Protein AF-0000000065933609 (afdb_homodimer)

Radius of gyration: 30.2 Å; Cα contacts (8 Å, |Δi|>4): 1706; chains: 2; bounding box: 73×108×69 Å

Organism: Helix pomatia (NCBI:txid6536)

Solvent-accessible surface area (backbone atoms only — not comparable to full-atom values): 42612 Å² total; per-residue (Å²): 127,83,75,73,75,57,43,45,44,28,34,54,52,89,72,56,48,72,66,44,49,51,30,40,51,52,12,47,44,50,33,53,72,71,41,52,46,52,61,60,25,29,44,45,16,46,87,23,80,29,76,54,97,90,36,72,13,16,32,46,62,64,59,51,86,52,29,66,35,52,51,47,49,50,43,47,54,54,29,52,52,28,43,75,50,60,11,55,46,32,58,34,17,46,74,67,44,51,62,34,84,68,76,56,62,72,54,66,30,61,55,42,78,36,76,90,74,72,41,79,38,78,30,64,39,43,40,15,67,34,84,97,48,100,47,54,31,44,69,42,69,38,79,84,54,42,73,47,57,62,49,38,55,48,49,52,56,24,58,61,43,83,43,51,59,65,17,42,48,38,45,53,40,54,58,34,38,54,32,43,28,41,7,30,48,51,82,44,4,40,34,22,51,46,42,20,52,35,23,52,54,42,50,24,47,47,39,30,53,46,45,52,54,51,36,40,32,51,44,24,53,73,69,74,42,75,54,68,62,48,46,63,37,36,37,60,34,59,41,62,38,62,56,32,59,38,59,88,81,27,78,53,61,63,47,31,75,46,20,24,36,54,49,46,59,46,40,50,81,67,68,55,40,46,61,74,65,68,52,59,94,86,26,46,61,69,55,43,52,51,51,49,54,59,65,42,36,51,62,40,22,25,41,30,33,58,52,58,63,74,50,48,27,27,41,41,35,36,19,42,23,32,80,36,76,90,84,68,43,66,45,59,82,41,73,36,48,71,50,29,47,74,23,24,88,41,52,59,89,34,57,38,79,54,60,37,70,45,67,32,40,69,48,39,50,73,71,71,47,58,63,87,47,36,66,70,50,48,78,45,67,47,30,32,31,46,81,63,48,76,48,71,53,74,81,35,63,81,61,37,44,28,39,47,78,9,71,71,72,106,127,84,76,74,75,56,43,45,45,28,34,53,54,88,71,55,49,72,68,43,49,49,30,40,50,52,10,48,43,50,31,53,71,72,41,52,44,52,61,59,27,28,44,45,15,47,88,23,81,28,72,55,97,91,34,74,12,15,31,47,62,63,58,50,84,53,29,66,34,53,50,47,50,50,42,47,55,54,31,51,52,28,43,76,52,59,11,54,46,32,58,34,17,46,76,67,44,52,62,33,83,67,76,60,62,70,53,66,30,61,53,42,77,36,75,90,74,69,42,78,38,79,30,65,39,44,40,15,67,36,84,99,48,99,47,55,32,41,70,41,70,37,77,85,54,42,74,49,57,62,49,38,55,50,49,52,56,23,57,61,42,82,42,49,61,66,18,43,48,37,45,53,40,53,57,34,36,54,31,42,29,40,6,31,49,50,81,43,4,40,33,20,52,45,42,20,52,34,22,51,56,41,51,23,46,47,40,32,54,45,45,50,52,52,36,41,34,52,44,23,52,73,70,74,41,77,52,69,62,48,45,65,37,36,38,60,32,58,42,63,38,62,57,30,59,38,58,89,82,27,77,52,61,64,49,32,74,46,20,24,35,54,49,45,58,46,42,51,83,68,68,55,40,48,61,76,65,68,52,55,95,84,25,46,60,71,55,43,51,54,52,48,53,60,65,42,34,51,62,39,22,25,43,30,32,56,52,60,64,75,50,47,27,27,40,41,35,36,19,42,24,32,79,36,75,93,83,70,44,65,45,59,82,40,74,36,49,71,50,29,48,75,24,24,88,41,50,59,86,35,56,40,80,53,59,37,69,45,67,31,41,68,47,39,50,74,71,71,46,59,65,87,49,35,65,72,48,48,77,43,67,46,31,32,31,46,81,63,48,75,48,72,54,75,81,37,63,82,61,36,43,28,39,45,79,8,71,70,72,103

InterPro domains:
  IPR002227 Tyrosinase copper-binding domain [PF00264] (36-218)
  IPR002227 Tyrosinase copper-binding domain [PR00092] (62-79)
  IPR002227 Tyrosinase copper-binding domain [PR00092] (174-185)
  IPR002227 Tyrosinase copper-binding domain [PR00092] (198-216)
  IPR002227 Tyrosinase copper-binding domain [PS00497] (62-79)
  IPR002227 Tyrosinase copper-binding domain [PS00498] (199-210)
  IPR008922 Di-copper centre-containing domain superfamily [G3DSA:1.10.1280.10] (7-292)
  IPR008922 Di-copper centre-containing domain superfamily [SSF48056] (8-296)
  IPR028999 Haemocyanin, beta-sandwich domain [PF14830] (295-405)
  IPR036848 Haemocyanin C-terminal domain superfamily [G3DSA:2.60.310.10] (293-410)
  IPR036848 Haemocyanin C-terminal domain superfamily [SSF81277] (299-406)
  IPR050316 Tyrosinase and Hemocyanin [PTHR11474] (9-299)

Secondary structure (DSSP, 8-state):
--------EE-BGGG--HHHHHHHHHHHHHHHHTSHHHHHHTTTBTB--EEETTEEE-S---SSTTHHHHHHHHHHHHHHHHHHTT-SS---B---SS-BSS--HHHH-SEEEETTTTEEEE-TTT--B-TTSS-B-B----GGGBSS-HHHHHHHHHHH-SSHHHHHHHHHHHHHHHHHHHH-S-TTBTT-TTTGGGSTHHHHHHHHHHHHHHHHHHHHHHHTS--S--GGGTTGGGSPPTTTT-TTT---HHHHHT-SHHHHT-HHHHH--EES---BTTB-HHHHHHHHHHHTSS-EEEEEE--B--SS-EEEEEEEEEEETTTTEEEEEEEEEEEEE---TTPPP-B-SS-EEEE-HHHHHHTT--TT--TT-EEEEEEEETTSPEEPGGGSPPPEEEEE--TTT-/--------EE-BGGG--HHHHHHHHHHHHHHHHTSHHHHHHTTTBTB--EEETTEEE-S---SSTTHHHHHHHHHHHHHHHHHHTT-SS---B---SS-BSS--HHHH-SEEEETTTTEEEE-TTT--BPTTSS-B-B----GGGBSS-HHHHHHHHHHH-SSHHHHHHHHHHHHHHHHHHHH-SSTTBTT-TTTGGGSTHHHHHHHHHHHHHHHHHHHHHHHTS--S--GGGTTGGGSPPTTTT-TTT---HHHHHT-SHHHHT-HHHHH--EES---BTTB-HHHHHHHHHHHTSS-EEEEEE--B--SS-EEEEEEEEEEETTTTEEEEEEEEEEEEE---TTPPP-B-SS-EEEE-HHHHHHTT--TT--TT-EEEEEEEETTSPEEPGGGSPPPEEEEE--TTT-

Foldseek 3Di:
DPLLPQALAAEAPVPDDPVLLVLQQQLLVVCQVVCVLVLLLCQFAPPQPDDDPRDGFRLAAPQDLLNLVVLLLSLLSVQVSSVVSGRSYGQYAHQLQPADADDDCLAPPQWDQDPVVRDIDGRPQPWFDFPPDPDIEAWDAAPVSHDDNVSNVLLLVLLLDQASLSSRVSLRQSLLVCQQRGFFQDCQTCNASNRVSRRNCVSNSSVVSNLSLVLSLVLNVVVVHDSQDHPVCNPQQADFRPPQCPCVSHVDDLCNVQRGSSSCSPCCVSSVHYYPDSDDPPADSVRSVVVSLVVQQAKFKWWWWWDWAPQFKKKKWKWKWFQDDDPRDTDGPQTQDITIDGHHDRHDTHINPGIDIGTRRVSCVVVVHDRVDDPGIDMDMWIATSNGDTDDRPVIPGTDMDMRGGPNRD/DPLLPAALAAEAPVPDDPVLLVLQQQLLVVCQVVCVLVLLLCQFAPPQPDDDPRDGFRLAAPQDLLNLVVLLLSLLSVQVSSVVSGRSYGQYAHQLQPAAADDDCLAPPQWDQDPVVRDIDGRPQPWFDFPPDPDIEHWDAAPVSHDDNVSNVLLLVLLLDQASLSSRVSLRQSLLVCQQRGFFQDCQTCNASNRVSRRNCVSNSSVVSNLSLVLSLVLNVVVVHDSQDHPVCNPQQADFRPPQCPCVSHVDDLCNVQRGSSSCSPCCVSSVHYYPDSDDPPADSVRSVVVSLVVQQAKFKWWWWWDWAPQFKKKKWKWKWFQDDDPRDTDGPQTQDITIDGHHDRHDTHINPGIDIGTRRVSCVVVVHDRVDDPGIDMDMWIATSNGDTDDRPVIPGTDMDMRGGPNRD

Sequence (820 aa):
DAVTVASHVRKDLDTLTAGEIESLRSAFLDIQQDHTYENIASFHGKPGLCQHEGHKVACCVHGMPTFPSWHRLYVEQVEEALLDHGSSVAVPYFDWISPIQKLPDLISKATYYNSREQRFDPNPFFSGKVAGEDAVTTRDPQPELFNNNYFYEQALYALEQDNFCDFEIQFEVLHNALHSWLGGHAKYSFSSLDYTAFDPVFFLHHANTDRLWAIWQELQRYRGLPYNEADCAINLMRKPLQPFQDKKLNPRNITNIYSRPADTFDYRNHFHYEYDTLELNHQTVPQLENLLKRRQEYGRVFAGFLIHNNGLSADVTVYVCVPSGPKGKNDCNHKAGVFSVLGGELEMPFTFDRLYKLQITDTIKQLGLKVNNAASYQLKVEIKAVPGTLLDPHILPDPSIIFEPGTKERDAVTVASHVRKDLDTLTAGEIESLRSAFLDIQQDHTYENIASFHGKPGLCQHEGHKVACCVHGMPTFPSWHRLYVEQVEEALLDHGSSVAVPYFDWISPIQKLPDLISKATYYNSREQRFDPNPFFSGKVAGEDAVTTRDPQPELFNNNYFYEQALYALEQDNFCDFEIQFEVLHNALHSWLGGHAKYSFSSLDYTAFDPVFFLHHANTDRLWAIWQELQRYRGLPYNEADCAINLMRKPLQPFQDKKLNPRNITNIYSRPADTFDYRNHFHYEYDTLELNHQTVPQLENLLKRRQEYGRVFAGFLIHNNGLSADVTVYVCVPSGPKGKNDCNHKAGVFSVLGGELEMPFTFDRLYKLQITDTIKQLGLKVNNAASYQLKVEIKAVPGTLLDPHILPDPSIIFEPGTKER

Structure (mmCIF, N/CA/C/O backbone):
data_AF-0000000065933609-model_v1
#
loop_
_entity.id
_entity.type
_entity.pdbx_description
1 polymer 'Hemocyanin, beta-C chain unit D'
#
loop_
_atom_site.group_PDB
_atom_site.id
_atom_site.type_symbol
_atom_site.label_atom_id
_atom_site.label_alt_id
_atom_site.label_comp_id
_atom_site.label_asym_id
_atom_site.label_entity_id
_atom_site.label_seq_id
_atom_site.pdbx_PDB_ins_code
_atom_site.Cartn_x
_atom_site.Cartn_y
_atom_site.Cartn_z
_atom_site.occupancy
_atom_site.B_iso_or_equiv
_atom_site.auth_seq_id
_atom_site.auth_comp_id
_atom_site.auth_asym_id
_atom_site.auth_atom_id
_atom_site.pdbx_PDB_model_num
ATOM 1 N N . ASP A 1 1 ? -12.062 55.125 15.102 1 26.3 1 ASP A N 1
ATOM 2 C CA . ASP A 1 1 ? -10.82 54.375 15.109 1 26.3 1 ASP A CA 1
ATOM 3 C C . ASP A 1 1 ? -10.859 53.25 14.055 1 26.3 1 ASP A C 1
ATOM 5 O O . ASP A 1 1 ? -11.789 52.438 14.031 1 26.3 1 ASP A O 1
ATOM 9 N N . ALA A 1 2 ? -10.312 53.5 12.953 1 33.22 2 ALA A N 1
ATOM 10 C CA . ALA A 1 2 ? -10.414 52.656 11.742 1 33.22 2 ALA A CA 1
ATOM 11 C C . ALA A 1 2 ? -10.195 51.188 12.062 1 33.22 2 ALA A C 1
ATOM 13 O O . ALA A 1 2 ? -9.125 50.812 12.539 1 33.22 2 ALA A O 1
ATOM 14 N N . VAL A 1 3 ? -11.086 50.469 12.422 1 38.19 3 VAL A N 1
ATOM 15 C CA . VAL A 1 3 ? -11.055 49.031 12.617 1 38.19 3 VAL A CA 1
ATOM 16 C C . VAL A 1 3 ? -10.258 48.375 11.492 1 38.19 3 VAL A C 1
ATOM 18 O O . VAL A 1 3 ? -10.68 48.375 10.336 1 38.19 3 VAL A O 1
ATOM 21 N N . THR A 1 4 ? -8.969 48.469 11.344 1 40.31 4 THR A N 1
ATOM 22 C CA . THR A 1 4 ? -8.094 47.875 10.336 1 40.31 4 THR A CA 1
ATOM 23 C C . THR A 1 4 ? -8.539 46.469 10.016 1 40.31 4 THR A C 1
ATOM 25 O O . THR A 1 4 ? -8.672 45.625 10.922 1 40.31 4 THR A O 1
ATOM 28 N N . VAL A 1 5 ? -9.406 46.25 9.125 1 47.75 5 VAL A N 1
ATOM 29 C CA . VAL A 1 5 ? -9.938 45.031 8.578 1 47.75 5 VAL A CA 1
ATOM 30 C C . VAL A 1 5 ? -8.828 43.969 8.5 1 47.75 5 VAL A C 1
ATOM 32 O O . VAL A 1 5 ? -7.801 44.188 7.848 1 47.75 5 VAL A O 1
ATOM 35 N N . ALA A 1 6 ? -8.719 43.125 9.562 1 60.38 6 ALA A N 1
ATOM 36 C CA . ALA A 1 6 ? -7.73 42.062 9.68 1 60.38 6 ALA A CA 1
ATOM 37 C C . ALA A 1 6 ? -7.57 41.312 8.359 1 60.38 6 ALA A C 1
ATOM 39 O O . ALA A 1 6 ? -8.555 41 7.684 1 60.38 6 ALA A O 1
ATOM 40 N N . SER A 1 7 ? -6.277 41.344 7.84 1 70.62 7 SER A N 1
ATOM 41 C CA . SER A 1 7 ? -5.93 40.688 6.602 1 70.62 7 SER A CA 1
ATOM 42 C C . SER A 1 7 ? -6.109 39.156 6.73 1 70.62 7 SER A C 1
ATOM 44 O O . SER A 1 7 ? -5.84 38.594 7.789 1 70.62 7 SER A O 1
ATOM 46 N N . HIS A 1 8 ? -6.922 38.562 5.938 1 88.88 8 HIS A N 1
ATOM 47 C CA . HIS A 1 8 ? -7.059 37.094 5.867 1 88.88 8 HIS A CA 1
ATOM 48 C C . HIS A 1 8 ? -5.992 36.5 4.961 1 88.88 8 HIS A C 1
ATOM 50 O O . HIS A 1 8 ? -6.219 35.438 4.34 1 88.88 8 HIS A O 1
ATOM 56 N N . VAL A 1 9 ? -4.859 37.281 4.902 1 94.38 9 VAL A N 1
ATOM 57 C CA . VAL A 1 9 ? -3.715 36.812 4.141 1 94.38 9 VAL A CA 1
ATOM 58 C C . VAL A 1 9 ? -2.68 36.219 5.09 1 94.38 9 VAL A C 1
ATOM 60 O O . VAL A 1 9 ? -2.193 36.906 5.996 1 94.38 9 VAL A O 1
ATOM 63 N N . ARG A 1 10 ? -2.438 34.969 4.973 1 97.81 10 ARG A N 1
ATOM 64 C CA . ARG A 1 10 ? -1.353 34.344 5.707 1 97.81 10 ARG A CA 1
ATOM 65 C C . ARG A 1 10 ? 0 34.656 5.086 1 97.81 10 ARG A C 1
ATOM 67 O O . ARG A 1 10 ? 0.223 34.406 3.9 1 97.81 10 ARG A O 1
ATOM 74 N N . LYS A 1 11 ? 0.857 35.25 5.938 1 97.62 11 LYS A N 1
ATOM 75 C CA . LYS A 1 11 ? 2.145 35.75 5.449 1 97.62 11 LYS A CA 1
ATOM 76 C C . LYS A 1 11 ? 3.295 34.938 6.035 1 97.62 11 LYS A C 1
ATOM 78 O O . LYS A 1 11 ? 3.129 34.25 7.055 1 97.62 11 LYS A O 1
ATOM 83 N N . ASP A 1 12 ? 4.43 35.031 5.309 1 97.06 12 ASP A N 1
ATOM 84 C CA . ASP A 1 12 ? 5.66 34.469 5.875 1 97.06 12 ASP A CA 1
ATOM 85 C C . ASP A 1 12 ? 6.035 35.188 7.172 1 97.06 12 ASP A C 1
ATOM 87 O O . ASP A 1 12 ? 6.066 36.438 7.215 1 97.06 12 ASP A O 1
ATOM 91 N N . LEU A 1 13 ? 6.324 34.406 8.117 1 96.56 13 LEU A N 1
ATOM 92 C CA . LEU A 1 13 ? 6.672 34.938 9.43 1 96.56 13 LEU A CA 1
ATOM 93 C C . LEU A 1 13 ? 7.836 35.906 9.328 1 96.56 13 LEU A C 1
ATOM 95 O O . LEU A 1 13 ? 7.863 36.906 10.031 1 96.56 13 LEU A O 1
ATOM 99 N N . ASP A 1 14 ? 8.727 35.688 8.477 1 94.31 14 ASP A N 1
ATOM 100 C CA . ASP A 1 14 ? 9.961 36.469 8.359 1 94.31 14 ASP A CA 1
ATOM 101 C C . ASP A 1 14 ? 9.703 37.812 7.664 1 94.31 14 ASP A C 1
ATOM 103 O O . ASP A 1 14 ? 10.555 38.688 7.68 1 94.31 14 ASP A O 1
ATOM 107 N N . THR A 1 15 ? 8.539 37.969 7.137 1 95.31 15 THR A N 1
ATOM 108 C CA . THR A 1 15 ? 8.258 39.188 6.391 1 95.31 15 THR A CA 1
ATOM 109 C C . THR A 1 15 ? 7.34 40.094 7.188 1 95.31 15 THR A C 1
ATOM 111 O O . THR A 1 15 ? 7 41.188 6.734 1 95.31 15 THR A O 1
ATOM 114 N N . LEU A 1 16 ? 6.977 39.688 8.375 1 96.19 16 LEU A N 1
ATOM 115 C CA . LEU A 1 16 ? 6.078 40.5 9.18 1 96.19 16 LEU A CA 1
ATOM 116 C C . LEU A 1 16 ? 6.785 41.781 9.672 1 96.19 16 LEU A C 1
ATOM 118 O O . LEU A 1 16 ? 7.965 41.719 10.023 1 96.19 16 LEU A O 1
ATOM 122 N N . THR A 1 17 ? 6.047 42.844 9.75 1 94.5 17 THR A N 1
ATOM 123 C CA . THR A 1 17 ? 6.562 44.094 10.312 1 94.5 17 THR A CA 1
ATOM 124 C C . THR A 1 17 ? 6.59 44.031 11.836 1 94.5 17 THR A C 1
ATOM 126 O O . THR A 1 17 ? 5.969 43.125 12.438 1 94.5 17 THR A O 1
ATOM 129 N N . ALA A 1 18 ? 7.305 44.969 12.461 1 92.5 18 ALA A N 1
ATOM 130 C CA . ALA A 1 18 ? 7.355 45.031 13.914 1 92.5 18 ALA A CA 1
ATOM 131 C C . ALA A 1 18 ? 5.957 45.219 14.508 1 92.5 18 ALA A C 1
ATOM 133 O O . ALA A 1 18 ? 5.641 44.625 15.547 1 92.5 18 ALA A O 1
ATOM 134 N N . GLY A 1 19 ? 5.188 46.062 13.812 1 91.88 19 GLY A N 1
ATOM 135 C CA . GLY A 1 19 ? 3.824 46.25 14.266 1 91.88 19 GLY A CA 1
ATOM 136 C C . GLY A 1 19 ? 2.965 45 14.188 1 91.88 19 GLY A C 1
ATOM 137 O O . GLY A 1 19 ? 2.176 44.75 15.094 1 91.88 19 GLY A O 1
ATOM 138 N N . GLU A 1 20 ? 3.098 44.281 13.117 1 94.06 20 GLU A N 1
ATOM 139 C CA . GLU A 1 20 ? 2.357 43.031 12.945 1 94.06 20 GLU A CA 1
ATOM 140 C C . GLU A 1 20 ? 2.762 42 13.992 1 94.06 20 GLU A C 1
ATOM 142 O O . GLU A 1 20 ? 1.908 41.312 14.547 1 94.06 20 GLU A O 1
ATOM 147 N N . ILE A 1 21 ? 4.047 41.938 14.281 1 95.44 21 ILE A N 1
ATOM 148 C CA . ILE A 1 21 ? 4.559 41 15.281 1 95.44 21 ILE A CA 1
ATOM 149 C C . ILE A 1 21 ? 4.008 41.375 16.656 1 95.44 21 ILE A C 1
ATOM 151 O O . ILE A 1 21 ? 3.602 40.5 17.422 1 95.44 21 ILE A O 1
ATOM 155 N N . GLU A 1 22 ? 4 42.625 16.922 1 92.62 22 GLU A N 1
ATOM 156 C CA . GLU A 1 22 ? 3.49 43.094 18.219 1 92.62 22 GLU A CA 1
ATOM 157 C C . GLU A 1 22 ? 2.01 42.75 18.375 1 92.62 22 GLU A C 1
ATOM 159 O O . GLU A 1 22 ? 1.579 42.312 19.438 1 92.62 22 GLU A O 1
ATOM 164 N N . SER A 1 23 ? 1.275 43.031 17.328 1 93.31 23 SER A N 1
ATOM 165 C CA . SER A 1 23 ? -0.15 42.719 17.375 1 93.31 23 SER A CA 1
ATOM 166 C C . SER A 1 23 ? -0.383 41.219 17.547 1 93.31 23 SER A C 1
ATOM 168 O O . SER A 1 23 ? -1.278 40.812 18.281 1 93.31 23 SER A O 1
ATOM 170 N N . LEU A 1 24 ? 0.395 40.438 16.828 1 95.81 24 LEU A N 1
ATOM 171 C CA . LEU A 1 24 ? 0.304 39 16.906 1 95.81 24 LEU A CA 1
ATOM 172 C C . LEU A 1 24 ? 0.642 38.5 18.297 1 95.81 24 LEU A C 1
ATOM 174 O O . LEU A 1 24 ? -0.072 37.656 18.859 1 95.81 24 LEU A O 1
ATOM 178 N N . ARG A 1 25 ? 1.674 38.969 18.891 1 96.12 25 ARG A N 1
ATOM 179 C CA . ARG A 1 25 ? 2.109 38.594 20.219 1 96.12 25 ARG A CA 1
ATOM 180 C C . ARG A 1 25 ? 1.047 38.938 21.266 1 96.12 25 ARG A C 1
ATOM 182 O O . ARG A 1 25 ? 0.764 38.125 22.156 1 96.12 25 ARG A O 1
ATOM 189 N N . SER A 1 26 ? 0.551 40.125 21.125 1 94.19 26 SER A N 1
ATOM 190 C CA . SER A 1 26 ? -0.464 40.562 22.078 1 94.19 26 SER A CA 1
ATOM 191 C C . SER A 1 26 ? -1.714 39.688 22 1 94.19 26 SER A C 1
ATOM 193 O O . SER A 1 26 ? -2.258 39.281 23.031 1 94.19 26 SER A O 1
ATOM 195 N N . ALA A 1 27 ? -2.135 39.469 20.781 1 96.5 27 ALA A N 1
ATOM 196 C CA . ALA A 1 27 ? -3.312 38.625 20.578 1 96.5 27 ALA A CA 1
ATOM 197 C C . ALA A 1 27 ? -3.074 37.219 21.125 1 96.5 27 ALA A C 1
ATOM 199 O O . ALA A 1 27 ? -3.959 36.625 21.75 1 96.5 27 ALA A O 1
ATOM 200 N N . PHE A 1 28 ? -1.893 36.656 20.859 1 97.69 28 PHE A N 1
ATOM 201 C CA . PHE A 1 28 ? -1.591 35.312 21.312 1 97.69 28 PHE A CA 1
ATOM 202 C C . PHE A 1 28 ? -1.527 35.25 22.828 1 97.69 28 PHE A C 1
ATOM 204 O O . PHE A 1 28 ? -2.01 34.281 23.438 1 97.69 28 PHE A O 1
ATOM 211 N N . LEU A 1 29 ? -0.895 36.219 23.422 1 96 29 LEU A N 1
ATOM 212 C CA . LEU A 1 29 ? -0.853 36.281 24.875 1 96 29 LEU A CA 1
ATOM 213 C C . LEU A 1 29 ? -2.262 36.312 25.469 1 96 29 LEU A C 1
ATOM 215 O O . LEU A 1 29 ? -2.531 35.656 26.469 1 96 29 LEU A O 1
ATOM 219 N N . ASP A 1 30 ? -3.125 37.062 24.844 1 96.81 30 ASP A N 1
ATOM 220 C CA . ASP A 1 30 ? -4.504 37.188 25.312 1 96.81 30 ASP A CA 1
ATOM 221 C C . ASP A 1 30 ? -5.207 35.812 25.266 1 96.81 30 ASP A C 1
ATOM 223 O O . ASP A 1 30 ? -5.895 35.438 26.219 1 96.81 30 ASP A O 1
ATOM 227 N N . ILE A 1 31 ? -5.004 35.062 24.156 1 97.31 31 ILE A N 1
ATOM 228 C CA . ILE A 1 31 ? -5.73 33.812 24.031 1 97.31 31 ILE A CA 1
ATOM 229 C C . ILE A 1 31 ? -5.062 32.75 24.891 1 97.31 31 ILE A C 1
ATOM 231 O O . ILE A 1 31 ? -5.676 31.719 25.219 1 97.31 31 ILE A O 1
ATOM 235 N N . GLN A 1 32 ? -3.836 32.875 25.25 1 96.81 32 GLN A N 1
ATOM 236 C CA . GLN A 1 32 ? -3.219 32 26.234 1 96.81 32 GLN A CA 1
ATOM 237 C C . GLN A 1 32 ? -3.805 32.25 27.625 1 96.81 32 GLN A C 1
ATOM 239 O O . GLN A 1 32 ? -4.086 31.297 28.359 1 96.81 32 GLN A O 1
ATOM 244 N N . GLN A 1 33 ? -4.004 33.5 27.938 1 95.25 33 GLN A N 1
ATOM 245 C CA . GLN A 1 33 ? -4.434 33.906 29.281 1 95.25 33 GLN A CA 1
ATOM 246 C C . GLN A 1 33 ? -5.898 33.594 29.516 1 95.25 33 GLN A C 1
ATOM 248 O O . GLN A 1 33 ? -6.289 33.25 30.625 1 95.25 33 GLN A O 1
ATOM 253 N N . ASP A 1 34 ? -6.68 33.656 28.484 1 96.25 34 ASP A N 1
ATOM 254 C CA . ASP A 1 34 ? -8.102 33.375 28.703 1 96.25 34 ASP A CA 1
ATOM 255 C C . ASP A 1 34 ? -8.43 31.922 28.406 1 96.25 34 ASP A C 1
ATOM 257 O O . ASP A 1 34 ? -9.602 31.547 28.312 1 96.25 34 ASP A O 1
ATOM 261 N N . HIS A 1 35 ? -7.496 31.109 28.109 1 94.62 35 HIS A N 1
ATOM 262 C CA . HIS A 1 35 ? -7.559 29.656 28 1 94.62 35 HIS A CA 1
ATOM 263 C C . HIS A 1 35 ? -8.125 29.234 26.641 1 94.62 35 HIS A C 1
ATOM 265 O O . HIS A 1 35 ? -8.352 28.047 26.406 1 94.62 35 HIS A O 1
ATOM 271 N N . THR A 1 36 ? -8.32 30.234 25.781 1 95.81 36 THR A N 1
ATOM 272 C CA . THR A 1 36 ? -8.789 29.922 24.438 1 95.81 36 THR A CA 1
ATOM 273 C C . THR A 1 36 ? -7.793 29.016 23.719 1 95.81 36 THR A C 1
ATOM 275 O O . THR A 1 36 ? -8.18 28 23.125 1 95.81 36 THR A O 1
ATOM 278 N N . TYR A 1 37 ? -6.504 29.328 23.828 1 97.12 37 TYR A N 1
ATOM 279 C CA . TYR A 1 37 ? -5.496 28.531 23.141 1 97.12 37 TYR A CA 1
ATOM 280 C C . TYR A 1 37 ? -5.426 27.125 23.703 1 97.12 37 TYR A C 1
ATOM 282 O O . TYR A 1 37 ? -5.352 26.156 22.953 1 97.12 37 TYR A O 1
ATOM 290 N N . GLU A 1 38 ? -5.43 27.047 24.969 1 96 38 GLU A N 1
ATOM 291 C CA . GLU A 1 38 ? -5.383 25.766 25.656 1 96 38 GLU A CA 1
ATOM 292 C C . GLU A 1 38 ? -6.547 24.875 25.219 1 96 38 GLU A C 1
ATOM 294 O O . GLU A 1 38 ? -6.371 23.672 25.016 1 96 38 GLU A O 1
ATOM 299 N N . ASN A 1 39 ? -7.703 25.453 25.141 1 95.25 39 ASN A N 1
ATOM 300 C CA . ASN A 1 39 ? -8.883 24.703 24.734 1 95.25 39 ASN A CA 1
ATOM 301 C C . ASN A 1 39 ? -8.75 24.188 23.297 1 95.25 39 ASN A C 1
ATOM 303 O O . ASN A 1 39 ? -9.117 23.047 23.016 1 95.25 39 ASN A O 1
ATOM 307 N N . ILE A 1 40 ? -8.234 25 22.438 1 96.81 40 ILE A N 1
ATOM 308 C CA . ILE A 1 40 ? -8.023 24.578 21.047 1 96.81 40 ILE A CA 1
ATOM 309 C C . ILE A 1 40 ? -6.938 23.516 20.984 1 96.81 40 ILE A C 1
ATOM 311 O O . ILE A 1 40 ? -7.113 22.484 20.344 1 96.81 40 ILE A O 1
ATOM 315 N N . ALA A 1 41 ? -5.809 23.75 21.703 1 97.62 41 ALA A N 1
ATOM 316 C CA . ALA A 1 41 ? -4.672 22.828 21.688 1 97.62 41 ALA A CA 1
ATOM 317 C C . ALA A 1 41 ? -5.082 21.438 22.156 1 97.62 41 ALA A C 1
ATOM 319 O O . ALA A 1 41 ? -4.543 20.438 21.688 1 97.62 41 ALA A O 1
ATOM 320 N N . SER A 1 42 ? -6.109 21.344 22.969 1 96.38 42 SER A N 1
ATOM 321 C CA . SER A 1 42 ? -6.539 20.094 23.594 1 96.38 42 SER A CA 1
ATOM 322 C C . SER A 1 42 ? -7.219 19.188 22.578 1 96.38 42 SER A C 1
ATOM 324 O O . SER A 1 42 ? -7.426 18 22.844 1 96.38 42 SER A O 1
ATOM 326 N N . PHE A 1 43 ? -7.547 19.719 21.375 1 96.69 43 PHE A N 1
ATOM 327 C CA . PHE A 1 43 ? -8.141 18.906 20.328 1 96.69 43 PHE A CA 1
ATOM 328 C C . PHE A 1 43 ? -7.145 17.859 19.828 1 96.69 43 PHE A C 1
ATOM 330 O O . PHE A 1 43 ? -7.539 16.781 19.375 1 96.69 43 PHE A O 1
ATOM 337 N N . HIS A 1 44 ? -5.906 18.125 19.859 1 96.81 44 HIS A N 1
ATOM 338 C CA . HIS A 1 44 ? -4.926 17.422 19.047 1 96.81 44 HIS A CA 1
ATOM 339 C C . HIS A 1 44 ? -4.449 16.156 19.734 1 96.81 44 HIS A C 1
ATOM 341 O O . HIS A 1 44 ? -4.379 15.094 19.094 1 96.81 44 HIS A O 1
ATOM 347 N N . GLY A 1 45 ? -4.102 16.141 20.938 1 94.06 45 GLY A N 1
ATOM 348 C CA . GLY A 1 45 ? -3.561 15.016 21.688 1 94.06 45 GLY A CA 1
ATOM 349 C C . GLY A 1 45 ? -4.258 14.805 23.031 1 94.06 45 GLY A C 1
ATOM 350 O O . GLY A 1 45 ? -5.418 14.383 23.062 1 94.06 45 GLY A O 1
ATOM 351 N N . LYS A 1 46 ? -3.475 15.078 24.047 1 92.75 46 LYS A N 1
ATOM 352 C CA . LYS A 1 46 ? -4.074 15.008 25.375 1 92.75 46 LYS A CA 1
ATOM 353 C C . LYS A 1 46 ? -5.066 16.141 25.594 1 92.75 46 LYS A C 1
ATOM 355 O O . LYS A 1 46 ? -4.84 17.266 25.141 1 92.75 46 LYS A O 1
ATOM 360 N N . PRO A 1 47 ? -6.137 15.906 26.234 1 93.81 47 PRO A N 1
ATOM 361 C CA . PRO A 1 47 ? -6.469 14.773 27.109 1 93.81 47 PRO A CA 1
ATOM 362 C C . PRO A 1 47 ? -7.246 13.68 26.375 1 93.81 47 PRO A C 1
ATOM 364 O O . PRO A 1 47 ? -7.762 12.758 27 1 93.81 47 PRO A O 1
ATOM 367 N N . GLY A 1 48 ? -7.402 13.766 25.062 1 94.44 48 GLY A N 1
ATOM 368 C CA . GLY A 1 48 ? -8.156 12.773 24.312 1 94.44 48 GLY A CA 1
ATOM 369 C C . GLY A 1 48 ? -9.648 13.031 24.328 1 94.44 48 GLY A C 1
ATOM 370 O O . GLY A 1 48 ? -10.43 12.188 24.781 1 94.44 48 GLY A O 1
ATOM 371 N N . LEU A 1 49 ? -10.07 14.031 23.672 1 94.94 49 LEU A N 1
ATOM 372 C CA . LEU A 1 49 ? -11.422 14.555 23.766 1 94.94 49 LEU A CA 1
ATOM 373 C C . LEU A 1 49 ? -12.359 13.805 22.812 1 94.94 49 LEU A C 1
ATOM 375 O O . LEU A 1 49 ? -13.578 14 22.859 1 94.94 49 LEU A O 1
ATOM 379 N N . CYS A 1 50 ? -11.812 12.945 21.969 1 95.44 50 CYS A N 1
ATOM 380 C CA . CYS A 1 50 ? -12.633 12.289 20.953 1 95.44 50 CYS A CA 1
ATOM 381 C C . CYS A 1 50 ? -12.734 10.789 21.219 1 95.44 50 CYS A C 1
ATOM 383 O O . CYS A 1 50 ? -12.258 10.305 22.25 1 95.44 50 CYS A O 1
ATOM 385 N N . GLN A 1 51 ? -13.594 10.172 20.344 1 92.25 51 GLN A N 1
ATOM 386 C CA . GLN A 1 51 ? -13.844 8.742 20.516 1 92.25 51 GLN A CA 1
ATOM 387 C C . GLN A 1 51 ? -13.602 7.98 19.219 1 92.25 51 GLN A C 1
ATOM 389 O O . GLN A 1 51 ? -13.875 8.492 18.141 1 92.25 51 GLN A O 1
ATOM 394 N N . HIS A 1 52 ? -13.062 6.84 19.359 1 88.5 52 HIS A N 1
ATOM 395 C CA . HIS A 1 52 ? -12.914 5.863 18.281 1 88.5 52 HIS A CA 1
ATOM 396 C C . HIS A 1 52 ? -13.289 4.461 18.766 1 88.5 52 HIS A C 1
ATOM 398 O O . HIS A 1 52 ? -12.633 3.91 19.656 1 88.5 52 HIS A O 1
ATOM 404 N N . GLU A 1 53 ? -14.352 3.908 18.125 1 83.81 53 GLU A N 1
ATOM 405 C CA . GLU A 1 53 ? -14.828 2.572 18.469 1 83.81 53 GLU A CA 1
ATOM 406 C C . GLU A 1 53 ? -15.039 2.434 19.969 1 83.81 53 GLU A C 1
ATOM 408 O O . GLU A 1 53 ? -14.578 1.47 20.578 1 83.81 53 GLU A O 1
ATOM 413 N N . GLY A 1 54 ? -15.539 3.41 20.609 1 87.19 54 GLY A N 1
ATOM 414 C CA . GLY A 1 54 ? -15.93 3.371 22.016 1 87.19 54 GLY A CA 1
ATOM 415 C C . GLY A 1 54 ? -14.797 3.719 22.953 1 87.19 54 GLY A C 1
ATOM 416 O O . GLY A 1 54 ? -14.977 3.719 24.172 1 87.19 54 GLY A O 1
ATOM 417 N N . HIS A 1 55 ? -13.648 4.016 22.406 1 90.44 55 HIS A N 1
ATOM 418 C CA . HIS A 1 55 ? -12.508 4.367 23.234 1 90.44 55 HIS A CA 1
ATOM 419 C C . HIS A 1 55 ? -12.125 5.832 23.062 1 90.44 55 HIS A C 1
ATOM 421 O O . HIS A 1 55 ? -12.273 6.391 21.969 1 90.44 55 HIS A O 1
ATOM 427 N N . LYS A 1 56 ? -11.641 6.387 24.109 1 92.75 56 LYS A N 1
ATOM 428 C CA . LYS A 1 56 ? -11.148 7.762 24.062 1 92.75 56 LYS A CA 1
ATOM 429 C C . LYS A 1 56 ? -9.844 7.848 23.266 1 92.75 56 LYS A C 1
ATOM 431 O O . LYS A 1 56 ? -8.93 7.043 23.469 1 92.75 56 LYS A O 1
ATOM 436 N N . VAL A 1 57 ? -9.773 8.797 22.375 1 94.12 57 VAL A N 1
ATOM 437 C CA . VAL A 1 57 ? -8.586 9.031 21.562 1 94.12 57 VAL A CA 1
ATOM 438 C C . VAL A 1 57 ? -8.398 10.523 21.328 1 94.12 57 VAL A C 1
ATOM 440 O O . VAL A 1 57 ? -9.289 11.32 21.625 1 94.12 57 VAL A O 1
ATOM 443 N N . ALA A 1 58 ? -7.172 10.93 20.953 1 94.81 58 ALA A N 1
ATOM 444 C CA . ALA A 1 58 ? -6.965 12.273 20.422 1 94.81 58 ALA A CA 1
ATOM 445 C C . ALA A 1 58 ? -7.848 12.523 19.203 1 94.81 58 ALA A C 1
ATOM 447 O O . ALA A 1 58 ? -8.203 11.586 18.484 1 94.81 58 ALA A O 1
ATOM 448 N N . CYS A 1 59 ? -8.242 13.727 19 1 95.69 59 CYS A N 1
ATOM 449 C CA . CYS A 1 59 ? -9.109 14.031 17.875 1 95.69 59 CYS A CA 1
ATOM 450 C C . CYS A 1 59 ? -8.312 14.055 16.578 1 95.69 59 CYS A C 1
ATOM 452 O O . CYS A 1 59 ? -8.875 13.844 15.492 1 95.69 59 CYS A O 1
ATOM 454 N N . CYS A 1 60 ? -7.047 14.32 16.703 1 94.5 60 CYS A N 1
ATOM 455 C CA . CYS A 1 60 ? -6.203 14.461 15.523 1 94.5 60 CYS A CA 1
ATOM 456 C C . CYS A 1 60 ? -6.137 13.148 14.742 1 94.5 60 CYS A C 1
ATOM 458 O O . CYS A 1 60 ? -6.109 12.07 15.336 1 94.5 60 CYS A O 1
ATOM 460 N N . VAL A 1 61 ? -6.129 13.273 13.438 1 91.88 61 VAL A N 1
ATOM 461 C CA . VAL A 1 61 ? -6.02 12.102 12.586 1 91.88 61 VAL A CA 1
ATOM 462 C C . VAL A 1 61 ? -4.668 12.094 11.875 1 91.88 61 VAL A C 1
ATOM 464 O O . VAL A 1 61 ? -4.207 13.133 11.398 1 91.88 61 VAL A O 1
ATOM 467 N N . HIS A 1 62 ? -3.975 11.031 11.961 1 91 62 HIS A N 1
ATOM 468 C CA . HIS A 1 62 ? -2.715 10.797 11.273 1 91 62 HIS A CA 1
ATOM 469 C C . HIS A 1 62 ? -2.76 9.5 10.469 1 91 62 HIS A C 1
ATOM 471 O O . HIS A 1 62 ? -3.643 8.664 10.68 1 91 62 HIS A O 1
ATOM 477 N N . GLY A 1 63 ? -1.92 9.43 9.547 1 91.44 63 GLY A N 1
ATOM 478 C CA . GLY A 1 63 ? -1.751 8.18 8.828 1 91.44 63 GLY A CA 1
ATOM 479 C C . GLY A 1 63 ? -2.883 7.887 7.863 1 91.44 63 GLY A C 1
ATOM 480 O O . GLY A 1 63 ? -3.117 6.73 7.504 1 91.44 63 GLY A O 1
ATOM 481 N N . MET A 1 64 ? -3.66 8.883 7.5 1 91.94 64 MET A N 1
ATOM 482 C CA . MET A 1 64 ? -4.801 8.688 6.609 1 91.94 64 MET A CA 1
ATOM 483 C C . MET A 1 64 ? -5.031 9.922 5.746 1 91.94 64 MET A C 1
ATOM 485 O O . MET A 1 64 ? -4.551 11.008 6.066 1 91.94 64 MET A O 1
ATOM 489 N N . PRO A 1 65 ? -5.793 9.797 4.727 1 95.81 65 PRO A N 1
ATOM 490 C CA . PRO A 1 65 ? -5.953 10.867 3.738 1 95.81 65 PRO A CA 1
ATOM 491 C C . PRO A 1 65 ? -6.629 12.109 4.316 1 95.81 65 PRO A C 1
ATOM 493 O O . PRO A 1 65 ? -6.613 13.172 3.695 1 95.81 65 PRO A O 1
ATOM 496 N N . THR A 1 66 ? -7.188 12.008 5.5 1 96.75 66 THR A N 1
ATOM 497 C CA . THR A 1 66 ? -7.91 13.148 6.059 1 96.75 66 THR A CA 1
ATOM 498 C C . THR A 1 66 ? -6.973 14.031 6.883 1 96.75 66 THR A C 1
ATOM 500 O O . THR A 1 66 ? -7.391 15.062 7.406 1 96.75 66 THR A O 1
ATOM 503 N N . PHE A 1 67 ? -5.707 13.703 6.914 1 97.44 67 PHE A N 1
ATOM 504 C CA . PHE A 1 67 ? -4.719 14.422 7.703 1 97.44 67 PHE A CA 1
ATOM 505 C C . PHE A 1 67 ? -4.66 15.891 7.289 1 97.44 67 PHE A C 1
ATOM 507 O O . PHE A 1 67 ? -4.75 16.781 8.133 1 97.44 67 PHE A O 1
ATOM 514 N N . PRO A 1 68 ? -4.512 16.219 5.984 1 98.25 68 PRO A N 1
ATOM 515 C CA . PRO A 1 68 ? -4.418 17.625 5.617 1 98.25 68 PRO A CA 1
ATOM 516 C C . PRO A 1 68 ? -5.656 18.422 6.02 1 98.25 68 PRO A C 1
ATOM 518 O O . PRO A 1 68 ? -5.539 19.547 6.512 1 98.25 68 PRO A O 1
ATOM 521 N N . SER A 1 69 ? -6.801 17.812 5.855 1 98.5 69 SER A N 1
ATOM 522 C CA . SER A 1 69 ? -8.07 18.469 6.145 1 98.5 69 SER A CA 1
ATOM 523 C C . SER A 1 69 ? -8.195 18.797 7.629 1 98.5 69 SER A C 1
ATOM 525 O O . SER A 1 69 ? -8.586 19.906 7.996 1 98.5 69 SER A O 1
ATOM 527 N N . TRP A 1 70 ? -7.855 17.828 8.414 1 98.44 70 TRP A N 1
ATOM 528 C CA . TRP A 1 70 ? -7.984 18.031 9.852 1 98.44 70 TRP A CA 1
ATOM 529 C C . TRP A 1 70 ? -7.109 19.188 10.32 1 98.44 70 TRP A C 1
ATOM 531 O O . TRP A 1 70 ? -7.559 20.047 11.078 1 98.44 70 TRP A O 1
ATOM 541 N N . HIS A 1 71 ? -5.934 19.25 9.867 1 98.56 71 HIS A N 1
ATOM 542 C CA . HIS A 1 71 ? -4.988 20.25 10.352 1 98.56 71 HIS A CA 1
ATOM 543 C C . HIS A 1 71 ? -5.285 21.625 9.758 1 98.56 71 HIS A C 1
ATOM 545 O O . HIS A 1 71 ? -5.039 22.641 10.406 1 98.56 71 HIS A O 1
ATOM 551 N N . ARG A 1 72 ? -5.816 21.656 8.562 1 98.44 72 ARG A N 1
ATOM 552 C CA . ARG A 1 72 ? -6.301 22.922 8.031 1 98.44 72 ARG A CA 1
ATOM 553 C C . ARG A 1 72 ? -7.402 23.5 8.906 1 98.44 72 ARG A C 1
ATOM 555 O O . ARG A 1 72 ? -7.367 24.688 9.25 1 98.44 72 ARG A O 1
ATOM 562 N N . LEU A 1 73 ? -8.375 22.672 9.281 1 98.5 73 LEU A N 1
ATOM 563 C CA . LEU A 1 73 ? -9.445 23.109 10.172 1 98.5 73 LEU A CA 1
ATOM 564 C C . LEU A 1 73 ? -8.883 23.562 11.516 1 98.5 73 LEU A C 1
ATOM 566 O O . LEU A 1 73 ? -9.352 24.562 12.078 1 98.5 73 LEU A O 1
ATOM 570 N N . TYR A 1 74 ? -7.895 22.891 11.922 1 98.31 74 TYR A N 1
ATOM 571 C CA . TYR A 1 74 ? -7.289 23.156 13.227 1 98.31 74 TYR A CA 1
ATOM 572 C C . TYR A 1 74 ? -6.574 24.5 13.234 1 98.31 74 TYR A C 1
ATOM 574 O O . TYR A 1 74 ? -6.738 25.297 14.164 1 98.31 74 TYR A O 1
ATOM 582 N N . VAL A 1 75 ? -5.797 24.781 12.195 1 98.06 75 VAL A N 1
ATOM 583 C CA . VAL A 1 75 ? -5.117 26.062 12.07 1 98.06 75 VAL A CA 1
ATOM 584 C C . VAL A 1 75 ? -6.145 27.188 11.984 1 98.06 75 VAL A C 1
ATOM 586 O O . VAL A 1 75 ? -5.941 28.266 12.539 1 98.06 75 VAL A O 1
ATOM 589 N N . GLU A 1 76 ? -7.227 26.906 11.352 1 97.44 76 GLU A N 1
ATOM 590 C CA . GLU A 1 76 ? -8.297 27.891 11.234 1 97.44 76 GLU A CA 1
ATOM 591 C C . GLU A 1 76 ? -8.859 28.266 12.602 1 97.44 76 GLU A C 1
ATOM 593 O O . GLU A 1 76 ? -9.227 29.422 12.836 1 97.44 76 GLU A O 1
ATOM 598 N N . GLN A 1 77 ? -8.922 27.328 13.523 1 96.88 77 GLN A N 1
ATOM 599 C CA . GLN A 1 77 ? -9.375 27.594 14.883 1 96.88 77 GLN A CA 1
ATOM 600 C C . GLN A 1 77 ? -8.516 28.672 15.547 1 96.88 77 GLN A C 1
ATOM 602 O O . GLN A 1 77 ? -9.039 29.609 16.156 1 96.88 77 GLN A O 1
ATOM 607 N N . VAL A 1 78 ? -7.23 28.5 15.406 1 97.06 78 VAL A N 1
ATOM 608 C CA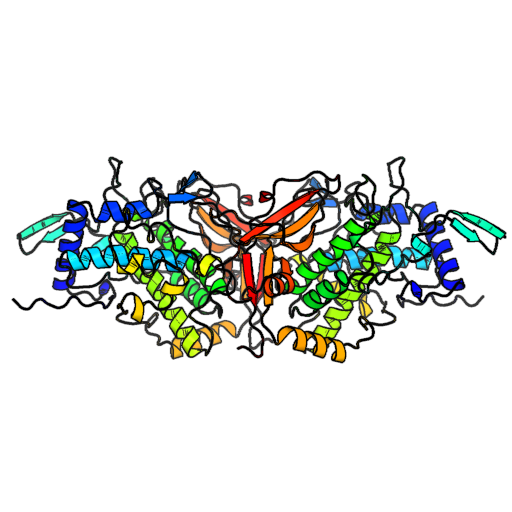 . VAL A 1 78 ? -6.297 29.438 16.031 1 97.06 78 VAL A CA 1
ATOM 609 C C . VAL A 1 78 ? -6.344 30.781 15.328 1 97.06 78 VAL A C 1
ATOM 611 O O . VAL A 1 78 ? -6.289 31.828 15.969 1 97.06 78 VAL A O 1
ATOM 614 N N . GLU A 1 79 ? -6.434 30.719 14.031 1 96.62 79 GLU A N 1
ATOM 615 C CA . GLU A 1 79 ? -6.492 31.953 13.25 1 96.62 79 GLU A CA 1
ATOM 616 C C . GLU A 1 79 ? -7.684 32.812 13.656 1 96.62 79 GLU A C 1
ATOM 618 O O . GLU A 1 79 ? -7.539 34 13.906 1 96.62 79 GLU A O 1
ATOM 623 N N . GLU A 1 80 ? -8.82 32.219 13.773 1 94.5 80 GLU A N 1
ATOM 624 C CA . GLU A 1 80 ? -10.016 32.938 14.172 1 94.5 80 GLU A CA 1
ATOM 625 C C . GLU A 1 80 ? -9.875 33.5 15.586 1 94.5 80 GLU A C 1
ATOM 627 O O . GLU A 1 80 ? -10.289 34.656 15.852 1 94.5 80 GLU A O 1
ATOM 632 N N . ALA A 1 81 ? -9.289 32.75 16.453 1 96.12 81 ALA A N 1
ATOM 633 C CA . ALA A 1 81 ? -9.07 33.219 17.812 1 96.12 81 ALA A CA 1
ATOM 634 C C . ALA A 1 81 ? -8.156 34.438 17.844 1 96.12 81 ALA A C 1
ATOM 636 O O . ALA A 1 81 ? -8.422 35.406 18.547 1 96.12 81 ALA A O 1
ATOM 637 N N . LEU A 1 82 ? -7.07 34.375 17.078 1 96.69 82 LEU A N 1
ATOM 638 C CA . LEU A 1 82 ? -6.125 35.5 17.016 1 96.69 82 LEU A CA 1
ATOM 639 C C . LEU A 1 82 ? -6.789 36.75 16.469 1 96.69 82 LEU A C 1
ATOM 641 O O . LEU A 1 82 ? -6.637 37.844 17.047 1 96.69 82 LEU A O 1
ATOM 645 N N . LEU A 1 83 ? -7.523 36.562 15.406 1 94.5 83 LEU A N 1
ATOM 646 C CA . LEU A 1 83 ? -8.195 37.719 14.789 1 94.5 83 LEU A CA 1
ATOM 647 C C . LEU A 1 83 ? -9.25 38.281 15.719 1 94.5 83 LEU A C 1
ATOM 649 O O . LEU A 1 83 ? -9.367 39.5 15.844 1 94.5 83 LEU A O 1
ATOM 653 N N . ASP A 1 84 ? -9.953 37.469 16.406 1 93.94 84 ASP A N 1
ATOM 654 C CA . ASP A 1 84 ? -10.977 37.875 17.344 1 93.94 84 ASP A CA 1
ATOM 655 C C . ASP A 1 84 ? -10.359 38.656 18.5 1 93.94 84 ASP A C 1
ATOM 657 O O . ASP A 1 84 ? -11.039 39.469 19.156 1 93.94 84 ASP A O 1
ATOM 661 N N . HIS A 1 85 ? -9.094 38.406 18.766 1 95.62 85 HIS A N 1
ATOM 662 C CA . HIS A 1 85 ? -8.438 39.062 19.891 1 95.62 85 HIS A CA 1
ATOM 663 C C . HIS A 1 85 ? -7.504 40.156 19.438 1 95.62 85 HIS A C 1
ATOM 665 O O . HIS A 1 85 ? -6.574 40.562 20.156 1 95.62 85 HIS A O 1
ATOM 671 N N . GLY A 1 86 ? -7.668 40.562 18.172 1 93.75 86 GLY A N 1
ATOM 672 C CA . GLY A 1 86 ? -7.102 41.844 17.766 1 93.75 86 GLY A CA 1
ATOM 673 C C . GLY A 1 86 ? -5.824 41.688 16.953 1 93.75 86 GLY A C 1
ATOM 674 O O . GLY A 1 86 ? -5.16 42.688 16.656 1 93.75 86 GLY A O 1
ATOM 675 N N . SER A 1 87 ? -5.441 40.5 16.578 1 95.25 87 SER A N 1
ATOM 676 C CA . SER A 1 87 ? -4.293 40.375 15.688 1 95.25 87 SER A CA 1
ATOM 677 C C . SER A 1 87 ? -4.531 41.125 14.375 1 95.25 87 SER A C 1
ATOM 679 O O . SER A 1 87 ? -5.617 41.031 13.797 1 95.25 87 SER A O 1
ATOM 681 N N . SER A 1 88 ? -3.564 41.812 13.898 1 94.38 88 SER A N 1
ATOM 682 C CA . SER A 1 88 ? -3.688 42.531 12.633 1 94.38 88 SER A CA 1
ATOM 683 C C . SER A 1 88 ? -3.34 41.625 11.453 1 94.38 88 SER A C 1
ATOM 685 O O . SER A 1 88 ? -3.523 42.031 10.297 1 94.38 88 SER A O 1
ATOM 687 N N . VAL A 1 89 ? -2.842 40.469 11.75 1 94.56 89 VAL A N 1
ATOM 688 C CA . VAL A 1 89 ? -2.457 39.531 10.695 1 94.56 89 VAL A CA 1
ATOM 689 C C . VAL A 1 89 ? -3.08 38.156 10.953 1 94.56 89 VAL A C 1
ATOM 691 O O . VAL A 1 89 ? -3.363 37.812 12.102 1 94.56 89 VAL A O 1
ATOM 694 N N . ALA A 1 90 ? -3.355 37.438 9.867 1 95.88 90 ALA A N 1
ATOM 695 C CA . ALA A 1 90 ? -3.713 36.031 9.977 1 95.88 90 ALA A CA 1
ATOM 696 C C . ALA A 1 90 ? -2.545 35.188 10.516 1 95.88 90 ALA A C 1
ATOM 698 O O . ALA A 1 90 ? -1.46 35.719 10.75 1 95.88 90 ALA A O 1
ATOM 699 N N . VAL A 1 91 ? -2.793 33.906 10.75 1 96.81 91 VAL A N 1
ATOM 700 C CA . VAL A 1 91 ? -1.717 33.031 11.219 1 96.81 91 VAL A CA 1
ATOM 701 C C . VAL A 1 91 ? -0.57 33.062 10.211 1 96.81 91 VAL A C 1
ATOM 703 O O . VAL A 1 91 ? -0.759 32.719 9.039 1 96.81 91 VAL A O 1
ATOM 706 N N . PRO A 1 92 ? 0.57 33.594 10.656 1 97.81 92 PRO A N 1
ATOM 707 C CA . PRO A 1 92 ? 1.705 33.5 9.734 1 97.81 92 PRO A CA 1
ATOM 708 C C . PRO A 1 92 ? 2.25 32.094 9.586 1 97.81 92 PRO A C 1
ATOM 710 O O . PRO A 1 92 ? 1.922 31.203 10.391 1 97.81 92 PRO A O 1
ATOM 713 N N . TYR A 1 93 ? 2.943 31.844 8.492 1 98.06 93 TYR A N 1
ATO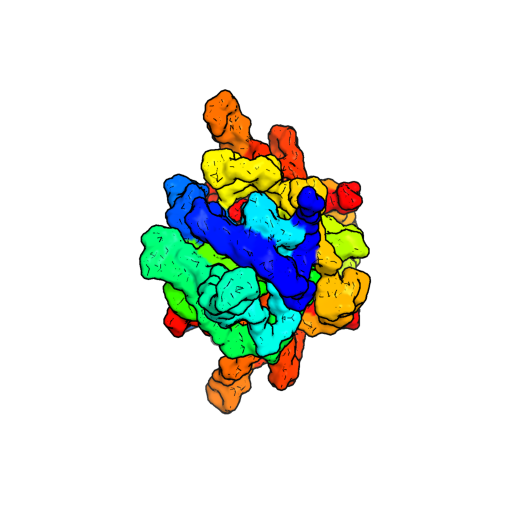M 714 C CA . TYR A 1 93 ? 3.568 30.531 8.336 1 98.06 93 TYR A CA 1
ATOM 715 C C . TYR A 1 93 ? 5.078 30.625 8.5 1 98.06 93 TYR A C 1
ATOM 717 O O . TYR A 1 93 ? 5.691 31.625 8.133 1 98.06 93 TYR A O 1
ATOM 725 N N . PHE A 1 94 ? 5.684 29.641 9.234 1 97.88 94 PHE A N 1
ATOM 726 C CA . PHE A 1 94 ? 7.125 29.422 9.312 1 97.88 94 PHE A CA 1
ATOM 727 C C . PHE A 1 94 ? 7.617 28.609 8.117 1 97.88 94 PHE A C 1
ATOM 729 O O . PHE A 1 94 ? 7.391 27.406 8.031 1 97.88 94 PHE A O 1
ATOM 736 N N . ASP A 1 95 ? 8.289 29.25 7.156 1 97.25 95 ASP A N 1
ATOM 737 C CA . ASP A 1 95 ? 8.75 28.562 5.961 1 97.25 95 ASP A CA 1
ATOM 738 C C . ASP A 1 95 ? 9.93 27.656 6.277 1 97.25 95 ASP A C 1
ATOM 740 O O . ASP A 1 95 ? 11.086 28.016 6.027 1 97.25 95 ASP A O 1
ATOM 744 N N . TRP A 1 96 ? 9.602 26.484 6.68 1 97.5 96 TRP A N 1
ATOM 745 C CA . TRP A 1 96 ? 10.625 25.516 7.086 1 97.5 96 TRP A CA 1
ATOM 746 C C . TRP A 1 96 ? 11.062 24.656 5.906 1 97.5 96 TRP A C 1
ATOM 748 O O . TRP A 1 96 ? 11.891 23.766 6.059 1 97.5 96 TRP A O 1
ATOM 758 N N . ILE A 1 97 ? 10.523 24.859 4.723 1 96.75 97 ILE A N 1
ATOM 759 C CA . ILE A 1 97 ? 10.875 24.078 3.537 1 96.75 97 ILE A CA 1
ATOM 760 C C . ILE A 1 97 ? 12.227 24.562 2.996 1 96.75 97 ILE A C 1
ATOM 762 O O . ILE A 1 97 ? 13.055 23.75 2.574 1 96.75 97 ILE A O 1
ATOM 766 N N . SER A 1 98 ? 12.406 25.891 3.012 1 93.5 98 SER A N 1
ATOM 767 C CA . SER A 1 98 ? 13.727 26.438 2.676 1 93.5 98 SER A CA 1
ATOM 768 C C . SER A 1 98 ? 14.75 26.094 3.752 1 93.5 98 SER A C 1
ATOM 770 O O . SER A 1 98 ? 14.406 25.938 4.922 1 93.5 98 SER A O 1
ATOM 772 N N . PRO A 1 99 ? 15.992 25.969 3.322 1 94.94 99 PRO A N 1
ATOM 773 C CA . PRO A 1 99 ? 17 25.641 4.328 1 94.94 99 PRO A CA 1
ATOM 774 C C . PRO A 1 99 ? 17 26.625 5.5 1 94.94 99 PRO A C 1
ATOM 776 O O . PRO A 1 99 ? 17 27.844 5.301 1 94.94 99 PRO A O 1
ATOM 779 N N . ILE A 1 100 ? 17 26.062 6.668 1 96.69 100 ILE A N 1
ATOM 780 C CA . ILE A 1 100 ? 16.953 26.844 7.895 1 96.69 100 ILE A CA 1
ATOM 781 C C . ILE A 1 100 ? 18.375 27.156 8.375 1 96.69 100 ILE A C 1
ATOM 783 O O . ILE A 1 100 ? 19.141 26.234 8.695 1 96.69 100 ILE A O 1
ATOM 787 N N . GLN A 1 101 ? 18.719 28.391 8.359 1 96 101 GLN A N 1
ATOM 788 C CA . GLN A 1 101 ? 20.016 28.797 8.883 1 96 101 GLN A CA 1
ATOM 789 C C . GLN A 1 101 ? 19.922 29.172 10.367 1 96 101 GLN A C 1
ATOM 791 O O . GLN A 1 101 ? 20.828 28.875 11.141 1 96 101 GLN A O 1
ATOM 796 N N . LYS A 1 102 ? 18.875 29.797 10.695 1 95.75 102 LYS A N 1
ATOM 797 C CA . LYS A 1 102 ? 18.547 30.172 12.062 1 95.75 102 LYS A CA 1
ATOM 798 C C . LYS A 1 102 ? 17.031 30.203 12.266 1 95.75 102 LYS A C 1
ATOM 800 O O . LYS A 1 102 ? 16.266 30.422 11.32 1 95.75 102 LYS A O 1
ATOM 805 N N . LEU A 1 103 ? 16.609 29.922 13.469 1 97 103 LEU A N 1
ATOM 806 C CA . LEU A 1 103 ? 15.188 30.016 13.766 1 97 103 LEU A CA 1
ATOM 807 C C . LEU A 1 103 ? 14.734 31.469 13.867 1 97 103 LEU A C 1
ATOM 809 O O . LEU A 1 103 ? 15.508 32.344 14.289 1 97 103 LEU A O 1
ATOM 813 N N . PRO A 1 104 ? 13.484 31.734 13.492 1 95.75 104 PRO A N 1
ATOM 814 C CA . PRO A 1 104 ? 12.961 33.094 13.68 1 95.75 104 PRO A CA 1
ATOM 815 C C . PRO A 1 104 ? 13.008 33.562 15.133 1 95.75 104 PRO A C 1
ATOM 817 O O . PRO A 1 104 ? 12.734 32.75 16.047 1 95.75 104 PRO A O 1
ATOM 820 N N . ASP A 1 105 ? 13.234 34.812 15.367 1 94.06 105 ASP A N 1
ATOM 821 C CA . ASP A 1 105 ? 13.328 35.375 16.719 1 94.06 105 ASP A CA 1
ATOM 822 C C . ASP A 1 105 ? 12.023 35.188 17.484 1 94.06 105 ASP A C 1
ATOM 824 O O . ASP A 1 105 ? 12.023 35 18.688 1 94.06 105 ASP A O 1
ATOM 828 N N . LEU A 1 106 ? 10.969 35.281 16.75 1 95.56 106 LEU A N 1
ATOM 829 C CA . LEU A 1 106 ? 9.656 35.156 17.375 1 95.56 106 LEU A CA 1
ATOM 830 C C . LEU A 1 106 ? 9.531 33.844 18.141 1 95.56 106 LEU A C 1
ATOM 832 O O . LEU A 1 106 ? 8.867 33.812 19.172 1 95.56 106 LEU A O 1
ATOM 836 N N . ILE A 1 107 ? 10.203 32.781 17.672 1 96.5 107 ILE A N 1
ATOM 837 C CA . ILE A 1 107 ? 9.969 31.484 18.297 1 96.5 107 ILE A CA 1
ATOM 838 C C . ILE A 1 107 ? 11.219 31.062 19.047 1 96.5 107 ILE A C 1
ATOM 840 O O . ILE A 1 107 ? 11.18 30.094 19.828 1 96.5 107 ILE A O 1
ATOM 844 N N . SER A 1 108 ? 12.352 31.75 18.891 1 95.94 108 SER A N 1
ATOM 845 C CA . SER A 1 108 ? 13.602 31.266 19.484 1 95.94 108 SER A CA 1
ATOM 846 C C . SER A 1 108 ? 14.016 32.094 20.688 1 95.94 108 SER A C 1
ATOM 848 O O . SER A 1 108 ? 14.789 31.656 21.531 1 95.94 108 SER A O 1
ATOM 850 N N . LYS A 1 109 ? 13.492 33.312 20.812 1 96.12 109 LYS A N 1
ATOM 851 C CA . LYS A 1 109 ? 13.875 34.188 21.922 1 96.12 109 LYS A CA 1
ATOM 852 C C . LYS A 1 109 ? 12.898 34.062 23.078 1 96.12 109 LYS A C 1
ATOM 854 O O . LYS A 1 109 ? 11.688 34.094 22.891 1 96.12 109 LYS A O 1
ATOM 859 N N . ALA A 1 110 ? 13.438 33.938 24.25 1 95.75 110 ALA A N 1
ATOM 860 C CA . ALA A 1 110 ? 12.625 33.719 25.438 1 95.75 110 ALA A CA 1
ATOM 861 C C . ALA A 1 110 ? 11.914 35 25.859 1 95.75 110 ALA A C 1
ATOM 863 O O . ALA A 1 110 ? 10.875 34.938 26.531 1 95.75 110 ALA A O 1
ATOM 864 N N . THR A 1 111 ? 12.562 36.125 25.516 1 96.06 111 THR A N 1
ATOM 865 C CA . THR A 1 111 ? 11.992 37.406 25.875 1 96.06 111 THR A CA 1
ATOM 866 C C . THR A 1 111 ? 11.953 38.344 24.656 1 96.06 111 THR A C 1
ATOM 868 O O . THR A 1 111 ? 12.531 38.031 23.609 1 96.06 111 THR A O 1
ATOM 871 N N . TYR A 1 112 ? 11.172 39.312 24.766 1 93.19 112 TYR A N 1
ATOM 872 C CA . TYR A 1 112 ? 11.117 40.375 23.781 1 93.19 112 TYR A CA 1
ATOM 873 C C . TYR A 1 112 ? 10.977 41.75 24.453 1 93.19 112 TYR A C 1
ATOM 875 O O . TYR A 1 112 ? 10.516 41.844 25.594 1 93.19 112 TYR A O 1
ATOM 883 N N . TYR A 1 113 ? 11.422 42.688 23.75 1 90.94 113 TYR A N 1
ATOM 884 C CA . TYR A 1 113 ? 11.289 44.062 24.281 1 90.94 113 TYR A CA 1
ATOM 885 C C . TYR A 1 113 ? 9.922 44.625 23.969 1 90.94 113 TYR A C 1
ATOM 887 O O . TYR A 1 113 ? 9.578 44.844 22.812 1 90.94 113 TYR A O 1
ATOM 895 N N . ASN A 1 114 ? 9.172 44.875 25.016 1 89.19 114 ASN A N 1
ATOM 896 C CA . ASN A 1 114 ? 7.867 45.5 24.906 1 89.19 114 ASN A CA 1
ATOM 897 C C . ASN A 1 114 ? 7.996 47.031 24.906 1 89.19 114 ASN A C 1
ATOM 899 O O . ASN A 1 114 ? 8.133 47.656 25.969 1 89.19 114 ASN A O 1
ATOM 903 N N . SER A 1 115 ? 7.852 47.594 23.766 1 85.06 115 SER A N 1
ATOM 904 C CA . SER A 1 115 ? 8.094 49 23.625 1 85.06 115 SER A CA 1
ATOM 905 C C . SER A 1 115 ? 7.02 49.812 24.328 1 85.06 115 SER A C 1
ATOM 907 O O . SER A 1 115 ? 7.285 50.938 24.797 1 85.06 115 SER A O 1
ATOM 909 N N . ARG A 1 116 ? 5.883 49.344 24.422 1 84.06 116 ARG A N 1
ATOM 910 C CA . ARG A 1 116 ? 4.777 50.062 25.062 1 84.06 116 ARG A CA 1
ATOM 911 C C . ARG A 1 116 ? 5.004 50.156 26.578 1 84.06 116 ARG A C 1
ATOM 913 O O . ARG A 1 116 ? 4.688 51.188 27.188 1 84.06 116 ARG A O 1
ATOM 920 N N . GLU A 1 117 ? 5.555 49.156 27.047 1 88.56 117 GLU A N 1
ATOM 921 C CA . GLU A 1 117 ? 5.758 49.125 28.484 1 88.56 117 GLU A CA 1
ATOM 922 C C . GLU A 1 117 ? 7.219 49.406 28.844 1 88.56 117 GLU A C 1
ATOM 924 O O . GLU A 1 117 ? 7.566 49.469 30.031 1 88.56 117 GLU A O 1
ATOM 929 N N . GLN A 1 118 ? 8.031 49.406 27.922 1 90.06 118 GLN A N 1
ATOM 930 C CA . GLN A 1 118 ? 9.445 49.75 28.062 1 90.06 118 GLN A CA 1
ATOM 931 C C . GLN A 1 118 ? 10.156 48.75 28.984 1 90.06 118 GLN A C 1
ATOM 933 O O . GLN A 1 118 ? 10.875 49.156 29.906 1 90.06 118 GLN A O 1
ATOM 938 N N . ARG A 1 119 ? 9.828 47.469 28.828 1 92.94 119 ARG A N 1
ATOM 939 C CA . ARG A 1 119 ? 10.469 46.406 29.578 1 92.94 119 ARG A CA 1
ATOM 940 C C . ARG A 1 119 ? 10.539 45.125 28.75 1 92.94 119 ARG A C 1
ATOM 942 O O . ARG A 1 119 ? 9.867 45 27.719 1 92.94 119 ARG A O 1
ATOM 949 N N . PHE A 1 120 ? 11.422 44.25 29.281 1 92.88 120 PHE A N 1
ATOM 950 C CA . PHE A 1 120 ? 11.469 42.938 28.688 1 92.88 120 PHE A CA 1
ATOM 951 C C . PHE A 1 120 ? 10.406 42.031 29.281 1 92.88 120 PHE A C 1
ATOM 953 O O . PHE A 1 120 ? 10.289 41.906 30.5 1 92.88 120 PHE A O 1
ATOM 960 N N . ASP A 1 121 ? 9.594 41.469 28.406 1 93.81 121 ASP A N 1
ATOM 961 C CA . ASP A 1 121 ? 8.555 40.531 28.797 1 93.81 121 ASP A CA 1
ATOM 962 C C . ASP A 1 121 ? 8.844 39.125 28.281 1 93.81 121 ASP A C 1
ATOM 964 O O . ASP A 1 121 ? 9.594 38.969 27.328 1 93.81 121 ASP A O 1
ATOM 968 N N . PRO A 1 122 ? 8.266 38.188 29.016 1 94.94 122 PRO A N 1
ATOM 969 C CA . PRO A 1 122 ? 8.359 36.844 28.438 1 94.94 122 PRO A CA 1
ATOM 970 C C . PRO A 1 122 ? 7.688 36.719 27.078 1 94.94 122 PRO A C 1
ATOM 972 O O . PRO A 1 122 ? 6.629 37.312 26.859 1 94.94 122 PRO A O 1
ATOM 975 N N . ASN A 1 123 ? 8.336 36.062 26.172 1 96.56 123 ASN A N 1
ATOM 976 C CA . ASN A 1 123 ? 7.82 35.844 24.828 1 96.56 123 ASN A CA 1
ATOM 977 C C . ASN A 1 123 ? 6.773 34.719 24.828 1 96.56 123 ASN A C 1
ATOM 979 O O . ASN A 1 123 ? 7.094 33.562 25.094 1 96.56 123 ASN A O 1
ATOM 983 N N . PRO A 1 124 ? 5.551 35.062 24.469 1 96.75 124 PRO A N 1
ATOM 984 C CA . PRO A 1 124 ? 4.508 34.031 24.516 1 96.75 124 PRO A CA 1
ATOM 985 C C . PRO A 1 124 ? 4.703 32.969 23.469 1 96.75 124 PRO A C 1
ATOM 987 O O . PRO A 1 124 ? 4.082 31.891 23.547 1 96.75 124 PRO A O 1
ATOM 990 N N . PHE A 1 125 ? 5.562 33.125 22.484 1 97.75 125 PHE A N 1
ATOM 991 C CA . PHE A 1 125 ? 5.785 32.156 21.422 1 97.75 125 PHE A CA 1
ATOM 992 C C . PHE A 1 125 ? 6.941 31.219 21.781 1 97.75 125 PHE A C 1
ATOM 994 O O . PHE A 1 125 ? 7.254 30.297 21.016 1 97.75 125 PHE A O 1
ATOM 1001 N N . PHE A 1 126 ? 7.566 31.438 22.891 1 96.69 126 PHE A N 1
ATOM 1002 C CA . PHE A 1 126 ? 8.742 30.656 23.266 1 96.69 126 PHE A CA 1
ATOM 1003 C C . PHE A 1 126 ? 8.344 29.266 23.766 1 96.69 126 PHE A C 1
ATOM 1005 O O . PHE A 1 126 ? 9.023 28.281 23.484 1 96.69 126 PHE A O 1
ATOM 1012 N N . SER A 1 127 ? 7.305 29.141 24.531 1 96.12 127 SER A N 1
ATOM 1013 C CA . SER A 1 127 ? 6.781 27.891 25.062 1 96.12 127 SER A CA 1
ATOM 1014 C C . SER A 1 127 ? 5.297 28.016 25.391 1 96.12 127 SER A C 1
ATOM 1016 O O . SER A 1 127 ? 4.746 29.109 25.406 1 96.12 127 SER A O 1
ATOM 1018 N N . GLY A 1 128 ? 4.656 26.906 25.5 1 96.25 128 GLY A N 1
ATOM 1019 C CA . GLY A 1 128 ? 3.244 26.875 25.844 1 96.25 128 GLY A CA 1
ATOM 1020 C C . GLY A 1 128 ? 2.955 26.078 27.094 1 96.25 128 GLY A C 1
ATOM 1021 O O . GLY A 1 128 ? 3.59 25.047 27.344 1 96.25 128 GLY A O 1
ATOM 1022 N N . LYS A 1 129 ? 2.025 26.562 27.859 1 95.75 129 LYS A N 1
ATOM 1023 C CA . LYS A 1 129 ? 1.566 25.812 29.031 1 95.75 129 LYS A CA 1
ATOM 1024 C C . LYS A 1 129 ? 0.834 24.547 28.594 1 95.75 129 LYS A C 1
ATOM 1026 O O . LYS A 1 129 ? 0.01 24.578 27.688 1 95.75 129 LYS A O 1
ATOM 1031 N N . VAL A 1 130 ? 1.18 23.422 29.234 1 95.25 130 VAL A N 1
ATOM 1032 C CA . VAL A 1 130 ? 0.511 22.141 28.953 1 95.25 130 VAL A CA 1
ATOM 1033 C C . VAL A 1 130 ? -0.678 21.969 29.906 1 95.25 130 VAL A C 1
ATOM 1035 O O . VAL A 1 130 ? -0.506 21.906 31.125 1 95.25 130 VAL A O 1
ATOM 1038 N N . ALA A 1 131 ? -1.823 21.938 29.312 1 91.69 131 ALA A N 1
ATOM 1039 C CA . ALA A 1 131 ? -3.043 21.844 30.109 1 91.69 131 ALA A CA 1
ATOM 1040 C C . ALA A 1 131 ? -3.018 20.609 31.016 1 91.69 131 ALA A C 1
ATOM 1042 O O . ALA A 1 131 ? -2.717 19.5 30.547 1 91.69 131 ALA A O 1
ATOM 1043 N N . GLY A 1 132 ? -3.34 20.828 32.25 1 90.25 132 GLY A N 1
ATOM 1044 C CA . GLY A 1 132 ? -3.451 19.719 33.188 1 90.25 132 GLY A CA 1
ATOM 1045 C C . GLY A 1 132 ? -2.113 19.25 33.75 1 90.25 132 GLY A C 1
ATOM 1046 O O . GLY A 1 132 ? -2.051 18.328 34.531 1 90.25 132 GLY A O 1
ATOM 1047 N N . GLU A 1 133 ? -1.053 19.859 33.25 1 92.31 133 GLU A N 1
ATOM 1048 C CA . GLU A 1 133 ? 0.294 19.516 33.688 1 92.31 133 GLU A CA 1
ATOM 1049 C C . GLU A 1 133 ? 1.011 20.75 34.281 1 92.31 133 GLU A C 1
ATOM 1051 O O . GLU A 1 133 ? 0.73 21.875 33.875 1 92.31 133 GLU A O 1
ATOM 1056 N N . ASP A 1 134 ? 1.773 20.484 35.219 1 92.94 134 ASP A N 1
ATOM 1057 C CA . ASP A 1 134 ? 2.652 21.547 35.688 1 92.94 134 ASP A CA 1
ATOM 1058 C C . ASP A 1 134 ? 3.936 21.609 34.875 1 92.94 134 ASP A C 1
ATOM 1060 O O . ASP A 1 134 ? 5.031 21.391 35.375 1 92.94 134 ASP A O 1
ATOM 1064 N N . ALA A 1 135 ? 3.736 21.875 33.562 1 95.69 135 ALA A N 1
ATOM 1065 C CA . ALA A 1 135 ? 4.855 21.859 32.625 1 95.69 135 ALA A CA 1
ATOM 1066 C C . ALA A 1 135 ? 4.59 22.797 31.438 1 95.69 135 ALA A C 1
ATOM 1068 O O . ALA A 1 135 ? 3.455 23.219 31.219 1 95.69 135 ALA A O 1
ATOM 1069 N N . VAL A 1 136 ? 5.668 23.172 30.797 1 96.25 136 VAL A N 1
ATOM 1070 C CA . VAL A 1 136 ? 5.594 23.922 29.547 1 96.25 136 VAL A CA 1
ATOM 1071 C C . VAL A 1 136 ? 6.25 23.125 28.422 1 96.25 136 VAL A C 1
ATOM 1073 O O . VAL A 1 136 ? 7.059 22.234 28.672 1 96.25 136 VAL A O 1
ATOM 1076 N N . THR A 1 137 ? 5.852 23.406 27.234 1 97.56 137 THR A N 1
ATOM 1077 C CA . THR A 1 137 ? 6.469 22.75 26.078 1 97.56 137 THR A CA 1
ATOM 1078 C C . THR A 1 137 ? 7.922 23.172 25.922 1 97.56 137 THR A C 1
ATOM 1080 O O . THR A 1 137 ? 8.305 24.266 26.375 1 97.56 137 THR A O 1
ATOM 1083 N N . THR A 1 138 ? 8.727 22.281 25.375 1 95.75 138 THR A N 1
ATOM 1084 C CA . THR A 1 138 ? 10.141 22.562 25.156 1 95.75 138 THR A CA 1
ATOM 1085 C C . THR A 1 138 ? 10.539 22.281 23.703 1 95.75 138 THR A C 1
ATOM 1087 O O . THR A 1 138 ? 9.836 21.562 23 1 95.75 138 THR A O 1
ATOM 1090 N N . ARG A 1 139 ? 11.57 22.938 23.297 1 96.88 139 ARG A N 1
ATOM 1091 C CA . ARG A 1 139 ? 12.211 22.719 22 1 96.88 139 ARG A CA 1
ATOM 1092 C C . ARG A 1 139 ? 13.719 22.562 22.141 1 96.88 139 ARG A C 1
ATOM 1094 O O . ARG A 1 139 ? 14.352 23.281 22.906 1 96.88 139 ARG A O 1
ATOM 1101 N N . ASP A 1 140 ? 14.219 21.516 21.547 1 95.19 140 ASP A N 1
ATOM 1102 C CA . ASP A 1 140 ? 15.648 21.234 21.484 1 95.19 140 ASP A CA 1
ATOM 1103 C C . ASP A 1 140 ? 16.094 20.969 20.047 1 95.19 140 ASP A C 1
ATOM 1105 O O . ASP A 1 140 ? 16.297 19.828 19.656 1 95.19 140 ASP A O 1
ATOM 1109 N N . PRO A 1 141 ? 16.25 22.062 19.281 1 96.12 141 PRO A N 1
ATOM 1110 C CA . PRO A 1 141 ? 16.578 21.906 17.859 1 96.12 141 PRO A CA 1
ATOM 1111 C C . PRO A 1 141 ? 17.812 21 17.656 1 96.12 141 PRO A C 1
ATOM 1113 O O . PRO A 1 141 ? 18.859 21.234 18.266 1 96.12 141 PRO A O 1
ATOM 1116 N N . GLN A 1 142 ? 17.656 20.047 16.812 1 93.12 142 GLN A N 1
ATOM 1117 C CA . GLN A 1 142 ? 18.719 19.094 16.484 1 93.12 142 GLN A CA 1
ATOM 1118 C C . GLN A 1 142 ? 19.594 19.609 15.352 1 93.12 142 GLN A C 1
ATOM 1120 O O . GLN A 1 142 ? 19.141 20.422 14.539 1 93.12 142 GLN A O 1
ATOM 1125 N N . PRO A 1 143 ? 20.875 19.125 15.289 1 93.19 143 PRO A N 1
ATOM 1126 C CA . PRO A 1 143 ? 21.766 19.578 14.219 1 93.19 143 PRO A CA 1
ATOM 1127 C C . PRO A 1 143 ? 21.203 19.312 12.828 1 93.19 143 PRO A C 1
ATOM 1129 O O . PRO A 1 143 ? 21.469 20.078 11.898 1 93.19 143 PRO A O 1
ATOM 1132 N N . GLU A 1 144 ? 20.375 18.297 12.656 1 92.5 144 GLU A N 1
ATOM 1133 C CA . GLU A 1 144 ? 19.797 17.891 11.375 1 92.5 144 GLU A CA 1
ATOM 1134 C C . GLU A 1 144 ? 18.844 18.969 10.828 1 92.5 144 GLU A C 1
ATOM 1136 O O . GLU A 1 144 ? 18.531 18.969 9.641 1 92.5 144 GLU A O 1
ATOM 1141 N N . LEU A 1 145 ? 18.406 19.828 11.688 1 96.25 145 LEU A N 1
ATOM 1142 C CA . LEU A 1 145 ? 17.422 20.828 11.312 1 96.25 145 LEU A CA 1
ATOM 1143 C C . LEU A 1 145 ? 18.031 21.906 10.438 1 96.25 145 LEU A C 1
ATOM 1145 O O . LEU A 1 145 ? 17.344 22.547 9.641 1 96.25 145 LEU A O 1
ATOM 1149 N N . PHE A 1 146 ? 19.328 22.078 10.57 1 96.94 146 PHE A N 1
ATOM 1150 C CA . PHE A 1 146 ? 19.922 23.312 10.062 1 96.94 146 PHE A CA 1
ATOM 1151 C C . PHE A 1 146 ? 20.797 23.031 8.844 1 96.94 146 PHE A C 1
ATOM 1153 O O . PHE A 1 146 ? 21.375 21.953 8.727 1 96.94 146 PHE A O 1
ATOM 1160 N N . ASN A 1 147 ? 20.812 23.938 7.926 1 96.06 147 ASN A N 1
ATOM 1161 C CA . ASN A 1 147 ? 21.797 24.094 6.859 1 96.06 147 ASN A CA 1
ATOM 1162 C C . ASN A 1 147 ? 21.812 22.891 5.926 1 96.06 147 ASN A C 1
ATOM 1164 O O . ASN A 1 147 ? 22.875 22.344 5.629 1 96.06 147 ASN A O 1
ATOM 1168 N N . ASN A 1 148 ? 20.672 22.391 5.574 1 93.69 148 ASN A N 1
ATOM 1169 C CA . ASN A 1 148 ? 20.547 21.328 4.586 1 93.69 148 ASN A CA 1
ATOM 1170 C C . ASN A 1 148 ? 19.281 21.484 3.744 1 93.69 148 ASN A C 1
ATOM 1172 O O . ASN A 1 148 ? 18.453 22.344 4.023 1 93.69 148 ASN A O 1
ATOM 1176 N N . ASN A 1 149 ? 19.172 20.672 2.725 1 95.44 149 ASN A N 1
ATOM 1177 C CA . ASN A 1 149 ? 18.062 20.781 1.781 1 95.44 149 ASN A CA 1
ATOM 1178 C C . ASN A 1 149 ? 17.062 19.641 1.968 1 95.44 149 ASN A C 1
ATOM 1180 O O . ASN A 1 149 ? 16.297 19.328 1.051 1 95.44 149 ASN A O 1
ATOM 1184 N N . TYR A 1 150 ? 17.047 19.047 3.119 1 96.38 150 TYR A N 1
ATOM 1185 C CA . TYR A 1 150 ? 16.203 17.875 3.352 1 96.38 150 TYR A CA 1
ATOM 1186 C C . TYR A 1 150 ? 14.734 18.188 3.092 1 96.38 150 TYR A C 1
ATOM 1188 O O . TYR A 1 150 ? 14.086 17.531 2.283 1 96.38 150 TYR A O 1
ATOM 1196 N N . PHE A 1 151 ? 14.242 19.203 3.73 1 98 151 PHE A N 1
ATOM 1197 C CA . PHE A 1 151 ? 12.828 19.547 3.639 1 98 151 PHE A CA 1
ATOM 1198 C C . PHE A 1 151 ? 12.453 19.922 2.209 1 98 151 PHE A C 1
ATOM 1200 O O . PHE A 1 151 ? 11.398 19.531 1.71 1 98 151 PHE A O 1
ATOM 1207 N N . TYR A 1 152 ? 13.352 20.656 1.628 1 97.94 152 TYR A N 1
ATOM 1208 C CA . TYR A 1 152 ? 13.102 21.078 0.255 1 97.94 152 TYR A CA 1
ATOM 1209 C C . TYR A 1 152 ? 13 19.875 -0.679 1 97.94 152 TYR A C 1
ATOM 1211 O O . TYR A 1 152 ? 12.062 19.781 -1.47 1 97.94 152 TYR A O 1
ATOM 1219 N N . GLU A 1 153 ? 13.93 18.953 -0.586 1 97.38 153 GLU A N 1
ATOM 1220 C CA . GLU A 1 153 ? 13.961 17.781 -1.441 1 97.38 153 GLU A CA 1
ATOM 1221 C C . GLU A 1 153 ? 12.727 16.906 -1.226 1 97.38 153 GLU A C 1
ATOM 1223 O O . GLU A 1 153 ? 12.141 16.406 -2.186 1 97.38 153 GLU A O 1
ATOM 1228 N N . GLN A 1 154 ? 12.367 16.734 0.032 1 98.06 154 GLN A N 1
ATOM 1229 C CA . GLN A 1 154 ? 11.188 15.938 0.342 1 98.06 154 GLN A CA 1
ATOM 1230 C C . GLN A 1 154 ? 9.914 16.625 -0.164 1 98.06 154 GLN A C 1
ATOM 1232 O O . GLN A 1 154 ? 9 15.953 -0.648 1 98.06 154 GLN A O 1
ATOM 1237 N N . ALA A 1 155 ? 9.852 17.906 -0.052 1 98.62 155 ALA A N 1
ATOM 1238 C CA . ALA A 1 155 ? 8.703 18.672 -0.545 1 98.62 155 ALA A CA 1
ATOM 1239 C C . ALA A 1 155 ? 8.562 18.516 -2.057 1 98.62 155 ALA A C 1
ATOM 1241 O O . ALA A 1 155 ? 7.453 18.344 -2.57 1 98.62 155 ALA A O 1
ATOM 1242 N N . LEU A 1 156 ? 9.688 18.609 -2.74 1 98.56 156 LEU A N 1
ATOM 1243 C CA . LEU A 1 156 ? 9.648 18.484 -4.191 1 98.56 156 LEU A CA 1
ATOM 1244 C C . LEU A 1 156 ? 9.086 17.125 -4.598 1 98.56 156 LEU A C 1
ATOM 1246 O O . LEU A 1 156 ? 8.281 17.031 -5.523 1 98.56 156 LEU A O 1
ATOM 1250 N N . TYR A 1 157 ? 9.492 16.078 -3.916 1 98.5 157 TYR A N 1
ATOM 1251 C CA . TYR A 1 157 ? 8.977 14.75 -4.262 1 98.5 157 TYR A CA 1
ATOM 1252 C C . TYR A 1 157 ? 7.48 14.664 -3.984 1 98.5 157 TYR A C 1
ATOM 1254 O O . TYR A 1 157 ? 6.734 14.062 -4.762 1 98.5 157 TYR A O 1
ATOM 1262 N N . ALA A 1 158 ? 7.047 15.227 -2.85 1 98.75 158 ALA A N 1
ATOM 1263 C CA . ALA A 1 158 ? 5.613 15.266 -2.574 1 98.75 158 ALA A CA 1
ATOM 1264 C C . ALA A 1 158 ? 4.863 15.984 -3.695 1 98.75 158 ALA A C 1
ATOM 1266 O O . ALA A 1 158 ? 3.818 15.508 -4.148 1 98.75 158 ALA A O 1
ATOM 1267 N N . LEU A 1 159 ? 5.398 17.031 -4.18 1 98.81 159 LEU A N 1
ATOM 1268 C CA . LEU A 1 159 ? 4.738 17.875 -5.176 1 98.81 159 LEU A CA 1
ATOM 1269 C C . LEU A 1 159 ? 4.77 17.219 -6.547 1 98.81 159 LEU A C 1
ATOM 1271 O O . LEU A 1 159 ? 4.02 17.609 -7.445 1 98.81 159 LEU A O 1
ATOM 1275 N N . GLU A 1 160 ? 5.645 16.219 -6.723 1 98.44 160 GLU A N 1
ATOM 1276 C CA . GLU A 1 160 ? 5.699 15.461 -7.965 1 98.44 160 GLU A CA 1
ATOM 1277 C C . GLU A 1 160 ? 4.469 14.57 -8.125 1 98.44 160 GLU A C 1
ATOM 1279 O O . GLU A 1 160 ? 4.133 14.156 -9.234 1 98.44 160 GLU A O 1
ATOM 1284 N N . GLN A 1 161 ? 3.857 14.211 -6.988 1 98.06 161 GLN A N 1
ATOM 1285 C CA . GLN A 1 161 ? 2.762 13.25 -7.035 1 98.06 161 GLN A CA 1
ATOM 1286 C C . GLN A 1 161 ? 1.554 13.828 -7.766 1 98.06 161 GLN A C 1
ATOM 1288 O O . GLN A 1 161 ? 1.188 14.984 -7.555 1 98.06 161 GLN A O 1
ATOM 1293 N N . ASP A 1 162 ? 0.9 13.078 -8.57 1 96.25 162 ASP A N 1
ATOM 1294 C CA . ASP A 1 162 ? -0.139 13.602 -9.445 1 96.25 162 ASP A CA 1
ATOM 1295 C C . ASP A 1 162 ? -1.527 13.188 -8.969 1 96.25 162 ASP A C 1
ATOM 1297 O O . ASP A 1 162 ? -2.508 13.312 -9.703 1 96.25 162 ASP A O 1
ATOM 1301 N N . ASN A 1 163 ? -1.656 12.586 -7.855 1 96.31 163 ASN A N 1
ATOM 1302 C CA . ASN A 1 163 ? -2.932 12.344 -7.188 1 96.31 163 ASN A CA 1
ATOM 1303 C C . ASN A 1 163 ? -2.838 12.602 -5.688 1 96.31 163 ASN A C 1
ATOM 1305 O O . ASN A 1 163 ? -1.761 12.484 -5.098 1 96.31 163 ASN A O 1
ATOM 1309 N N . PHE A 1 164 ? -3.967 12.93 -5.078 1 97.62 164 PHE A N 1
ATOM 1310 C CA . PHE A 1 164 ? -4.012 13.414 -3.705 1 97.62 164 PHE A CA 1
ATOM 1311 C C . PHE A 1 164 ? -3.475 12.359 -2.742 1 97.62 164 PHE A C 1
ATOM 1313 O O . PHE A 1 164 ? -2.746 12.688 -1.803 1 97.62 164 PHE A O 1
ATOM 1320 N N . CYS A 1 165 ? -3.789 11.148 -2.969 1 95.81 165 CYS A N 1
ATOM 1321 C CA . CYS A 1 165 ? -3.484 10.109 -1.991 1 95.81 165 CYS A CA 1
ATOM 1322 C C . CYS A 1 165 ? -1.988 9.828 -1.946 1 95.81 165 CYS A C 1
ATOM 1324 O O . CYS A 1 165 ? -1.417 9.656 -0.868 1 95.81 165 CYS A O 1
ATOM 1326 N N . ASP A 1 166 ? -1.329 9.805 -3.098 1 96.56 166 ASP A N 1
ATOM 1327 C CA . ASP A 1 166 ? 0.123 9.656 -3.119 1 96.56 166 ASP A CA 1
ATOM 1328 C C . ASP A 1 166 ? 0.81 10.906 -2.574 1 96.56 166 ASP A C 1
ATOM 1330 O O . ASP A 1 166 ? 1.843 10.812 -1.908 1 96.56 166 ASP A O 1
ATOM 1334 N N . PHE A 1 167 ? 0.281 12.039 -2.848 1 98.5 167 PHE A N 1
ATOM 1335 C CA . PHE A 1 167 ? 0.793 13.289 -2.307 1 98.5 167 PHE A CA 1
ATOM 1336 C C . PHE A 1 167 ? 0.717 13.297 -0.785 1 98.5 167 PHE A C 1
ATOM 1338 O O . PHE A 1 167 ? 1.697 13.609 -0.109 1 98.5 167 PHE A O 1
ATOM 1345 N N . GLU A 1 168 ? -0.462 12.938 -0.307 1 98 168 GLU A N 1
ATOM 1346 C CA . GLU A 1 168 ? -0.768 13.078 1.113 1 98 168 GLU A CA 1
ATOM 1347 C C . GLU A 1 168 ? 0.229 12.305 1.974 1 98 168 GLU A C 1
ATOM 1349 O O . GLU A 1 168 ? 0.689 12.812 3.002 1 98 168 GLU A O 1
ATOM 1354 N N . ILE A 1 169 ? 0.606 11.102 1.605 1 97.31 169 ILE A N 1
ATOM 1355 C CA . ILE A 1 169 ? 1.486 10.297 2.453 1 97.31 169 ILE A CA 1
ATOM 1356 C C . ILE A 1 169 ? 2.881 10.922 2.479 1 97.31 169 ILE A C 1
ATOM 1358 O O . ILE A 1 169 ? 3.516 10.992 3.531 1 97.31 169 ILE A O 1
ATOM 1362 N N . GLN A 1 170 ? 3.41 11.367 1.335 1 98.5 170 GLN A N 1
ATOM 1363 C CA . GLN A 1 170 ? 4.711 12.023 1.306 1 98.5 170 GLN A CA 1
ATOM 1364 C C . GLN A 1 170 ? 4.684 13.328 2.105 1 98.5 170 GLN A C 1
ATOM 1366 O O . GLN A 1 170 ? 5.621 13.617 2.85 1 98.5 170 GLN A O 1
ATOM 1371 N N . PHE A 1 171 ? 3.578 13.977 1.944 1 98 171 PHE A N 1
ATOM 1372 C CA . PHE A 1 171 ? 3.285 15.25 2.588 1 98 171 PHE A CA 1
ATOM 1373 C C . PHE A 1 171 ? 3.258 15.094 4.105 1 98 171 PHE A C 1
ATOM 1375 O O . PHE A 1 171 ? 3.898 15.867 4.824 1 98 171 PHE A O 1
ATOM 1382 N N . GLU A 1 172 ? 2.557 14.141 4.578 1 97.44 172 GLU A N 1
ATOM 1383 C CA . GLU A 1 172 ? 2.412 13.938 6.016 1 97.44 172 GLU A CA 1
ATOM 1384 C C . GLU A 1 172 ? 3.738 13.531 6.652 1 97.44 172 GLU A C 1
ATOM 1386 O O . GLU A 1 172 ? 4.113 14.055 7.703 1 97.44 172 GLU A O 1
ATOM 1391 N N . VAL A 1 173 ? 4.445 12.648 6.023 1 97.5 173 VAL A N 1
ATOM 1392 C CA . VAL A 1 173 ? 5.688 12.148 6.602 1 97.5 173 VAL A CA 1
ATOM 1393 C C . VAL A 1 173 ? 6.734 13.258 6.609 1 97.5 173 VAL A C 1
ATOM 1395 O O . VAL A 1 173 ? 7.5 13.398 7.566 1 97.5 173 VAL A O 1
ATOM 1398 N N . LEU A 1 174 ? 6.742 14.102 5.586 1 97.62 174 LEU A N 1
ATOM 1399 C CA . LEU A 1 174 ? 7.629 15.258 5.527 1 97.62 174 LEU A CA 1
ATOM 1400 C C . LEU A 1 174 ? 7.402 16.172 6.719 1 97.62 174 LEU A C 1
ATOM 1402 O O . LEU A 1 174 ? 8.359 16.609 7.363 1 97.62 174 LEU A O 1
ATOM 1406 N N . HIS A 1 175 ? 6.184 16.438 6.996 1 97.5 175 HIS A N 1
ATOM 1407 C CA . HIS A 1 175 ? 5.844 17.359 8.062 1 97.5 175 HIS A CA 1
ATOM 1408 C C . HIS A 1 175 ? 6.32 16.859 9.414 1 97.5 175 HIS A C 1
ATOM 1410 O O . HIS A 1 175 ? 6.613 17.641 10.312 1 97.5 175 HIS A O 1
ATOM 1416 N N . ASN A 1 176 ? 6.395 15.523 9.594 1 96.69 176 ASN A N 1
ATOM 1417 C CA . ASN A 1 176 ? 6.785 14.914 10.859 1 96.69 176 ASN A CA 1
ATOM 1418 C C . ASN A 1 176 ? 8.195 15.328 11.266 1 96.69 176 ASN A C 1
ATOM 1420 O O . ASN A 1 176 ? 8.492 15.453 12.453 1 96.69 176 ASN A O 1
ATOM 1424 N N . ALA A 1 177 ? 9.062 15.492 10.266 1 96 177 ALA A N 1
ATOM 1425 C CA . ALA A 1 177 ? 10.484 15.703 10.523 1 96 177 ALA A CA 1
ATOM 1426 C C . ALA A 1 177 ? 10.711 17 11.312 1 96 177 ALA A C 1
ATOM 1428 O O . ALA A 1 177 ? 11.602 17.062 12.164 1 96 177 ALA A O 1
ATOM 1429 N N . LEU A 1 178 ? 9.93 18 10.992 1 97.19 178 LEU A N 1
ATOM 1430 C CA . LEU A 1 178 ? 10.109 19.25 11.727 1 97.19 178 LEU A CA 1
ATOM 1431 C C . LEU A 1 178 ? 9.766 19.062 13.203 1 97.19 178 LEU A C 1
ATOM 1433 O O . LEU A 1 178 ? 10.422 19.641 14.078 1 97.19 178 LEU A O 1
ATOM 1437 N N . HIS A 1 179 ? 8.711 18.328 13.492 1 96.5 179 HIS A N 1
ATOM 1438 C CA . HIS A 1 179 ? 8.391 18.031 14.883 1 96.5 179 HIS A CA 1
ATOM 1439 C C . HIS A 1 179 ? 9.586 17.406 15.602 1 96.5 179 HIS A C 1
ATOM 1441 O O . HIS A 1 179 ? 9.961 17.859 16.688 1 96.5 179 HIS A O 1
ATOM 1447 N N . SER A 1 180 ? 10.133 16.469 14.953 1 93.94 180 SER A N 1
ATOM 1448 C CA . SER A 1 180 ? 11.219 15.703 15.555 1 93.94 180 SER A CA 1
ATOM 1449 C C . SER A 1 180 ? 12.461 16.562 15.742 1 93.94 180 SER A C 1
ATOM 1451 O O . SER A 1 180 ? 13.008 16.656 16.844 1 93.94 180 SER A O 1
ATOM 1453 N N . TRP A 1 181 ? 12.867 17.266 14.719 1 95.12 181 TRP A N 1
ATOM 1454 C CA . TRP A 1 181 ? 14.164 17.922 14.703 1 95.12 181 TRP A CA 1
ATOM 1455 C C . TRP A 1 181 ? 14.117 19.25 15.469 1 95.12 181 TRP A C 1
ATOM 1457 O O . TRP A 1 181 ? 15.125 19.688 16.031 1 95.12 181 TRP A O 1
ATOM 1467 N N . LEU A 1 182 ? 12.938 19.859 15.5 1 96.56 182 LEU A N 1
ATOM 1468 C CA . LEU A 1 182 ? 12.805 21.078 16.297 1 96.56 182 LEU A CA 1
ATOM 1469 C C . LEU A 1 182 ? 12.562 20.75 17.766 1 96.56 182 LEU A C 1
ATOM 1471 O O . LEU A 1 182 ? 13.023 21.484 18.641 1 96.56 182 LEU A O 1
ATOM 1475 N N . GLY A 1 183 ? 11.875 19.688 18.047 1 94.38 183 GLY A N 1
ATOM 1476 C CA . GLY A 1 183 ? 11.391 19.391 19.375 1 94.38 183 GLY A CA 1
ATOM 1477 C C . GLY A 1 183 ? 12.43 18.703 20.25 1 94.38 183 GLY A C 1
ATOM 1478 O O . GLY A 1 183 ? 12.508 18.969 21.453 1 94.38 183 GLY A O 1
ATOM 1479 N N . GLY A 1 184 ? 13.125 17.812 19.641 1 89.88 184 GLY A N 1
ATOM 1480 C CA . GLY A 1 184 ? 14.055 17.031 20.453 1 89.88 184 GLY A CA 1
ATOM 1481 C C . GLY A 1 184 ? 13.383 15.898 21.219 1 89.88 184 GLY A C 1
ATOM 1482 O O . GLY A 1 184 ? 12.414 15.312 20.734 1 89.88 184 GLY A O 1
ATOM 1483 N N . HIS A 1 185 ? 13.875 15.523 22.453 1 85.69 185 HIS A N 1
ATOM 1484 C CA . HIS A 1 185 ? 13.531 14.219 23 1 85.69 185 HIS A CA 1
ATOM 1485 C C . HIS A 1 185 ? 12.812 14.352 24.344 1 85.69 185 HIS A C 1
ATOM 1487 O O . HIS A 1 185 ? 12.453 13.352 24.953 1 85.69 185 HIS A O 1
ATOM 1493 N N . ALA A 1 186 ? 12.484 15.508 24.766 1 89.19 186 ALA A N 1
ATOM 1494 C CA . ALA A 1 186 ? 11.867 15.695 26.078 1 89.19 186 ALA A CA 1
ATOM 1495 C C . ALA A 1 186 ? 10.391 15.289 26.047 1 89.19 186 ALA A C 1
ATOM 1497 O O . ALA A 1 186 ? 9.773 15.234 24.984 1 89.19 186 ALA A O 1
ATOM 1498 N N . LYS A 1 187 ? 9.852 15.016 27.156 1 88.38 187 LYS A N 1
ATOM 1499 C CA . LYS A 1 187 ? 8.492 14.5 27.312 1 88.38 187 LYS A CA 1
ATOM 1500 C C . LYS A 1 187 ? 7.473 15.477 26.734 1 88.38 187 LYS A C 1
ATOM 1502 O O . LYS A 1 187 ? 6.531 15.062 26.047 1 88.38 187 LYS A O 1
ATOM 1507 N N . TYR A 1 188 ? 7.66 16.734 27.078 1 93.81 188 TYR A N 1
ATOM 1508 C CA . TYR A 1 188 ? 6.695 17.734 26.672 1 93.81 188 TYR A CA 1
ATOM 1509 C C . TYR A 1 188 ? 7.23 18.562 25.5 1 93.81 188 TYR A C 1
ATOM 1511 O O . TYR A 1 188 ? 6.887 19.734 25.344 1 93.81 188 TYR A O 1
ATOM 1519 N N . SER A 1 189 ? 8.102 17.922 24.766 1 93.62 189 SER A N 1
ATOM 1520 C CA . SER A 1 189 ? 8.742 18.641 23.672 1 93.62 189 SER A CA 1
ATOM 1521 C C . SER A 1 189 ? 7.816 18.766 22.469 1 93.62 189 SER A C 1
ATOM 1523 O O . SER A 1 189 ? 6.789 18.078 22.391 1 93.62 189 SER A O 1
ATOM 1525 N N . PHE A 1 190 ? 8.227 19.609 21.547 1 96.12 190 PHE A N 1
ATOM 1526 C CA . PHE A 1 190 ? 7.52 19.828 20.297 1 96.12 190 PHE A CA 1
ATOM 1527 C C . PHE A 1 190 ? 7.461 18.547 19.469 1 96.12 190 PHE A C 1
ATOM 1529 O O . PHE A 1 190 ? 6.645 18.422 18.562 1 96.12 190 PHE A O 1
ATOM 1536 N N . SER A 1 191 ? 8.203 17.5 19.812 1 93.38 191 SER A N 1
ATOM 1537 C CA . SER A 1 191 ? 8.211 16.234 19.094 1 93.38 191 SER A CA 1
ATOM 1538 C C . SER A 1 191 ? 7.203 15.258 19.703 1 93.38 191 SER A C 1
ATOM 1540 O O . SER A 1 191 ? 6.91 14.211 19.109 1 93.38 191 SER A O 1
ATOM 1542 N N . SER A 1 192 ? 6.641 15.641 20.844 1 91.56 192 SER A N 1
ATOM 1543 C CA . SER A 1 192 ? 5.703 14.75 21.516 1 91.56 192 SER A CA 1
ATOM 1544 C C . SER A 1 192 ? 4.285 14.938 21 1 91.56 192 SER A C 1
ATOM 1546 O O . SER A 1 192 ? 3.631 15.938 21.312 1 91.56 192 SER A O 1
ATOM 1548 N N . LEU A 1 193 ? 3.811 13.945 20.359 1 92.75 193 LEU A N 1
ATOM 1549 C CA . LEU A 1 193 ? 2.516 14.047 19.703 1 92.75 193 LEU A CA 1
ATOM 1550 C C . LEU A 1 193 ? 1.412 14.367 20.703 1 92.75 193 LEU A C 1
ATOM 1552 O O . LEU A 1 193 ? 0.449 15.062 20.375 1 92.75 193 LEU A O 1
ATOM 1556 N N . ASP A 1 194 ? 1.529 13.945 21.891 1 93.12 194 ASP A N 1
ATOM 1557 C CA . ASP A 1 194 ? 0.509 14.141 22.906 1 93.12 194 ASP A CA 1
ATOM 1558 C C . ASP A 1 194 ? 0.436 15.602 23.344 1 93.12 194 ASP A C 1
ATOM 1560 O O . ASP A 1 194 ? -0.624 16.078 23.75 1 93.12 194 ASP A O 1
ATOM 1564 N N . TYR A 1 195 ? 1.546 16.328 23.172 1 95 195 TYR A N 1
ATOM 1565 C CA . TYR A 1 195 ? 1.592 17.641 23.797 1 95 195 TYR A CA 1
ATOM 1566 C C . TYR A 1 195 ? 2.004 18.719 22.797 1 95 195 TYR A C 1
ATOM 1568 O O . TYR A 1 195 ? 1.938 19.906 23.094 1 95 195 TYR A O 1
ATOM 1576 N N . THR A 1 196 ? 2.354 18.297 21.625 1 96.19 196 THR A N 1
ATOM 1577 C CA . THR A 1 196 ? 2.992 19.172 20.641 1 96.19 196 THR A CA 1
ATOM 1578 C C . THR A 1 196 ? 2.105 20.359 20.328 1 96.19 196 THR A C 1
ATOM 1580 O O . THR A 1 196 ? 2.605 21.469 20.078 1 96.19 196 THR A O 1
ATOM 1583 N N . ALA A 1 197 ? 0.796 20.25 20.422 1 97.81 197 ALA A N 1
ATOM 1584 C CA . ALA A 1 197 ? -0.114 21.312 19.984 1 97.81 197 ALA A CA 1
ATOM 1585 C C . ALA A 1 197 ? -0.17 22.438 21.016 1 97.81 197 ALA A C 1
ATOM 1587 O O . ALA A 1 197 ? -0.646 23.531 20.719 1 97.81 197 ALA A O 1
ATOM 1588 N N . PHE A 1 198 ? 0.316 22.172 22.188 1 98.12 198 PHE A N 1
ATOM 1589 C CA . PHE A 1 198 ? 0.365 23.234 23.203 1 98.12 198 PHE A CA 1
ATOM 1590 C C . PHE A 1 198 ? 1.495 24.203 22.906 1 98.12 198 PHE A C 1
ATOM 1592 O O . PHE A 1 198 ? 1.531 25.312 23.469 1 98.12 198 PHE A O 1
ATOM 1599 N N . ASP A 1 199 ? 2.416 23.766 22.094 1 98.31 199 ASP A N 1
ATOM 1600 C CA . ASP A 1 199 ? 3.512 24.656 21.703 1 98.31 199 ASP A CA 1
ATOM 1601 C C . ASP A 1 199 ? 3.047 25.688 20.688 1 98.31 199 ASP A C 1
ATOM 1603 O O . ASP A 1 199 ? 2.436 25.344 19.672 1 98.31 199 ASP A O 1
ATOM 1607 N N . PRO A 1 200 ? 3.41 26.938 20.891 1 97.38 200 PRO A N 1
ATOM 1608 C CA . PRO A 1 200 ? 2.953 28 20.016 1 97.38 200 PRO A CA 1
ATOM 1609 C C . PRO A 1 200 ? 3.449 27.828 18.578 1 97.38 200 PRO A C 1
ATOM 1611 O O . PRO A 1 200 ? 2.828 28.344 17.641 1 97.38 200 PRO A O 1
ATOM 1614 N N . VAL A 1 201 ? 4.512 27.125 18.359 1 98.12 201 VAL A N 1
ATOM 1615 C CA . VAL A 1 201 ? 5.086 26.969 17.016 1 98.12 201 VAL A CA 1
ATOM 1616 C C . VAL A 1 201 ? 4.227 26.016 16.188 1 98.12 201 VAL A C 1
ATOM 1618 O O . VAL A 1 201 ? 4.324 26 14.961 1 98.12 201 VAL A O 1
ATOM 1621 N N . PHE A 1 202 ? 3.398 25.281 16.859 1 98.5 202 PHE A N 1
ATOM 1622 C CA . PHE A 1 202 ? 2.598 24.266 16.203 1 98.5 202 PHE A CA 1
ATOM 1623 C C . PHE A 1 202 ? 1.801 24.859 15.047 1 98.5 202 PHE A C 1
ATOM 1625 O O . PHE A 1 202 ? 1.825 24.328 13.938 1 98.5 202 PHE A O 1
ATOM 1632 N N . PHE A 1 203 ? 1.098 25.938 15.227 1 97.94 203 PHE A N 1
ATOM 1633 C CA . PHE A 1 203 ? 0.203 26.453 14.203 1 97.94 203 PHE A CA 1
ATOM 1634 C C . PHE A 1 203 ? 0.99 27.188 13.117 1 97.94 203 PHE A C 1
ATOM 1636 O O . PHE A 1 203 ? 0.547 27.266 11.969 1 97.94 203 PHE A O 1
ATOM 1643 N N . LEU A 1 204 ? 2.232 27.781 13.461 1 98.25 204 LEU A N 1
ATOM 1644 C CA . LEU A 1 204 ? 3.111 28.344 12.438 1 98.25 204 LEU A CA 1
ATOM 1645 C C . LEU A 1 204 ? 3.623 27.25 11.5 1 98.25 204 LEU A C 1
ATOM 1647 O O . LEU A 1 204 ? 3.668 27.438 10.281 1 98.25 204 LEU A O 1
ATOM 1651 N N . HIS A 1 205 ? 3.98 26.125 12.102 1 98.5 205 HIS A N 1
ATOM 1652 C CA . HIS A 1 205 ? 4.406 24.938 11.375 1 98.5 205 HIS A CA 1
ATOM 1653 C C . HIS A 1 205 ? 3.301 24.422 10.461 1 98.5 205 HIS A C 1
ATOM 1655 O O . HIS A 1 205 ? 3.529 24.188 9.273 1 98.5 205 HIS A O 1
ATOM 1661 N N . HIS A 1 206 ? 2.123 24.297 10.945 1 98.69 206 HIS A N 1
ATOM 1662 C CA . HIS A 1 206 ? 1.032 23.688 10.195 1 98.69 206 HIS A CA 1
ATOM 1663 C C . HIS A 1 206 ? 0.434 24.672 9.195 1 98.69 206 HIS A C 1
ATOM 1665 O O . HIS A 1 206 ? -0.201 24.266 8.227 1 98.69 206 HIS A O 1
ATOM 1671 N N . ALA A 1 207 ? 0.601 26 9.469 1 98.62 207 ALA A N 1
ATOM 1672 C CA . ALA A 1 207 ? 0.252 26.953 8.414 1 98.62 207 ALA A CA 1
ATOM 1673 C C . ALA A 1 207 ? 1.094 26.719 7.164 1 98.62 207 ALA A C 1
ATOM 1675 O O . ALA A 1 207 ? 0.577 26.75 6.043 1 98.62 207 ALA A O 1
ATOM 1676 N N . ASN A 1 208 ? 2.393 26.484 7.375 1 98.62 208 ASN A N 1
ATOM 1677 C CA . ASN A 1 208 ? 3.23 26.219 6.215 1 98.62 208 ASN A CA 1
ATOM 1678 C C . ASN A 1 208 ? 2.926 24.844 5.609 1 98.62 208 ASN A C 1
ATOM 1680 O O . ASN A 1 208 ? 3.023 24.672 4.395 1 98.62 208 ASN A O 1
ATOM 1684 N N . THR A 1 209 ? 2.639 23.859 6.457 1 98.62 209 THR A N 1
ATOM 1685 C CA . THR A 1 209 ? 2.188 22.562 5.969 1 98.62 209 THR A CA 1
ATOM 1686 C C . THR A 1 209 ? 0.958 22.719 5.074 1 98.62 209 THR A C 1
ATOM 1688 O O . THR A 1 209 ? 0.903 22.156 3.98 1 98.62 209 THR A O 1
ATOM 1691 N N . ASP A 1 210 ? 0.021 23.5 5.566 1 98.69 210 ASP A N 1
ATOM 1692 C CA . ASP A 1 210 ? -1.175 23.812 4.789 1 98.69 210 ASP A CA 1
ATOM 1693 C C . ASP A 1 210 ? -0.812 24.531 3.486 1 98.69 210 ASP A C 1
ATOM 1695 O O . ASP A 1 210 ? -1.402 24.25 2.439 1 98.69 210 ASP A O 1
ATOM 1699 N N . ARG A 1 211 ? 0.121 25.406 3.531 1 98.69 211 ARG A N 1
ATOM 1700 C CA . ARG A 1 211 ? 0.567 26.141 2.346 1 98.69 211 ARG A CA 1
ATOM 1701 C C . ARG A 1 211 ? 1.133 25.188 1.302 1 98.69 211 ARG A C 1
ATOM 1703 O O . ARG A 1 211 ? 0.907 25.359 0.103 1 98.69 211 ARG A O 1
ATOM 1710 N N . LEU A 1 212 ? 1.87 24.219 1.771 1 98.69 212 LEU A N 1
ATOM 1711 C CA . LEU A 1 212 ? 2.408 23.219 0.861 1 98.69 212 LEU A CA 1
ATOM 1712 C C . LEU A 1 212 ? 1.286 22.5 0.126 1 98.69 212 LEU A C 1
ATOM 1714 O O . LEU A 1 212 ? 1.396 22.234 -1.072 1 98.69 212 LEU A O 1
ATOM 1718 N N . TRP A 1 213 ? 0.226 22.125 0.834 1 98.81 213 TRP A N 1
ATOM 1719 C CA . TRP A 1 213 ? -0.93 21.5 0.194 1 98.81 213 TRP A CA 1
ATOM 1720 C C . TRP A 1 213 ? -1.568 22.453 -0.812 1 98.81 213 TRP A C 1
ATOM 1722 O O . TRP A 1 213 ? -1.957 22.047 -1.906 1 98.81 213 TRP A O 1
ATOM 1732 N N . ALA A 1 214 ? -1.667 23.75 -0.475 1 98.69 214 ALA A N 1
ATOM 1733 C CA . ALA A 1 214 ? -2.195 24.75 -1.404 1 98.69 214 ALA A CA 1
ATOM 1734 C C . ALA A 1 214 ? -1.352 24.812 -2.674 1 98.69 214 ALA A C 1
ATOM 1736 O O . ALA A 1 214 ? -1.888 24.922 -3.777 1 98.69 214 ALA A O 1
ATOM 1737 N N . ILE A 1 215 ? -0.051 24.766 -2.504 1 98.75 215 ILE A N 1
ATOM 1738 C CA . ILE A 1 215 ? 0.854 24.781 -3.648 1 98.75 215 ILE A CA 1
ATOM 1739 C C . ILE A 1 215 ? 0.595 23.547 -4.52 1 98.75 215 ILE A C 1
ATOM 1741 O O . ILE A 1 215 ? 0.524 23.656 -5.746 1 98.75 215 ILE A O 1
ATOM 1745 N N . TRP A 1 216 ? 0.453 22.375 -3.938 1 98.88 216 TRP A N 1
ATOM 1746 C CA . TRP A 1 216 ? 0.156 21.156 -4.684 1 98.88 216 TRP A CA 1
ATOM 1747 C C . TRP A 1 216 ? -1.146 21.297 -5.465 1 98.88 216 TRP A C 1
ATOM 1749 O O . TRP A 1 216 ? -1.231 20.875 -6.621 1 98.88 216 TRP A O 1
ATOM 1759 N N . GLN A 1 217 ? -2.205 21.875 -4.805 1 98.69 217 GLN A N 1
ATOM 1760 C CA . GLN A 1 217 ? -3.482 22.078 -5.484 1 98.69 217 GLN A CA 1
ATOM 1761 C C . GLN A 1 217 ? -3.314 22.938 -6.727 1 98.69 217 GLN A C 1
ATOM 1763 O O . GLN A 1 217 ? -3.887 22.641 -7.777 1 98.69 217 GLN A O 1
ATOM 1768 N N . GLU A 1 218 ? -2.527 23.984 -6.613 1 98.5 218 GLU A N 1
ATOM 1769 C CA . GLU A 1 218 ? -2.303 24.859 -7.758 1 98.5 218 GLU A CA 1
ATOM 1770 C C . GLU A 1 218 ? -1.512 24.141 -8.852 1 98.5 218 GLU A C 1
ATOM 1772 O O . GLU A 1 218 ? -1.752 24.359 -10.039 1 98.5 218 GLU A O 1
ATOM 1777 N N . LEU A 1 219 ? -0.541 23.344 -8.453 1 98.75 219 LEU A N 1
ATOM 1778 C CA . LEU A 1 219 ? 0.19 22.531 -9.414 1 98.75 219 LEU A CA 1
ATOM 1779 C C . LEU A 1 219 ? -0.755 21.594 -10.164 1 98.75 219 LEU A C 1
ATOM 1781 O O . LEU A 1 219 ? -0.655 21.453 -11.391 1 98.75 219 LEU A O 1
ATOM 1785 N N . GLN A 1 220 ? -1.658 20.953 -9.43 1 98.56 220 GLN A N 1
ATOM 1786 C CA . GLN A 1 220 ? -2.627 20.062 -10.055 1 98.56 220 GLN A CA 1
ATOM 1787 C C . GLN A 1 220 ? -3.516 20.812 -11.047 1 98.56 220 GLN A C 1
ATOM 1789 O O . GLN A 1 220 ? -3.807 20.312 -12.133 1 98.56 220 GLN A O 1
ATOM 1794 N N . ARG A 1 221 ? -3.938 21.984 -10.641 1 98 221 ARG A N 1
ATOM 1795 C CA . ARG A 1 221 ? -4.727 22.812 -11.539 1 98 221 ARG A CA 1
ATOM 1796 C C . ARG A 1 221 ? -3.947 23.141 -12.812 1 98 221 ARG A C 1
ATOM 1798 O O . ARG A 1 221 ? -4.492 23.078 -13.914 1 98 221 ARG A O 1
ATOM 1805 N N . TYR A 1 222 ? -2.736 23.484 -12.594 1 98.38 222 TYR A N 1
ATOM 1806 C CA . TYR A 1 222 ? -1.867 23.797 -13.719 1 98.38 222 TYR A CA 1
ATOM 1807 C C . TYR A 1 222 ? -1.697 22.594 -14.633 1 98.38 222 TYR A C 1
ATOM 1809 O O . TYR A 1 222 ? -1.642 22.734 -15.859 1 98.38 222 TYR A O 1
ATOM 1817 N N . ARG A 1 223 ? -1.677 21.391 -14.07 1 97.88 223 ARG A N 1
ATOM 1818 C CA . ARG A 1 223 ? -1.499 20.141 -14.797 1 97.88 223 ARG A CA 1
ATOM 1819 C C . ARG A 1 223 ? -2.799 19.703 -15.469 1 97.88 223 ARG A C 1
ATOM 1821 O O . ARG A 1 223 ? -2.801 18.797 -16.297 1 97.88 223 ARG A O 1
ATOM 1828 N N . GLY A 1 224 ? -3.896 20.297 -15.148 1 97.06 224 GLY A N 1
ATOM 1829 C CA . GLY A 1 224 ? -5.195 19.844 -15.617 1 97.06 224 GLY A CA 1
ATOM 1830 C C . GLY A 1 224 ? -5.668 18.562 -14.938 1 97.06 224 GLY A C 1
ATOM 1831 O O . GLY A 1 224 ? -6.406 17.781 -15.523 1 97.06 224 GLY A O 1
ATOM 1832 N N . LEU A 1 225 ? -5.191 18.297 -13.711 1 96.75 225 LEU A N 1
ATOM 1833 C CA . LEU A 1 225 ? -5.531 17.109 -12.938 1 96.75 225 LEU A CA 1
ATOM 1834 C C . LEU A 1 225 ? -6.441 17.469 -11.766 1 96.75 225 LEU A C 1
ATOM 1836 O O . LEU A 1 225 ? -6.539 18.641 -11.383 1 96.75 225 LEU A O 1
ATOM 1840 N N . PRO A 1 226 ? -7.121 16.438 -11.195 1 94.62 226 PRO A N 1
ATOM 1841 C CA . PRO A 1 226 ? -7.969 16.719 -10.039 1 94.62 226 PRO A CA 1
ATOM 1842 C C . PRO A 1 226 ? -7.184 17.297 -8.859 1 94.62 226 PRO A C 1
ATOM 1844 O O . PRO A 1 226 ? -6.094 16.812 -8.539 1 94.62 226 PRO A O 1
ATOM 1847 N N . TYR A 1 227 ? -7.668 18.312 -8.281 1 96.62 227 TYR A N 1
ATOM 1848 C CA . TYR A 1 227 ? -6.988 18.984 -7.18 1 96.62 227 TYR A CA 1
ATOM 1849 C C . TYR A 1 227 ? -7.891 19.078 -5.953 1 96.62 227 TYR A C 1
ATOM 1851 O O . TYR A 1 227 ? -7.484 19.594 -4.914 1 96.62 227 TYR A O 1
ATOM 1859 N N . ASN A 1 228 ? -9.141 18.516 -5.988 1 95.12 228 ASN A N 1
ATOM 1860 C CA . ASN A 1 228 ? -10.148 18.703 -4.949 1 95.12 228 ASN A CA 1
ATOM 1861 C C . ASN A 1 228 ? -10.867 17.406 -4.617 1 95.12 228 ASN A C 1
ATOM 1863 O O . ASN A 1 228 ? -12.047 17.422 -4.25 1 95.12 228 ASN A O 1
ATOM 1867 N N . GLU A 1 229 ? -10.156 16.312 -4.828 1 92.62 229 GLU A N 1
ATOM 1868 C CA . GLU A 1 229 ? -10.758 15.016 -4.543 1 92.62 229 GLU A CA 1
ATOM 1869 C C . GLU A 1 229 ? -9.703 14.016 -4.07 1 92.62 229 GLU A C 1
ATOM 1871 O O . GLU A 1 229 ? -8.516 14.188 -4.332 1 92.62 229 GLU A O 1
ATOM 1876 N N . ALA A 1 230 ? -10.164 13.109 -3.264 1 94.31 230 ALA A N 1
ATOM 1877 C CA . ALA A 1 230 ? -9.367 11.977 -2.797 1 94.31 230 ALA A CA 1
ATOM 1878 C C . ALA A 1 230 ? -10.047 10.656 -3.141 1 94.31 230 ALA A C 1
ATOM 1880 O O . ALA A 1 230 ? -10.766 10.086 -2.312 1 94.31 230 ALA A O 1
ATOM 1881 N N . ASP A 1 231 ? -9.703 10.055 -4.23 1 92.62 231 ASP A N 1
ATOM 1882 C CA . ASP A 1 231 ? -10.391 8.883 -4.773 1 92.62 231 ASP A CA 1
ATOM 1883 C C . ASP A 1 231 ? -10.07 7.633 -3.957 1 92.62 231 ASP A C 1
ATOM 1885 O O . ASP A 1 231 ? -10.828 6.664 -3.98 1 92.62 231 ASP A O 1
ATOM 1889 N N . CYS A 1 232 ? -9.055 7.637 -3.184 1 93.06 232 CYS A N 1
ATOM 1890 C CA . CYS A 1 232 ? -8.633 6.453 -2.439 1 93.06 232 CYS A CA 1
ATOM 1891 C C . CYS A 1 232 ? -9.344 6.383 -1.091 1 93.06 232 CYS A C 1
ATOM 1893 O O . CYS A 1 232 ? -9.133 5.441 -0.324 1 93.06 232 CYS A O 1
ATOM 1895 N N . ALA A 1 233 ? -10.141 7.387 -0.759 1 92.69 233 ALA A N 1
ATOM 1896 C CA . ALA A 1 233 ? -10.812 7.457 0.539 1 92.69 233 ALA A CA 1
ATOM 1897 C C . ALA A 1 233 ? -12.148 8.18 0.427 1 92.69 233 ALA A C 1
ATOM 1899 O O . ALA A 1 233 ? -12.422 9.117 1.186 1 92.69 233 ALA A O 1
ATOM 1900 N N . ILE A 1 234 ? -12.961 7.746 -0.386 1 92.5 234 ILE A N 1
ATOM 1901 C CA . ILE A 1 234 ? -14.148 8.508 -0.737 1 92.5 234 ILE A CA 1
ATOM 1902 C C . ILE A 1 234 ? -15.133 8.492 0.43 1 92.5 234 ILE A C 1
ATOM 1904 O O . ILE A 1 234 ? -15.922 9.43 0.598 1 92.5 234 ILE A O 1
ATOM 1908 N N . ASN A 1 235 ? -15.133 7.469 1.239 1 91.75 235 ASN A N 1
ATOM 1909 C CA . ASN A 1 235 ? -16 7.414 2.406 1 91.75 235 ASN A CA 1
ATOM 1910 C C . ASN A 1 235 ? -15.555 8.391 3.49 1 91.75 235 ASN A C 1
ATOM 1912 O O . ASN A 1 235 ? -16.375 9.094 4.074 1 91.75 235 ASN A O 1
ATOM 1916 N N . LEU A 1 236 ? -14.266 8.484 3.691 1 93.38 236 LEU A N 1
ATOM 1917 C CA . LEU A 1 236 ? -13.711 9.344 4.734 1 93.38 236 LEU A CA 1
ATOM 1918 C C . LEU A 1 236 ? -13.93 10.812 4.395 1 93.38 236 LEU A C 1
ATOM 1920 O O . LEU A 1 236 ? -14.109 11.641 5.289 1 93.38 236 LEU A O 1
ATOM 1924 N N . MET A 1 237 ? -13.93 11.141 3.104 1 95.75 237 MET A N 1
ATOM 1925 C CA . MET A 1 237 ? -14.039 12.523 2.656 1 95.75 237 MET A CA 1
ATOM 1926 C C . MET A 1 237 ? -15.414 13.094 2.979 1 95.75 237 MET A C 1
ATOM 1928 O O . MET A 1 237 ? -15.594 14.312 2.992 1 95.75 237 MET A O 1
ATOM 1932 N N . ARG A 1 238 ? -16.344 12.219 3.326 1 93.75 238 ARG A N 1
ATOM 1933 C CA . ARG A 1 238 ? -17.734 12.664 3.473 1 93.75 238 ARG A CA 1
ATOM 1934 C C . ARG A 1 238 ? -18.172 12.602 4.934 1 93.75 238 ARG A C 1
ATOM 1936 O O . ARG A 1 238 ? -19.297 12.984 5.262 1 93.75 238 ARG A O 1
ATOM 1943 N N . LYS A 1 239 ? -17.328 12.227 5.793 1 93.19 239 LYS A N 1
ATOM 1944 C CA . LYS A 1 239 ? -17.609 12.164 7.223 1 93.19 239 LYS A CA 1
ATOM 1945 C C . LYS A 1 239 ? -17.031 13.359 7.957 1 93.19 239 LYS A C 1
ATOM 1947 O O . LYS A 1 239 ? -15.82 13.609 7.887 1 93.19 239 LYS A O 1
ATOM 1952 N N . PRO A 1 240 ? -17.844 14.086 8.688 1 96.12 240 PRO A N 1
ATOM 1953 C CA . PRO A 1 240 ? -17.297 15.227 9.43 1 96.12 240 PRO A CA 1
ATOM 1954 C C . PRO A 1 240 ? -16.172 14.812 10.391 1 96.12 240 PRO A C 1
ATOM 1956 O O . PRO A 1 240 ? -16.266 13.758 11.016 1 96.12 240 PRO A O 1
ATOM 1959 N N . LEU A 1 241 ? -15.172 15.664 10.516 1 97.06 241 LEU A N 1
ATOM 1960 C CA . LEU A 1 241 ? -14.016 15.398 11.367 1 97.06 241 LEU A CA 1
ATOM 1961 C C . LEU A 1 241 ? -14.281 15.852 12.797 1 97.06 241 LEU A C 1
ATOM 1963 O O . LEU A 1 241 ? -14.797 16.953 13.023 1 97.06 241 LEU A O 1
ATOM 1967 N N . GLN A 1 242 ? -13.992 14.977 13.711 1 96.06 242 GLN A N 1
ATOM 1968 C CA . GLN A 1 242 ? -14.031 15.344 15.125 1 96.06 242 GLN A CA 1
ATOM 1969 C C . GLN A 1 242 ? -12.852 16.25 15.492 1 96.06 242 GLN A C 1
ATOM 1971 O O . GLN A 1 242 ? -11.758 16.094 14.953 1 96.06 242 GLN A O 1
ATOM 1976 N N . PRO A 1 243 ? -13.031 17.188 16.422 1 97.06 243 PRO A N 1
ATOM 1977 C CA . PRO A 1 243 ? -14.281 17.516 17.094 1 97.06 243 PRO A CA 1
ATOM 1978 C C . PRO A 1 243 ? -15.039 18.656 16.406 1 97.06 243 PRO A C 1
ATOM 1980 O O . PRO A 1 243 ? -15.922 19.281 17.016 1 97.06 243 PRO A O 1
ATOM 1983 N N . PHE A 1 244 ? -14.711 18.938 15.219 1 97.81 244 PHE A N 1
ATOM 1984 C CA . PHE A 1 244 ? -15.141 20.172 14.57 1 97.81 244 PHE A CA 1
ATOM 1985 C C . PHE A 1 244 ? -16.656 20.172 14.383 1 97.81 244 PHE A C 1
ATOM 1987 O O . PHE A 1 244 ? -17.281 21.25 14.359 1 97.81 244 PHE A O 1
ATOM 1994 N N . GLN A 1 245 ? -17.234 18.984 14.273 1 95.5 245 GLN A N 1
ATOM 1995 C CA . GLN A 1 245 ? -18.672 18.891 14.023 1 95.5 245 GLN A CA 1
ATOM 1996 C C . GLN A 1 245 ? -19.469 19.078 15.312 1 95.5 245 GLN A C 1
ATOM 1998 O O . GLN A 1 245 ? -20.688 19.266 15.281 1 95.5 245 GLN A O 1
ATOM 2003 N N . ASP A 1 246 ? -18.828 18.953 16.406 1 94.69 246 ASP A N 1
ATOM 2004 C CA . ASP A 1 246 ? -19.484 19.062 17.719 1 94.69 246 ASP A CA 1
ATOM 2005 C C . ASP A 1 246 ? -19.594 20.516 18.156 1 94.69 246 ASP A C 1
ATOM 2007 O O . ASP A 1 246 ? -18.609 21.094 18.641 1 94.69 246 ASP A O 1
ATOM 2011 N N . LYS A 1 247 ? -20.719 21.078 18.297 1 92.69 247 LYS A N 1
ATOM 2012 C CA . LYS A 1 247 ? -20.922 22.5 18.609 1 92.69 247 LYS A CA 1
ATOM 2013 C C . LYS A 1 247 ? -20.562 22.797 20.062 1 92.69 247 LYS A C 1
ATOM 2015 O O . LYS A 1 247 ? -20.203 23.922 20.406 1 92.69 247 LYS A O 1
ATOM 2020 N N . LYS A 1 248 ? -20.641 21.812 20.859 1 91.88 248 LYS A N 1
ATOM 2021 C CA . LYS A 1 248 ? -20.281 22.016 22.266 1 91.88 248 LYS A CA 1
ATOM 2022 C C . LYS A 1 248 ? -18.781 22.234 22.422 1 91.88 248 LYS A C 1
ATOM 2024 O O . LYS A 1 248 ? -18.344 23.062 23.219 1 91.88 248 LYS A O 1
ATOM 2029 N N . LEU A 1 249 ? -18 21.516 21.641 1 91.44 249 LEU A N 1
ATOM 2030 C CA . LEU A 1 249 ? -16.547 21.594 21.719 1 91.44 249 LEU A CA 1
ATOM 2031 C C . LEU A 1 249 ? -16 22.688 20.797 1 91.44 249 LEU A C 1
ATOM 2033 O O . LEU A 1 249 ? -14.984 23.312 21.094 1 91.44 249 LEU A O 1
ATOM 2037 N N . ASN A 1 250 ? -16.672 22.844 19.688 1 93.44 250 ASN A N 1
ATOM 2038 C CA . ASN A 1 250 ? -16.281 23.812 18.688 1 93.44 250 ASN A CA 1
ATOM 2039 C C . ASN A 1 250 ? -17.359 24.875 18.484 1 93.44 250 ASN A C 1
ATOM 2041 O O . ASN A 1 250 ? -18.234 24.719 17.625 1 93.44 250 ASN A O 1
ATOM 2045 N N . PRO A 1 251 ? -17.234 25.969 19.125 1 91 251 PRO A N 1
ATOM 2046 C CA . PRO A 1 251 ? -18.234 27.016 18.969 1 91 251 PRO A CA 1
ATOM 2047 C C . PRO A 1 251 ? -18.062 27.828 17.703 1 91 251 PRO A C 1
ATOM 2049 O O . PRO A 1 251 ? -18.875 28.719 17.406 1 91 251 PRO A O 1
ATOM 2052 N N . ARG A 1 252 ? -17.062 27.625 16.938 1 91.38 252 ARG A N 1
ATOM 2053 C CA . ARG A 1 252 ? -16.797 28.391 15.719 1 91.38 252 ARG A CA 1
ATOM 2054 C C . ARG A 1 252 ? -17.641 27.859 14.555 1 91.38 252 ARG A C 1
ATOM 2056 O O . ARG A 1 252 ? -17.484 26.703 14.148 1 91.38 252 ARG A O 1
ATOM 2063 N N . ASN A 1 253 ? -18.391 28.672 13.922 1 92 253 ASN A N 1
ATOM 2064 C CA . ASN A 1 253 ? -19.391 28.297 12.945 1 92 253 ASN A CA 1
ATOM 2065 C C . ASN A 1 253 ? -18.766 27.797 11.648 1 92 253 ASN A C 1
ATOM 2067 O O . ASN A 1 253 ? -19.172 26.766 11.102 1 92 253 ASN A O 1
ATOM 2071 N N . ILE A 1 254 ? -17.734 28.453 11.156 1 94.75 254 ILE A N 1
ATOM 2072 C CA . ILE A 1 254 ? -17.203 28.156 9.836 1 94.75 254 ILE A CA 1
ATOM 2073 C C . ILE A 1 254 ? -16.594 26.766 9.82 1 94.75 254 ILE A C 1
ATOM 2075 O O . ILE A 1 254 ? -16.844 25.984 8.898 1 94.75 254 ILE A O 1
ATOM 2079 N N . THR A 1 255 ? -15.75 26.375 10.883 1 96.69 255 THR A N 1
ATOM 2080 C CA . THR A 1 255 ? -15.125 25.062 10.914 1 96.69 255 THR A CA 1
ATOM 2081 C C . THR A 1 255 ? -16.156 23.984 11.258 1 96.69 255 THR A C 1
ATOM 2083 O O . THR A 1 255 ? -15.93 22.797 10.984 1 96.69 255 THR A O 1
ATOM 2086 N N . ASN A 1 256 ? -17.266 24.406 11.883 1 97 256 ASN A N 1
ATOM 2087 C CA . ASN A 1 256 ? -18.359 23.469 12.133 1 97 256 ASN A CA 1
ATOM 2088 C C . ASN A 1 256 ? -19.109 23.125 10.844 1 97 256 ASN A C 1
ATOM 2090 O O . ASN A 1 256 ? -19.375 21.953 10.562 1 97 256 ASN A O 1
ATOM 2094 N N . ILE A 1 257 ? -19.422 24.188 10.047 1 96.5 257 ILE A N 1
ATOM 2095 C CA . ILE A 1 257 ? -20.172 24.031 8.812 1 96.5 257 ILE A CA 1
ATOM 2096 C C . ILE A 1 257 ? -19.344 23.25 7.797 1 96.5 257 ILE A C 1
ATOM 2098 O O . ILE A 1 257 ? -19.875 22.375 7.094 1 96.5 257 ILE A O 1
ATOM 2102 N N . TYR A 1 258 ? -18.062 23.516 7.719 1 97.69 258 TYR A N 1
ATOM 2103 C CA . TYR A 1 258 ? -17.188 22.875 6.746 1 97.69 258 TYR A CA 1
ATOM 2104 C C . TYR A 1 258 ? -16.25 21.891 7.426 1 97.69 258 TYR A C 1
ATOM 2106 O O . TYR A 1 258 ? -15.031 21.938 7.23 1 97.69 258 TYR A O 1
ATOM 2114 N N . SER A 1 259 ? -16.859 20.984 8.234 1 97.69 259 SER A N 1
ATOM 2115 C CA . SER A 1 259 ? -16.062 20.062 9.047 1 97.69 259 SER A CA 1
ATOM 2116 C C . SER A 1 259 ? -15.758 18.781 8.281 1 97.69 259 SER A C 1
ATOM 2118 O O . SER A 1 259 ? -15.016 17.922 8.766 1 97.69 259 SER A O 1
ATOM 2120 N N . ARG A 1 260 ? -16.344 18.578 7.004 1 96.88 260 ARG A N 1
ATOM 2121 C CA . ARG A 1 260 ? -15.984 17.406 6.203 1 96.88 260 ARG A CA 1
ATOM 2122 C C . ARG A 1 260 ? -14.68 17.641 5.457 1 96.88 260 ARG A C 1
ATOM 2124 O O . ARG A 1 260 ? -14.438 18.734 4.93 1 96.88 260 ARG A O 1
ATOM 2131 N N . PRO A 1 261 ? -13.844 16.516 5.379 1 97.94 261 PRO A N 1
ATOM 2132 C CA . PRO A 1 261 ? -12.609 16.672 4.613 1 97.94 261 PRO A CA 1
ATOM 2133 C C . PRO A 1 261 ? -12.852 17.203 3.201 1 97.94 261 PRO A C 1
ATOM 2135 O O . PRO A 1 261 ? -12.102 18.062 2.723 1 97.94 261 PRO A O 1
ATOM 2138 N N . ALA A 1 262 ? -13.883 16.781 2.562 1 97 262 ALA A N 1
ATOM 2139 C CA . ALA A 1 262 ? -14.188 17.219 1.202 1 97 262 ALA A CA 1
ATOM 2140 C C . ALA A 1 262 ? -14.383 18.734 1.144 1 97 262 ALA A C 1
ATOM 2142 O O . ALA A 1 262 ? -14.039 19.375 0.146 1 97 262 ALA A O 1
ATOM 2143 N N . ASP A 1 263 ? -14.906 19.328 2.207 1 97.62 263 ASP A N 1
ATOM 2144 C CA . ASP A 1 263 ? -15.18 20.75 2.248 1 97.62 263 ASP A CA 1
ATOM 2145 C C . ASP A 1 263 ? -13.891 21.562 2.33 1 97.62 263 ASP A C 1
ATOM 2147 O O . ASP A 1 263 ? -13.867 22.75 1.987 1 97.62 263 ASP A O 1
ATOM 2151 N N . THR A 1 264 ? -12.844 20.969 2.742 1 98.19 264 THR A N 1
ATOM 2152 C CA . THR A 1 264 ? -11.641 21.719 3.078 1 98.19 264 THR A CA 1
ATOM 2153 C C . THR A 1 264 ? -10.773 21.938 1.84 1 98.19 264 THR A C 1
ATOM 2155 O O . THR A 1 264 ? -9.844 22.75 1.856 1 98.19 264 THR A O 1
ATOM 2158 N N . PHE A 1 265 ? -11.086 21.219 0.755 1 98.12 265 PHE A N 1
ATOM 2159 C CA . PHE A 1 265 ? -10.312 21.406 -0.463 1 98.12 265 PHE A CA 1
ATOM 2160 C C . PHE A 1 265 ? -10.422 22.844 -0.964 1 98.12 265 PHE A C 1
ATOM 2162 O O . PHE A 1 265 ? -9.469 23.391 -1.519 1 98.12 265 PHE A O 1
ATOM 2169 N N . ASP A 1 266 ? -11.555 23.453 -0.748 1 97.5 266 ASP A N 1
ATOM 2170 C CA . ASP A 1 266 ? -11.797 24.828 -1.185 1 97.5 266 ASP A CA 1
ATOM 2171 C C . ASP A 1 266 ? -11.602 25.812 -0.034 1 97.5 266 ASP A C 1
ATOM 2173 O O . ASP A 1 266 ? -12.547 26.5 0.364 1 97.5 266 ASP A O 1
ATOM 2177 N N . TYR A 1 267 ? -10.359 25.984 0.343 1 96.94 267 TYR A N 1
ATOM 2178 C CA . TYR A 1 267 ? -10.07 26.781 1.533 1 96.94 267 TYR A CA 1
ATOM 2179 C C . TYR A 1 267 ? -10.32 28.266 1.275 1 96.94 267 TYR A C 1
ATOM 2181 O O . TYR A 1 267 ? -10.703 29 2.186 1 96.94 267 TYR A O 1
ATOM 2189 N N . ARG A 1 268 ? -10.18 28.75 0.076 1 95.62 268 ARG A N 1
ATOM 2190 C CA . ARG A 1 268 ? -10.352 30.156 -0.248 1 95.62 268 ARG A CA 1
ATOM 2191 C C . ARG A 1 268 ? -11.805 30.578 -0.086 1 95.62 268 ARG A C 1
ATOM 2193 O O . ARG A 1 268 ? -12.094 31.625 0.512 1 95.62 268 ARG A O 1
ATOM 2200 N N . ASN A 1 269 ? -12.711 29.781 -0.595 1 95.56 269 ASN A N 1
ATOM 2201 C CA . ASN A 1 269 ? -14.109 30.172 -0.575 1 95.56 269 ASN A CA 1
ATOM 2202 C C . ASN A 1 269 ? -14.781 29.781 0.74 1 95.56 269 ASN A C 1
ATOM 2204 O O . ASN A 1 269 ? -15.719 30.453 1.186 1 95.56 269 ASN A O 1
ATOM 2208 N N . HIS A 1 270 ? -14.32 28.734 1.317 1 96.62 270 HIS A N 1
ATOM 2209 C CA . HIS A 1 270 ? -14.984 28.266 2.527 1 96.62 270 HIS A CA 1
ATOM 2210 C C . HIS A 1 270 ? -14.422 28.953 3.768 1 96.62 270 HIS A C 1
ATOM 2212 O O . HIS A 1 270 ? -15.172 29.281 4.688 1 96.62 270 HIS A O 1
ATOM 2218 N N . PHE A 1 271 ? -13.094 29.156 3.822 1 96.38 271 PHE A N 1
ATOM 2219 C CA . PHE A 1 271 ? -12.477 29.688 5.027 1 96.38 271 PHE A CA 1
ATOM 2220 C C . PHE A 1 271 ? -11.953 31.109 4.789 1 96.38 271 PHE A C 1
ATOM 2222 O O . PHE A 1 271 ? -11.516 31.781 5.723 1 96.38 271 PHE A O 1
ATOM 2229 N N . HIS A 1 272 ? 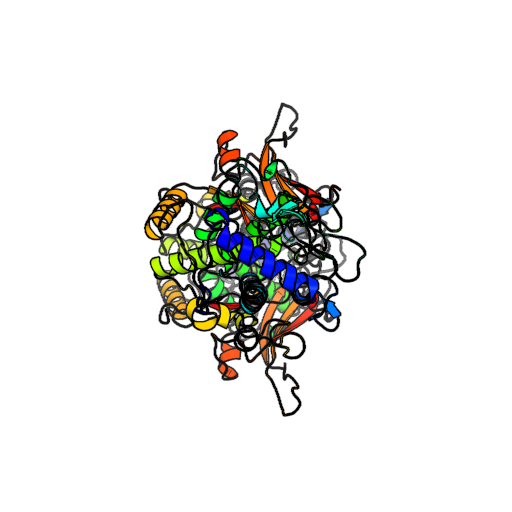-11.961 31.594 3.611 1 94.06 272 HIS A N 1
ATOM 2230 C CA . HIS A 1 272 ? -11.75 33 3.219 1 94.06 272 HIS A CA 1
ATOM 2231 C C . HIS A 1 272 ? -10.359 33.469 3.611 1 94.06 272 HIS A C 1
ATOM 2233 O O . HIS A 1 272 ? -10.203 34.562 4.156 1 94.06 272 HIS A O 1
ATOM 2239 N N . TYR A 1 273 ? -9.398 32.656 3.439 1 95.31 273 TYR A N 1
ATOM 2240 C CA . TYR A 1 273 ? -8.008 33.094 3.568 1 95.31 273 TYR A CA 1
ATOM 2241 C C . TYR A 1 273 ? -7.215 32.75 2.307 1 95.31 273 TYR A C 1
ATOM 2243 O O . TYR A 1 273 ? -7.688 32.031 1.444 1 95.31 273 TYR A O 1
ATOM 2251 N N . GLU A 1 274 ? -6.102 33.406 2.152 1 95.81 274 GLU A N 1
ATOM 2252 C CA . GLU A 1 274 ? -5.133 33.125 1.092 1 95.81 274 GLU A CA 1
ATOM 2253 C C . GLU A 1 274 ? -3.703 33.281 1.599 1 95.81 274 GLU A C 1
ATOM 2255 O O . GLU A 1 274 ? -3.48 33.781 2.705 1 95.81 274 GLU A O 1
ATOM 2260 N N . TYR A 1 275 ? -2.822 32.812 0.879 1 97.5 275 TYR A N 1
ATOM 2261 C CA . TYR A 1 275 ? -1.411 33 1.198 1 97.5 275 TYR A CA 1
ATOM 2262 C C . TYR A 1 275 ? -0.82 34.156 0.403 1 97.5 275 TYR A C 1
ATOM 2264 O O . TYR A 1 275 ? -1.229 34.406 -0.732 1 97.5 275 TYR A O 1
ATOM 2272 N N . ASP A 1 276 ? 0.089 34.875 1.057 1 96.94 276 ASP A N 1
ATOM 2273 C CA . ASP A 1 276 ? 0.762 35.969 0.389 1 96.94 276 ASP A CA 1
ATOM 2274 C C . ASP A 1 276 ? 1.449 35.531 -0.893 1 96.94 276 ASP A C 1
ATOM 2276 O O . ASP A 1 276 ? 1.533 36.281 -1.866 1 96.94 276 ASP A O 1
ATOM 2280 N N . THR A 1 277 ? 1.934 34.281 -0.853 1 97.12 277 THR A N 1
ATOM 2281 C CA . THR A 1 277 ? 2.531 33.688 -2.051 1 97.12 277 THR A CA 1
ATOM 2282 C C . THR A 1 277 ? 2.406 32.156 -2.035 1 97.12 277 THR A C 1
ATOM 2284 O O . THR A 1 277 ? 2.359 31.562 -0.968 1 97.12 277 THR A O 1
ATOM 2287 N N . LEU A 1 278 ? 2.32 31.625 -3.225 1 97.88 278 LEU A N 1
ATOM 2288 C CA . LEU A 1 278 ? 2.361 30.172 -3.383 1 97.88 278 LEU A CA 1
ATOM 2289 C C . LEU A 1 278 ? 3.602 29.734 -4.164 1 97.88 278 LEU A C 1
ATOM 2291 O O . LEU A 1 278 ? 3.627 28.656 -4.754 1 97.88 278 LEU A O 1
ATOM 2295 N N . GLU A 1 279 ? 4.559 30.703 -4.203 1 97.5 279 GLU A N 1
ATOM 2296 C CA . GLU A 1 279 ? 5.863 30.312 -4.734 1 97.5 279 GLU A CA 1
ATOM 2297 C C . GLU A 1 279 ? 6.621 29.422 -3.75 1 97.5 279 GLU A C 1
ATOM 2299 O O . GLU A 1 279 ? 6.453 29.562 -2.535 1 97.5 279 GLU A O 1
ATOM 2304 N N . LEU A 1 280 ? 7.348 28.531 -4.223 1 97.31 280 LEU A N 1
ATOM 2305 C CA . LEU A 1 280 ? 8.266 27.734 -3.412 1 97.31 280 LEU A CA 1
ATOM 2306 C C . LEU A 1 280 ? 9.711 28.016 -3.797 1 97.31 280 LEU A C 1
ATOM 2308 O O . LEU A 1 280 ? 10.109 27.781 -4.941 1 97.31 280 LEU A O 1
ATOM 2312 N N . ASN A 1 281 ? 10.453 28.5 -2.83 1 94.62 281 ASN A N 1
ATOM 2313 C CA . ASN A 1 281 ? 11.828 28.906 -3.086 1 94.62 281 ASN A CA 1
ATOM 2314 C C . ASN A 1 281 ? 11.938 29.812 -4.305 1 94.62 281 ASN A C 1
ATOM 2316 O O . ASN A 1 281 ? 12.742 29.562 -5.199 1 94.62 281 ASN A O 1
ATOM 2320 N N . HIS A 1 282 ? 11.055 30.734 -4.441 1 93.81 282 HIS A N 1
ATOM 2321 C CA . HIS A 1 282 ? 11.016 31.812 -5.426 1 93.81 282 HIS A CA 1
ATOM 2322 C C . HIS A 1 282 ? 10.648 31.281 -6.809 1 93.81 282 HIS A C 1
ATOM 2324 O O . HIS A 1 282 ? 10.891 31.953 -7.816 1 93.81 282 HIS A O 1
ATOM 2330 N N . GLN A 1 283 ? 10.109 30.125 -6.867 1 97.25 283 GLN A N 1
ATOM 2331 C CA . GLN A 1 283 ? 9.633 29.578 -8.133 1 97.25 283 GLN A CA 1
ATOM 2332 C C . GLN A 1 283 ? 8.109 29.641 -8.219 1 97.25 283 GLN A C 1
ATOM 2334 O O . GLN A 1 283 ? 7.41 29.188 -7.316 1 97.25 283 GLN A O 1
ATOM 2339 N N . THR A 1 284 ? 7.625 30.156 -9.32 1 98.25 284 THR A N 1
ATOM 2340 C CA . THR A 1 284 ? 6.195 30.156 -9.609 1 98.25 284 THR A CA 1
ATOM 2341 C C . THR A 1 284 ? 5.703 28.75 -9.93 1 98.25 284 THR A C 1
ATOM 2343 O O . THR A 1 284 ? 6.508 27.828 -10.094 1 98.25 284 THR A O 1
ATOM 2346 N N . VAL A 1 285 ? 4.41 28.594 -9.984 1 98.31 285 VAL A N 1
ATOM 2347 C CA . VAL A 1 285 ? 3.814 27.281 -10.242 1 98.31 285 VAL A CA 1
ATOM 2348 C C . VAL A 1 285 ? 4.344 26.719 -11.555 1 98.31 285 VAL A C 1
ATOM 2350 O O . VAL A 1 285 ? 4.809 25.578 -11.609 1 98.31 285 VAL A O 1
ATOM 2353 N N . PRO A 1 286 ? 4.383 27.5 -12.672 1 98.44 286 PRO A N 1
ATOM 2354 C CA . PRO A 1 286 ? 4.93 26.953 -13.906 1 98.44 286 PRO A CA 1
ATOM 2355 C C . PRO A 1 286 ? 6.414 26.609 -13.797 1 98.44 286 PRO A C 1
ATOM 2357 O O . PRO A 1 286 ? 6.855 25.578 -14.336 1 98.44 286 PRO A O 1
ATOM 2360 N N . GLN A 1 287 ? 7.184 27.484 -13.133 1 98.69 287 GLN A N 1
ATOM 2361 C CA . GLN A 1 287 ? 8.609 27.219 -12.938 1 98.69 287 GLN A CA 1
ATOM 2362 C C . GLN A 1 287 ? 8.82 25.953 -12.102 1 98.69 287 GLN A C 1
ATOM 2364 O O . GLN A 1 287 ? 9.719 25.156 -12.391 1 98.69 287 GLN A O 1
ATOM 2369 N N . LEU A 1 288 ? 8.023 25.844 -11.102 1 98.56 288 LEU A N 1
ATOM 2370 C CA . LEU A 1 288 ? 8.086 24.656 -10.242 1 98.56 288 LEU A CA 1
ATOM 2371 C C . LEU A 1 288 ? 7.758 23.391 -11.031 1 98.56 288 LEU A C 1
ATOM 2373 O O . LEU A 1 288 ? 8.422 22.375 -10.875 1 98.56 288 LEU A O 1
ATOM 2377 N N . GLU A 1 289 ? 6.719 23.422 -11.859 1 98.62 289 GLU A N 1
ATOM 2378 C CA . GLU A 1 289 ? 6.363 22.281 -12.695 1 98.62 289 GLU A CA 1
ATOM 2379 C C . GLU A 1 289 ? 7.523 21.875 -13.602 1 98.62 289 GLU A C 1
ATOM 2381 O O . GLU A 1 289 ? 7.809 20.688 -13.766 1 98.62 289 GLU A O 1
ATOM 2386 N N . ASN A 1 290 ? 8.172 22.844 -14.188 1 98.5 290 ASN A N 1
ATOM 2387 C CA . ASN A 1 290 ? 9.328 22.578 -15.039 1 98.5 290 ASN A CA 1
ATOM 2388 C C . ASN A 1 290 ? 10.445 21.891 -14.258 1 98.5 290 ASN A C 1
ATOM 2390 O O . ASN A 1 290 ? 11.094 20.969 -14.758 1 98.5 290 ASN A O 1
ATOM 2394 N N . LEU A 1 291 ? 10.695 22.422 -13.078 1 98.38 291 LEU A N 1
ATOM 2395 C CA . LEU A 1 291 ? 11.711 21.812 -12.227 1 98.38 291 LEU A CA 1
ATOM 2396 C C . LEU A 1 291 ? 11.359 20.359 -11.914 1 98.38 291 LEU A C 1
ATOM 2398 O O . LEU A 1 291 ? 12.219 19.484 -12 1 98.38 291 LEU A O 1
ATOM 2402 N N . LEU A 1 292 ? 10.133 20.078 -11.562 1 98.5 292 LEU A N 1
ATOM 2403 C CA . LEU A 1 292 ? 9.68 18.734 -11.203 1 98.5 292 LEU A CA 1
ATOM 2404 C C . LEU A 1 292 ? 9.805 17.797 -12.398 1 98.5 292 LEU A C 1
ATOM 2406 O O . LEU A 1 292 ? 10.219 16.641 -12.234 1 98.5 292 LEU A O 1
ATOM 2410 N N . LYS A 1 293 ? 9.477 18.25 -13.57 1 98.06 293 LYS A N 1
ATOM 2411 C CA . LYS A 1 293 ? 9.609 17.438 -14.773 1 98.06 293 LYS A CA 1
ATOM 2412 C C . LYS A 1 293 ? 11.078 17.094 -15.039 1 98.06 293 LYS A C 1
ATOM 2414 O O . LYS A 1 293 ? 11.398 15.961 -15.422 1 98.06 293 LYS A O 1
ATOM 2419 N N . ARG A 1 294 ? 11.961 18.031 -14.852 1 97.69 294 ARG A N 1
ATOM 2420 C CA . ARG A 1 294 ? 13.391 17.797 -15.047 1 97.69 294 ARG A CA 1
ATOM 2421 C C . ARG A 1 294 ? 13.906 16.75 -14.062 1 97.69 294 ARG A C 1
ATOM 2423 O O . ARG A 1 294 ? 14.734 15.914 -14.422 1 97.69 294 ARG A O 1
ATOM 2430 N N . ARG A 1 295 ? 13.414 16.828 -12.859 1 97.12 295 ARG A N 1
ATOM 2431 C CA . ARG A 1 295 ? 13.828 15.898 -11.82 1 97.12 295 ARG A CA 1
ATOM 2432 C C . ARG A 1 295 ? 13.406 14.469 -12.172 1 97.12 295 ARG A C 1
ATOM 2434 O O . ARG A 1 295 ? 14.031 13.508 -11.719 1 97.12 295 ARG A O 1
ATOM 2441 N N . GLN A 1 296 ? 12.375 14.312 -12.984 1 97.12 296 GLN A N 1
ATOM 2442 C CA . GLN A 1 296 ? 11.828 13 -13.328 1 97.12 296 GLN A CA 1
ATOM 2443 C C . GLN A 1 296 ? 12.484 12.445 -14.586 1 97.12 296 GLN A C 1
ATOM 2445 O O . GLN A 1 296 ? 12.133 11.359 -15.047 1 97.12 296 GLN A O 1
ATOM 2450 N N . GLU A 1 297 ? 13.398 13.156 -15.172 1 96.56 297 GLU A N 1
ATOM 2451 C CA . GLU A 1 297 ? 13.984 12.789 -16.469 1 96.56 297 GLU A CA 1
ATOM 2452 C C . GLU A 1 297 ? 14.883 11.562 -16.328 1 96.56 297 GLU A C 1
ATOM 2454 O O . GLU A 1 297 ? 15.023 10.781 -17.266 1 96.56 297 GLU A O 1
ATOM 2459 N N . TYR A 1 298 ? 15.5 11.406 -15.133 1 94.5 298 TYR A N 1
ATOM 2460 C CA . TYR A 1 298 ? 16.422 10.289 -14.922 1 94.5 298 TYR A CA 1
ATOM 2461 C C . TYR A 1 298 ? 15.875 9.336 -13.859 1 94.5 298 TYR A C 1
ATOM 2463 O O . TYR A 1 298 ? 15.18 9.766 -12.93 1 94.5 298 TYR A O 1
ATOM 2471 N N . GLY A 1 299 ? 16.234 8.102 -14.07 1 96 299 GLY A N 1
ATOM 2472 C CA . GLY A 1 299 ? 15.75 7.082 -13.156 1 96 299 GLY A CA 1
ATOM 2473 C C . GLY A 1 299 ? 16.172 7.32 -11.719 1 96 299 GLY A C 1
ATOM 2474 O O . GLY A 1 299 ? 17.266 7.82 -11.461 1 96 299 GLY A O 1
ATOM 2475 N N . ARG A 1 300 ? 15.328 6.98 -10.805 1 97.62 300 ARG A N 1
ATOM 2476 C CA . ARG A 1 300 ? 15.555 7.137 -9.375 1 97.62 300 ARG A CA 1
ATOM 2477 C C . ARG A 1 300 ? 15.203 5.855 -8.617 1 97.62 300 ARG A C 1
ATOM 2479 O O . ARG A 1 300 ? 14.414 5.039 -9.102 1 97.62 300 ARG A O 1
ATOM 2486 N N . VAL A 1 301 ? 15.82 5.664 -7.543 1 97.94 301 VAL A N 1
ATOM 2487 C CA . VAL A 1 301 ? 15.562 4.492 -6.711 1 97.94 301 VAL A CA 1
ATOM 2488 C C . VAL A 1 301 ? 15.117 4.934 -5.32 1 97.94 301 VAL A C 1
ATOM 2490 O O . VAL A 1 301 ? 15.609 5.938 -4.793 1 97.94 301 VAL A O 1
ATOM 2493 N N . PHE A 1 302 ? 14.164 4.27 -4.742 1 98.38 302 PHE A N 1
ATOM 2494 C CA . PHE A 1 302 ? 13.523 4.633 -3.48 1 98.38 302 PHE A CA 1
ATOM 2495 C C . PHE A 1 302 ? 13.461 3.432 -2.541 1 98.38 302 PHE A C 1
ATOM 2497 O O . PHE A 1 302 ? 13.398 2.287 -2.992 1 98.38 302 PHE A O 1
ATOM 2504 N N . ALA A 1 303 ? 13.562 3.666 -1.249 1 98.12 303 ALA A N 1
ATOM 2505 C CA . ALA A 1 303 ? 13.117 2.725 -0.223 1 98.12 303 ALA A CA 1
ATOM 2506 C C . ALA A 1 303 ? 11.656 2.953 0.137 1 98.12 303 ALA A C 1
ATOM 2508 O O . ALA A 1 303 ? 11.281 4.039 0.586 1 98.12 303 ALA A O 1
ATOM 2509 N N . GLY A 1 304 ? 10.781 2.01 -0.147 1 97.5 304 GLY A N 1
ATOM 2510 C CA . GLY A 1 304 ? 9.359 2.113 0.134 1 97.5 304 GLY A CA 1
ATOM 2511 C C . GLY A 1 304 ? 8.969 1.508 1.469 1 97.5 304 GLY A C 1
ATOM 2512 O O . GLY A 1 304 ? 9.359 0.382 1.783 1 97.5 304 GLY A O 1
ATOM 2513 N N . PHE A 1 305 ? 8.195 2.258 2.299 1 96.81 305 PHE A N 1
ATOM 2514 C CA . PHE A 1 305 ? 7.836 1.815 3.643 1 96.81 305 PHE A CA 1
ATOM 2515 C C . PHE A 1 305 ? 6.32 1.78 3.814 1 96.81 305 PHE A C 1
ATOM 2517 O O . PHE A 1 305 ? 5.621 2.693 3.371 1 96.81 305 PHE A O 1
ATOM 2524 N N . LEU A 1 306 ? 5.789 0.673 4.387 1 94.56 306 LEU A N 1
ATOM 2525 C CA . LEU A 1 306 ? 4.457 0.661 4.977 1 94.56 306 LEU A CA 1
ATOM 2526 C C . LEU A 1 306 ? 4.5 1.119 6.43 1 94.56 306 LEU A C 1
ATOM 2528 O O . LEU A 1 306 ? 5.094 0.449 7.277 1 94.56 306 LEU A O 1
ATOM 2532 N N . ILE A 1 307 ? 3.883 2.205 6.645 1 94.56 307 ILE A N 1
ATOM 2533 C CA . ILE A 1 307 ? 3.979 2.809 7.969 1 94.56 307 ILE A CA 1
ATOM 2534 C C . ILE A 1 307 ? 2.66 2.625 8.719 1 94.56 307 ILE A C 1
ATOM 2536 O O . ILE A 1 307 ? 1.583 2.791 8.141 1 94.56 307 ILE A O 1
ATOM 2540 N N . HIS A 1 308 ? 2.713 2.201 9.961 1 91.12 308 HIS A N 1
ATOM 2541 C CA . HIS A 1 308 ? 1.555 2.117 10.844 1 91.12 308 HIS A CA 1
ATOM 2542 C C . HIS A 1 308 ? 1.872 2.678 12.227 1 91.12 308 HIS A C 1
ATOM 2544 O O . HIS A 1 308 ? 3.035 2.93 12.547 1 91.12 308 HIS A O 1
ATOM 2550 N N . ASN A 1 309 ? 0.796 2.871 12.914 1 87.44 309 ASN A N 1
ATOM 2551 C CA . ASN A 1 309 ? 0.952 3.422 14.258 1 87.44 309 ASN A CA 1
ATOM 2552 C C . ASN A 1 309 ? 1.672 2.447 15.188 1 87.44 309 ASN A C 1
ATOM 2554 O O . ASN A 1 309 ? 1.278 1.284 15.297 1 87.44 309 ASN A O 1
ATOM 2558 N N . ASN A 1 310 ? 2.729 2.945 15.82 1 83.12 310 ASN A N 1
ATOM 2559 C CA . ASN A 1 310 ? 3.438 2.117 16.781 1 83.12 310 ASN A CA 1
ATOM 2560 C C . ASN A 1 310 ? 3.406 2.732 18.188 1 83.12 310 ASN A C 1
ATOM 2562 O O . ASN A 1 310 ? 4.117 2.279 19.078 1 83.12 310 ASN A O 1
ATOM 2566 N N . GLY A 1 311 ? 2.695 3.822 18.297 1 85.25 311 GLY A N 1
ATOM 2567 C CA . GLY A 1 311 ? 2.473 4.434 19.594 1 85.25 311 GLY A CA 1
ATOM 2568 C C . GLY A 1 311 ? 3.621 5.316 20.047 1 85.25 311 GLY A C 1
ATOM 2569 O O . GLY A 1 311 ? 3.572 5.906 21.125 1 85.25 311 GLY A O 1
ATOM 2570 N N . LEU A 1 312 ? 4.664 5.379 19.219 1 84.81 312 LEU A N 1
ATOM 2571 C CA . LEU A 1 312 ? 5.824 6.184 19.594 1 84.81 312 LEU A CA 1
ATOM 2572 C C . LEU A 1 312 ? 6.332 6.988 18.391 1 84.81 312 LEU A C 1
ATOM 2574 O O . LEU A 1 312 ? 6.227 6.547 17.25 1 84.81 312 LEU A O 1
ATOM 2578 N N . SER A 1 313 ? 6.852 8.164 18.75 1 89.56 313 SER A N 1
ATOM 2579 C CA . SER A 1 313 ? 7.566 8.93 17.734 1 89.56 313 SER A CA 1
ATOM 2580 C C . SER A 1 313 ? 9 8.43 17.562 1 89.56 313 SER A C 1
ATOM 2582 O O . SER A 1 313 ? 9.656 8.07 18.547 1 89.56 313 SER A O 1
ATOM 2584 N N . ALA A 1 314 ? 9.445 8.352 16.359 1 91.56 314 ALA A N 1
ATOM 2585 C CA . ALA A 1 314 ? 10.789 7.816 16.125 1 91.56 314 ALA A CA 1
ATOM 2586 C C . ALA A 1 314 ? 11.359 8.344 14.812 1 91.56 314 ALA A C 1
ATOM 2588 O O . ALA A 1 314 ? 10.609 8.773 13.93 1 91.56 314 ALA A O 1
ATOM 2589 N N . ASP A 1 315 ? 12.664 8.383 14.766 1 93.38 315 ASP A N 1
ATOM 2590 C CA . ASP A 1 315 ? 13.375 8.602 13.508 1 93.38 315 ASP A CA 1
ATOM 2591 C C . ASP A 1 315 ? 13.805 7.273 12.883 1 93.38 315 ASP A C 1
ATOM 2593 O O . ASP A 1 315 ? 14.305 6.387 13.578 1 93.38 315 ASP A O 1
ATOM 2597 N N . VAL A 1 316 ? 13.531 7.105 11.672 1 96 316 VAL A N 1
ATOM 2598 C CA . VAL A 1 316 ? 13.898 5.918 10.914 1 96 316 VAL A CA 1
ATOM 2599 C C . VAL A 1 316 ? 15.031 6.25 9.945 1 96 316 VAL A C 1
ATOM 2601 O O . VAL A 1 316 ? 14.844 7.031 9.008 1 96 316 VAL A O 1
ATOM 2604 N N . THR A 1 317 ? 16.156 5.648 10.172 1 96.44 317 THR A N 1
ATOM 2605 C CA . THR A 1 317 ? 17.328 5.879 9.32 1 96.44 317 THR A CA 1
ATOM 2606 C C . THR A 1 317 ? 17.578 4.672 8.422 1 96.44 317 THR A C 1
ATOM 2608 O O . THR A 1 317 ? 17.516 3.527 8.875 1 96.44 317 THR A O 1
ATOM 2611 N N . VAL A 1 318 ? 17.875 4.988 7.156 1 97.81 318 VAL A N 1
ATOM 2612 C CA . VAL A 1 318 ? 18.141 3.939 6.176 1 97.81 318 VAL A CA 1
ATOM 2613 C C . VAL A 1 318 ? 19.609 3.975 5.762 1 97.81 318 VAL A C 1
ATOM 2615 O O . VAL A 1 318 ? 20.156 5.043 5.477 1 97.81 318 VAL A O 1
ATOM 2618 N N . TYR A 1 319 ? 20.203 2.818 5.742 1 97.88 319 TYR A N 1
ATOM 2619 C CA . TYR A 1 319 ? 21.594 2.645 5.297 1 97.88 319 TYR A CA 1
ATOM 2620 C C . TYR A 1 319 ? 21.656 1.686 4.113 1 97.88 319 TYR A C 1
ATOM 2622 O O . TYR A 1 319 ? 20.875 0.744 4.02 1 97.88 319 TYR A O 1
ATOM 2630 N N . VAL A 1 320 ? 22.594 1.961 3.258 1 97.5 320 VAL A N 1
ATOM 2631 C CA . VAL A 1 320 ? 22.906 1.033 2.178 1 97.5 320 VAL A CA 1
ATOM 2632 C C . VAL A 1 320 ? 24.078 0.137 2.592 1 97.5 320 VAL A C 1
ATOM 2634 O O . VAL A 1 320 ? 25.109 0.627 3.033 1 97.5 320 VAL A O 1
ATOM 2637 N N . CYS A 1 321 ? 23.828 -1.152 2.488 1 95.94 321 CYS A N 1
ATOM 2638 C CA . CYS A 1 321 ? 24.844 -2.143 2.809 1 95.94 321 CYS A CA 1
ATOM 2639 C C . CYS A 1 321 ? 25.469 -2.719 1.541 1 95.94 321 CYS A C 1
ATOM 2641 O O . CYS A 1 321 ? 24.75 -3.236 0.678 1 95.94 321 CYS A O 1
ATOM 2643 N N . VAL A 1 322 ? 26.719 -2.629 1.427 1 94.69 322 VAL A N 1
ATOM 2644 C CA . VAL A 1 322 ? 27.438 -3.172 0.273 1 94.69 322 VAL A CA 1
ATOM 2645 C C . VAL A 1 322 ? 28.469 -4.199 0.737 1 94.69 322 VAL A C 1
ATOM 2647 O O . VAL A 1 322 ? 28.969 -4.117 1.859 1 94.69 322 VAL A O 1
ATOM 2650 N N . PRO A 1 323 ? 28.688 -5.258 -0.114 1 88.62 323 PRO A N 1
ATOM 2651 C CA . PRO A 1 323 ? 29.719 -6.227 0.241 1 88.62 323 PRO A CA 1
ATOM 2652 C C . PRO A 1 323 ? 31.094 -5.578 0.407 1 88.62 323 PRO A C 1
ATOM 2654 O O . PRO A 1 323 ? 31.453 -4.668 -0.349 1 88.62 323 PRO A O 1
ATOM 2657 N N . SER A 1 324 ? 31.578 -5.887 1.633 1 81.25 324 SER A N 1
ATOM 2658 C CA . SER A 1 324 ? 32.906 -5.352 1.917 1 81.25 324 SER A CA 1
ATOM 2659 C C . SER A 1 324 ? 33.875 -6.461 2.275 1 81.25 324 SER A C 1
ATOM 2661 O O . SER A 1 324 ? 33.594 -7.305 3.127 1 81.25 324 SER A O 1
ATOM 2663 N N . GLY A 1 325 ? 35.031 -6.609 1.642 1 68.5 325 GLY A N 1
ATOM 2664 C CA . GLY A 1 325 ? 36.156 -7.465 1.954 1 68.5 325 GLY A CA 1
ATOM 2665 C C . GLY A 1 325 ? 35.938 -8.906 1.551 1 68.5 325 GLY A C 1
ATOM 2666 O O . GLY A 1 325 ? 34.938 -9.25 0.95 1 68.5 325 GLY A O 1
ATOM 2667 N N . PRO A 1 326 ? 36.938 -9.727 1.823 1 63.19 326 PRO A N 1
ATOM 2668 C CA . PRO A 1 326 ? 37.031 -11.102 1.314 1 63.19 326 PRO A CA 1
ATOM 2669 C C . PRO A 1 326 ? 36 -12.031 1.907 1 63.19 326 PRO A C 1
ATOM 2671 O O . PRO A 1 326 ? 35.594 -13.016 1.273 1 63.19 326 PRO A O 1
ATOM 2674 N N . LYS A 1 327 ? 35.75 -11.891 3.152 1 61.94 327 LYS A N 1
ATOM 2675 C CA . LYS A 1 327 ? 34.938 -12.93 3.785 1 61.94 327 LYS A CA 1
ATOM 2676 C C . LYS A 1 327 ? 33.438 -12.586 3.721 1 61.94 327 LYS A C 1
ATOM 2678 O O . LYS A 1 327 ? 32.656 -13.07 4.531 1 61.94 327 LYS A O 1
ATOM 2683 N N . GLY A 1 328 ? 32.938 -11.836 2.916 1 65.56 328 GLY A N 1
ATOM 2684 C CA . GLY A 1 328 ? 31.516 -11.703 2.691 1 65.56 328 GLY A CA 1
ATOM 2685 C C . GLY A 1 328 ? 30.859 -10.719 3.643 1 65.56 328 GLY A C 1
ATOM 2686 O O . GLY A 1 328 ? 29.641 -10.758 3.834 1 65.56 328 GLY A O 1
ATOM 2687 N N . LYS A 1 329 ? 31.734 -10.016 4.512 1 75.88 329 LYS A N 1
ATOM 2688 C CA . LYS A 1 329 ? 31.109 -9.078 5.441 1 75.88 329 LYS A CA 1
ATOM 2689 C C . LYS A 1 329 ? 30.516 -7.883 4.707 1 75.88 329 LYS A C 1
ATOM 2691 O O . LYS A 1 329 ? 31.047 -7.457 3.676 1 75.88 329 LYS A O 1
ATOM 2696 N N . ASN A 1 330 ? 29.219 -7.434 5.082 1 88.12 330 ASN A N 1
ATOM 2697 C CA . ASN A 1 330 ? 28.562 -6.258 4.516 1 88.12 330 ASN A CA 1
ATOM 2698 C C . ASN A 1 330 ? 28.938 -4.984 5.273 1 88.12 330 ASN A C 1
ATOM 2700 O O . ASN A 1 330 ? 29.047 -5 6.5 1 88.12 330 ASN A O 1
ATOM 2704 N N . ASP A 1 331 ? 29.5 -3.953 4.609 1 93.56 331 ASP A N 1
ATOM 2705 C CA . ASP A 1 331 ? 29.625 -2.604 5.148 1 93.56 331 ASP A CA 1
ATOM 2706 C C . ASP A 1 331 ? 28.312 -1.845 5.055 1 93.56 331 ASP A C 1
ATOM 2708 O O . ASP A 1 331 ? 27.891 -1.465 3.961 1 93.56 331 ASP A O 1
ATOM 2712 N N . CYS A 1 332 ? 27.734 -1.592 6.223 1 94.94 332 CYS A N 1
ATOM 2713 C CA . CYS A 1 332 ? 26.422 -0.967 6.266 1 94.94 332 CYS A CA 1
ATOM 2714 C C . CYS A 1 332 ? 26.5 0.44 6.848 1 94.94 332 CYS A C 1
ATOM 2716 O O . CYS A 1 332 ? 25.578 0.889 7.531 1 94.94 332 CYS A O 1
ATOM 2718 N N . ASN A 1 333 ? 27.516 1.163 6.598 1 94.94 333 ASN A N 1
ATOM 2719 C CA . ASN A 1 333 ? 27.703 2.475 7.203 1 94.94 333 ASN A CA 1
ATOM 2720 C C . ASN A 1 333 ? 27.422 3.6 6.215 1 94.94 333 ASN A C 1
ATOM 2722 O O . ASN A 1 333 ? 27.891 4.727 6.395 1 94.94 333 ASN A O 1
ATOM 2726 N N . HIS A 1 334 ? 26.688 3.305 5.168 1 97.44 334 HIS A N 1
ATOM 2727 C CA . HIS A 1 334 ? 26.359 4.32 4.168 1 97.44 334 HIS A CA 1
ATOM 2728 C C . HIS A 1 334 ? 24.938 4.844 4.359 1 97.44 334 HIS A C 1
ATOM 2730 O O . HIS A 1 334 ? 24 4.316 3.77 1 97.44 334 HIS A O 1
ATOM 2736 N N . LYS A 1 335 ? 24.844 5.945 5.129 1 97.5 335 LYS A N 1
ATOM 2737 C CA . LYS A 1 335 ? 23.531 6.531 5.402 1 97.5 335 LYS A CA 1
ATOM 2738 C C . LYS A 1 335 ? 22.891 7.059 4.125 1 97.5 335 LYS A C 1
ATOM 2740 O O . LYS A 1 335 ? 23.5 7.836 3.387 1 97.5 335 LYS A O 1
ATOM 2745 N N . ALA A 1 336 ? 21.703 6.637 3.877 1 97.75 336 ALA A N 1
ATOM 2746 C CA . ALA A 1 336 ? 21.031 6.988 2.629 1 97.75 336 ALA A CA 1
ATOM 2747 C C . ALA A 1 336 ? 19.906 7.992 2.875 1 97.75 336 ALA A C 1
ATOM 2749 O O . ALA A 1 336 ? 19.484 8.695 1.954 1 97.75 336 ALA A O 1
ATOM 2750 N N . GLY A 1 337 ? 19.391 8.062 4.102 1 96.5 337 GLY A N 1
ATOM 2751 C CA . GLY A 1 337 ? 18.344 9.016 4.422 1 96.5 337 GLY A CA 1
ATOM 2752 C C . GLY A 1 337 ? 17.688 8.75 5.762 1 96.5 337 GLY A C 1
ATOM 2753 O O . GLY A 1 337 ? 18 7.758 6.426 1 96.5 337 GLY A O 1
ATOM 2754 N N . VAL A 1 338 ? 16.828 9.664 6.164 1 96.19 338 VAL A N 1
ATOM 2755 C CA . VAL A 1 338 ? 16.125 9.562 7.434 1 96.19 338 VAL A CA 1
ATOM 2756 C C . VAL A 1 338 ? 14.711 10.133 7.285 1 96.19 338 VAL A C 1
ATOM 2758 O O . VAL A 1 338 ? 14.477 11.016 6.457 1 96.19 338 VAL A O 1
ATOM 2761 N N . PHE A 1 339 ? 13.758 9.586 7.906 1 96.5 339 PHE A N 1
ATOM 2762 C CA . PHE A 1 339 ? 12.43 10.172 8.055 1 96.5 339 PHE A CA 1
ATOM 2763 C C . PHE A 1 339 ? 11.883 9.93 9.453 1 96.5 339 PHE A C 1
ATOM 2765 O O . PHE A 1 339 ? 12.461 9.164 10.227 1 96.5 339 PHE A O 1
ATOM 2772 N N . SER A 1 340 ? 10.844 10.688 9.75 1 94.44 340 SER A N 1
ATOM 2773 C CA . SER A 1 340 ? 10.297 10.617 11.102 1 94.44 340 SER A CA 1
ATOM 2774 C C . SER A 1 340 ? 8.867 10.078 11.094 1 94.44 340 SER A C 1
ATOM 2776 O O . SER A 1 340 ? 8.086 10.398 10.195 1 94.44 340 SER A O 1
ATOM 2778 N N . VAL A 1 341 ? 8.578 9.25 12.023 1 92.88 341 VAL A N 1
ATOM 2779 C CA . VAL A 1 341 ? 7.211 8.805 12.297 1 92.88 341 VAL A CA 1
ATOM 2780 C C . VAL A 1 341 ? 6.738 9.375 13.633 1 92.88 341 VAL A C 1
ATOM 2782 O O . VAL A 1 341 ? 7.527 9.508 14.57 1 92.88 341 VAL A O 1
ATOM 2785 N N . LEU A 1 342 ? 5.531 9.773 13.641 1 89.69 342 LEU A N 1
ATOM 2786 C CA . LEU A 1 342 ? 4.969 10.305 14.875 1 89.69 342 LEU A CA 1
ATOM 2787 C C . LEU A 1 342 ? 3.971 9.328 15.484 1 89.69 342 LEU A C 1
ATOM 2789 O O . LEU A 1 342 ? 3.238 8.648 14.758 1 89.69 342 LEU A O 1
ATOM 2793 N N . GLY A 1 343 ? 3.963 9.242 16.812 1 88.56 343 GLY A N 1
ATOM 2794 C CA . GLY A 1 343 ? 3.031 8.422 17.562 1 88.56 343 GLY A CA 1
ATOM 2795 C C . GLY A 1 343 ? 2.828 8.906 18.984 1 88.56 343 GLY A C 1
ATOM 2796 O O . GLY A 1 343 ? 3.658 9.648 19.516 1 88.56 343 GLY A O 1
ATOM 2797 N N . GLY A 1 344 ? 1.727 8.578 19.484 1 88 344 GLY A N 1
ATOM 2798 C CA . GLY A 1 344 ? 1.373 8.953 20.844 1 88 344 GLY A CA 1
ATOM 2799 C C . GLY A 1 344 ? 0.456 7.949 21.516 1 88 344 GLY A C 1
ATOM 2800 O O . GLY A 1 344 ? -0.098 7.066 20.859 1 88 344 GLY A O 1
ATOM 2801 N N . GLU A 1 345 ? 0.298 8.141 22.781 1 87 345 GLU A N 1
ATOM 2802 C CA . GLU A 1 345 ? -0.475 7.211 23.609 1 87 345 GLU A CA 1
ATOM 2803 C C . GLU A 1 345 ? -1.953 7.238 23.219 1 87 345 GLU A C 1
ATOM 2805 O O . GLU A 1 345 ? -2.625 6.207 23.25 1 87 345 GLU A O 1
ATOM 2810 N N . LEU A 1 346 ? -2.438 8.352 22.844 1 90.12 346 LEU A N 1
ATOM 2811 C CA . LEU A 1 346 ? -3.871 8.516 22.641 1 90.12 346 LEU A CA 1
ATOM 2812 C C . LEU A 1 346 ? -4.199 8.531 21.141 1 90.12 346 LEU A C 1
ATOM 2814 O O . LEU A 1 346 ? -5.352 8.766 20.766 1 90.12 346 LEU A O 1
ATOM 2818 N N . GLU A 1 347 ? -3.205 8.312 20.375 1 89.06 347 GLU A N 1
ATOM 2819 C CA . GLU A 1 347 ? -3.438 8.352 18.938 1 89.06 347 GLU A CA 1
ATOM 2820 C C . GLU A 1 347 ? -4.348 7.215 18.5 1 89.06 347 GLU A C 1
ATOM 2822 O O . GLU A 1 347 ? -4.23 6.09 18.984 1 89.06 347 GLU A O 1
ATOM 2827 N N . MET A 1 348 ? -5.25 7.555 17.625 1 85.88 348 MET A N 1
ATOM 2828 C CA . MET A 1 348 ? -6.055 6.496 17.031 1 85.88 348 MET A CA 1
ATOM 2829 C C . MET A 1 348 ? -5.184 5.551 16.203 1 85.88 348 MET A C 1
ATOM 2831 O O . MET A 1 348 ? -4.168 5.965 15.641 1 85.88 348 MET A O 1
ATOM 2835 N N . PRO A 1 349 ? -5.625 4.309 16.156 1 84.5 349 PRO A N 1
ATOM 2836 C CA . PRO A 1 349 ? -4.887 3.385 15.289 1 84.5 349 PRO A CA 1
ATOM 2837 C C . PRO A 1 349 ? -4.973 3.766 13.812 1 84.5 349 PRO A C 1
ATOM 2839 O O . PRO A 1 349 ? -6.016 4.23 13.352 1 84.5 349 PRO A O 1
ATOM 2842 N N . PHE A 1 350 ? -3.826 3.631 13.164 1 86.38 350 PHE A N 1
ATOM 2843 C CA . PHE A 1 350 ? -3.854 3.863 11.727 1 86.38 350 PHE A CA 1
ATOM 2844 C C . PHE A 1 350 ? -2.818 3 11.016 1 86.38 350 PHE A C 1
ATOM 2846 O O . PHE A 1 350 ? -1.861 2.533 11.641 1 86.38 350 PHE A O 1
ATOM 2853 N N . THR A 1 351 ? -3.059 2.701 9.781 1 85.81 351 THR A N 1
ATOM 2854 C CA . THR A 1 351 ? -2.148 2.086 8.82 1 85.81 351 THR A CA 1
ATOM 2855 C C . THR A 1 351 ? -2.275 2.752 7.457 1 85.81 351 THR A C 1
ATOM 2857 O O . THR A 1 351 ? -3.365 2.803 6.883 1 85.81 351 THR A O 1
ATOM 2860 N N . PHE A 1 352 ? -1.128 3.285 7.008 1 90.94 352 PHE A N 1
ATOM 2861 C CA . PHE A 1 352 ? -1.168 3.725 5.617 1 90.94 352 PHE A CA 1
ATOM 2862 C C . PHE A 1 352 ? -1.4 2.543 4.684 1 90.94 352 PHE A C 1
ATOM 2864 O O . PHE A 1 352 ? -0.827 1.469 4.875 1 90.94 352 PHE A O 1
ATOM 2871 N N . ASP A 1 353 ? -2.264 2.775 3.758 1 89.94 353 ASP A N 1
ATOM 2872 C CA . ASP A 1 353 ? -2.475 1.714 2.779 1 89.94 353 ASP A CA 1
ATOM 2873 C C . ASP A 1 353 ? -1.683 1.98 1.501 1 89.94 353 ASP A C 1
ATOM 2875 O O . ASP A 1 353 ? -1.989 1.421 0.446 1 89.94 353 ASP A O 1
ATOM 2879 N N . ARG A 1 354 ? -0.788 2.898 1.546 1 92.38 354 ARG A N 1
ATOM 2880 C CA . ARG A 1 354 ? 0.133 3.283 0.482 1 92.38 354 ARG A CA 1
ATOM 2881 C C . ARG A 1 354 ? 1.556 3.426 1.014 1 92.38 354 ARG A C 1
ATOM 2883 O O . ARG A 1 354 ? 1.764 3.525 2.225 1 92.38 354 ARG A O 1
ATOM 2890 N N . LEU A 1 355 ? 2.516 3.479 0.111 1 96 355 LEU A N 1
ATOM 2891 C CA . LEU A 1 355 ? 3.914 3.486 0.526 1 96 355 LEU A CA 1
ATOM 2892 C C . LEU A 1 355 ? 4.422 4.914 0.699 1 96 355 LEU A C 1
ATOM 2894 O O . LEU A 1 355 ? 4.105 5.793 -0.107 1 96 355 LEU A O 1
ATOM 2898 N N . TYR A 1 356 ? 5.07 5.082 1.8 1 97.81 356 TYR A N 1
ATOM 2899 C CA . TYR A 1 356 ? 6.008 6.199 1.839 1 97.81 356 TYR A CA 1
ATOM 2900 C C . TYR A 1 356 ? 7.305 5.844 1.12 1 97.81 356 TYR A C 1
ATOM 2902 O O . TYR A 1 356 ? 7.852 4.758 1.311 1 97.81 356 TYR A O 1
ATOM 2910 N N . LYS A 1 357 ? 7.824 6.742 0.274 1 98.12 357 LYS A N 1
ATOM 2911 C CA . LYS A 1 357 ? 9.016 6.477 -0.525 1 98.12 357 LYS A CA 1
ATOM 2912 C C . LYS A 1 357 ? 10.141 7.445 -0.17 1 98.12 357 LYS A C 1
ATOM 2914 O O . LYS A 1 357 ? 10.008 8.656 -0.362 1 98.12 357 LYS A O 1
ATOM 2919 N N . LEU A 1 358 ? 11.211 6.926 0.364 1 98.31 358 LEU A N 1
ATOM 2920 C CA . LEU A 1 358 ? 12.422 7.688 0.648 1 98.31 358 LEU A CA 1
ATOM 2921 C C . LEU A 1 358 ? 13.43 7.543 -0.484 1 98.31 358 LEU A C 1
ATOM 2923 O O . LEU A 1 358 ? 13.891 6.438 -0.772 1 98.31 358 LEU A O 1
ATOM 2927 N N . GLN A 1 359 ? 13.734 8.609 -1.134 1 98.25 359 GLN A N 1
ATOM 2928 C CA . GLN A 1 359 ? 14.695 8.547 -2.232 1 98.25 359 GLN A CA 1
ATOM 2929 C C . GLN A 1 359 ? 16.094 8.242 -1.72 1 98.25 359 GLN A C 1
ATOM 2931 O O . GLN A 1 359 ? 16.578 8.898 -0.797 1 98.25 359 GLN A O 1
ATOM 2936 N N . ILE A 1 360 ? 16.75 7.273 -2.283 1 98.12 360 ILE A N 1
ATOM 2937 C CA . ILE A 1 360 ? 18.094 6.898 -1.856 1 98.12 360 ILE A CA 1
ATOM 2938 C C . ILE A 1 360 ? 19.047 6.965 -3.045 1 98.12 360 ILE A C 1
ATOM 2940 O O . ILE A 1 360 ? 20.172 6.453 -2.979 1 98.12 360 ILE A O 1
ATOM 2944 N N . THR A 1 361 ? 18.719 7.582 -4.098 1 98 361 THR A N 1
ATOM 2945 C CA . THR A 1 361 ? 19.406 7.633 -5.379 1 98 361 THR A CA 1
ATOM 2946 C C . THR A 1 361 ? 20.828 8.172 -5.211 1 98 361 THR A C 1
ATOM 2948 O O . THR A 1 361 ? 21.781 7.598 -5.742 1 98 361 THR A O 1
ATOM 2951 N N . ASP A 1 362 ? 20.969 9.281 -4.5 1 97.12 362 ASP A N 1
ATOM 2952 C CA . ASP A 1 362 ? 22.266 9.938 -4.387 1 97.12 362 ASP A CA 1
ATOM 2953 C C . ASP A 1 362 ? 23.297 9.016 -3.732 1 97.12 362 ASP A C 1
ATOM 2955 O O . ASP A 1 362 ? 24.438 8.938 -4.18 1 97.12 362 ASP A O 1
ATOM 2959 N N . THR A 1 363 ? 22.875 8.32 -2.676 1 97.75 363 THR A N 1
ATOM 2960 C CA . THR A 1 363 ? 23.766 7.398 -1.994 1 97.75 363 THR A CA 1
ATOM 2961 C C . THR A 1 363 ? 24.156 6.242 -2.912 1 97.75 363 THR A C 1
ATOM 2963 O O . THR A 1 363 ? 25.312 5.84 -2.957 1 97.75 363 THR A O 1
ATOM 2966 N N . ILE A 1 364 ? 23.219 5.734 -3.662 1 97.75 364 ILE A N 1
ATOM 2967 C CA . ILE A 1 364 ? 23.469 4.633 -4.586 1 97.75 364 ILE A CA 1
ATOM 2968 C C . ILE A 1 364 ? 24.484 5.07 -5.641 1 97.75 364 ILE A C 1
ATOM 2970 O O . ILE A 1 364 ? 25.438 4.348 -5.922 1 97.75 364 ILE A O 1
ATOM 2974 N N . LYS A 1 365 ? 24.312 6.223 -6.18 1 97.25 365 LYS A N 1
ATOM 2975 C CA . LYS A 1 365 ? 25.219 6.75 -7.188 1 97.25 365 LYS A CA 1
ATOM 2976 C C . LYS A 1 365 ? 26.609 7.004 -6.594 1 97.25 365 LYS A C 1
ATOM 2978 O O . LYS A 1 365 ? 27.625 6.715 -7.23 1 97.25 365 LYS A O 1
ATOM 2983 N N . GLN A 1 366 ? 26.656 7.535 -5.43 1 97.25 366 GLN A N 1
ATOM 2984 C CA . GLN A 1 366 ? 27.922 7.832 -4.766 1 97.25 366 GLN A CA 1
ATOM 2985 C C . GLN A 1 366 ? 28.734 6.559 -4.535 1 97.25 366 GLN A C 1
ATOM 2987 O O . GLN A 1 366 ? 29.969 6.59 -4.559 1 97.25 366 GLN A O 1
ATOM 2992 N N . LEU A 1 367 ? 28.078 5.457 -4.332 1 96.31 367 LEU A N 1
ATOM 2993 C CA . LEU A 1 367 ? 28.719 4.176 -4.082 1 96.31 367 LEU A CA 1
ATOM 2994 C C . LEU A 1 367 ? 29.094 3.49 -5.391 1 96.31 367 LEU A C 1
ATOM 2996 O O . LEU A 1 367 ? 29.625 2.377 -5.383 1 96.31 367 LEU A O 1
ATOM 3000 N N . GLY A 1 368 ? 28.766 4.117 -6.527 1 95.06 368 GLY A N 1
ATOM 3001 C CA . GLY A 1 368 ? 29.094 3.557 -7.832 1 95.06 368 GLY A CA 1
ATOM 3002 C C . GLY A 1 368 ? 28.172 2.428 -8.242 1 95.06 368 GLY A C 1
ATOM 3003 O O . GLY A 1 368 ? 28.531 1.604 -9.086 1 95.06 368 GLY A O 1
ATOM 3004 N N . LEU A 1 369 ? 27.047 2.352 -7.641 1 94.44 369 LEU A N 1
ATOM 3005 C CA . LEU A 1 369 ? 26.078 1.306 -7.938 1 94.44 369 LEU A CA 1
ATOM 3006 C C . LEU A 1 369 ? 25.078 1.773 -8.992 1 94.44 369 LEU A C 1
ATOM 3008 O O . LEU A 1 369 ? 24.906 2.977 -9.203 1 94.44 369 LEU A O 1
ATOM 3012 N N . LYS A 1 370 ? 24.453 0.834 -9.625 1 92.44 370 LYS A N 1
ATOM 3013 C CA . LYS A 1 370 ? 23.438 1.143 -10.625 1 92.44 370 LYS A CA 1
ATOM 3014 C C . LYS A 1 370 ? 22.078 1.38 -9.977 1 92.44 370 LYS A C 1
ATOM 3016 O O . LYS A 1 370 ? 21.656 0.611 -9.109 1 92.44 370 LYS A O 1
ATOM 3021 N N . VAL A 1 371 ? 21.359 2.359 -10.461 1 93.75 371 VAL A N 1
ATOM 3022 C CA . VAL A 1 371 ? 20.094 2.764 -9.844 1 93.75 371 VAL A CA 1
ATOM 3023 C C . VAL A 1 371 ? 19 1.77 -10.211 1 93.75 371 VAL A C 1
ATOM 3025 O O . VAL A 1 371 ? 18.031 1.591 -9.453 1 93.75 371 VAL A O 1
ATOM 3028 N N . ASN A 1 372 ? 19.109 1.122 -11.375 1 90.5 372 ASN A N 1
ATOM 3029 C CA . ASN A 1 372 ? 18.062 0.215 -11.836 1 90.5 372 ASN A CA 1
ATOM 3030 C C . ASN A 1 372 ? 18.391 -1.238 -11.516 1 90.5 372 ASN A C 1
ATOM 3032 O O . ASN A 1 372 ? 17.812 -2.156 -12.094 1 90.5 372 ASN A O 1
ATOM 3036 N N . ASN A 1 373 ? 19.375 -1.449 -10.711 1 88.81 373 ASN A N 1
ATOM 3037 C CA . ASN A 1 373 ? 19.828 -2.785 -10.328 1 88.81 373 ASN A CA 1
ATOM 3038 C C . ASN A 1 373 ? 20.203 -2.852 -8.852 1 88.81 373 ASN A C 1
ATOM 3040 O O . ASN A 1 373 ? 21.219 -2.285 -8.445 1 88.81 373 ASN A O 1
ATOM 3044 N N . ALA A 1 374 ? 19.422 -3.598 -8.094 1 86.69 374 ALA A N 1
ATOM 3045 C CA . ALA A 1 374 ? 19.688 -3.664 -6.656 1 86.69 374 ALA A CA 1
ATOM 3046 C C . ALA A 1 374 ? 20.25 -5.027 -6.266 1 86.69 374 ALA A C 1
ATOM 3048 O O . ALA A 1 374 ? 19.984 -5.527 -5.172 1 86.69 374 ALA A O 1
ATOM 3049 N N . ALA A 1 375 ? 20.938 -5.605 -7.094 1 86.31 375 ALA A N 1
ATOM 3050 C CA . ALA A 1 375 ? 21.5 -6.93 -6.832 1 86.31 375 ALA A CA 1
ATOM 3051 C C . ALA A 1 375 ? 22.688 -6.836 -5.891 1 86.31 375 ALA A C 1
ATOM 3053 O O . ALA A 1 375 ? 23 -7.785 -5.168 1 86.31 375 ALA A O 1
ATOM 3054 N N . SER A 1 376 ? 23.312 -5.746 -5.84 1 87.44 376 SER A N 1
ATOM 3055 C CA . SER A 1 376 ? 24.641 -5.66 -5.227 1 87.44 376 SER A CA 1
ATOM 3056 C C . SER A 1 376 ? 24.578 -4.988 -3.859 1 87.44 376 SER A C 1
ATOM 3058 O O . SER A 1 376 ? 25.609 -4.617 -3.295 1 87.44 376 SER A O 1
ATOM 3060 N N . TYR A 1 377 ? 23.375 -4.699 -3.381 1 93.31 377 TYR A N 1
ATOM 3061 C CA . TYR A 1 377 ? 23.297 -4.055 -2.076 1 93.31 377 TYR A CA 1
ATOM 3062 C C . TYR A 1 377 ? 22.016 -4.422 -1.359 1 93.31 377 TYR A C 1
ATOM 3064 O O . TYR A 1 377 ? 21.109 -5.012 -1.958 1 93.31 377 TYR A O 1
ATOM 3072 N N . GLN A 1 378 ? 21.984 -4.176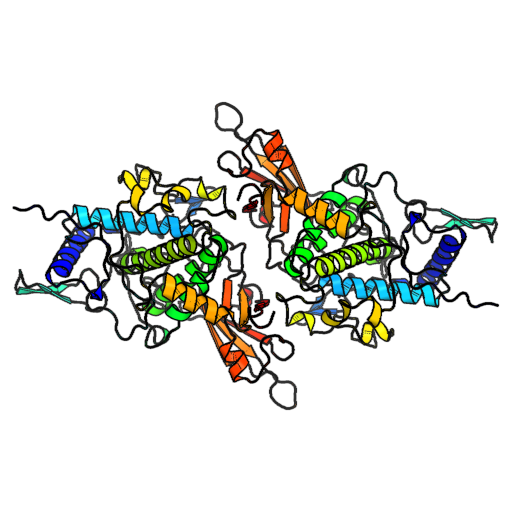 -0.056 1 92.19 378 GLN A N 1
ATOM 3073 C CA . GLN A 1 378 ? 20.828 -4.332 0.817 1 92.19 378 GLN A CA 1
ATOM 3074 C C . GLN A 1 378 ? 20.594 -3.072 1.647 1 92.19 378 GLN A C 1
ATOM 3076 O O . GLN A 1 378 ? 21.453 -2.188 1.699 1 92.19 378 GLN A O 1
ATOM 3081 N N . LEU A 1 379 ? 19.422 -2.998 2.17 1 96 379 LEU A N 1
ATOM 3082 C CA . LEU A 1 379 ? 19.141 -1.871 3.049 1 96 379 LEU A CA 1
ATOM 3083 C C . LEU A 1 379 ? 19.109 -2.312 4.508 1 96 379 LEU A C 1
ATOM 3085 O O . LEU A 1 379 ? 18.656 -3.412 4.824 1 96 379 LEU A O 1
ATOM 3089 N N . LYS A 1 380 ? 19.625 -1.539 5.293 1 96.06 380 LYS A N 1
ATOM 3090 C CA . LYS A 1 380 ? 19.531 -1.665 6.746 1 96.06 380 LYS A CA 1
ATOM 3091 C C . LYS A 1 380 ? 18.75 -0.5 7.344 1 96.06 380 LYS A C 1
ATOM 3093 O O . LYS A 1 380 ? 18.953 0.653 6.957 1 96.06 380 LYS A O 1
ATOM 3098 N N . VAL A 1 381 ? 17.828 -0.806 8.281 1 96.56 381 VAL A N 1
ATOM 3099 C CA . VAL A 1 381 ? 16.984 0.212 8.891 1 96.56 381 VAL A CA 1
ATOM 3100 C C . VAL A 1 381 ? 17.297 0.314 10.383 1 96.56 381 VAL A C 1
ATOM 3102 O O . VAL A 1 381 ? 17.422 -0.703 11.07 1 96.56 381 VAL A O 1
ATOM 3105 N N . GLU A 1 382 ? 17.5 1.464 10.836 1 95.69 382 GLU A N 1
ATOM 3106 C CA . GLU A 1 382 ? 17.641 1.769 12.25 1 95.69 382 GLU A CA 1
ATOM 3107 C C . GLU A 1 382 ? 16.531 2.693 12.734 1 95.69 382 GLU A C 1
ATOM 3109 O O . GLU A 1 382 ? 16.266 3.729 12.117 1 95.69 382 GLU A O 1
ATOM 3114 N N . ILE A 1 383 ? 15.852 2.336 13.797 1 93.88 383 ILE A N 1
ATOM 3115 C CA . ILE A 1 383 ? 14.758 3.127 14.344 1 93.88 383 ILE A CA 1
ATOM 3116 C C . ILE A 1 383 ? 15.117 3.623 15.734 1 93.88 383 ILE A C 1
ATOM 3118 O O . ILE A 1 383 ? 15.391 2.824 16.641 1 93.88 383 ILE A O 1
ATOM 3122 N N . LYS A 1 384 ? 15.148 4.891 15.875 1 90.44 384 LYS A N 1
ATOM 3123 C CA . LYS A 1 384 ? 15.461 5.508 17.156 1 90.44 384 LYS A CA 1
ATOM 3124 C C . LYS A 1 384 ? 14.266 6.27 17.719 1 90.44 384 LYS A C 1
ATOM 3126 O O . LYS A 1 384 ? 13.797 7.234 17.094 1 90.44 384 LYS A O 1
ATOM 3131 N N . ALA A 1 385 ? 13.812 5.859 18.859 1 86 385 ALA A N 1
ATOM 3132 C CA . ALA A 1 385 ? 12.703 6.551 19.516 1 86 385 ALA A CA 1
ATOM 3133 C C . ALA A 1 385 ? 13.133 7.926 20.016 1 86 385 ALA A C 1
ATOM 3135 O O . ALA A 1 385 ? 14.328 8.188 20.188 1 86 385 ALA A O 1
ATOM 3136 N N . VAL A 1 386 ? 12.203 8.859 20.203 1 73.75 386 VAL A N 1
ATOM 3137 C CA . VAL A 1 386 ? 12.422 10.234 20.641 1 73.75 386 VAL A CA 1
ATOM 3138 C C . VAL A 1 386 ? 13.188 10.242 21.969 1 73.75 386 VAL A C 1
ATOM 3140 O O . VAL A 1 386 ? 14.125 11.016 22.141 1 73.75 386 VAL A O 1
ATOM 3143 N N . PRO A 1 387 ? 12.852 9.336 22.891 1 69.69 387 PRO A N 1
ATOM 3144 C CA . PRO A 1 387 ? 13.672 9.375 24.094 1 69.69 387 PRO A CA 1
ATOM 3145 C C . PRO A 1 387 ? 15.07 8.812 23.875 1 69.69 387 PRO A C 1
ATOM 3147 O O . PRO A 1 387 ? 15.875 8.758 24.812 1 69.69 387 PRO A O 1
ATOM 3150 N N . GLY A 1 388 ? 15.391 8.5 22.656 1 69.62 388 GLY A N 1
ATOM 3151 C CA . GLY A 1 388 ? 16.75 8.148 22.281 1 69.62 388 GLY A CA 1
ATOM 3152 C C . GLY A 1 388 ? 17 6.656 22.25 1 69.62 388 GLY A C 1
ATOM 3153 O O . GLY A 1 388 ? 18.078 6.203 21.859 1 69.62 388 GLY A O 1
ATOM 3154 N N . THR A 1 389 ? 16.094 5.898 22.578 1 80.81 389 THR A N 1
ATOM 3155 C CA . THR A 1 389 ? 16.25 4.449 22.641 1 80.81 389 THR A CA 1
ATOM 3156 C C . THR A 1 389 ? 16.094 3.826 21.266 1 80.81 389 THR A C 1
ATOM 3158 O O . THR A 1 389 ? 15.195 4.199 20.5 1 80.81 389 THR A O 1
ATOM 3161 N N . LEU A 1 390 ? 17.062 2.959 21 1 84.5 390 LEU A N 1
ATOM 3162 C CA . LEU A 1 390 ? 16.953 2.207 19.75 1 84.5 390 LEU A CA 1
ATOM 3163 C C . LEU A 1 390 ? 15.836 1.167 19.844 1 84.5 390 LEU A C 1
ATOM 3165 O O . LEU A 1 390 ? 15.75 0.434 20.844 1 84.5 390 LEU A O 1
ATOM 3169 N N . LEU A 1 391 ? 15.016 1.163 18.828 1 87.06 391 LEU A N 1
ATOM 3170 C CA . LEU A 1 391 ? 13.906 0.209 18.766 1 87.06 391 LEU A CA 1
ATOM 3171 C C . LEU A 1 391 ? 14.234 -0.943 17.828 1 87.06 391 LEU A C 1
ATOM 3173 O O . LEU A 1 391 ? 15.18 -0.859 17.031 1 87.06 391 LEU A O 1
ATOM 3177 N N . ASP A 1 392 ? 13.414 -2.055 17.984 1 85.81 392 ASP A N 1
ATOM 3178 C CA . ASP A 1 392 ? 13.469 -3.152 17.031 1 85.81 392 ASP A CA 1
ATOM 3179 C C . ASP A 1 392 ? 13.117 -2.67 15.625 1 85.81 392 ASP A C 1
ATOM 3181 O O . ASP A 1 392 ? 12.047 -2.096 15.406 1 85.81 392 ASP A O 1
ATOM 3185 N N . PRO A 1 393 ? 14 -2.945 14.695 1 81.81 393 PRO A N 1
ATOM 3186 C CA . PRO A 1 393 ? 13.734 -2.459 13.336 1 81.81 393 PRO A CA 1
ATOM 3187 C C . PRO A 1 393 ? 12.508 -3.119 12.703 1 81.81 393 PRO A C 1
ATOM 3189 O O . PRO A 1 393 ? 11.961 -2.6 11.727 1 81.81 393 PRO A O 1
ATOM 3192 N N . HIS A 1 394 ? 12.031 -4.176 13.195 1 82.38 394 HIS A N 1
ATOM 3193 C CA . HIS A 1 394 ? 10.961 -4.93 12.562 1 82.38 394 HIS A CA 1
ATOM 3194 C C . HIS A 1 394 ? 9.594 -4.422 13.008 1 82.38 394 HIS A C 1
ATOM 3196 O O . HIS A 1 394 ? 8.562 -5 12.648 1 82.38 394 HIS A O 1
ATOM 3202 N N . ILE A 1 395 ? 9.664 -3.301 13.773 1 86.94 395 ILE A N 1
ATOM 3203 C CA . ILE A 1 395 ? 8.391 -2.67 14.07 1 86.94 395 ILE A CA 1
ATOM 3204 C C . ILE A 1 395 ? 7.746 -2.16 12.789 1 86.94 395 ILE A C 1
ATOM 3206 O O . ILE A 1 395 ? 6.527 -1.972 12.727 1 86.94 395 ILE A O 1
ATOM 3210 N N . LEU A 1 396 ? 8.586 -1.932 11.797 1 89.94 396 LEU A N 1
ATOM 3211 C CA . LEU A 1 396 ? 8.125 -1.684 10.438 1 89.94 396 LEU A CA 1
ATOM 3212 C C . LEU A 1 396 ? 8.484 -2.848 9.516 1 89.94 396 LEU A C 1
ATOM 3214 O O . LEU A 1 396 ? 9.539 -3.469 9.68 1 89.94 396 LEU A O 1
ATOM 3218 N N . PRO A 1 397 ? 7.566 -3.1 8.602 1 89.25 397 PRO A N 1
ATOM 3219 C CA . PRO A 1 397 ? 7.973 -4.078 7.59 1 89.25 397 PRO A CA 1
ATOM 3220 C C . PRO A 1 397 ? 9.234 -3.656 6.836 1 89.25 397 PRO A C 1
ATOM 3222 O O . PRO A 1 397 ? 9.508 -2.461 6.707 1 89.25 397 PRO A O 1
ATOM 3225 N N . ASP A 1 398 ? 9.977 -4.648 6.375 1 90.88 398 ASP A N 1
ATOM 3226 C CA . ASP A 1 398 ? 11.156 -4.355 5.566 1 90.88 398 ASP A CA 1
ATOM 3227 C C . ASP A 1 398 ? 10.781 -3.521 4.34 1 90.88 398 ASP A C 1
ATOM 3229 O O . ASP A 1 398 ? 9.75 -3.756 3.711 1 90.88 398 ASP A O 1
ATOM 3233 N N . PRO A 1 399 ? 11.617 -2.557 4.102 1 94.44 399 PRO A N 1
ATOM 3234 C CA . PRO A 1 399 ? 11.312 -1.699 2.957 1 94.44 399 PRO A CA 1
ATOM 3235 C C . PRO A 1 399 ? 11.508 -2.41 1.619 1 94.44 399 PRO A C 1
ATOM 3237 O O . PRO A 1 399 ? 12.383 -3.268 1.493 1 94.44 399 PRO A O 1
ATOM 3240 N N . SER A 1 400 ? 10.695 -2.02 0.635 1 93.81 400 SER A N 1
ATOM 3241 C CA . SER A 1 400 ? 10.914 -2.408 -0.755 1 93.81 400 SER A CA 1
ATOM 3242 C C . SER A 1 400 ? 11.906 -1.482 -1.441 1 93.81 400 SER A C 1
ATOM 3244 O O . SER A 1 400 ? 12.031 -0.313 -1.07 1 93.81 400 SER A O 1
ATOM 3246 N N . ILE A 1 401 ? 12.648 -2.027 -2.324 1 96.56 401 ILE A N 1
ATOM 3247 C CA . ILE A 1 401 ? 13.5 -1.191 -3.164 1 96.56 401 ILE A CA 1
ATOM 3248 C C . ILE A 1 401 ? 12.836 -0.983 -4.523 1 96.56 401 ILE A C 1
ATOM 3250 O O . ILE A 1 401 ? 12.672 -1.933 -5.293 1 96.56 401 ILE A O 1
ATOM 3254 N N . ILE A 1 402 ? 12.5 0.266 -4.816 1 97 402 ILE A N 1
ATOM 3255 C CA . ILE A 1 402 ? 11.656 0.633 -5.949 1 97 402 ILE A CA 1
ATOM 3256 C C . ILE A 1 402 ? 12.461 1.46 -6.949 1 97 402 ILE A C 1
ATOM 3258 O O . ILE A 1 402 ? 13.133 2.422 -6.566 1 97 402 ILE A O 1
ATOM 3262 N N . PHE A 1 403 ? 12.477 1.065 -8.148 1 96.94 403 PHE A N 1
ATOM 3263 C CA . PHE A 1 403 ? 13.078 1.847 -9.219 1 96.94 403 PHE A CA 1
ATOM 3264 C C . PHE A 1 403 ? 12.008 2.584 -10.016 1 96.94 403 PHE A C 1
ATOM 3266 O O . PHE A 1 403 ? 11.008 1.985 -10.43 1 96.94 403 PHE A O 1
ATOM 3273 N N . GLU A 1 404 ? 12.062 3.855 -10.117 1 95.94 404 GLU A N 1
ATOM 3274 C CA . GLU A 1 404 ? 11.227 4.672 -10.992 1 95.94 404 GLU A CA 1
ATOM 3275 C C . GLU A 1 404 ? 11.984 5.113 -12.234 1 95.94 404 GLU A C 1
ATOM 3277 O O . GLU A 1 404 ? 12.875 5.961 -12.164 1 95.94 404 GLU A O 1
ATOM 3282 N N . PRO A 1 405 ? 11.625 4.531 -13.383 1 94.25 405 PRO A N 1
ATOM 3283 C CA . PRO A 1 405 ? 12.328 4.914 -14.609 1 94.25 405 PRO A CA 1
ATOM 3284 C C . PRO A 1 405 ? 12.133 6.383 -14.969 1 94.25 405 PRO A C 1
ATOM 3286 O O . PRO A 1 405 ? 11.039 6.926 -14.781 1 94.25 405 PRO A O 1
ATOM 3289 N N . GLY A 1 406 ? 13.203 6.938 -15.5 1 95 406 GLY A N 1
ATOM 3290 C CA . GLY A 1 406 ? 13.117 8.312 -15.953 1 95 406 GLY A CA 1
ATOM 3291 C C . GLY A 1 406 ? 12.32 8.469 -17.234 1 95 406 GLY A C 1
ATOM 3292 O O . GLY A 1 406 ? 12.25 7.535 -18.047 1 95 406 GLY A O 1
ATOM 3293 N N . THR A 1 407 ? 11.742 9.617 -17.484 1 92.88 407 THR A N 1
ATOM 3294 C CA . THR A 1 407 ? 10.945 9.875 -18.672 1 92.88 407 THR A CA 1
ATOM 3295 C C . THR A 1 407 ? 11.82 9.859 -19.922 1 92.88 407 THR A C 1
ATOM 3297 O O . THR A 1 407 ? 11.328 9.602 -21.031 1 92.88 407 THR A O 1
ATOM 3300 N N . LYS A 1 408 ? 13.102 10.031 -19.781 1 88.44 408 LYS A N 1
ATOM 3301 C CA . LYS A 1 408 ? 14.008 10.031 -20.938 1 88.44 408 LYS A CA 1
ATOM 3302 C C . LYS A 1 408 ? 14.648 8.656 -21.125 1 88.44 408 LYS A C 1
ATOM 3304 O O . LYS A 1 408 ? 15.375 8.43 -22.094 1 88.44 408 LYS A O 1
ATOM 3309 N N . GLU A 1 409 ? 14.461 7.844 -20.219 1 79.06 409 GLU A N 1
ATOM 3310 C CA . GLU A 1 409 ? 15.047 6.508 -20.281 1 79.06 409 GLU A CA 1
ATOM 3311 C C . GLU A 1 409 ? 14.023 5.473 -20.734 1 79.06 409 GLU A C 1
ATOM 3313 O O . GLU A 1 409 ? 14.352 4.297 -20.906 1 79.06 409 GLU A O 1
ATOM 3318 N N . ARG A 1 410 ? 12.836 5.938 -20.812 1 64.25 410 ARG A N 1
ATOM 3319 C CA . ARG A 1 410 ? 11.766 5.027 -21.219 1 64.25 410 ARG A CA 1
ATOM 3320 C C . ARG A 1 410 ? 11.781 4.797 -22.719 1 64.25 410 ARG A C 1
ATOM 3322 O O . ARG A 1 410 ? 12.188 5.676 -23.484 1 64.25 410 ARG A O 1
ATOM 3329 N N . ASP B 1 1 ? 11.391 -47.094 -33.531 1 26.39 1 ASP B N 1
ATOM 3330 C CA . ASP B 1 1 ? 10.25 -46.625 -32.75 1 26.39 1 ASP B CA 1
ATOM 3331 C C . ASP B 1 1 ? 10.242 -45.125 -32.625 1 26.39 1 ASP B C 1
ATOM 3333 O O . ASP B 1 1 ? 11.242 -44.531 -32.188 1 26.39 1 ASP B O 1
ATOM 3337 N N . ALA B 1 2 ? 9.523 -44.469 -33.438 1 33.59 2 ALA B N 1
ATOM 3338 C CA . ALA B 1 2 ? 9.539 -43 -33.594 1 33.59 2 ALA B CA 1
ATOM 3339 C C . ALA B 1 2 ? 9.508 -42.312 -32.25 1 33.59 2 ALA B C 1
ATOM 3341 O O . ALA B 1 2 ? 8.562 -42.469 -31.484 1 33.59 2 ALA B O 1
ATOM 3342 N N . VAL B 1 3 ? 10.508 -42.062 -31.641 1 39 3 VAL B N 1
ATOM 3343 C CA . VAL B 1 3 ? 10.656 -41.281 -30.422 1 39 3 VAL B CA 1
ATOM 3344 C C . VAL B 1 3 ? 9.781 -40.031 -30.5 1 39 3 VAL B C 1
ATOM 3346 O O . VAL B 1 3 ? 10.039 -39.125 -31.297 1 39 3 VAL B O 1
ATOM 3349 N N . THR B 1 4 ? 8.461 -40.031 -30.469 1 40.59 4 THR B N 1
ATOM 3350 C CA . THR B 1 4 ? 7.516 -38.938 -30.5 1 40.59 4 THR B CA 1
ATOM 3351 C C . THR B 1 4 ? 8.023 -37.75 -29.672 1 40.59 4 THR B C 1
ATOM 3353 O O . THR B 1 4 ? 8.312 -37.906 -28.484 1 40.59 4 THR B O 1
ATOM 3356 N N . VAL B 1 5 ? 8.828 -36.938 -30.203 1 48.75 5 VAL B N 1
ATOM 3357 C CA . VAL B 1 5 ? 9.383 -35.688 -29.672 1 48.75 5 VAL B CA 1
ATOM 3358 C C . VAL B 1 5 ? 8.336 -34.969 -28.828 1 48.75 5 VAL B C 1
ATOM 3360 O O . VAL B 1 5 ? 7.25 -34.656 -29.328 1 48.75 5 VAL B O 1
ATOM 3363 N N . ALA B 1 6 ? 8.359 -35.219 -27.484 1 60.56 6 ALA B N 1
ATOM 3364 C CA . ALA B 1 6 ? 7.445 -34.625 -26.516 1 60.56 6 ALA B CA 1
ATOM 3365 C C . ALA B 1 6 ? 7.223 -33.156 -26.781 1 60.56 6 ALA B C 1
ATOM 3367 O O . ALA B 1 6 ? 8.172 -32.406 -27.078 1 60.56 6 ALA B O 1
ATOM 3368 N N . SER B 1 7 ? 5.895 -32.812 -27.078 1 71.19 7 SER B N 1
ATOM 3369 C CA . SER B 1 7 ? 5.488 -31.438 -27.328 1 71.19 7 SER B CA 1
ATOM 3370 C C . SER B 1 7 ? 5.723 -30.547 -26.109 1 71.19 7 SER B C 1
ATOM 3372 O O . SER B 1 7 ? 5.547 -31 -24.969 1 71.19 7 SER B O 1
ATOM 3374 N N . HIS B 1 8 ? 6.48 -29.516 -26.203 1 89 8 HIS B N 1
ATOM 3375 C CA . HIS B 1 8 ? 6.652 -28.516 -25.156 1 89 8 HIS B CA 1
ATOM 3376 C C . HIS B 1 8 ? 5.547 -27.469 -25.203 1 89 8 HIS B C 1
ATOM 3378 O O . HIS B 1 8 ? 5.762 -26.312 -24.828 1 89 8 HIS B O 1
ATOM 3384 N N . VAL B 1 9 ? 4.406 -27.969 -25.781 1 94.38 9 VAL B N 1
ATOM 3385 C CA . VAL B 1 9 ? 3.227 -27.125 -25.828 1 94.38 9 VAL B CA 1
ATOM 3386 C C . VAL B 1 9 ? 2.279 -27.5 -24.688 1 94.38 9 VAL B C 1
ATOM 3388 O O . VAL B 1 9 ? 1.832 -28.641 -24.594 1 94.38 9 VAL B O 1
ATOM 3391 N N . ARG B 1 10 ? 2.068 -26.609 -23.797 1 97.75 10 ARG B N 1
ATOM 3392 C CA . ARG B 1 10 ? 1.06 -26.797 -22.766 1 97.75 10 ARG B CA 1
ATOM 3393 C C . ARG B 1 10 ? -0.344 -26.578 -23.312 1 97.75 10 ARG B C 1
ATOM 3395 O O . ARG B 1 10 ? -0.643 -25.516 -23.875 1 97.75 10 ARG B O 1
ATOM 3402 N N . LYS B 1 11 ? -1.159 -27.641 -23.156 1 97.62 11 LYS B N 1
ATOM 3403 C CA . LYS B 1 11 ? -2.494 -27.625 -23.75 1 97.62 11 LYS B CA 1
ATOM 3404 C C . LYS B 1 11 ? -3.572 -27.578 -22.672 1 97.62 11 LYS B C 1
ATOM 3406 O O . LYS B 1 11 ? -3.311 -27.922 -21.516 1 97.62 11 LYS B O 1
ATOM 3411 N N . ASP B 1 12 ? -4.758 -27.109 -23.125 1 97.06 12 ASP B N 1
ATOM 3412 C CA . ASP B 1 12 ? -5.922 -27.234 -22.25 1 97.06 12 ASP B CA 1
ATOM 3413 C C . ASP B 1 12 ? -6.23 -28.703 -21.953 1 97.06 12 ASP B C 1
ATOM 3415 O O . ASP B 1 12 ? -6.297 -29.531 -22.859 1 97.06 12 ASP B O 1
ATOM 3419 N N . LEU B 1 13 ? -6.422 -28.906 -20.703 1 96.56 13 LEU B N 1
ATOM 3420 C CA . LEU B 1 13 ? -6.695 -30.266 -20.234 1 96.56 13 LEU B CA 1
ATOM 3421 C C . LEU B 1 13 ? -7.898 -30.859 -20.969 1 96.56 13 LEU B C 1
ATOM 3423 O O . LEU B 1 13 ? -7.91 -32.062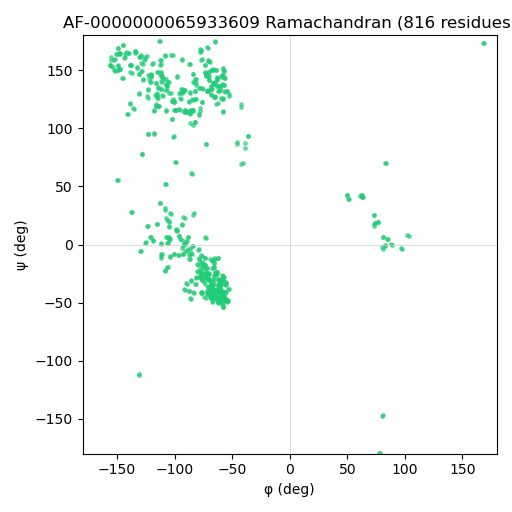 -21.281 1 96.56 13 LEU B O 1
ATOM 3427 N N . ASP B 1 14 ? -8.844 -30.094 -21.281 1 94.31 14 ASP B N 1
ATOM 3428 C CA . ASP B 1 14 ? -10.102 -30.547 -21.875 1 94.31 14 ASP B CA 1
ATOM 3429 C C . ASP B 1 14 ? -9.938 -30.875 -23.344 1 94.31 14 ASP B C 1
ATOM 3431 O O . ASP B 1 14 ? -10.82 -31.484 -23.953 1 94.31 14 ASP B O 1
ATOM 3435 N N . THR B 1 15 ? -8.828 -30.531 -23.906 1 95.31 15 THR B N 1
ATOM 3436 C CA . THR B 1 15 ? -8.641 -30.734 -25.328 1 95.31 15 THR B CA 1
ATOM 3437 C C . THR B 1 15 ? -7.699 -31.922 -25.594 1 95.31 15 THR B C 1
ATOM 3439 O O . THR B 1 15 ? -7.426 -32.25 -26.734 1 95.31 15 THR B O 1
ATOM 3442 N N . LEU B 1 16 ? -7.238 -32.562 -24.547 1 96.25 16 LEU B N 1
ATOM 3443 C CA . LEU B 1 16 ? -6.312 -33.656 -24.703 1 96.25 16 LEU B CA 1
ATOM 3444 C C . LEU B 1 16 ? -7.023 -34.875 -25.297 1 96.25 16 LEU B C 1
ATOM 3446 O O . LEU B 1 16 ? -8.172 -35.156 -24.969 1 96.25 16 LEU B O 1
ATOM 3450 N N . THR B 1 17 ? -6.324 -35.594 -26.125 1 94.44 17 THR B N 1
ATOM 3451 C CA . THR B 1 17 ? -6.836 -36.844 -26.672 1 94.44 17 THR B CA 1
ATOM 3452 C C . THR B 1 17 ? -6.754 -37.969 -25.641 1 94.44 17 THR B C 1
ATOM 3454 O O . THR B 1 17 ? -6.066 -37.844 -24.625 1 94.44 17 THR B O 1
ATOM 3457 N N . ALA B 1 18 ? -7.457 -39.094 -25.922 1 92.44 18 ALA B N 1
ATOM 3458 C CA . ALA B 1 18 ? -7.406 -40.25 -25.031 1 92.44 18 ALA B CA 1
ATOM 3459 C C . ALA B 1 18 ? -5.977 -40.75 -24.875 1 92.44 18 ALA B C 1
ATOM 3461 O O . ALA B 1 18 ? -5.566 -41.156 -23.781 1 92.44 18 ALA B O 1
ATOM 3462 N N . GLY B 1 19 ? -5.285 -40.75 -26.016 1 91.81 19 GLY B N 1
ATOM 3463 C CA . GLY B 1 19 ? -3.898 -41.188 -25.984 1 91.81 19 GLY B CA 1
ATOM 3464 C C . GLY B 1 19 ? -3.01 -40.281 -25.141 1 91.81 19 GLY B C 1
ATOM 3465 O O . GLY B 1 19 ? -2.154 -40.781 -24.406 1 91.81 19 GLY B O 1
ATOM 3466 N N . GLU B 1 20 ? -3.189 -39 -25.266 1 94.12 20 GLU B N 1
ATOM 3467 C CA . GLU B 1 20 ? -2.424 -38.031 -24.469 1 94.12 20 GLU B CA 1
ATOM 3468 C C . GLU B 1 20 ? -2.719 -38.188 -22.984 1 94.12 20 GLU B C 1
ATOM 3470 O O . GLU B 1 20 ? -1.806 -38.125 -22.156 1 94.12 20 GLU B O 1
ATOM 3475 N N . ILE B 1 21 ? -3.977 -38.406 -22.656 1 95.44 21 ILE B N 1
ATOM 3476 C CA . ILE B 1 21 ? -4.383 -38.594 -21.266 1 95.44 21 ILE B CA 1
ATOM 3477 C C . ILE B 1 21 ? -3.748 -39.844 -20.703 1 95.44 21 ILE B C 1
ATOM 3479 O O . ILE B 1 21 ? -3.258 -39.844 -19.562 1 95.44 21 ILE B O 1
ATOM 3483 N N . GLU B 1 22 ? -3.766 -40.875 -21.484 1 92.56 22 GLU B N 1
ATOM 3484 C CA . GLU B 1 22 ? -3.182 -42.125 -21.031 1 92.56 22 GLU B CA 1
ATOM 3485 C C . GLU B 1 22 ? -1.684 -41.969 -20.781 1 92.56 22 GLU B C 1
ATOM 3487 O O . GLU B 1 22 ? -1.165 -42.5 -19.781 1 92.56 22 GLU B O 1
ATOM 3492 N N . SER B 1 23 ? -1.028 -41.375 -21.734 1 93.31 23 SER B N 1
ATOM 3493 C CA . SER B 1 23 ? 0.406 -41.156 -21.562 1 93.31 23 SER B CA 1
ATOM 3494 C C . SER B 1 23 ? 0.697 -40.281 -20.344 1 93.31 23 SER B C 1
ATOM 3496 O O . SER B 1 23 ? 1.653 -40.562 -19.609 1 93.31 23 SER B O 1
ATOM 3498 N N . LEU B 1 24 ? -0.1 -39.25 -20.141 1 95.81 24 LEU B N 1
ATOM 3499 C CA . LEU B 1 24 ? 0.042 -38.375 -18.984 1 95.81 24 LEU B CA 1
ATOM 3500 C C . LEU B 1 24 ? -0.181 -39.125 -17.688 1 95.81 24 LEU B C 1
ATOM 3502 O O . LEU B 1 24 ? 0.598 -39 -16.734 1 95.81 24 LEU B O 1
ATOM 3506 N N . ARG B 1 25 ? -1.184 -39.906 -17.594 1 96.12 25 ARG B N 1
ATOM 3507 C CA . ARG B 1 25 ? -1.512 -40.719 -16.422 1 96.12 25 ARG B CA 1
ATOM 3508 C C . ARG B 1 25 ? -0.389 -41.688 -16.078 1 96.12 25 ARG B C 1
ATOM 3510 O O . ARG B 1 25 ? -0.016 -41.844 -14.914 1 96.12 25 ARG B O 1
ATOM 3517 N N . SER B 1 26 ? 0.053 -42.344 -17.109 1 94.19 26 SER B N 1
ATOM 3518 C CA . SER B 1 26 ? 1.116 -43.312 -16.922 1 94.19 26 SER B CA 1
ATOM 3519 C C . SER B 1 26 ? 2.387 -42.656 -16.391 1 94.19 26 SER B C 1
ATOM 3521 O O . SER B 1 26 ? 3.016 -43.156 -15.461 1 94.19 26 SER B O 1
ATOM 3523 N N . ALA B 1 27 ? 2.73 -41.562 -17.016 1 96.44 27 ALA B N 1
ATOM 3524 C CA . ALA B 1 27 ? 3.918 -40.812 -16.594 1 96.44 27 ALA B CA 1
ATOM 3525 C C . ALA B 1 27 ? 3.768 -40.312 -15.156 1 96.44 27 ALA B C 1
ATOM 3527 O O . ALA B 1 27 ? 4.711 -40.406 -14.359 1 96.44 27 ALA B O 1
ATOM 3528 N N . PHE B 1 28 ? 2.588 -39.812 -14.828 1 97.69 28 PHE B N 1
ATOM 3529 C CA . PHE B 1 28 ? 2.363 -39.281 -13.484 1 97.69 28 PHE B CA 1
ATOM 3530 C C . PHE B 1 28 ? 2.414 -40.406 -12.453 1 97.69 28 PHE B C 1
ATOM 3532 O O . PHE B 1 28 ? 2.969 -40.25 -11.359 1 97.69 28 PHE B O 1
ATOM 3539 N N . LEU B 1 29 ? 1.798 -41.5 -12.766 1 95.94 29 LEU B N 1
ATOM 3540 C CA . LEU B 1 29 ? 1.86 -42.656 -11.875 1 95.94 29 LEU B CA 1
ATOM 3541 C C . LEU B 1 29 ? 3.307 -43.094 -11.617 1 95.94 29 LEU B C 1
ATOM 3543 O O . LEU B 1 29 ? 3.67 -43.406 -10.484 1 95.94 29 LEU B O 1
ATOM 3547 N N . ASP B 1 30 ? 4.09 -43.062 -12.656 1 96.69 30 ASP B N 1
ATOM 3548 C CA . ASP B 1 30 ? 5.492 -43.469 -12.539 1 96.69 30 ASP B CA 1
ATOM 3549 C C . ASP B 1 30 ? 6.234 -42.531 -11.578 1 96.69 30 ASP B C 1
ATOM 3551 O O . ASP B 1 30 ? 6.996 -43 -10.727 1 96.69 30 ASP B O 1
ATOM 3555 N N . ILE B 1 31 ? 5.992 -41.188 -11.703 1 97.25 31 ILE B N 1
ATOM 3556 C CA . ILE B 1 31 ? 6.746 -40.25 -10.875 1 97.25 31 ILE B CA 1
ATOM 3557 C C . ILE B 1 31 ? 6.18 -40.25 -9.461 1 97.25 31 ILE B C 1
ATOM 3559 O O . ILE B 1 31 ? 6.848 -39.812 -8.516 1 97.25 31 ILE B O 1
ATOM 3563 N N . GLN B 1 32 ? 4.98 -40.656 -9.25 1 96.69 32 GLN B N 1
ATOM 3564 C CA . GLN B 1 32 ? 4.461 -40.875 -7.902 1 96.69 32 GLN B CA 1
ATOM 3565 C C . GLN B 1 32 ? 5.137 -42.062 -7.238 1 96.69 32 GLN B C 1
ATOM 3567 O O . GLN B 1 32 ? 5.492 -42 -6.059 1 96.69 32 GLN B O 1
ATOM 3572 N N . GLN B 1 33 ? 5.32 -43.125 -8.008 1 95.19 33 GLN B N 1
ATOM 3573 C CA . GLN B 1 33 ? 5.824 -44.375 -7.492 1 95.19 33 GLN B CA 1
ATOM 3574 C C . GLN B 1 33 ? 7.316 -44.281 -7.18 1 95.19 33 GLN B C 1
ATOM 3576 O O . GLN B 1 33 ? 7.793 -44.906 -6.227 1 95.19 33 GLN B O 1
ATOM 3581 N N . ASP B 1 34 ? 8.016 -43.531 -7.953 1 96.19 34 ASP B N 1
ATOM 3582 C CA . ASP B 1 34 ? 9.453 -43.469 -7.715 1 96.19 34 ASP B CA 1
ATOM 3583 C C . ASP B 1 34 ? 9.812 -42.281 -6.809 1 96.19 34 ASP B C 1
ATOM 3585 O O . ASP B 1 34 ? 10.992 -41.938 -6.684 1 96.19 34 ASP B O 1
ATOM 3589 N N . HIS B 1 35 ? 8.891 -41.562 -6.32 1 94.38 35 HIS B N 1
ATOM 3590 C CA . HIS B 1 35 ? 8.992 -40.531 -5.293 1 94.38 35 HIS B CA 1
ATOM 3591 C C . HIS B 1 35 ? 9.477 -39.219 -5.879 1 94.38 35 HIS B C 1
ATOM 3593 O O . HIS B 1 35 ? 9.727 -38.25 -5.145 1 94.38 35 HIS B O 1
ATOM 3599 N N . THR B 1 36 ? 9.586 -39.219 -7.215 1 95.75 36 THR B N 1
ATOM 3600 C CA . THR B 1 36 ? 9.961 -37.969 -7.879 1 95.75 36 THR B CA 1
ATOM 3601 C C . THR B 1 36 ? 8.953 -36.875 -7.574 1 95.75 36 THR B C 1
ATOM 3603 O O . THR B 1 36 ? 9.328 -35.75 -7.215 1 95.75 36 THR B O 1
ATOM 3606 N N . TYR B 1 37 ? 7.668 -37.219 -7.648 1 97.06 37 TYR B N 1
ATOM 3607 C CA . TYR B 1 37 ? 6.637 -36.188 -7.422 1 97.06 37 TYR B CA 1
ATOM 3608 C C . TYR B 1 37 ? 6.652 -35.719 -5.973 1 97.06 37 TYR B C 1
ATOM 3610 O O . TYR B 1 37 ? 6.566 -34.531 -5.711 1 97.06 37 TYR B O 1
ATOM 3618 N N . GLU B 1 38 ? 6.754 -36.625 -5.098 1 95.94 38 GLU B N 1
ATOM 3619 C CA . GLU B 1 38 ? 6.797 -36.312 -3.676 1 95.94 38 GLU B CA 1
ATOM 3620 C C . GLU B 1 38 ? 7.957 -35.375 -3.357 1 95.94 38 GLU B C 1
ATOM 3622 O O . GLU B 1 38 ? 7.809 -34.438 -2.566 1 95.94 38 GLU B O 1
ATOM 3627 N N . ASN B 1 39 ? 9.086 -35.656 -3.93 1 95.19 39 ASN B N 1
ATOM 3628 C CA . ASN B 1 39 ? 10.258 -34.812 -3.713 1 95.19 39 ASN B CA 1
ATOM 3629 C C . ASN B 1 39 ? 10.047 -33.406 -4.23 1 95.19 39 ASN B C 1
ATOM 3631 O O . ASN B 1 39 ? 10.422 -32.406 -3.572 1 95.19 39 ASN B O 1
ATOM 3635 N N . ILE B 1 40 ? 9.438 -33.281 -5.375 1 96.75 40 ILE B N 1
ATOM 3636 C CA . ILE B 1 40 ? 9.141 -31.953 -5.938 1 96.75 40 ILE B CA 1
ATOM 3637 C C . ILE B 1 40 ? 8.094 -31.25 -5.082 1 96.75 40 ILE B C 1
ATOM 3639 O O . ILE B 1 40 ? 8.258 -30.078 -4.727 1 96.75 40 ILE B O 1
ATOM 3643 N N . ALA B 1 41 ? 7.012 -31.984 -4.723 1 97.62 41 ALA B N 1
ATOM 3644 C CA . ALA B 1 41 ? 5.906 -31.422 -3.959 1 97.62 41 ALA B CA 1
ATOM 3645 C C . ALA B 1 41 ? 6.387 -30.859 -2.623 1 97.62 41 ALA B C 1
ATOM 3647 O O . ALA B 1 41 ? 5.852 -29.859 -2.125 1 97.62 41 ALA B O 1
ATOM 3648 N N . SER B 1 42 ? 7.473 -31.391 -2.096 1 96.31 42 SER B N 1
ATOM 3649 C CA . SER B 1 42 ? 7.98 -31.031 -0.773 1 96.31 42 SER B CA 1
ATOM 3650 C C . SER B 1 42 ? 8.617 -29.656 -0.776 1 96.31 42 SER B C 1
ATOM 3652 O O . SER B 1 42 ? 8.883 -29.078 0.285 1 96.31 42 SER B O 1
ATOM 3654 N N . PHE B 1 43 ? 8.844 -29.078 -1.984 1 96.69 43 PHE B N 1
ATOM 3655 C CA . PHE B 1 43 ? 9.383 -27.734 -2.078 1 96.69 43 PHE B CA 1
ATOM 3656 C C . PHE B 1 43 ? 8.391 -26.703 -1.53 1 96.69 43 PHE B C 1
ATOM 3658 O O . PHE B 1 43 ? 8.789 -25.656 -1.034 1 96.69 43 PHE B O 1
ATOM 3665 N N . HIS B 1 44 ? 7.16 -26.938 -1.63 1 96.75 44 HIS B N 1
ATOM 3666 C CA . HIS B 1 44 ? 6.145 -25.891 -1.549 1 96.75 44 HIS B CA 1
ATOM 3667 C C . HIS B 1 44 ? 5.758 -25.625 -0.1 1 96.75 44 HIS B C 1
ATOM 3669 O O . HIS B 1 44 ? 5.676 -24.453 0.312 1 96.75 44 HIS B O 1
ATOM 3675 N N . GLY B 1 45 ? 5.512 -26.547 0.705 1 94 45 GLY B N 1
ATOM 3676 C CA . GLY B 1 45 ? 5.055 -26.422 2.08 1 94 45 GLY B CA 1
ATOM 3677 C C . GLY B 1 45 ? 5.855 -27.266 3.049 1 94 45 GLY B C 1
ATOM 3678 O O . GLY B 1 45 ? 7.027 -27 3.307 1 94 45 GLY B O 1
ATOM 3679 N N . LYS B 1 46 ? 5.141 -28.25 3.559 1 92.69 46 LYS B N 1
ATOM 3680 C CA . LYS B 1 46 ? 5.836 -29.188 4.43 1 92.69 46 LYS B CA 1
ATOM 3681 C C . LYS B 1 46 ? 6.801 -30.062 3.635 1 92.69 46 LYS B C 1
ATOM 3683 O O . LYS B 1 46 ? 6.504 -30.453 2.504 1 92.69 46 LYS B O 1
ATOM 3688 N N . PRO B 1 47 ? 7.922 -30.359 4.141 1 93.81 47 PRO B N 1
ATOM 3689 C CA . PRO B 1 47 ? 8.352 -30.281 5.539 1 93.81 47 PRO B CA 1
ATOM 3690 C C . PRO B 1 47 ? 9.102 -28.984 5.844 1 93.81 47 PRO B C 1
ATOM 3692 O O . PRO B 1 47 ? 9.695 -28.844 6.918 1 93.81 47 PRO B O 1
ATOM 3695 N N . GLY B 1 48 ? 9.156 -28.031 4.926 1 94.5 48 GLY B N 1
ATOM 3696 C CA . GLY B 1 48 ? 9.883 -26.797 5.145 1 94.5 48 GLY B CA 1
ATOM 3697 C C . GLY B 1 48 ? 11.367 -26.922 4.855 1 94.5 48 GLY B C 1
ATOM 3698 O O . GLY B 1 48 ? 12.203 -26.688 5.738 1 94.5 48 GLY B O 1
ATOM 3699 N N . LEU B 1 49 ? 11.703 -27.047 3.654 1 94.94 49 LEU B N 1
ATOM 3700 C CA . LEU B 1 49 ? 13.047 -27.406 3.219 1 94.94 49 LEU B CA 1
ATOM 3701 C C . LEU B 1 49 ? 13.938 -26.172 3.123 1 94.94 49 LEU B C 1
ATOM 3703 O O . LEU B 1 49 ? 15.148 -26.281 2.922 1 94.94 49 LEU B O 1
ATOM 3707 N N . CYS B 1 50 ? 13.359 -24.984 3.268 1 95.5 50 CYS B N 1
ATOM 3708 C CA . CYS B 1 50 ? 14.125 -23.766 3.055 1 95.5 50 CYS B CA 1
ATOM 3709 C C . CYS B 1 50 ? 14.297 -23 4.359 1 95.5 50 CYS B C 1
ATOM 3711 O O . CYS B 1 50 ? 13.906 -23.484 5.426 1 95.5 50 CYS B O 1
ATOM 3713 N N . GLN B 1 51 ? 15.109 -21.906 4.215 1 92.31 51 GLN B N 1
ATOM 3714 C CA . GLN B 1 51 ? 15.422 -21.109 5.398 1 92.31 51 GLN B CA 1
ATOM 3715 C C . GLN B 1 51 ? 15.117 -19.641 5.16 1 92.31 51 GLN B C 1
ATOM 3717 O O . GLN B 1 51 ? 15.297 -19.125 4.047 1 92.31 51 GLN B O 1
ATOM 3722 N N . HIS B 1 52 ? 14.625 -19.016 6.148 1 88.69 52 HIS B N 1
ATOM 3723 C CA . HIS B 1 52 ? 14.43 -17.578 6.215 1 88.69 52 HIS B CA 1
ATOM 3724 C C . HIS B 1 52 ? 14.883 -17.016 7.562 1 88.69 52 HIS B C 1
ATOM 3726 O O . HIS B 1 52 ? 14.32 -17.359 8.602 1 88.69 52 HIS B O 1
ATOM 3732 N N . GLU B 1 53 ? 15.93 -16.141 7.504 1 83.81 53 GLU B N 1
ATOM 3733 C CA . GLU B 1 53 ? 16.469 -15.523 8.711 1 83.81 53 GLU B CA 1
ATOM 3734 C C . GLU B 1 53 ? 16.797 -16.578 9.766 1 83.81 53 GLU B C 1
ATOM 3736 O O . GLU B 1 53 ? 16.406 -16.422 10.93 1 83.81 53 GLU B O 1
ATOM 3741 N N . GLY B 1 54 ? 17.297 -17.672 9.406 1 87.25 54 GLY B N 1
ATOM 3742 C CA . GLY B 1 54 ? 17.781 -18.703 10.312 1 87.25 54 GLY B CA 1
ATOM 3743 C C . GLY B 1 54 ? 16.703 -19.688 10.727 1 87.25 54 GLY B C 1
ATOM 3744 O O . GLY B 1 54 ? 16.969 -20.609 11.5 1 87.25 54 GLY B O 1
ATOM 3745 N N . HIS B 1 55 ? 15.508 -19.484 10.227 1 90.44 55 HIS B N 1
ATOM 3746 C CA . HIS B 1 55 ? 14.422 -20.391 10.578 1 90.44 55 HIS B CA 1
ATOM 3747 C C . HIS B 1 55 ? 13.984 -21.219 9.375 1 90.44 55 HIS B C 1
ATOM 3749 O O . HIS B 1 55 ? 14.039 -20.75 8.242 1 90.44 55 HIS B O 1
ATOM 3755 N N . LYS B 1 56 ? 13.547 -22.391 9.664 1 92.81 56 LYS B N 1
ATOM 3756 C CA . LYS B 1 56 ? 13.008 -23.266 8.617 1 92.81 56 LYS B CA 1
ATOM 3757 C C . LYS B 1 56 ? 11.656 -22.766 8.133 1 92.81 56 LYS B C 1
ATOM 3759 O O . LYS B 1 56 ? 10.781 -22.438 8.938 1 92.81 56 LYS B O 1
ATOM 3764 N N . VAL B 1 57 ? 11.492 -22.688 6.828 1 94.25 57 VAL B N 1
ATOM 3765 C CA . VAL B 1 57 ? 10.242 -22.266 6.211 1 94.25 57 VAL B CA 1
ATOM 3766 C C . VAL B 1 57 ? 9.992 -23.062 4.938 1 94.25 57 VAL B C 1
ATOM 3768 O O . VAL B 1 57 ? 10.875 -23.766 4.457 1 94.25 57 VAL B O 1
ATOM 3771 N N . ALA B 1 58 ? 8.742 -23.078 4.473 1 94.94 58 ALA B N 1
ATOM 3772 C CA . ALA B 1 58 ? 8.445 -23.547 3.119 1 94.94 58 ALA B CA 1
ATOM 3773 C C . ALA B 1 58 ? 9.234 -22.734 2.084 1 94.94 58 ALA B C 1
ATOM 3775 O O . ALA B 1 58 ? 9.547 -21.562 2.307 1 94.94 58 ALA B O 1
ATOM 3776 N N . CYS B 1 59 ? 9.57 -23.359 1.01 1 95.75 59 CYS B N 1
ATOM 3777 C CA . CYS B 1 59 ? 10.344 -22.656 -0.008 1 95.75 59 CYS B CA 1
ATOM 3778 C C . CYS B 1 59 ? 9.461 -21.719 -0.809 1 95.75 59 CYS B C 1
ATOM 3780 O O . CYS B 1 59 ? 9.953 -20.734 -1.368 1 95.75 59 CYS B O 1
ATOM 3782 N N . CYS B 1 60 ? 8.203 -22.016 -0.845 1 94.56 60 CYS B N 1
ATOM 3783 C CA . CYS B 1 60 ? 7.27 -21.234 -1.65 1 94.56 60 CYS B CA 1
ATOM 3784 C C . CYS B 1 60 ? 7.191 -19.797 -1.147 1 94.56 60 CYS B C 1
ATOM 3786 O O . CYS B 1 60 ? 7.227 -19.562 0.06 1 94.56 60 CYS B O 1
ATOM 3788 N N . VAL B 1 61 ? 7.102 -18.891 -2.086 1 92 61 VAL B N 1
ATOM 3789 C CA . VAL B 1 61 ? 6.969 -17.484 -1.734 1 92 61 VAL B CA 1
ATOM 3790 C C . VAL B 1 61 ? 5.566 -16.984 -2.088 1 92 61 VAL B C 1
ATOM 3792 O O . VAL B 1 61 ? 5.039 -17.312 -3.154 1 92 61 VAL B O 1
ATOM 3795 N N . HIS B 1 62 ? 4.922 -16.391 -1.171 1 91.19 62 HIS B N 1
ATOM 3796 C CA . HIS B 1 62 ? 3.621 -15.758 -1.346 1 91.19 62 HIS B CA 1
ATOM 3797 C C . HIS B 1 62 ? 3.648 -14.305 -0.884 1 91.19 62 HIS B C 1
ATOM 3799 O O . HIS B 1 62 ? 4.57 -13.891 -0.179 1 91.19 62 HIS B O 1
ATOM 3805 N N . GLY B 1 63 ? 2.744 -13.594 -1.353 1 91.69 63 GLY B N 1
ATOM 3806 C CA . GLY B 1 63 ? 2.561 -12.234 -0.853 1 91.69 63 GLY B CA 1
ATOM 3807 C C . GLY B 1 63 ? 3.627 -11.273 -1.336 1 91.69 63 GLY B C 1
ATOM 3808 O O . GLY B 1 63 ? 3.879 -10.25 -0.699 1 91.69 63 GLY B O 1
ATOM 3809 N N . MET B 1 64 ? 4.34 -11.609 -2.395 1 92.06 64 MET B N 1
ATOM 3810 C CA . MET B 1 64 ? 5.418 -10.766 -2.902 1 92.06 64 MET B CA 1
ATOM 3811 C C . MET B 1 64 ? 5.543 -10.898 -4.418 1 92.06 64 MET B C 1
ATOM 3813 O O . MET B 1 64 ? 5.043 -11.859 -5.004 1 92.06 64 MET B O 1
ATOM 3817 N N . PRO B 1 65 ? 6.227 -10.016 -5.035 1 95.94 65 PRO B N 1
ATOM 3818 C CA . PRO B 1 65 ? 6.281 -9.953 -6.496 1 95.94 65 PRO B CA 1
ATOM 3819 C C . PRO B 1 65 ? 6.953 -11.172 -7.113 1 95.94 65 PRO B C 1
ATOM 3821 O O . PRO B 1 65 ? 6.852 -11.398 -8.32 1 95.94 65 PRO B O 1
ATOM 3824 N N . THR B 1 66 ? 7.605 -11.977 -6.312 1 96.81 66 THR B N 1
ATOM 3825 C CA . THR B 1 66 ? 8.328 -13.117 -6.871 1 96.81 66 THR B CA 1
ATOM 3826 C C . THR B 1 66 ? 7.43 -14.344 -6.949 1 96.81 66 THR B C 1
ATOM 3828 O O . THR B 1 66 ? 7.848 -15.398 -7.43 1 96.81 66 THR B O 1
ATOM 3831 N N . PHE B 1 67 ? 6.18 -14.211 -6.578 1 97.5 67 PHE B N 1
ATOM 3832 C CA . PHE B 1 67 ? 5.23 -15.312 -6.555 1 97.5 67 PHE B CA 1
ATOM 3833 C C . PHE B 1 67 ? 5.098 -15.945 -7.934 1 97.5 67 PHE B C 1
ATOM 3835 O O . PHE B 1 67 ? 5.219 -17.156 -8.078 1 97.5 67 PHE B O 1
ATOM 3842 N N . PRO B 1 68 ? 4.844 -15.172 -9.008 1 98.31 68 PRO B N 1
ATOM 3843 C CA . PRO B 1 68 ? 4.68 -15.812 -10.32 1 98.31 68 PRO B CA 1
ATOM 3844 C C . PRO B 1 68 ? 5.918 -16.594 -10.758 1 98.31 68 PRO B C 1
ATOM 3846 O O . PRO B 1 68 ? 5.797 -17.703 -11.289 1 98.31 68 PRO B O 1
ATOM 3849 N N . SER B 1 69 ? 7.062 -16.016 -10.469 1 98.5 69 SER B N 1
ATOM 3850 C CA . SER B 1 69 ? 8.328 -16.625 -10.883 1 98.5 69 SER B CA 1
ATOM 3851 C C . SER B 1 69 ? 8.547 -17.969 -10.188 1 98.5 69 SER B C 1
ATOM 3853 O O . SER B 1 69 ? 8.914 -18.953 -10.828 1 98.5 69 SER B 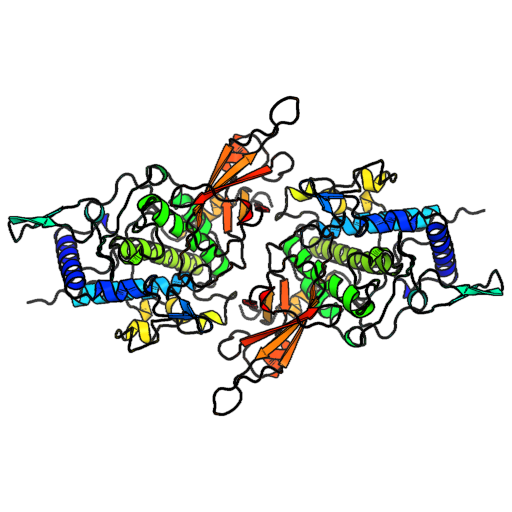O 1
ATOM 3855 N N . TRP B 1 70 ? 8.305 -17.953 -8.906 1 98.5 70 TRP B N 1
ATOM 3856 C CA . TRP B 1 70 ? 8.531 -19.188 -8.156 1 98.5 70 TRP B CA 1
ATOM 3857 C C . TRP B 1 70 ? 7.648 -20.312 -8.672 1 98.5 70 TRP B C 1
ATOM 3859 O O . TRP B 1 70 ? 8.125 -21.438 -8.875 1 98.5 70 TRP B O 1
ATOM 3869 N N . HIS B 1 71 ? 6.438 -20.047 -8.93 1 98.56 71 HIS B N 1
ATOM 3870 C CA . HIS B 1 71 ? 5.496 -21.094 -9.305 1 98.56 71 HIS B CA 1
ATOM 3871 C C . HIS B 1 71 ? 5.707 -21.531 -10.758 1 98.56 71 HIS B C 1
ATOM 3873 O O . HIS B 1 71 ? 5.477 -22.688 -11.102 1 98.56 71 HIS B O 1
ATOM 3879 N N . ARG B 1 72 ? 6.148 -20.609 -11.586 1 98.44 72 ARG B N 1
ATOM 3880 C CA . ARG B 1 72 ? 6.551 -21 -12.93 1 98.44 72 ARG B CA 1
ATOM 3881 C C . ARG B 1 72 ? 7.688 -22.016 -12.883 1 98.44 72 ARG B C 1
ATOM 3883 O O . ARG B 1 72 ? 7.641 -23.047 -13.555 1 98.44 72 ARG B O 1
ATOM 3890 N N . LEU B 1 73 ? 8.711 -21.734 -12.078 1 98.5 73 LEU B N 1
ATOM 3891 C CA . LEU B 1 73 ? 9.828 -22.656 -11.914 1 98.5 73 LEU B CA 1
ATOM 3892 C C . LEU B 1 73 ? 9.352 -24 -11.359 1 98.5 73 LEU B C 1
ATOM 3894 O O . LEU B 1 73 ? 9.82 -25.047 -11.781 1 98.5 73 LEU B O 1
ATOM 3898 N N . TYR B 1 74 ? 8.414 -23.891 -10.508 1 98.31 74 TYR B N 1
ATOM 3899 C CA . TYR B 1 74 ? 7.898 -25.078 -9.82 1 98.31 74 TYR B CA 1
ATOM 3900 C C . TYR B 1 74 ? 7.145 -25.984 -10.789 1 98.31 74 TYR B C 1
ATOM 3902 O O . TYR B 1 74 ? 7.352 -27.188 -10.805 1 98.31 74 TYR B O 1
ATOM 3910 N N . VAL B 1 75 ? 6.281 -25.391 -11.617 1 98.06 75 VAL B N 1
ATOM 3911 C CA . VAL B 1 75 ? 5.555 -26.156 -12.633 1 98.06 75 VAL B CA 1
ATOM 3912 C C . VAL B 1 75 ? 6.539 -26.781 -13.609 1 98.06 75 VAL B C 1
ATOM 3914 O O . VAL B 1 75 ? 6.34 -27.922 -14.062 1 98.06 75 VAL B O 1
ATOM 3917 N N . GLU B 1 76 ? 7.574 -26.094 -13.891 1 97.38 76 GLU B N 1
ATOM 3918 C CA . GLU B 1 76 ? 8.602 -26.609 -14.789 1 97.38 76 GLU B CA 1
ATOM 3919 C C . GLU B 1 76 ? 9.242 -27.875 -14.234 1 97.38 76 GLU B C 1
ATOM 3921 O O . GLU B 1 76 ? 9.594 -28.781 -14.992 1 97.38 76 GLU B O 1
ATOM 3926 N N . GLN B 1 77 ? 9.406 -27.969 -12.922 1 96.88 77 GLN B N 1
ATOM 3927 C CA . GLN B 1 77 ? 9.953 -29.156 -12.297 1 96.88 77 GLN B CA 1
ATOM 3928 C C . GLN B 1 77 ? 9.109 -30.391 -12.625 1 96.88 77 GLN B C 1
ATOM 3930 O O . GLN B 1 77 ? 9.648 -31.438 -12.992 1 96.88 77 GLN B O 1
ATOM 3935 N N . VAL B 1 78 ? 7.82 -30.234 -12.5 1 97 78 VAL B N 1
ATOM 3936 C CA . VAL B 1 78 ? 6.906 -31.344 -12.734 1 97 78 VAL B CA 1
ATOM 3937 C C . VAL B 1 78 ? 6.852 -31.656 -14.227 1 97 78 VAL B C 1
ATOM 3939 O O . VAL B 1 78 ? 6.805 -32.844 -14.617 1 97 78 VAL B O 1
ATOM 3942 N N . GLU B 1 79 ? 6.84 -30.625 -15.016 1 96.56 79 GLU B N 1
ATOM 3943 C CA . GLU B 1 79 ? 6.797 -30.812 -16.453 1 96.56 79 GLU B CA 1
ATOM 3944 C C . GLU B 1 79 ? 7.984 -31.641 -16.938 1 96.56 79 GLU B C 1
ATOM 3946 O O . GLU B 1 79 ? 7.812 -32.625 -17.688 1 96.56 79 GLU B O 1
ATOM 3951 N N . GLU B 1 80 ? 9.148 -31.312 -16.5 1 94.38 80 GLU B N 1
ATOM 3952 C CA . GLU B 1 80 ? 10.344 -32.062 -16.891 1 94.38 80 GLU B CA 1
ATOM 3953 C C . GLU B 1 80 ? 10.281 -33.5 -16.406 1 94.38 80 GLU B C 1
ATOM 3955 O O . GLU B 1 80 ? 10.672 -34.438 -17.125 1 94.38 80 GLU B O 1
ATOM 3960 N N . ALA B 1 81 ? 9.797 -33.688 -15.211 1 96.06 81 ALA B N 1
ATOM 3961 C CA . ALA B 1 81 ? 9.664 -35.031 -14.672 1 96.06 81 ALA B CA 1
ATOM 3962 C C . ALA B 1 81 ? 8.711 -35.875 -15.523 1 96.06 81 ALA B C 1
ATOM 3964 O O . ALA B 1 81 ? 8.992 -37.031 -15.82 1 96.06 81 ALA B O 1
ATOM 3965 N N . LEU B 1 82 ? 7.566 -35.281 -15.906 1 96.69 82 LEU B N 1
ATOM 3966 C CA . LEU B 1 82 ? 6.582 -36 -16.719 1 96.69 82 LEU B CA 1
ATOM 3967 C C . LEU B 1 82 ? 7.164 -36.375 -18.078 1 96.69 82 LEU B C 1
ATOM 3969 O O . LEU B 1 82 ? 7.023 -37.531 -18.516 1 96.69 82 LEU B O 1
ATOM 3973 N N . LEU B 1 83 ? 7.82 -35.406 -18.672 1 94.5 83 LEU B N 1
ATOM 3974 C CA . LEU B 1 83 ? 8.414 -35.656 -19.984 1 94.5 83 LEU B CA 1
ATOM 3975 C C . LEU B 1 83 ? 9.516 -36.719 -19.906 1 94.5 83 LEU B C 1
ATOM 3977 O O . LEU B 1 83 ? 9.594 -37.594 -20.766 1 94.5 83 LEU B O 1
ATOM 3981 N N . ASP B 1 84 ? 10.289 -36.656 -18.891 1 93.94 84 ASP B N 1
ATOM 3982 C CA . ASP B 1 84 ? 11.367 -37.625 -18.672 1 93.94 84 ASP B CA 1
ATOM 3983 C C . ASP B 1 84 ? 10.812 -39.031 -18.484 1 93.94 84 ASP B C 1
ATOM 3985 O O . ASP B 1 84 ? 11.508 -40.031 -18.734 1 93.94 84 ASP B O 1
ATOM 3989 N N . HIS B 1 85 ? 9.57 -39.125 -18.031 1 95.62 85 HIS B N 1
ATOM 3990 C CA . HIS B 1 85 ? 8.977 -40.438 -17.75 1 95.62 85 HIS B CA 1
ATOM 3991 C C . HIS B 1 85 ? 7.969 -40.844 -18.828 1 95.62 85 HIS B C 1
ATOM 3993 O O . HIS B 1 85 ? 7.082 -41.656 -18.578 1 95.62 85 HIS B O 1
ATOM 3999 N N . GLY B 1 86 ? 8.031 -40.125 -19.953 1 93.75 86 GLY B N 1
ATOM 4000 C CA . GLY B 1 86 ? 7.395 -40.625 -21.141 1 93.75 86 GLY B CA 1
ATOM 4001 C C . GLY B 1 86 ? 6.07 -39.969 -21.453 1 93.75 86 GLY B C 1
ATOM 4002 O O . GLY B 1 86 ? 5.348 -40.406 -22.359 1 93.75 86 GLY B O 1
ATOM 4003 N N . SER B 1 87 ? 5.688 -38.938 -20.766 1 95.25 87 SER B N 1
ATOM 4004 C CA . SER B 1 87 ? 4.484 -38.219 -21.172 1 95.25 87 SER B CA 1
ATOM 4005 C C . SER B 1 87 ? 4.609 -37.688 -22.594 1 95.25 87 SER B C 1
ATOM 4007 O O . SER B 1 87 ? 5.656 -37.156 -22.969 1 95.25 87 SER B O 1
ATOM 4009 N N . SER B 1 88 ? 3.604 -37.781 -23.359 1 94.38 88 SER B N 1
ATOM 4010 C CA . SER B 1 88 ? 3.613 -37.281 -24.734 1 94.38 88 SER B CA 1
ATOM 4011 C C . SER B 1 88 ? 3.215 -35.812 -24.781 1 94.38 88 SER B C 1
ATOM 4013 O O . SER B 1 88 ? 3.307 -35.188 -25.828 1 94.38 88 SER B O 1
ATOM 4015 N N . VAL B 1 89 ? 2.768 -35.312 -23.656 1 94.5 89 VAL B N 1
ATOM 4016 C CA . VAL B 1 89 ? 2.34 -33.906 -23.594 1 94.5 89 VAL B CA 1
ATOM 4017 C C . VAL B 1 89 ? 3.023 -33.188 -22.422 1 94.5 89 VAL B C 1
ATOM 4019 O O . VAL B 1 89 ? 3.393 -33.844 -21.438 1 94.5 89 VAL B O 1
ATOM 4022 N N . ALA B 1 90 ? 3.25 -31.891 -22.578 1 95.94 90 ALA B N 1
ATOM 4023 C CA . ALA B 1 90 ? 3.666 -31.062 -21.469 1 95.94 90 ALA B CA 1
ATOM 4024 C C . ALA B 1 90 ? 2.568 -30.969 -20.406 1 95.94 90 ALA B C 1
ATOM 4026 O O . ALA B 1 90 ? 1.484 -31.531 -20.578 1 95.94 90 ALA B O 1
ATOM 4027 N N . VAL B 1 91 ? 2.871 -30.328 -19.281 1 96.75 91 VAL B N 1
ATOM 4028 C CA . VAL B 1 91 ? 1.861 -30.156 -18.25 1 96.75 91 VAL B CA 1
ATOM 4029 C C . VAL B 1 91 ? 0.647 -29.422 -18.812 1 96.75 91 VAL B C 1
ATOM 4031 O O . VAL B 1 91 ? 0.765 -28.297 -19.312 1 96.75 91 VAL B O 1
ATOM 4034 N N . PRO B 1 92 ? -0.482 -30.141 -18.859 1 97.88 92 PRO B N 1
ATOM 4035 C CA . PRO B 1 92 ? -1.675 -29.422 -19.312 1 97.88 92 PRO B CA 1
ATOM 4036 C C . PRO B 1 92 ? -2.184 -28.406 -18.281 1 97.88 92 PRO B C 1
ATOM 4038 O O . PRO B 1 92 ? -1.775 -28.438 -17.125 1 97.88 92 PRO B O 1
ATOM 4041 N N . TYR B 1 93 ? -2.939 -27.438 -18.75 1 98.06 93 TYR B N 1
ATOM 4042 C CA . TYR B 1 93 ? -3.531 -26.5 -17.812 1 98.06 93 TYR B CA 1
ATOM 4043 C C . TYR B 1 93 ? -5.027 -26.734 -17.672 1 98.06 93 TYR B C 1
ATOM 4045 O O . TYR B 1 93 ? -5.699 -27.109 -18.641 1 98.06 93 TYR B O 1
ATOM 4053 N N . PHE B 1 94 ? -5.551 -26.672 -16.406 1 97.88 94 PHE B N 1
ATOM 4054 C CA . PHE B 1 94 ? -6.973 -26.641 -16.078 1 97.88 94 PHE B CA 1
ATOM 4055 C C . PHE B 1 94 ? -7.523 -25.219 -16.203 1 97.88 94 PHE B C 1
ATOM 4057 O O . PHE B 1 94 ? -7.262 -24.375 -15.359 1 97.88 94 PHE B O 1
ATOM 4064 N N . ASP B 1 95 ? -8.281 -24.938 -17.266 1 97.25 95 ASP B N 1
ATOM 4065 C CA . ASP B 1 95 ? -8.805 -23.594 -17.484 1 97.25 95 ASP B CA 1
ATOM 4066 C C . ASP B 1 95 ? -9.93 -23.281 -16.484 1 97.25 95 ASP B C 1
ATOM 4068 O O . ASP B 1 95 ? -11.109 -23.375 -16.828 1 97.25 95 ASP B O 1
ATOM 4072 N N . TRP B 1 96 ? -9.539 -22.812 -15.367 1 97.44 96 TRP B N 1
ATOM 4073 C CA . TRP B 1 96 ? -10.492 -22.531 -14.297 1 97.44 96 TRP B CA 1
ATOM 4074 C C . TRP B 1 96 ? -10.984 -21.094 -14.367 1 97.44 96 TRP B C 1
ATOM 4076 O O . TRP B 1 96 ? -11.773 -20.656 -13.523 1 97.44 96 TRP B O 1
ATOM 4086 N N . ILE B 1 97 ? -10.531 -20.297 -15.328 1 96.81 97 ILE B N 1
ATOM 4087 C CA . ILE B 1 97 ? -10.953 -18.906 -15.477 1 96.81 97 ILE B CA 1
ATOM 4088 C C . ILE B 1 97 ? -12.352 -18.844 -16.078 1 96.81 97 ILE B C 1
ATOM 4090 O O . ILE B 1 97 ? -13.18 -18.031 -15.672 1 96.81 97 ILE B O 1
ATOM 4094 N N . SER B 1 98 ? -12.578 -19.719 -17.078 1 93.44 98 SER B N 1
ATOM 4095 C CA . SER B 1 98 ? -13.93 -19.859 -17.609 1 93.44 98 SER B CA 1
ATOM 4096 C C . SER B 1 98 ? -14.867 -20.484 -16.578 1 93.44 98 SER B C 1
ATOM 4098 O O . SER B 1 98 ? -14.43 -21.281 -15.742 1 93.44 98 SER B O 1
ATOM 4100 N N . PRO B 1 99 ? -16.125 -20.125 -16.672 1 94.94 99 PRO B N 1
ATOM 4101 C CA . PRO B 1 99 ? -17.047 -20.719 -15.711 1 94.94 99 PRO B CA 1
ATOM 4102 C C . PRO B 1 99 ? -17 -22.234 -15.703 1 94.94 99 PRO B C 1
ATOM 4104 O O . PRO B 1 99 ? -17.062 -22.875 -16.766 1 94.94 99 PRO B O 1
ATOM 4107 N N . ILE B 1 100 ? -16.906 -22.766 -14.523 1 96.62 100 ILE B N 1
ATOM 4108 C CA . ILE B 1 100 ? -16.781 -24.203 -14.336 1 96.62 100 ILE B CA 1
ATOM 4109 C C . ILE B 1 100 ? -18.172 -24.812 -14.156 1 96.62 100 ILE B C 1
ATOM 4111 O O . ILE B 1 100 ? -18.875 -24.484 -13.195 1 96.62 100 ILE B O 1
ATOM 4115 N N . GLN B 1 101 ? -18.578 -25.609 -15.078 1 96 101 GLN B N 1
ATOM 4116 C CA . GLN B 1 101 ? -19.844 -26.328 -14.953 1 96 101 GLN B CA 1
ATOM 4117 C C . GLN B 1 101 ? -19.656 -27.688 -14.297 1 96 101 GLN B C 1
ATOM 4119 O O . GLN B 1 101 ? -20.484 -28.125 -13.5 1 96 101 GLN B O 1
ATOM 4124 N N . LYS B 1 102 ? -18.609 -28.312 -14.648 1 95.75 102 LYS B N 1
ATOM 4125 C CA . LYS B 1 102 ? -18.188 -29.594 -14.078 1 95.75 102 LYS B CA 1
ATOM 4126 C C . LYS B 1 102 ? -16.672 -29.719 -14.078 1 95.75 102 LYS B C 1
ATOM 4128 O O . LYS B 1 102 ? -15.992 -29.109 -14.906 1 95.75 102 LYS B O 1
ATOM 4133 N N . LEU B 1 103 ? -16.156 -30.438 -13.125 1 97 103 LEU B N 1
ATOM 4134 C CA . LEU B 1 103 ? -14.719 -30.672 -13.094 1 97 103 LEU B CA 1
ATOM 4135 C C . LEU B 1 103 ? -14.305 -31.672 -14.172 1 97 103 LEU B C 1
ATOM 4137 O O . LEU B 1 103 ? -15.07 -32.594 -14.5 1 97 103 LEU B O 1
ATOM 4141 N N . PRO B 1 104 ? -13.094 -31.516 -14.711 1 95.75 104 PRO B N 1
ATOM 4142 C CA . PRO B 1 104 ? -12.609 -32.5 -15.672 1 95.75 104 PRO B CA 1
ATOM 4143 C C . PRO B 1 104 ? -12.555 -33.906 -15.078 1 95.75 104 PRO B C 1
ATOM 4145 O O . PRO B 1 104 ? -12.195 -34.094 -13.914 1 95.75 104 PRO B O 1
ATOM 4148 N N . ASP B 1 105 ? -12.812 -34.938 -15.883 1 94.06 105 ASP B N 1
ATOM 4149 C CA . ASP B 1 105 ? -12.828 -36.312 -15.438 1 94.06 105 ASP B CA 1
ATOM 4150 C C . ASP B 1 105 ? -11.461 -36.75 -14.898 1 94.06 105 ASP B C 1
ATOM 4152 O O . ASP B 1 105 ? -11.367 -37.531 -13.961 1 94.06 105 ASP B O 1
ATOM 4156 N N . LEU B 1 106 ? -10.469 -36.188 -15.516 1 95.56 106 LEU B N 1
ATOM 4157 C CA . LEU B 1 106 ? -9.109 -36.562 -15.117 1 95.56 106 LEU B CA 1
ATOM 4158 C C . LEU B 1 106 ? -8.883 -36.281 -13.633 1 95.56 106 LEU B C 1
ATOM 4160 O O . LEU B 1 106 ? -8.148 -37.031 -12.969 1 95.56 106 LEU B O 1
ATOM 4164 N N . ILE B 1 107 ? -9.547 -35.281 -13.078 1 96.5 107 ILE B N 1
ATOM 4165 C CA . ILE B 1 107 ? -9.234 -34.906 -11.703 1 96.5 107 ILE B CA 1
ATOM 4166 C C . ILE B 1 107 ? -10.406 -35.25 -10.789 1 96.5 107 ILE B C 1
ATOM 4168 O O . ILE B 1 107 ? -10.281 -35.219 -9.57 1 96.5 107 ILE B O 1
ATOM 4172 N N . SER B 1 108 ? -11.57 -35.594 -11.336 1 95.94 108 SER B N 1
ATOM 4173 C CA . SER B 1 108 ? -12.75 -35.781 -10.5 1 95.94 108 SER B CA 1
ATOM 4174 C C . SER B 1 108 ? -13.102 -37.25 -10.344 1 95.94 108 SER B C 1
ATOM 4176 O O . SER B 1 108 ? -13.805 -37.625 -9.406 1 95.94 108 SER B O 1
ATOM 4178 N N . LYS B 1 109 ? -12.625 -38.125 -11.227 1 96.06 109 LYS B N 1
ATOM 4179 C CA . LYS B 1 109 ? -12.953 -39.531 -11.148 1 96.06 109 LYS B CA 1
ATOM 4180 C C . LYS B 1 109 ? -11.898 -40.312 -10.359 1 96.06 109 LYS B C 1
ATOM 4182 O O . LYS B 1 109 ? -10.703 -40.156 -10.609 1 96.06 109 LYS B O 1
ATOM 4187 N N . ALA B 1 110 ? -12.352 -41.125 -9.5 1 95.75 110 ALA B N 1
ATOM 4188 C CA . ALA B 1 110 ? -11.453 -41.875 -8.617 1 95.75 110 ALA B CA 1
ATOM 4189 C C . ALA B 1 110 ? -10.75 -43 -9.375 1 95.75 110 ALA B C 1
ATOM 4191 O O . ALA B 1 110 ? -9.672 -43.438 -8.977 1 95.75 110 ALA B O 1
ATOM 4192 N N . THR B 1 111 ? -11.469 -43.469 -10.406 1 96.06 111 THR B N 1
ATOM 4193 C CA . THR B 1 111 ? -10.922 -44.562 -11.203 1 96.06 111 THR B CA 1
ATOM 4194 C C . THR B 1 111 ? -11 -44.25 -12.695 1 96.06 111 THR B C 1
ATOM 4196 O O . THR B 1 111 ? -11.648 -43.281 -13.086 1 96.06 111 THR B O 1
ATOM 4199 N N . TYR B 1 112 ? -10.242 -44.938 -13.406 1 93.12 112 TYR B N 1
ATOM 4200 C CA . TYR B 1 112 ? -10.297 -44.875 -14.859 1 93.12 112 TYR B CA 1
ATOM 4201 C C . TYR B 1 112 ? -10.164 -46.25 -15.484 1 93.12 112 TYR B C 1
ATOM 4203 O O . TYR B 1 112 ? -9.617 -47.156 -14.859 1 93.12 112 TYR B O 1
ATOM 4211 N N . TYR B 1 113 ? -10.688 -46.344 -16.625 1 90.75 113 TYR B N 1
ATOM 4212 C CA . TYR B 1 113 ? -10.57 -47.625 -17.328 1 90.75 113 TYR B CA 1
ATOM 4213 C C . TYR B 1 113 ? -9.242 -47.719 -18.078 1 90.75 113 TYR B C 1
ATOM 4215 O O . TYR B 1 113 ? -8.984 -46.938 -19 1 90.75 113 TYR B O 1
ATOM 4223 N N . ASN B 1 114 ? -8.438 -48.625 -17.641 1 89.12 114 ASN B N 1
ATOM 4224 C CA . ASN B 1 114 ? -7.168 -48.938 -18.297 1 89.12 114 ASN B CA 1
ATOM 4225 C C . ASN B 1 114 ? -7.348 -49.906 -19.453 1 89.12 114 ASN B C 1
ATOM 4227 O O . ASN B 1 114 ? -7.43 -51.125 -19.234 1 89.12 114 ASN B O 1
ATOM 4231 N N . SER B 1 115 ? -7.305 -49.375 -20.609 1 85 115 SER B N 1
ATOM 4232 C CA . SER B 1 115 ? -7.602 -50.188 -21.781 1 85 115 SER B CA 1
ATOM 4233 C C . SER B 1 115 ? -6.504 -51.219 -22.031 1 85 115 SER B C 1
ATOM 4235 O O . SER B 1 115 ? -6.77 -52.312 -22.562 1 85 115 SER B O 1
ATOM 4237 N N . ARG B 1 116 ? -5.344 -50.938 -21.672 1 83.75 116 ARG B N 1
ATOM 4238 C CA . ARG B 1 116 ? -4.223 -51.844 -21.875 1 83.75 116 ARG B CA 1
ATOM 4239 C C . ARG B 1 116 ? -4.34 -53.094 -20.984 1 83.75 116 ARG B C 1
ATOM 4241 O O . ARG B 1 116 ? -4.031 -54.188 -21.391 1 83.75 116 ARG B O 1
ATOM 4248 N N . GLU B 1 117 ? -4.824 -52.812 -19.875 1 88.25 117 GLU B N 1
ATOM 4249 C CA . GLU B 1 117 ? -4.922 -53.906 -18.906 1 88.25 117 GLU B CA 1
ATOM 4250 C C . GLU B 1 117 ? -6.359 -54.406 -18.781 1 88.25 117 GLU B C 1
ATOM 4252 O O . GLU B 1 117 ? -6.629 -55.375 -18.062 1 88.25 117 GLU B O 1
ATOM 4257 N N . GLN B 1 118 ? -7.234 -53.75 -19.328 1 89.94 118 GLN B N 1
ATOM 4258 C CA . GLN B 1 118 ? -8.648 -54.094 -19.391 1 89.94 118 GLN B CA 1
ATOM 4259 C C . GLN B 1 118 ? -9.258 -54.188 -18 1 89.94 118 GLN B C 1
ATOM 4261 O O . GLN B 1 118 ? -9.914 -55.188 -17.672 1 89.94 118 GLN B O 1
ATOM 4266 N N . ARG B 1 119 ? -8.906 -53.25 -17.125 1 92.81 119 ARG B N 1
ATOM 4267 C CA . ARG B 1 119 ? -9.461 -53.125 -15.781 1 92.81 119 ARG B CA 1
ATOM 4268 C C . ARG B 1 119 ? -9.539 -51.688 -15.328 1 92.81 119 ARG B C 1
ATOM 4270 O O . ARG B 1 119 ? -8.953 -50.812 -15.953 1 92.81 119 ARG B O 1
ATOM 4277 N N . PHE B 1 120 ? -10.352 -51.562 -14.273 1 92.62 120 PHE B N 1
ATOM 4278 C CA . PHE B 1 120 ? -10.406 -50.25 -13.641 1 92.62 120 PHE B CA 1
ATOM 4279 C C . PHE B 1 120 ? -9.266 -50.094 -12.633 1 92.62 120 PHE B C 1
ATOM 4281 O O . PHE B 1 120 ? -9.07 -50.938 -11.773 1 92.62 120 PHE B O 1
ATOM 4288 N N . ASP B 1 121 ? -8.5 -49.062 -12.844 1 93.75 121 ASP B N 1
ATOM 4289 C CA . ASP B 1 121 ? -7.395 -48.719 -11.945 1 93.75 121 ASP B CA 1
ATOM 4290 C C . ASP B 1 121 ? -7.668 -47.438 -11.188 1 93.75 121 ASP B C 1
ATOM 4292 O O . ASP B 1 121 ? -8.484 -46.594 -11.625 1 93.75 121 ASP B O 1
ATOM 4296 N N . PRO B 1 122 ? -7.008 -47.344 -10.023 1 94.88 122 PRO B N 1
ATOM 4297 C CA . PRO B 1 122 ? -7.094 -46.031 -9.352 1 94.88 122 PRO B CA 1
ATOM 4298 C C . PRO B 1 122 ? -6.52 -44.906 -10.195 1 94.88 122 PRO B C 1
ATOM 4300 O O . PRO B 1 122 ? -5.504 -45.094 -10.867 1 94.88 122 PRO B O 1
ATOM 4303 N N . ASN B 1 123 ? -7.203 -43.812 -10.234 1 96.5 123 ASN B N 1
ATOM 4304 C CA . ASN B 1 123 ? -6.777 -42.625 -10.945 1 96.5 123 ASN B CA 1
ATOM 4305 C C . ASN B 1 123 ? -5.699 -41.844 -10.18 1 96.5 123 ASN B C 1
ATOM 4307 O O . ASN B 1 123 ? -5.957 -41.312 -9.102 1 96.5 123 ASN B O 1
ATOM 4311 N N . PRO B 1 124 ? -4.516 -41.781 -10.766 1 96.69 124 PRO B N 1
ATOM 4312 C CA . PRO B 1 124 ? -3.436 -41.125 -10.023 1 96.69 124 PRO B CA 1
ATOM 4313 C C . PRO B 1 124 ? -3.668 -39.625 -9.852 1 96.69 124 PRO B C 1
ATOM 4315 O O . PRO B 1 124 ? -3.006 -38.969 -9.039 1 96.69 124 PRO B O 1
ATOM 4318 N N . PHE B 1 125 ? -4.594 -39 -10.555 1 97.69 125 PHE B N 1
ATOM 4319 C CA . PHE B 1 125 ? -4.859 -37.562 -10.477 1 97.69 125 PHE B CA 1
ATOM 4320 C C . PHE B 1 125 ? -5.957 -37.281 -9.461 1 97.69 125 PHE B C 1
ATOM 4322 O O . PHE B 1 125 ? -6.297 -36.125 -9.227 1 97.69 125 PHE B O 1
ATOM 4329 N N . PHE B 1 126 ? -6.5 -38.281 -8.859 1 96.69 126 PHE B N 1
ATOM 4330 C CA . PHE B 1 126 ? -7.617 -38.125 -7.941 1 96.69 126 PHE B CA 1
ATOM 4331 C C . PHE B 1 126 ? -7.137 -37.594 -6.598 1 96.69 126 PHE B C 1
ATOM 4333 O O . PHE B 1 126 ? -7.805 -36.75 -5.977 1 96.69 126 PHE B O 1
ATOM 4340 N N . SER B 1 127 ? -6.051 -38.062 -6.082 1 96.12 127 SER B N 1
ATOM 4341 C CA . SER B 1 127 ? -5.449 -37.656 -4.824 1 96.12 127 SER B CA 1
ATOM 4342 C C . SER B 1 127 ? -3.951 -37.938 -4.805 1 96.12 127 SER B C 1
ATOM 4344 O O . SER B 1 127 ? -3.438 -38.625 -5.672 1 96.12 127 SER B O 1
ATOM 4346 N N . GLY B 1 128 ? -3.262 -37.25 -3.943 1 96.19 128 GLY B N 1
ATOM 4347 C CA . GLY B 1 128 ? -1.83 -37.469 -3.799 1 96.19 128 GLY B CA 1
ATOM 4348 C C . GLY B 1 128 ? -1.429 -37.906 -2.398 1 96.19 128 GLY B C 1
ATOM 4349 O O . GLY B 1 128 ? -2.014 -37.438 -1.414 1 96.19 128 GLY B O 1
ATOM 4350 N N . LYS B 1 129 ? -0.458 -38.75 -2.354 1 95.69 129 LYS B N 1
ATOM 4351 C CA . LYS B 1 129 ? 0.105 -39.156 -1.062 1 95.69 129 LYS B CA 1
ATOM 4352 C C . LYS B 1 129 ? 0.846 -37.969 -0.416 1 95.69 129 LYS B C 1
ATOM 4354 O O . LYS B 1 129 ? 1.602 -37.25 -1.084 1 95.69 129 LYS B O 1
ATOM 4359 N N . VAL B 1 130 ? 0.583 -37.75 0.876 1 95.25 130 VAL B N 1
ATOM 4360 C CA . VAL B 1 130 ? 1.272 -36.688 1.62 1 95.25 130 VAL B CA 1
ATOM 4361 C C . VAL B 1 130 ? 2.531 -37.25 2.27 1 95.25 130 VAL B C 1
ATOM 4363 O O . VAL B 1 130 ? 2.451 -38.156 3.113 1 95.25 130 VAL B O 1
ATOM 4366 N N . ALA B 1 131 ? 3.633 -36.75 1.847 1 91.38 131 ALA B N 1
ATOM 4367 C CA . ALA B 1 131 ? 4.91 -37.25 2.34 1 91.38 131 ALA B CA 1
ATOM 4368 C C . ALA B 1 131 ? 4.996 -37.156 3.861 1 91.38 131 ALA B C 1
ATOM 4370 O O . ALA B 1 131 ? 4.699 -36.094 4.43 1 91.38 131 ALA B O 1
ATOM 4371 N N . GLY B 1 132 ? 5.395 -38.219 4.465 1 90.19 132 GLY B N 1
ATOM 4372 C CA . GLY B 1 132 ? 5.613 -38.219 5.902 1 90.19 132 GLY B CA 1
ATOM 4373 C C . GLY B 1 132 ? 4.336 -38.375 6.699 1 90.19 132 GLY B C 1
ATOM 4374 O O . GLY B 1 132 ? 4.363 -38.406 7.934 1 90.19 132 GLY B O 1
ATOM 4375 N N . GLU B 1 133 ? 3.223 -38.438 6.008 1 92.25 133 GLU B N 1
ATOM 4376 C CA . GLU B 1 133 ? 1.926 -38.625 6.652 1 92.25 133 GLU B CA 1
ATOM 4377 C C . GLU B 1 133 ? 1.21 -39.844 6.133 1 92.25 133 GLU B C 1
ATOM 4379 O O . GLU B 1 133 ? 1.425 -40.281 4.988 1 92.25 133 GLU B O 1
ATOM 4384 N N . ASP B 1 134 ? 0.513 -40.438 7 1 92.88 134 ASP B N 1
ATOM 4385 C CA . ASP B 1 134 ? -0.367 -41.5 6.551 1 92.88 134 ASP B CA 1
ATOM 4386 C C . ASP B 1 134 ? -1.706 -40.969 6.07 1 92.88 134 ASP B C 1
ATOM 4388 O O . ASP B 1 134 ? -2.752 -41.25 6.652 1 92.88 134 ASP B O 1
ATOM 4392 N N . ALA B 1 135 ? -1.605 -40.125 5.016 1 95.69 135 ALA B N 1
ATOM 4393 C CA . ALA B 1 135 ? -2.785 -39.438 4.5 1 95.69 135 ALA B CA 1
ATOM 4394 C C . ALA B 1 135 ? -2.637 -39.125 3.01 1 95.69 135 ALA B C 1
ATOM 4396 O O . ALA B 1 135 ? -1.534 -39.188 2.463 1 95.69 135 ALA B O 1
ATOM 4397 N N . VAL B 1 136 ? -3.764 -38.906 2.391 1 96.25 136 VAL B N 1
ATOM 4398 C CA . VAL B 1 136 ? -3.803 -38.438 1.01 1 96.25 136 VAL B CA 1
ATOM 4399 C C . VAL B 1 136 ? -4.516 -37.094 0.941 1 96.25 136 VAL B C 1
ATOM 4401 O O . VAL B 1 136 ? -5.273 -36.75 1.845 1 96.25 136 VAL B O 1
ATOM 4404 N N . THR B 1 137 ? -4.207 -36.344 -0.076 1 97.56 137 THR B N 1
ATOM 4405 C CA . THR B 1 137 ? -4.879 -35.062 -0.266 1 97.56 137 THR B CA 1
ATOM 4406 C C . THR B 1 137 ? -6.355 -35.281 -0.592 1 97.56 137 THR B C 1
ATOM 4408 O O . THR B 1 137 ? -6.742 -36.344 -1.104 1 97.56 137 THR B O 1
ATOM 4411 N N . THR B 1 138 ? -7.164 -34.281 -0.201 1 95.75 138 THR B N 1
ATOM 4412 C CA . THR B 1 138 ? -8.602 -34.375 -0.454 1 95.75 138 THR B CA 1
ATOM 4413 C C . THR B 1 138 ? -9.086 -33.094 -1.146 1 95.75 138 THR B C 1
ATOM 4415 O O . THR B 1 138 ? -8.414 -32.062 -1.113 1 95.75 138 THR B O 1
ATOM 4418 N N . ARG B 1 139 ? -10.18 -33.25 -1.839 1 96.88 139 ARG B N 1
ATOM 4419 C CA . ARG B 1 139 ? -10.898 -32.125 -2.461 1 96.88 139 ARG B CA 1
ATOM 4420 C C . ARG B 1 139 ? -12.383 -32.188 -2.135 1 96.88 139 ARG B C 1
ATOM 4422 O O . ARG B 1 139 ? -12.984 -33.281 -2.158 1 96.88 139 ARG B O 1
ATOM 4429 N N . ASP B 1 140 ? -12.891 -31.078 -1.69 1 95.19 140 ASP B N 1
ATOM 4430 C CA . ASP B 1 140 ? -14.312 -30.891 -1.416 1 95.19 140 ASP B CA 1
ATOM 4431 C C . ASP B 1 140 ? -14.852 -29.641 -2.104 1 95.19 140 ASP B C 1
ATOM 4433 O O . ASP B 1 140 ? -15.031 -28.609 -1.463 1 95.19 140 ASP B O 1
ATOM 4437 N N . PRO B 1 141 ? -15.094 -29.781 -3.43 1 96.12 141 PRO B N 1
ATOM 4438 C CA . PRO B 1 141 ? -15.523 -28.609 -4.188 1 96.12 141 PRO B CA 1
ATOM 4439 C C . PRO B 1 141 ? -16.734 -27.906 -3.559 1 96.12 141 PRO B C 1
ATOM 4441 O O . PRO B 1 141 ? -17.734 -28.547 -3.264 1 96.12 141 PRO B O 1
ATOM 4444 N N . GLN B 1 142 ? -16.609 -26.641 -3.363 1 93.06 142 GLN B N 1
ATOM 4445 C CA . GLN B 1 142 ? -17.656 -25.812 -2.768 1 93.06 142 GLN B CA 1
ATOM 4446 C C . GLN B 1 142 ? -18.625 -25.312 -3.83 1 93.06 142 GLN B C 1
ATOM 4448 O O . GLN B 1 142 ? -18.266 -25.188 -5.004 1 93.06 142 GLN B O 1
ATOM 4453 N N . PRO B 1 143 ? -19.875 -24.984 -3.41 1 93.12 143 PRO B N 1
ATOM 4454 C CA . PRO B 1 143 ? -20.859 -24.484 -4.375 1 93.12 143 PRO B CA 1
ATOM 4455 C C . PRO B 1 143 ? -20.391 -23.234 -5.109 1 93.12 143 PRO B C 1
ATOM 4457 O O . PRO B 1 143 ? -20.734 -23.031 -6.273 1 93.12 143 PRO B O 1
ATOM 4460 N N . GLU B 1 144 ? -19.547 -22.422 -4.508 1 92.38 144 GLU B N 1
ATOM 4461 C CA . GLU B 1 144 ? -19.047 -21.172 -5.066 1 92.38 144 GLU B CA 1
ATOM 4462 C C . GLU B 1 144 ? -18.188 -21.422 -6.297 1 92.38 144 GLU B C 1
ATOM 4464 O O . GLU B 1 144 ? -17.953 -20.5 -7.09 1 92.38 144 GLU B O 1
ATOM 4469 N N . LEU B 1 145 ? -17.719 -22.609 -6.445 1 96.25 145 LEU B N 1
ATOM 4470 C CA . LEU B 1 145 ? -16.797 -22.953 -7.52 1 96.25 145 LEU B CA 1
ATOM 4471 C C . LEU B 1 145 ? -17.516 -23 -8.859 1 96.25 145 LEU B C 1
ATOM 4473 O O . LEU B 1 145 ? -16.906 -22.781 -9.914 1 96.25 145 LEU B O 1
ATOM 4477 N N . PHE B 1 146 ? -18.797 -23.234 -8.805 1 96.94 146 PHE B N 1
ATOM 4478 C CA . PHE B 1 146 ? -19.453 -23.672 -10.023 1 96.94 146 PHE B CA 1
ATOM 4479 C C . PHE B 1 146 ? -20.422 -22.594 -10.531 1 96.94 146 PHE B C 1
ATOM 4481 O O . PHE B 1 146 ? -20.969 -21.828 -9.734 1 96.94 146 PHE B O 1
ATOM 4488 N N . ASN B 1 147 ? -20.547 -22.484 -11.812 1 96 147 ASN B N 1
ATOM 4489 C CA . ASN B 1 147 ? -21.609 -21.797 -12.547 1 96 147 ASN B CA 1
ATOM 4490 C C . ASN B 1 147 ? -21.641 -20.312 -12.219 1 96 147 ASN B C 1
ATOM 4492 O O . ASN B 1 147 ? -22.703 -19.766 -11.914 1 96 147 ASN B O 1
ATOM 4496 N N . ASN B 1 148 ? -20.516 -19.672 -12.141 1 93.69 148 ASN B N 1
ATOM 4497 C CA . ASN B 1 148 ? -20.438 -18.234 -11.977 1 93.69 148 ASN B CA 1
ATOM 4498 C C . ASN B 1 148 ? -19.234 -17.656 -12.734 1 93.69 148 ASN B C 1
ATOM 4500 O O . ASN B 1 148 ? -18.422 -18.406 -13.281 1 93.69 148 ASN B O 1
ATOM 4504 N N . ASN B 1 149 ? -19.156 -16.359 -12.789 1 95.44 149 ASN B N 1
ATOM 4505 C CA . ASN B 1 149 ? -18.125 -15.664 -13.555 1 95.44 149 ASN B CA 1
ATOM 4506 C C . ASN B 1 149 ? -17.078 -15.047 -12.648 1 95.44 149 ASN B C 1
ATOM 4508 O O . ASN B 1 149 ? -16.375 -14.117 -13.047 1 95.44 149 ASN B O 1
ATOM 4512 N N . TYR B 1 150 ? -16.953 -15.531 -11.445 1 96.38 150 TYR B N 1
ATOM 4513 C CA . TYR B 1 150 ? -16.062 -14.922 -10.469 1 96.38 150 TYR B CA 1
ATOM 4514 C C . TYR B 1 150 ? -14.625 -14.883 -10.984 1 96.38 150 TYR B C 1
ATOM 4516 O O . TYR B 1 150 ? -14.008 -13.82 -11.055 1 96.38 150 TYR B O 1
ATOM 4524 N N . PHE B 1 151 ? -14.117 -16.016 -11.383 1 98 151 PHE B N 1
ATOM 4525 C CA . PHE B 1 151 ? -12.727 -16.109 -11.812 1 98 151 PHE B CA 1
ATOM 4526 C C . PHE B 1 151 ? -12.469 -15.258 -13.047 1 98 151 PHE B C 1
ATOM 4528 O O . PHE B 1 151 ? -11.445 -14.586 -13.133 1 98 151 PHE B O 1
ATOM 4535 N N . TYR B 1 152 ? -13.43 -15.32 -13.906 1 97.94 152 TYR B N 1
ATOM 4536 C CA . TYR B 1 152 ? -13.297 -14.539 -15.133 1 97.94 152 TYR B CA 1
ATOM 4537 C C . TYR B 1 152 ? -13.227 -13.047 -14.828 1 97.94 152 TYR B C 1
ATOM 4539 O O . TYR B 1 152 ? -12.336 -12.352 -15.32 1 97.94 152 TYR B O 1
ATOM 4547 N N . GLU B 1 153 ? -14.109 -12.555 -13.992 1 97.31 153 GLU B N 1
ATOM 4548 C CA . GLU B 1 153 ? -14.172 -11.141 -13.641 1 97.31 153 GLU B CA 1
ATOM 4549 C C . GLU B 1 153 ? -12.898 -10.703 -12.93 1 97.31 153 GLU B C 1
ATOM 4551 O O . GLU B 1 153 ? -12.359 -9.625 -13.211 1 97.31 153 GLU B O 1
ATOM 4556 N N . GLN B 1 154 ? -12.445 -11.547 -12.016 1 98.06 154 GLN B N 1
ATOM 4557 C CA . GLN B 1 154 ? -11.211 -11.227 -11.297 1 98.06 154 GLN B CA 1
ATOM 4558 C C . GLN B 1 154 ? -10.008 -11.234 -12.227 1 98.06 154 GLN B C 1
ATOM 4560 O O . GLN B 1 154 ? -9.109 -10.406 -12.102 1 98.06 154 GLN B O 1
ATOM 4565 N N . ALA B 1 155 ? -9.977 -12.148 -13.148 1 98.62 155 ALA B N 1
ATOM 4566 C CA . ALA B 1 155 ? -8.891 -12.219 -14.125 1 98.62 155 ALA B CA 1
ATOM 4567 C C . ALA B 1 155 ? -8.852 -10.969 -15 1 98.62 155 ALA B C 1
ATOM 4569 O O . ALA B 1 155 ? -7.777 -10.43 -15.273 1 98.62 155 ALA B O 1
ATOM 4570 N N . LEU B 1 156 ? -10.023 -10.555 -15.43 1 98.56 156 LEU B N 1
ATOM 4571 C CA . LEU B 1 156 ? -10.078 -9.359 -16.266 1 98.56 156 LEU B CA 1
ATOM 4572 C C . LEU B 1 156 ? -9.508 -8.156 -15.523 1 98.56 156 LEU B C 1
ATOM 4574 O O . LEU B 1 156 ? -8.766 -7.355 -16.109 1 98.56 156 LEU B O 1
ATOM 4578 N N . TYR B 1 157 ? -9.836 -8.008 -14.258 1 98.5 157 TYR B N 1
ATOM 4579 C CA . TYR B 1 157 ? -9.297 -6.875 -13.508 1 98.5 157 TYR B CA 1
ATOM 4580 C C . TYR B 1 157 ? -7.785 -6.977 -13.367 1 98.5 157 TYR B C 1
ATOM 4582 O O . TYR B 1 157 ? -7.078 -5.969 -13.469 1 98.5 157 TYR B O 1
ATOM 4590 N N . ALA B 1 158 ? -7.289 -8.188 -13.102 1 98.75 158 ALA B N 1
ATOM 4591 C CA . ALA B 1 158 ? -5.844 -8.375 -13.07 1 98.75 158 ALA B CA 1
ATOM 4592 C C . ALA B 1 158 ? -5.199 -7.957 -14.383 1 98.75 158 ALA B C 1
ATOM 4594 O O . ALA B 1 158 ? -4.176 -7.266 -14.391 1 98.75 158 ALA B O 1
ATOM 4595 N N . LEU B 1 159 ? -5.809 -8.281 -15.461 1 98.81 159 LEU B N 1
ATOM 4596 C CA . LEU B 1 159 ? -5.254 -8.047 -16.781 1 98.81 159 LEU B CA 1
ATOM 4597 C C . LEU B 1 159 ? -5.367 -6.574 -17.172 1 98.81 159 LEU B C 1
ATOM 4599 O O . LEU B 1 159 ? -4.703 -6.117 -18.109 1 98.81 159 LEU B O 1
ATOM 4603 N N . GLU B 1 160 ? -6.211 -5.828 -16.453 1 98.44 160 GLU B N 1
ATOM 4604 C CA . GLU B 1 160 ? -6.328 -4.387 -16.672 1 98.44 160 GLU B CA 1
ATOM 4605 C C . GLU B 1 160 ? -5.086 -3.654 -16.188 1 98.44 160 GLU B C 1
ATOM 4607 O O . GLU B 1 160 ? -4.816 -2.527 -16.609 1 98.44 160 GLU B O 1
ATOM 4612 N N . GLN B 1 161 ? -4.375 -4.273 -15.227 1 98.06 161 GLN B N 1
ATOM 4613 C CA . GLN B 1 161 ? -3.252 -3.58 -14.609 1 98.06 161 GLN B CA 1
ATOM 4614 C C . GLN B 1 161 ? -2.121 -3.357 -15.609 1 98.06 161 GLN B C 1
ATOM 4616 O O . GLN B 1 161 ? -1.787 -4.258 -16.375 1 98.06 161 GLN B O 1
ATOM 4621 N N . ASP B 1 162 ? -1.502 -2.234 -15.602 1 96.25 162 ASP B N 1
ATOM 4622 C CA . ASP B 1 162 ? -0.547 -1.875 -16.641 1 96.25 162 ASP B CA 1
ATOM 4623 C C . ASP B 1 162 ? 0.886 -1.931 -16.125 1 96.25 162 ASP B C 1
ATOM 4625 O O . ASP B 1 162 ? 1.806 -1.411 -16.75 1 96.25 162 ASP B O 1
ATOM 4629 N N . ASN B 1 163 ? 1.118 -2.385 -14.961 1 96.38 163 ASN B N 1
ATOM 4630 C CA . ASN B 1 163 ? 2.445 -2.691 -14.438 1 96.38 163 ASN B CA 1
ATOM 4631 C C . ASN B 1 163 ? 2.451 -4.008 -13.656 1 96.38 163 ASN B C 1
ATOM 4633 O O . ASN B 1 163 ? 1.428 -4.41 -13.109 1 96.38 163 ASN B O 1
ATOM 4637 N N . PHE B 1 164 ? 3.609 -4.637 -13.594 1 97.69 164 PHE B N 1
ATOM 4638 C CA . PHE B 1 164 ? 3.738 -5.996 -13.078 1 97.69 164 PHE B CA 1
ATOM 4639 C C . PHE B 1 164 ? 3.307 -6.066 -11.617 1 97.69 164 PHE B C 1
ATOM 4641 O O . PHE B 1 164 ? 2.631 -7.016 -11.211 1 97.69 164 PHE B O 1
ATOM 4648 N N . CYS B 1 165 ? 3.648 -5.105 -10.867 1 95.88 165 CYS B N 1
ATOM 4649 C CA . CYS B 1 165 ? 3.451 -5.184 -9.422 1 95.88 165 CYS B CA 1
ATOM 4650 C C . CYS B 1 165 ? 1.974 -5.09 -9.07 1 95.88 165 CYS B C 1
ATOM 4652 O O . CYS B 1 165 ? 1.49 -5.824 -8.203 1 95.88 165 CYS B O 1
ATOM 4654 N N . ASP B 1 166 ? 1.23 -4.215 -9.742 1 96.56 166 ASP B N 1
ATOM 4655 C CA . ASP B 1 166 ? -0.214 -4.152 -9.539 1 96.56 166 ASP B CA 1
ATOM 4656 C C . ASP B 1 166 ? -0.9 -5.398 -10.094 1 96.56 166 ASP B C 1
ATOM 4658 O O . ASP B 1 166 ? -1.879 -5.883 -9.516 1 96.56 166 ASP B O 1
ATOM 4662 N N . PHE B 1 167 ? -0.429 -5.91 -11.164 1 98.5 167 PHE B N 1
ATOM 4663 C CA . PHE B 1 167 ? -0.943 -7.148 -11.734 1 98.5 167 PHE B CA 1
ATOM 4664 C C . PHE B 1 167 ? -0.755 -8.312 -10.766 1 98.5 167 PHE B C 1
ATOM 4666 O O . PHE B 1 167 ? -1.695 -9.062 -10.5 1 98.5 167 PHE B O 1
ATOM 4673 N N . GLU B 1 168 ? 0.463 -8.398 -10.273 1 98 168 GLU B N 1
ATOM 4674 C CA . GLU B 1 168 ? 0.865 -9.562 -9.492 1 98 168 GLU B CA 1
ATOM 4675 C C . GLU B 1 168 ? -0.039 -9.75 -8.281 1 98 168 GLU B C 1
ATOM 4677 O O . GLU B 1 168 ? -0.44 -10.867 -7.965 1 98 168 GLU B O 1
ATOM 4682 N N . ILE B 1 169 ? -0.396 -8.703 -7.562 1 97.31 169 ILE B N 1
ATOM 4683 C CA . ILE B 1 169 ? -1.186 -8.859 -6.348 1 97.31 169 ILE B CA 1
ATOM 4684 C C . ILE B 1 169 ? -2.594 -9.336 -6.703 1 97.31 169 ILE B C 1
ATOM 4686 O O . ILE B 1 169 ? -3.146 -10.211 -6.035 1 97.31 169 ILE B O 1
ATOM 4690 N N . GLN B 1 170 ? -3.229 -8.766 -7.73 1 98.44 170 GLN B N 1
ATOM 4691 C CA . GLN B 1 170 ? -4.551 -9.211 -8.156 1 98.44 170 GLN B CA 1
ATOM 4692 C C . GLN B 1 170 ? -4.512 -10.664 -8.641 1 98.44 170 GLN B C 1
ATOM 4694 O O . GLN B 1 170 ? -5.398 -11.453 -8.312 1 98.44 170 GLN B O 1
ATOM 4699 N N . PHE B 1 171 ? -3.441 -10.914 -9.32 1 98 171 PHE B N 1
ATOM 4700 C CA . PHE B 1 171 ? -3.148 -12.219 -9.898 1 98 171 PHE B CA 1
ATOM 4701 C C . PHE B 1 171 ? -3.006 -13.273 -8.812 1 98 171 PHE B C 1
ATOM 4703 O O . PHE B 1 171 ? -3.621 -14.344 -8.883 1 98 171 PHE B O 1
ATOM 4710 N N . GLU B 1 172 ? -2.227 -13.008 -7.836 1 97.5 172 GLU B N 1
ATOM 4711 C CA . GLU B 1 172 ? -1.972 -13.961 -6.766 1 97.5 172 GLU B CA 1
ATOM 4712 C C . GLU B 1 172 ? -3.234 -14.227 -5.949 1 97.5 172 GLU B C 1
ATOM 4714 O O . GLU B 1 172 ? -3.547 -15.375 -5.637 1 97.5 172 GLU B O 1
ATOM 4719 N N . VAL B 1 173 ? -3.957 -13.195 -5.625 1 97.56 173 VAL B N 1
ATOM 4720 C CA . VAL B 1 173 ? -5.141 -13.359 -4.785 1 97.56 173 VAL B CA 1
ATOM 4721 C C . VAL B 1 173 ? -6.219 -14.117 -5.551 1 97.56 173 VAL B C 1
ATOM 4723 O O . VAL B 1 173 ? -6.914 -14.961 -4.984 1 97.56 173 VAL B O 1
ATOM 4726 N N . LEU B 1 174 ? -6.336 -13.883 -6.84 1 97.69 174 LEU B N 1
ATOM 4727 C CA . LEU B 1 174 ? -7.262 -14.617 -7.695 1 97.69 174 LEU B CA 1
ATOM 4728 C C . LEU B 1 174 ? -6.977 -16.109 -7.645 1 97.69 174 LEU B C 1
ATOM 4730 O O . LEU B 1 174 ? -7.898 -16.922 -7.5 1 97.69 174 LEU B O 1
ATOM 4734 N N . HIS B 1 175 ? -5.758 -16.438 -7.758 1 97.5 175 HIS B N 1
ATOM 4735 C CA . HIS B 1 175 ? -5.359 -17.844 -7.805 1 97.5 175 HIS B CA 1
ATOM 4736 C C . HIS B 1 175 ? -5.723 -18.562 -6.508 1 97.5 175 HIS B C 1
ATOM 4738 O O . HIS B 1 175 ? -5.98 -19.766 -6.516 1 97.5 175 HIS B O 1
ATOM 4744 N N . ASN B 1 176 ? -5.742 -17.844 -5.383 1 96.69 176 ASN B N 1
ATOM 4745 C CA . ASN B 1 176 ? -6.023 -18.422 -4.074 1 96.69 176 ASN B CA 1
ATOM 4746 C C . ASN B 1 176 ? -7.414 -19.047 -4.023 1 96.69 176 ASN B C 1
ATOM 4748 O O . ASN B 1 176 ? -7.629 -20.047 -3.338 1 96.69 176 ASN B O 1
ATOM 4752 N N . ALA B 1 177 ? -8.344 -18.422 -4.734 1 95.94 177 ALA B N 1
ATOM 4753 C CA . ALA B 1 177 ? -9.75 -18.797 -4.629 1 95.94 177 ALA B CA 1
ATOM 4754 C C . ALA B 1 177 ? -9.969 -20.25 -5.082 1 95.94 177 ALA B C 1
ATOM 4756 O O . ALA B 1 177 ? -10.789 -20.969 -4.516 1 95.94 177 ALA B O 1
ATOM 4757 N N . LEU B 1 178 ? -9.25 -20.625 -6.109 1 97.19 178 LEU B N 1
ATOM 4758 C CA . LEU B 1 178 ? -9.422 -22 -6.57 1 97.19 178 LEU B CA 1
ATOM 4759 C C . LEU B 1 178 ? -8.969 -23 -5.508 1 97.19 178 LEU B C 1
ATOM 4761 O O . LEU B 1 178 ? -9.578 -24.047 -5.336 1 97.19 178 LEU B O 1
ATOM 4765 N N . HIS B 1 179 ? -7.863 -22.703 -4.844 1 96.5 179 HIS B N 1
ATOM 4766 C CA . HIS B 1 179 ? -7.441 -23.562 -3.742 1 96.5 179 HIS B CA 1
ATOM 4767 C C . HIS B 1 179 ? -8.562 -23.75 -2.725 1 96.5 179 HIS B C 1
ATOM 4769 O O . HIS B 1 179 ? -8.875 -24.875 -2.332 1 96.5 179 HIS B O 1
ATOM 4775 N N . SER B 1 180 ? -9.117 -22.672 -2.375 1 94 180 SER B N 1
ATOM 4776 C CA . SER B 1 180 ? -10.133 -22.672 -1.327 1 94 180 SER B CA 1
ATOM 4777 C C . SER B 1 180 ? -11.391 -23.406 -1.777 1 94 180 SER B C 1
ATOM 4779 O O . SER B 1 180 ? -11.859 -24.328 -1.094 1 94 180 SER B O 1
ATOM 4781 N N . TRP B 1 181 ? -11.883 -23.094 -2.939 1 95.06 181 TRP B N 1
ATOM 4782 C CA . TRP B 1 181 ? -13.203 -23.547 -3.354 1 95.06 181 TRP B CA 1
ATOM 4783 C C . TRP B 1 181 ? -13.141 -24.984 -3.873 1 95.06 181 TRP B C 1
ATOM 4785 O O . TRP B 1 181 ? -14.125 -25.734 -3.775 1 95.06 181 TRP B O 1
ATOM 4795 N N . LEU B 1 182 ? -11.992 -25.375 -4.414 1 96.56 182 LEU B N 1
ATOM 4796 C CA . LEU B 1 182 ? -11.844 -26.75 -4.844 1 96.56 182 LEU B CA 1
ATOM 4797 C C . LEU B 1 182 ? -11.492 -27.656 -3.664 1 96.56 182 LEU B C 1
ATOM 4799 O O . LEU B 1 182 ? -11.906 -28.812 -3.619 1 96.56 182 LEU B O 1
ATOM 4803 N N . GLY B 1 183 ? -10.742 -27.156 -2.725 1 94.38 183 GLY B N 1
ATOM 4804 C CA . GLY B 1 183 ? -10.156 -27.969 -1.67 1 94.38 183 GLY B CA 1
ATOM 4805 C C . GLY B 1 183 ? -11.109 -28.234 -0.519 1 94.38 183 GLY B C 1
ATOM 4806 O O . GLY B 1 183 ? -11.109 -29.312 0.057 1 94.38 183 GLY B O 1
ATOM 4807 N N . GLY B 1 184 ? -11.812 -27.203 -0.155 1 89.88 184 GLY B N 1
ATOM 4808 C CA . GLY B 1 184 ? -12.656 -27.344 1.021 1 89.88 184 GLY B CA 1
ATOM 4809 C C . GLY B 1 184 ? -11.898 -27.172 2.324 1 89.88 184 GLY B C 1
ATOM 4810 O O . GLY B 1 184 ? -10.945 -26.391 2.398 1 89.88 184 GLY B O 1
ATOM 4811 N N . HIS B 1 185 ? -12.289 -27.906 3.436 1 85.94 185 HIS B N 1
ATOM 4812 C CA . HIS B 1 185 ? -11.867 -27.469 4.762 1 85.94 185 HIS B CA 1
ATOM 4813 C C . HIS B 1 185 ? -11.062 -28.547 5.469 1 85.94 185 HIS B C 1
ATOM 4815 O O . HIS B 1 185 ? -10.617 -28.359 6.602 1 85.94 185 HIS B O 1
ATOM 4821 N N . ALA B 1 186 ? -10.734 -29.594 4.844 1 89.19 186 ALA B N 1
ATOM 4822 C CA . ALA B 1 186 ? -10.031 -30.703 5.504 1 89.19 186 ALA B CA 1
ATOM 4823 C C . ALA B 1 186 ? -8.555 -30.375 5.684 1 89.19 186 ALA B C 1
ATOM 4825 O O . ALA B 1 186 ? -8.016 -29.5 4.992 1 89.19 186 ALA B O 1
ATOM 4826 N N . LYS B 1 187 ? -7.926 -31.016 6.57 1 88.44 187 LYS B N 1
ATOM 4827 C CA . LYS B 1 187 ? -6.543 -30.75 6.961 1 88.44 187 LYS B CA 1
ATOM 4828 C C . LYS B 1 187 ? -5.598 -30.906 5.773 1 88.44 187 LYS B C 1
ATOM 4830 O O . LYS B 1 187 ? -4.703 -30.094 5.574 1 88.44 187 LYS B O 1
ATOM 4835 N N . TYR B 1 188 ? -5.805 -31.984 5.059 1 93.88 188 TYR B N 1
ATOM 4836 C CA . TYR B 1 188 ? -4.906 -32.281 3.951 1 93.88 188 TYR B CA 1
ATOM 4837 C C . TYR B 1 188 ? -5.551 -31.953 2.613 1 93.88 188 TYR B C 1
ATOM 4839 O O . TYR B 1 188 ? -5.262 -32.594 1.597 1 93.88 188 TYR B O 1
ATOM 4847 N N . SER B 1 189 ? -6.449 -31.016 2.682 1 93.69 189 SER B N 1
ATOM 4848 C CA . SER B 1 189 ? -7.191 -30.656 1.478 1 93.69 189 SER B CA 1
ATOM 4849 C C . SER B 1 189 ? -6.352 -29.797 0.549 1 93.69 189 SER B C 1
ATOM 4851 O O . SER B 1 189 ? -5.309 -29.266 0.951 1 93.69 189 SER B O 1
ATOM 4853 N N . PHE B 1 190 ? -6.852 -29.641 -0.662 1 96.12 190 PHE B N 1
ATOM 4854 C CA . PHE B 1 190 ? -6.246 -28.812 -1.686 1 96.12 190 PHE B CA 1
ATOM 4855 C C . PHE B 1 190 ? -6.203 -27.344 -1.234 1 96.12 190 PHE B C 1
ATOM 4857 O O . PHE B 1 190 ? -5.449 -26.547 -1.786 1 96.12 190 PHE B O 1
ATOM 4864 N N . SER B 1 191 ? -6.891 -26.969 -0.166 1 93.38 191 SER B N 1
ATOM 4865 C CA . SER B 1 191 ? -6.902 -25.609 0.343 1 93.38 191 SER B CA 1
ATOM 4866 C C . SER B 1 191 ? -5.824 -25.406 1.405 1 93.38 191 SER B C 1
ATOM 4868 O O . SER B 1 191 ? -5.547 -24.266 1.806 1 93.38 191 SER B O 1
ATOM 4870 N N . SER B 1 192 ? -5.195 -26.5 1.805 1 91.62 192 SER B N 1
ATOM 4871 C CA . SER B 1 192 ? -4.184 -26.422 2.854 1 91.62 192 SER B CA 1
ATOM 4872 C C . SER B 1 192 ? -2.811 -26.094 2.271 1 91.62 192 SER B C 1
ATOM 4874 O O . SER B 1 192 ? -2.168 -26.953 1.665 1 91.62 192 SER B O 1
ATOM 4876 N N . LEU B 1 193 ? -2.344 -24.953 2.58 1 92.81 193 LEU B N 1
ATOM 4877 C CA . LEU B 1 193 ? -1.105 -24.469 1.979 1 92.81 193 LEU B CA 1
ATOM 4878 C C . LEU B 1 193 ? 0.058 -25.406 2.309 1 92.81 193 LEU B C 1
ATOM 4880 O O . LEU B 1 193 ? 0.97 -25.578 1.497 1 92.81 193 LEU B O 1
ATOM 4884 N N . ASP B 1 194 ? 0.034 -26.031 3.406 1 93.19 194 ASP B N 1
ATOM 4885 C CA . ASP B 1 194 ? 1.119 -26.906 3.848 1 93.19 194 ASP B CA 1
ATOM 4886 C C . ASP B 1 194 ? 1.174 -28.172 3.01 1 93.19 194 ASP B C 1
ATOM 4888 O O . ASP B 1 194 ? 2.242 -28.766 2.836 1 93.19 194 ASP B O 1
ATOM 4892 N N . TYR B 1 195 ? 0.027 -28.547 2.412 1 95 195 TYR B N 1
ATOM 4893 C CA . TYR B 1 195 ? -0.018 -29.875 1.816 1 95 195 TYR B CA 1
ATOM 4894 C C . TYR B 1 195 ? -0.535 -29.812 0.384 1 95 195 TYR B C 1
ATOM 4896 O O . TYR B 1 195 ? -0.495 -30.812 -0.339 1 95 195 TYR B O 1
ATOM 4904 N N . THR B 1 196 ? -0.95 -28.672 -0.025 1 96.19 196 THR B N 1
ATOM 4905 C CA . THR B 1 196 ? -1.686 -28.5 -1.274 1 96.19 196 THR B CA 1
ATOM 4906 C C . THR B 1 196 ? -0.866 -29.016 -2.455 1 96.19 196 THR B C 1
ATOM 4908 O O . THR B 1 196 ? -1.419 -29.547 -3.416 1 96.19 196 THR B O 1
ATOM 4911 N N . ALA B 1 197 ? 0.45 -28.953 -2.408 1 97.81 197 ALA B N 1
ATOM 4912 C CA . ALA B 1 197 ? 1.291 -29.281 -3.557 1 97.81 197 ALA B CA 1
ATOM 4913 C C . ALA B 1 197 ? 1.381 -30.781 -3.762 1 97.81 197 ALA B C 1
ATOM 4915 O O . ALA B 1 197 ? 1.797 -31.25 -4.824 1 97.81 197 ALA B O 1
ATOM 4916 N N . PHE B 1 198 ? 0.988 -31.547 -2.773 1 98.12 198 PHE B N 1
ATOM 4917 C CA . PHE B 1 198 ? 0.976 -33 -2.924 1 98.12 198 PHE B CA 1
ATOM 4918 C C . PHE B 1 198 ? -0.202 -33.438 -3.781 1 98.12 198 PHE B C 1
ATOM 4920 O O . PHE B 1 198 ? -0.234 -34.562 -4.258 1 98.12 198 PHE B O 1
ATOM 4927 N N . ASP B 1 199 ? -1.158 -32.562 -3.908 1 98.25 199 ASP B N 1
ATOM 4928 C CA . ASP B 1 199 ? -2.307 -32.875 -4.754 1 98.25 199 ASP B CA 1
ATOM 4929 C C . ASP B 1 199 ? -1.949 -32.75 -6.234 1 98.25 199 ASP B C 1
ATOM 4931 O O . ASP B 1 199 ? -1.396 -31.734 -6.66 1 98.25 199 ASP B O 1
ATOM 4935 N N . PRO B 1 200 ? -2.35 -33.719 -7.016 1 97.31 200 PRO B N 1
ATOM 4936 C CA . PRO B 1 200 ? -1.995 -33.719 -8.438 1 97.31 200 PRO B CA 1
ATOM 4937 C C . PRO B 1 200 ? -2.588 -32.531 -9.188 1 97.31 200 PRO B C 1
ATOM 4939 O O . PRO B 1 200 ? -2.051 -32.125 -10.227 1 97.31 200 PRO B O 1
ATOM 4942 N N . VAL B 1 201 ? -3.643 -31.953 -8.719 1 98.12 201 VAL B N 1
ATOM 4943 C CA . VAL B 1 201 ? -4.309 -30.844 -9.406 1 98.12 201 VAL B CA 1
ATOM 4944 C C . VAL B 1 201 ? -3.475 -29.578 -9.273 1 98.12 201 VAL B C 1
ATOM 4946 O O . VAL B 1 201 ? -3.664 -28.625 -10.031 1 98.12 201 VAL B O 1
ATOM 4949 N N . PHE B 1 202 ? -2.576 -29.578 -8.352 1 98.5 202 PHE B N 1
ATOM 4950 C CA . PHE B 1 202 ? -1.789 -28.391 -8.047 1 98.5 202 PHE B CA 1
ATOM 4951 C C . PHE B 1 202 ? -1.099 -27.875 -9.297 1 98.5 202 PHE B C 1
ATOM 4953 O O . PHE B 1 202 ? -1.184 -26.688 -9.609 1 98.5 202 PHE B O 1
ATOM 4960 N N . PHE B 1 203 ? -0.44 -28.672 -10.062 1 97.88 203 PHE B N 1
ATOM 4961 C CA . PHE B 1 203 ? 0.365 -28.203 -11.18 1 97.88 203 PHE B CA 1
ATOM 4962 C C . PHE B 1 203 ? -0.518 -27.875 -12.383 1 97.88 203 PHE B C 1
ATOM 4964 O O . PHE B 1 203 ? -0.148 -27.047 -13.227 1 97.88 203 PHE B O 1
ATOM 4971 N N . LEU B 1 204 ? -1.751 -28.562 -12.531 1 98.25 204 LEU B N 1
ATOM 4972 C CA . LEU B 1 204 ? -2.719 -28.172 -13.547 1 98.25 204 LEU B CA 1
ATOM 4973 C C . LEU B 1 204 ? -3.258 -26.781 -13.281 1 98.25 204 LEU B C 1
ATOM 4975 O O . LEU B 1 204 ? -3.398 -25.969 -14.211 1 98.25 204 LEU B O 1
ATOM 4979 N N . HIS B 1 205 ? -3.529 -26.516 -12.016 1 98.5 205 HIS B N 1
ATOM 4980 C CA . HIS B 1 205 ? -3.965 -25.219 -11.547 1 98.5 205 HIS B CA 1
ATOM 4981 C C . HIS B 1 205 ? -2.91 -24.141 -11.82 1 98.5 205 HIS B C 1
ATOM 4983 O O . HIS B 1 205 ? -3.215 -23.094 -12.391 1 98.5 205 HIS B O 1
ATOM 4989 N N . HIS B 1 206 ? -1.695 -24.406 -11.5 1 98.69 206 HIS B N 1
ATOM 4990 C CA . HIS B 1 206 ? -0.641 -23.406 -11.594 1 98.69 206 HIS B CA 1
ATOM 4991 C C . HIS B 1 206 ? -0.146 -23.266 -13.031 1 98.69 206 HIS B C 1
ATOM 4993 O O . HIS B 1 206 ? 0.433 -22.234 -13.391 1 98.69 206 HIS B O 1
ATOM 4999 N N . ALA B 1 207 ? -0.337 -24.312 -13.859 1 98.56 207 ALA B N 1
ATOM 5000 C CA . ALA B 1 207 ? -0.097 -24.125 -15.281 1 98.56 207 ALA B CA 1
ATOM 5001 C C . ALA B 1 207 ? -1.02 -23.047 -15.852 1 98.56 207 ALA B C 1
ATOM 5003 O O . ALA B 1 207 ? -0.585 -22.203 -16.641 1 98.56 207 ALA B O 1
ATOM 5004 N N . ASN B 1 208 ? -2.283 -23.109 -15.438 1 98.62 208 ASN B N 1
ATOM 5005 C CA . ASN B 1 208 ? -3.195 -22.078 -15.922 1 98.62 208 ASN B CA 1
ATOM 5006 C C . ASN B 1 208 ? -2.891 -20.719 -15.289 1 98.62 208 ASN B C 1
ATOM 5008 O O . ASN B 1 208 ? -3.07 -19.672 -15.922 1 98.62 208 ASN B O 1
ATOM 5012 N N . THR B 1 209 ? -2.508 -20.719 -14.016 1 98.62 209 THR B N 1
ATOM 5013 C CA . THR B 1 209 ? -2.049 -19.484 -13.375 1 98.62 209 THR B CA 1
ATOM 5014 C C . THR B 1 209 ? -0.893 -18.875 -14.156 1 98.62 209 THR B C 1
ATOM 5016 O O . THR B 1 209 ? -0.9 -17.672 -14.438 1 98.62 209 THR B O 1
ATOM 5019 N N . ASP B 1 210 ? 0.05 -19.719 -14.5 1 98.69 210 ASP B N 1
ATOM 5020 C CA . ASP B 1 210 ? 1.176 -19.281 -15.328 1 98.69 210 ASP B CA 1
ATOM 5021 C C . ASP B 1 210 ? 0.698 -18.766 -16.672 1 98.69 210 ASP B C 1
ATOM 5023 O O . ASP B 1 210 ? 1.22 -17.766 -17.188 1 98.69 210 ASP B O 1
ATOM 5027 N N . ARG B 1 211 ? -0.255 -19.406 -17.266 1 98.69 211 ARG B N 1
ATOM 5028 C CA . ARG B 1 211 ? -0.811 -18.984 -18.547 1 98.69 211 ARG B CA 1
ATOM 5029 C C . ARG B 1 211 ? -1.418 -17.594 -18.438 1 98.69 211 ARG B C 1
ATOM 5031 O O . ARG B 1 211 ? -1.283 -16.797 -19.375 1 98.69 211 ARG B O 1
ATOM 5038 N N . LEU B 1 212 ? -2.082 -17.359 -17.359 1 98.69 212 LEU B N 1
ATOM 5039 C CA . LEU B 1 212 ? -2.652 -16.047 -17.141 1 98.69 212 LEU B CA 1
ATOM 5040 C C . LEU B 1 212 ? -1.563 -14.969 -17.141 1 98.69 212 LEU B C 1
ATOM 5042 O O . LEU B 1 212 ? -1.749 -13.891 -17.719 1 98.69 212 LEU B O 1
ATOM 5046 N N . TRP B 1 213 ? -0.448 -15.234 -16.484 1 98.81 213 TRP B N 1
ATOM 5047 C CA . TRP B 1 213 ? 0.679 -14.305 -16.516 1 98.81 213 TRP B CA 1
ATOM 5048 C C . TRP B 1 213 ? 1.213 -14.133 -17.922 1 98.81 213 TRP B C 1
ATOM 5050 O O . TRP B 1 213 ? 1.533 -13.016 -18.344 1 98.81 213 TRP B O 1
ATOM 5060 N N . ALA B 1 214 ? 1.28 -15.219 -18.703 1 98.69 214 ALA B N 1
ATOM 5061 C CA . ALA B 1 214 ? 1.707 -15.133 -20.094 1 98.69 214 ALA B CA 1
ATOM 5062 C C . ALA B 1 214 ? 0.771 -14.242 -20.906 1 98.69 214 ALA B C 1
ATOM 5064 O O . ALA B 1 214 ? 1.221 -13.453 -21.75 1 98.69 214 ALA B O 1
ATOM 5065 N N . ILE B 1 215 ? -0.505 -14.375 -20.656 1 98.75 215 ILE B N 1
ATOM 5066 C CA . ILE B 1 215 ? -1.491 -13.547 -21.344 1 98.75 215 ILE B CA 1
ATOM 5067 C C . ILE B 1 215 ? -1.256 -12.078 -20.984 1 98.75 215 ILE B C 1
ATOM 5069 O O . ILE B 1 215 ? -1.278 -11.211 -21.859 1 98.75 215 ILE B O 1
ATOM 5073 N N . TRP B 1 216 ? -1.03 -11.758 -19.719 1 98.88 216 TRP B N 1
ATOM 5074 C CA . TRP B 1 216 ? -0.747 -10.391 -19.297 1 98.88 216 TRP B CA 1
ATOM 5075 C C . TRP B 1 216 ? 0.489 -9.852 -20 1 98.88 216 TRP B C 1
ATOM 5077 O O . TRP B 1 216 ? 0.505 -8.695 -20.438 1 98.88 216 TRP B O 1
ATOM 5087 N N . GLN B 1 217 ? 1.568 -10.688 -20.109 1 98.69 217 GLN B N 1
ATOM 5088 C CA . GLN B 1 217 ? 2.785 -10.258 -20.781 1 98.69 217 GLN B CA 1
ATOM 5089 C C . GLN B 1 217 ? 2.498 -9.875 -22.234 1 98.69 217 GLN B C 1
ATOM 5091 O O . GLN B 1 217 ? 3.002 -8.867 -22.734 1 98.69 217 GLN B O 1
ATOM 5096 N N . GLU B 1 218 ? 1.686 -10.664 -22.891 1 98.5 218 GLU B N 1
ATOM 5097 C CA . GLU B 1 218 ? 1.348 -10.367 -24.281 1 98.5 218 GLU B CA 1
ATOM 5098 C C . GLU B 1 218 ? 0.506 -9.094 -24.391 1 98.5 218 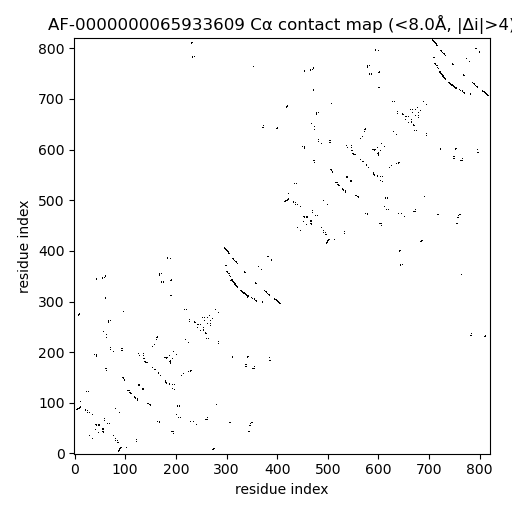GLU B C 1
ATOM 5100 O O . GLU B 1 218 ? 0.653 -8.32 -25.328 1 98.5 218 GLU B O 1
ATOM 5105 N N . LEU B 1 219 ? -0.404 -8.922 -23.453 1 98.75 219 LEU B N 1
ATOM 5106 C CA . LEU B 1 219 ? -1.173 -7.684 -23.391 1 98.75 219 LEU B CA 1
ATOM 5107 C C . LEU B 1 219 ? -0.253 -6.477 -23.234 1 98.75 219 LEU B C 1
ATOM 5109 O O . LEU B 1 219 ? -0.433 -5.461 -23.922 1 98.75 219 LEU B O 1
ATOM 5113 N N . GLN B 1 220 ? 0.719 -6.586 -22.344 1 98.56 220 GLN B N 1
ATOM 5114 C CA . GLN B 1 220 ? 1.669 -5.5 -22.141 1 98.56 220 GLN B CA 1
ATOM 5115 C C . GLN B 1 220 ? 2.459 -5.207 -23.406 1 98.56 220 GLN B C 1
ATOM 5117 O O . GLN B 1 220 ? 2.688 -4.043 -23.75 1 98.56 220 GLN B O 1
ATOM 5122 N N . ARG B 1 221 ? 2.871 -6.25 -24.062 1 98 221 ARG B N 1
ATOM 5123 C CA . ARG B 1 221 ? 3.562 -6.078 -25.344 1 98 221 ARG B CA 1
ATOM 5124 C C . ARG B 1 221 ? 2.684 -5.344 -26.344 1 98 221 ARG B C 1
ATOM 5126 O O . ARG B 1 221 ? 3.15 -4.445 -27.047 1 98 221 ARG B O 1
ATOM 5133 N N . TYR B 1 222 ? 1.485 -5.781 -26.391 1 98.38 222 TYR B N 1
ATOM 5134 C CA . TYR B 1 222 ? 0.528 -5.156 -27.297 1 98.38 222 TYR B CA 1
ATOM 5135 C C . TYR B 1 222 ? 0.332 -3.686 -26.953 1 98.38 222 TYR B C 1
ATOM 5137 O O . TYR B 1 222 ? 0.183 -2.848 -27.844 1 98.38 222 TYR B O 1
ATOM 5145 N N . ARG B 1 223 ? 0.391 -3.34 -25.656 1 97.88 223 ARG B N 1
ATOM 5146 C CA . ARG B 1 223 ? 0.202 -1.981 -25.156 1 97.88 223 ARG B CA 1
ATOM 5147 C C . ARG B 1 223 ? 1.461 -1.145 -25.359 1 97.88 223 ARG B C 1
ATOM 5149 O O . ARG B 1 223 ? 1.435 0.076 -25.188 1 97.88 223 ARG B O 1
ATOM 5156 N N . GLY B 1 224 ? 2.561 -1.733 -25.688 1 97.06 224 GLY B N 1
ATOM 5157 C CA . GLY B 1 224 ? 3.836 -1.038 -25.734 1 97.06 224 GLY B CA 1
ATOM 5158 C C . GLY B 1 224 ? 4.398 -0.719 -24.359 1 97.06 224 GLY B C 1
ATOM 5159 O O . GLY B 1 224 ? 5.117 0.269 -24.188 1 97.06 224 GLY B O 1
ATOM 5160 N N . LEU B 1 225 ? 4.023 -1.502 -23.328 1 96.75 225 LEU B N 1
ATOM 5161 C CA . LEU B 1 225 ? 4.461 -1.307 -21.953 1 96.75 225 LEU B CA 1
ATOM 5162 C C . LEU B 1 225 ? 5.438 -2.398 -21.531 1 96.75 225 LEU B C 1
ATOM 5164 O O . LEU B 1 225 ? 5.523 -3.445 -22.188 1 96.75 225 LEU B O 1
ATOM 5168 N N . PRO B 1 226 ? 6.184 -2.145 -20.438 1 94.69 226 PRO B N 1
ATOM 5169 C CA . PRO B 1 226 ? 7.102 -3.182 -19.969 1 94.69 226 PRO B CA 1
ATOM 5170 C C . PRO B 1 226 ? 6.383 -4.477 -19.578 1 94.69 226 PRO B C 1
ATOM 5172 O O . PRO B 1 226 ? 5.336 -4.438 -18.938 1 94.69 226 PRO B O 1
ATOM 5175 N N . TYR B 1 227 ? 6.891 -5.551 -20 1 96.69 227 TYR B N 1
ATOM 5176 C CA . TYR B 1 227 ? 6.27 -6.844 -19.75 1 96.69 227 TYR B CA 1
ATOM 5177 C C . TYR B 1 227 ? 7.258 -7.809 -19.094 1 96.69 227 TYR B C 1
ATOM 5179 O O . TYR B 1 227 ? 6.91 -8.953 -18.797 1 96.69 227 TYR B O 1
ATOM 5187 N N . ASN B 1 228 ? 8.523 -7.383 -18.797 1 95.19 228 ASN B N 1
ATOM 5188 C CA . ASN B 1 228 ? 9.594 -8.266 -18.359 1 95.19 228 ASN B CA 1
ATOM 5189 C C . ASN B 1 228 ? 10.383 -7.656 -17.203 1 95.19 228 ASN B C 1
ATOM 5191 O O . ASN B 1 228 ? 11.578 -7.91 -17.062 1 95.19 228 ASN B O 1
ATOM 5195 N N . GLU B 1 229 ? 9.703 -6.82 -16.453 1 92.75 229 GLU B N 1
ATOM 5196 C CA . GLU B 1 229 ? 10.359 -6.18 -15.32 1 92.75 229 GLU B CA 1
ATOM 5197 C C . GLU B 1 229 ? 9.375 -5.93 -14.18 1 92.75 229 GLU B C 1
ATOM 5199 O O . GLU B 1 229 ? 8.164 -5.879 -14.398 1 92.75 229 GLU B O 1
ATOM 5204 N N . ALA B 1 230 ? 9.922 -5.945 -13.008 1 94.5 230 ALA B N 1
ATOM 5205 C CA . ALA B 1 230 ? 9.203 -5.594 -11.781 1 94.5 230 ALA B CA 1
ATOM 5206 C C . ALA B 1 230 ? 9.914 -4.457 -11.047 1 94.5 230 ALA B C 1
ATOM 5208 O O . ALA B 1 230 ? 10.703 -4.703 -10.133 1 94.5 230 ALA B O 1
ATOM 5209 N N . ASP B 1 231 ? 9.508 -3.242 -11.258 1 92.81 231 ASP B N 1
ATOM 5210 C CA . ASP B 1 231 ? 10.203 -2.059 -10.758 1 92.81 231 ASP B CA 1
ATOM 5211 C C . ASP B 1 231 ? 9.977 -1.882 -9.258 1 92.81 231 ASP B C 1
ATOM 5213 O O . ASP B 1 231 ? 10.766 -1.219 -8.578 1 92.81 231 ASP B O 1
ATOM 5217 N N . CYS B 1 232 ? 9 -2.498 -8.695 1 93.19 232 CYS B N 1
ATOM 5218 C CA . CYS B 1 232 ? 8.664 -2.314 -7.289 1 93.19 232 CYS B CA 1
ATOM 5219 C C . CYS B 1 232 ? 9.469 -3.262 -6.406 1 93.19 232 CYS B C 1
ATOM 5221 O O . CYS B 1 232 ? 9.344 -3.238 -5.18 1 93.19 232 CYS B O 1
ATOM 5223 N N . ALA B 1 233 ? 10.273 -4.141 -7.012 1 92.88 233 ALA B N 1
ATOM 5224 C CA . ALA B 1 233 ? 11.023 -5.148 -6.27 1 92.88 233 ALA B CA 1
ATOM 5225 C C . ALA B 1 233 ? 12.328 -5.492 -6.98 1 92.88 233 ALA B C 1
ATOM 5227 O O . ALA B 1 233 ? 12.625 -6.668 -7.215 1 92.88 233 ALA B O 1
ATOM 5228 N N . ILE B 1 234 ? 13.094 -4.562 -7.234 1 92.88 234 ILE B N 1
ATOM 5229 C CA . ILE B 1 234 ? 14.234 -4.754 -8.125 1 92.88 234 ILE B CA 1
ATOM 5230 C C . ILE B 1 234 ? 15.297 -5.602 -7.434 1 92.88 234 ILE B C 1
ATOM 5232 O O . ILE B 1 234 ? 16.062 -6.316 -8.094 1 92.88 234 ILE B O 1
ATOM 5236 N N . ASN B 1 235 ? 15.383 -5.555 -6.133 1 91.94 235 ASN B N 1
ATOM 5237 C CA . ASN B 1 235 ? 16.328 -6.383 -5.402 1 91.94 235 ASN B CA 1
ATOM 5238 C C . ASN B 1 235 ? 15.93 -7.852 -5.418 1 91.94 235 ASN B C 1
ATOM 5240 O O . ASN B 1 235 ? 16.766 -8.727 -5.648 1 91.94 235 ASN B O 1
ATOM 5244 N N . LEU B 1 236 ? 14.656 -8.102 -5.262 1 93.5 236 LEU B N 1
ATOM 5245 C CA . LEU B 1 236 ? 14.156 -9.469 -5.211 1 93.5 236 LEU B CA 1
ATOM 5246 C C . LEU B 1 236 ? 14.297 -10.156 -6.566 1 93.5 236 LEU B C 1
ATOM 5248 O O . LEU B 1 236 ? 14.516 -11.367 -6.637 1 93.5 236 LEU B O 1
ATOM 5252 N N . MET B 1 237 ? 14.18 -9.383 -7.645 1 95.88 237 MET B N 1
ATOM 5253 C CA . MET B 1 237 ? 14.219 -9.93 -9 1 95.88 237 MET B CA 1
ATOM 5254 C C . MET B 1 237 ? 15.594 -10.5 -9.32 1 95.88 237 MET B C 1
ATOM 5256 O O . MET B 1 237 ? 15.742 -11.289 -10.258 1 95.88 237 MET B O 1
ATOM 5260 N N . ARG B 1 238 ? 16.578 -10.172 -8.477 1 93.88 238 ARG B N 1
ATOM 5261 C CA . ARG B 1 238 ? 17.953 -10.523 -8.82 1 93.88 238 ARG B CA 1
ATOM 5262 C C . ARG B 1 238 ? 18.484 -11.594 -7.871 1 93.88 238 ARG B C 1
ATOM 5264 O O . ARG B 1 238 ? 19.609 -12.062 -8.039 1 93.88 238 ARG B O 1
ATOM 5271 N N . LYS B 1 239 ? 17.734 -12.031 -6.973 1 93.25 239 LYS B N 1
ATOM 5272 C CA . LYS B 1 239 ? 18.109 -13.07 -6.023 1 93.25 239 LYS B CA 1
ATOM 5273 C C . LYS B 1 239 ? 17.547 -14.43 -6.426 1 93.25 239 LYS B C 1
ATOM 5275 O O . LYS B 1 239 ? 16.328 -14.57 -6.578 1 93.25 239 LYS B O 1
ATOM 5280 N N . PRO B 1 240 ? 18.391 -15.414 -6.578 1 96.12 240 PRO B N 1
ATOM 5281 C CA . PRO B 1 240 ? 17.859 -16.734 -6.926 1 96.12 240 PRO B CA 1
ATOM 5282 C C . PRO B 1 240 ? 16.828 -17.234 -5.918 1 96.12 240 PRO B C 1
ATOM 5284 O O . PRO B 1 240 ? 16.984 -17.031 -4.715 1 96.12 240 PRO B O 1
ATOM 5287 N N . LEU B 1 241 ? 15.805 -17.922 -6.418 1 97.12 241 LEU B N 1
ATOM 5288 C CA . LEU B 1 241 ? 14.719 -18.438 -5.59 1 97.12 241 LEU B CA 1
ATOM 5289 C C . LEU B 1 241 ? 15.07 -19.812 -5.027 1 97.12 241 LEU B C 1
ATOM 5291 O O . LEU B 1 241 ? 15.547 -20.688 -5.758 1 97.12 241 LEU B O 1
ATOM 5295 N N . GLN B 1 242 ? 14.883 -19.953 -3.748 1 96.06 242 GLN B N 1
ATOM 5296 C CA . GLN B 1 242 ? 15.008 -21.266 -3.127 1 96.06 242 GLN B CA 1
ATOM 5297 C C . GLN B 1 242 ? 13.836 -22.156 -3.492 1 96.06 242 GLN B C 1
ATOM 5299 O O . GLN B 1 242 ? 12.703 -21.688 -3.639 1 96.06 242 GLN B O 1
ATOM 5304 N N . PRO B 1 243 ? 14.055 -23.453 -3.627 1 97 243 PRO B N 1
ATOM 5305 C CA . PRO B 1 243 ? 15.336 -24.156 -3.539 1 97 243 PRO B CA 1
ATOM 5306 C C . PRO B 1 243 ? 16 -24.344 -4.898 1 97 243 PRO B C 1
ATOM 5308 O O . PRO B 1 243 ? 16.906 -25.172 -5.039 1 97 243 PRO B O 1
ATOM 5311 N N . PHE B 1 244 ? 15.57 -23.625 -5.852 1 97.75 244 PHE B N 1
ATOM 5312 C CA . PHE B 1 244 ? 15.914 -23.922 -7.238 1 97.75 244 PHE B CA 1
ATOM 5313 C C . PHE B 1 244 ? 17.406 -23.734 -7.477 1 97.75 244 PHE B C 1
ATOM 5315 O O . PHE B 1 244 ? 17.984 -24.375 -8.352 1 97.75 244 PHE B O 1
ATOM 5322 N N . GLN B 1 245 ? 18.016 -22.859 -6.68 1 95.44 245 GLN B N 1
ATOM 5323 C CA . GLN B 1 245 ? 19.438 -22.547 -6.863 1 95.44 245 GLN B CA 1
ATOM 5324 C C . GLN B 1 245 ? 20.312 -23.641 -6.238 1 95.44 245 GLN B C 1
ATOM 5326 O O . GLN B 1 245 ? 21.516 -23.688 -6.488 1 95.44 245 GLN B O 1
ATOM 5331 N N . ASP B 1 246 ? 19.766 -24.422 -5.402 1 94.56 246 ASP B N 1
ATOM 5332 C CA . ASP B 1 246 ? 20.5 -25.469 -4.691 1 94.56 246 ASP B CA 1
ATOM 5333 C C . ASP B 1 246 ? 20.594 -26.734 -5.523 1 94.56 246 ASP B C 1
ATOM 5335 O O . ASP B 1 246 ? 19.625 -27.5 -5.602 1 94.56 246 ASP B O 1
ATOM 5339 N N . LYS B 1 247 ? 21.703 -27.172 -5.938 1 92.69 247 LYS B N 1
ATOM 5340 C CA . LYS B 1 247 ? 21.875 -28.312 -6.824 1 92.69 247 LYS B CA 1
ATOM 5341 C C . LYS B 1 247 ? 21.609 -29.625 -6.094 1 92.69 247 LYS B C 1
ATOM 5343 O O . LYS B 1 247 ? 21.234 -30.625 -6.719 1 92.69 247 LYS B O 1
ATOM 5348 N N . LYS B 1 248 ? 21.781 -29.609 -4.84 1 91.88 248 LYS B N 1
ATOM 5349 C CA . LYS B 1 248 ? 21.5 -30.812 -4.066 1 91.88 248 LYS B CA 1
ATOM 5350 C C . LYS B 1 248 ? 20.016 -31.125 -4.027 1 91.88 248 LYS B C 1
ATOM 5352 O O . LYS B 1 248 ? 19.609 -32.281 -4.129 1 91.88 248 LYS B O 1
ATOM 5357 N N . LEU B 1 249 ? 19.203 -30.078 -3.936 1 91.44 249 LEU B N 1
ATOM 5358 C CA . LEU B 1 249 ? 17.75 -30.25 -3.844 1 91.44 249 LEU B CA 1
ATOM 5359 C C . LEU B 1 249 ? 17.109 -30.266 -5.23 1 91.44 249 LEU B C 1
ATOM 5361 O O . LEU B 1 249 ? 16.094 -30.922 -5.445 1 91.44 249 LEU B O 1
ATOM 5365 N N . ASN B 1 250 ? 17.703 -29.5 -6.113 1 93.44 250 ASN B N 1
ATOM 5366 C CA . ASN B 1 250 ? 17.219 -29.375 -7.484 1 93.44 250 ASN B CA 1
ATOM 5367 C C . ASN B 1 250 ? 18.25 -29.859 -8.492 1 93.44 250 ASN B C 1
ATOM 5369 O O . ASN B 1 250 ? 19.078 -29.078 -8.984 1 93.44 250 ASN B O 1
ATOM 5373 N N . PRO B 1 251 ? 18.156 -31.047 -8.891 1 90.94 251 PRO B N 1
ATOM 5374 C CA . PRO B 1 251 ? 19.109 -31.578 -9.859 1 90.94 251 PRO B CA 1
ATOM 5375 C C . PRO B 1 251 ? 18.812 -31.141 -11.297 1 90.94 251 PRO B C 1
ATOM 5377 O O . PRO B 1 251 ? 19.562 -31.453 -12.211 1 90.94 251 PRO B O 1
ATOM 5380 N N . ARG B 1 252 ? 17.766 -30.453 -11.547 1 91.5 252 ARG B N 1
ATOM 5381 C CA . ARG B 1 252 ? 17.391 -30.031 -12.898 1 91.5 252 ARG B CA 1
ATOM 5382 C C . ARG B 1 252 ? 18.156 -28.781 -13.305 1 91.5 252 ARG B C 1
ATOM 5384 O O . ARG B 1 252 ? 18.016 -27.734 -12.68 1 91.5 252 ARG B O 1
ATOM 5391 N N . ASN B 1 253 ? 18.828 -28.812 -14.383 1 92 253 ASN B N 1
ATOM 5392 C CA . ASN B 1 253 ? 19.781 -27.781 -14.789 1 92 253 ASN B CA 1
ATOM 5393 C C . ASN B 1 253 ? 19.062 -26.484 -15.203 1 92 253 ASN B C 1
ATOM 5395 O O . ASN B 1 253 ? 19.484 -25.406 -14.805 1 92 253 ASN B O 1
ATOM 5399 N N . ILE B 1 254 ? 17.984 -26.578 -15.938 1 94.69 254 ILE B N 1
ATOM 5400 C CA . ILE B 1 254 ? 17.375 -25.406 -16.531 1 94.69 254 ILE B CA 1
ATOM 5401 C C . ILE B 1 254 ? 16.812 -24.5 -15.43 1 94.69 254 ILE B C 1
ATOM 5403 O O . ILE B 1 254 ? 17.031 -23.297 -15.438 1 94.69 254 ILE B O 1
ATOM 5407 N N . THR B 1 255 ? 16.062 -25.109 -14.391 1 96.62 255 THR B N 1
ATOM 5408 C CA . THR B 1 255 ? 15.484 -24.297 -13.32 1 96.62 255 THR B CA 1
ATOM 5409 C C . THR B 1 255 ? 16.562 -23.828 -12.344 1 96.62 255 THR B C 1
ATOM 5411 O O . THR B 1 255 ? 16.359 -22.875 -11.602 1 96.62 255 THR B O 1
ATOM 5414 N N . ASN B 1 256 ? 17.719 -24.531 -12.359 1 96.94 256 ASN B N 1
ATOM 5415 C CA . ASN B 1 256 ? 18.844 -24.078 -11.562 1 96.94 256 ASN B CA 1
ATOM 5416 C C . ASN B 1 256 ? 19.516 -22.859 -12.18 1 96.94 256 ASN B C 1
ATOM 5418 O O . ASN B 1 256 ? 19.797 -21.87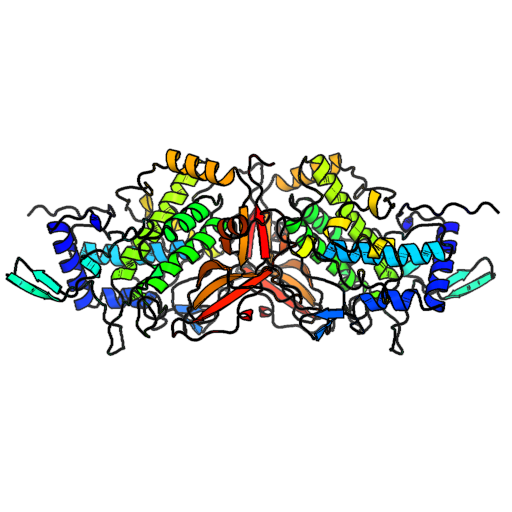5 -11.484 1 96.94 256 ASN B O 1
ATOM 5422 N N . ILE B 1 257 ? 19.734 -22.922 -13.516 1 96.44 257 ILE B N 1
ATOM 5423 C CA . ILE B 1 257 ? 20.406 -21.844 -14.242 1 96.44 257 ILE B CA 1
ATOM 5424 C C . ILE B 1 257 ? 19.531 -20.594 -14.242 1 96.44 257 ILE B C 1
ATOM 5426 O O . ILE B 1 257 ? 20.031 -19.484 -14.062 1 96.44 257 ILE B O 1
ATOM 5430 N N . TYR B 1 258 ? 18.25 -20.75 -14.422 1 97.62 258 TYR B N 1
ATOM 5431 C CA . TYR B 1 258 ? 17.312 -19.641 -14.5 1 97.62 258 TYR B CA 1
ATOM 5432 C C . TYR B 1 258 ? 16.453 -19.547 -13.242 1 97.62 258 TYR B C 1
ATOM 5434 O O . TYR B 1 258 ? 15.234 -19.484 -13.32 1 97.62 258 TYR B O 1
ATOM 5442 N N . SER B 1 259 ? 17.156 -19.531 -12.07 1 97.69 259 SER B N 1
ATOM 5443 C CA . SER B 1 259 ? 16.453 -19.594 -10.797 1 97.69 259 SER B CA 1
ATOM 5444 C C . SER B 1 259 ? 16.125 -18.188 -10.273 1 97.69 259 SER B C 1
ATOM 5446 O O . SER B 1 259 ? 15.461 -18.047 -9.25 1 97.69 259 SER B O 1
ATOM 5448 N N . ARG B 1 260 ? 16.625 -17.062 -10.992 1 96.94 260 ARG B N 1
ATOM 5449 C CA . ARG B 1 260 ? 16.25 -15.711 -10.586 1 96.94 260 ARG B CA 1
ATOM 5450 C C . ARG B 1 260 ? 14.883 -15.336 -11.148 1 96.94 260 ARG B C 1
ATOM 5452 O O . ARG B 1 260 ? 14.57 -15.648 -12.305 1 96.94 260 ARG B O 1
ATOM 5459 N N . PRO B 1 261 ? 14.078 -14.578 -10.281 1 97.94 261 PRO B N 1
ATOM 5460 C CA . PRO B 1 261 ? 12.789 -14.141 -10.812 1 97.94 261 PRO B CA 1
ATOM 5461 C C . PRO B 1 261 ? 12.914 -13.398 -12.141 1 97.94 261 PRO B C 1
ATOM 5463 O O . PRO B 1 261 ? 12.109 -13.609 -13.047 1 97.94 261 PRO B O 1
ATOM 5466 N N . ALA B 1 262 ? 13.914 -12.602 -12.297 1 97.06 262 ALA B N 1
ATOM 5467 C CA . ALA B 1 262 ? 14.109 -11.844 -13.531 1 97.06 262 ALA B CA 1
ATOM 5468 C C . ALA B 1 262 ? 14.25 -12.766 -14.734 1 97.06 262 ALA B C 1
ATOM 5470 O O . ALA B 1 262 ? 13.812 -12.43 -15.836 1 97.06 262 ALA B O 1
ATOM 5471 N N . ASP B 1 263 ? 14.82 -13.938 -14.539 1 97.69 263 ASP B N 1
ATOM 5472 C CA . ASP B 1 263 ? 15.055 -14.891 -15.625 1 97.69 263 ASP B CA 1
ATOM 5473 C C . ASP B 1 263 ? 13.742 -15.516 -16.094 1 97.69 263 ASP B C 1
ATOM 5475 O O . ASP B 1 263 ? 13.664 -16.031 -17.219 1 97.69 263 ASP B O 1
ATOM 5479 N N . THR B 1 264 ? 12.75 -15.477 -15.305 1 98.19 264 THR B N 1
ATOM 5480 C CA . THR B 1 264 ? 11.547 -16.266 -15.57 1 98.19 264 THR B CA 1
ATOM 5481 C C . THR B 1 264 ? 10.594 -15.492 -16.469 1 98.19 264 THR B C 1
ATOM 5483 O O . THR B 1 264 ? 9.641 -16.062 -17.016 1 98.19 264 THR B O 1
ATOM 5486 N N . PHE B 1 265 ? 10.852 -14.195 -16.656 1 98.12 265 PHE B N 1
ATOM 5487 C CA . PHE B 1 265 ? 9.984 -13.414 -17.531 1 98.12 265 PHE B CA 1
ATOM 5488 C C . PHE B 1 265 ? 10.016 -13.961 -18.953 1 98.12 265 PHE B C 1
ATOM 5490 O O . PHE B 1 265 ? 9.008 -13.93 -19.656 1 98.12 265 PHE B O 1
ATOM 5497 N N . ASP B 1 266 ? 11.133 -14.477 -19.359 1 97.5 266 ASP B N 1
ATOM 5498 C CA . ASP B 1 266 ? 11.305 -15.023 -20.703 1 97.5 266 ASP B CA 1
ATOM 5499 C C . ASP B 1 266 ? 11.172 -16.547 -20.703 1 97.5 266 ASP B C 1
ATOM 5501 O O . ASP B 1 266 ? 12.117 -17.266 -21.031 1 97.5 266 ASP B O 1
ATOM 5505 N N . TYR B 1 267 ? 9.945 -17 -20.5 1 96.88 267 TYR B N 1
ATOM 5506 C CA . TYR B 1 267 ? 9.719 -18.422 -20.328 1 96.88 267 TYR B CA 1
ATOM 5507 C C . TYR B 1 267 ? 9.898 -19.172 -21.641 1 96.88 267 TYR B C 1
ATOM 5509 O O . TYR B 1 267 ? 10.32 -20.328 -21.641 1 96.88 267 TYR B O 1
ATOM 5517 N N . ARG B 1 268 ? 9.656 -18.578 -22.766 1 95.62 268 ARG B N 1
ATOM 5518 C CA . ARG B 1 268 ? 9.758 -19.234 -24.062 1 95.62 268 ARG B CA 1
ATOM 5519 C C . ARG B 1 268 ? 11.203 -19.578 -24.391 1 95.62 268 ARG B C 1
ATOM 5521 O O . ARG B 1 268 ? 11.5 -20.703 -24.812 1 95.62 268 ARG B O 1
ATOM 5528 N N . ASN B 1 269 ? 12.094 -18.641 -24.172 1 95.62 269 ASN B N 1
ATOM 5529 C CA . ASN B 1 269 ? 13.484 -18.859 -24.547 1 95.62 269 ASN B CA 1
ATOM 5530 C C . ASN B 1 269 ? 14.258 -19.594 -23.453 1 95.62 269 ASN B C 1
ATOM 5532 O O . ASN B 1 269 ? 15.195 -20.344 -23.75 1 95.62 269 ASN B O 1
ATOM 5536 N N . HIS B 1 270 ? 13.875 -19.375 -22.25 1 96.62 270 HIS B N 1
ATOM 5537 C CA . HIS B 1 270 ? 14.641 -19.969 -21.156 1 96.62 270 HIS B CA 1
ATOM 5538 C C . HIS B 1 270 ? 14.148 -21.375 -20.844 1 96.62 270 HIS B C 1
ATOM 5540 O O . HIS B 1 270 ? 14.945 -22.266 -20.578 1 96.62 270 HIS B O 1
ATOM 5546 N N . PHE B 1 271 ? 12.812 -21.594 -20.875 1 96.38 271 PHE B N 1
ATOM 5547 C CA . PHE B 1 271 ? 12.266 -22.891 -20.469 1 96.38 271 PHE B CA 1
ATOM 5548 C C . PHE B 1 271 ? 11.688 -23.625 -21.656 1 96.38 271 PHE B C 1
ATOM 5550 O O . PHE B 1 271 ? 11.297 -24.797 -21.531 1 96.38 271 PHE B O 1
ATOM 5557 N N . HIS B 1 272 ? 11.578 -23.047 -22.797 1 94.06 272 HIS B N 1
ATOM 5558 C CA . HIS B 1 272 ? 11.297 -23.656 -24.094 1 94.06 272 HIS B CA 1
ATOM 5559 C C . HIS B 1 272 ? 9.922 -24.312 -24.094 1 94.06 272 HIS B C 1
ATOM 5561 O O . HIS B 1 272 ? 9.773 -25.453 -24.562 1 94.06 272 HIS B O 1
ATOM 5567 N N . TYR B 1 273 ? 8.977 -23.688 -23.516 1 95.31 273 TYR B N 1
ATOM 5568 C CA . TYR B 1 273 ? 7.59 -24.109 -23.656 1 95.31 273 TYR B CA 1
ATOM 5569 C C . TYR B 1 273 ? 6.715 -22.984 -24.172 1 95.31 273 TYR B C 1
ATOM 5571 O O . TYR B 1 273 ? 7.141 -21.828 -24.203 1 95.31 273 TYR B O 1
ATOM 5579 N N . GLU B 1 274 ? 5.57 -23.312 -24.672 1 95.81 274 GLU B N 1
ATOM 5580 C CA . GLU B 1 274 ? 4.539 -22.375 -25.094 1 95.81 274 GLU B CA 1
ATOM 5581 C C . GLU B 1 274 ? 3.145 -22.906 -24.781 1 95.81 274 GLU B C 1
ATOM 5583 O O . GLU B 1 274 ? 2.986 -24.078 -24.438 1 95.81 274 GLU B O 1
ATOM 5588 N N . TYR B 1 275 ? 2.223 -22.078 -24.812 1 97.5 275 TYR B N 1
ATOM 5589 C CA . TYR B 1 275 ? 0.834 -22.5 -24.641 1 97.5 275 TYR B CA 1
ATOM 5590 C C . TYR B 1 275 ? 0.148 -22.656 -26 1 97.5 275 TYR B C 1
ATOM 5592 O O . TYR B 1 275 ? 0.463 -21.938 -26.953 1 97.5 275 TYR B O 1
ATOM 5600 N N . ASP B 1 276 ? -0.729 -23.641 -26.062 1 96.94 276 ASP B N 1
ATOM 5601 C CA . ASP B 1 276 ? -1.485 -23.875 -27.297 1 96.94 276 ASP B CA 1
ATOM 5602 C C . ASP B 1 276 ? -2.252 -22.625 -27.703 1 96.94 276 ASP B C 1
ATOM 5604 O O . ASP B 1 276 ? -2.436 -22.375 -28.906 1 96.94 276 ASP B O 1
ATOM 5608 N N . THR B 1 277 ? -2.703 -21.875 -26.703 1 97.19 277 THR B N 1
ATOM 5609 C CA . THR B 1 277 ? -3.367 -20.609 -26.984 1 97.19 277 THR B CA 1
ATOM 5610 C C . THR B 1 277 ? -3.193 -19.625 -25.828 1 97.19 277 THR B C 1
ATOM 5612 O O . THR B 1 277 ? -3.055 -20.047 -24.672 1 97.19 277 THR B O 1
ATOM 5615 N N . LEU B 1 278 ? -3.172 -18.359 -26.172 1 97.88 278 LEU B N 1
ATOM 5616 C CA . LEU B 1 278 ? -3.176 -17.312 -25.172 1 97.88 278 LEU B CA 1
ATOM 5617 C C . LEU B 1 278 ? -4.453 -16.484 -25.25 1 97.88 278 LEU B C 1
ATOM 5619 O O . LEU B 1 278 ? -4.48 -15.328 -24.812 1 97.88 278 LEU B O 1
ATOM 5623 N N . GLU B 1 279 ? -5.438 -17.094 -25.938 1 97.56 279 GLU B N 1
ATOM 5624 C CA . GLU B 1 279 ? -6.762 -16.484 -25.891 1 97.56 279 GLU B CA 1
ATOM 5625 C C . GLU B 1 279 ? -7.414 -16.688 -24.531 1 97.56 279 GLU B C 1
ATOM 5627 O O . GLU B 1 279 ? -7.16 -17.672 -23.844 1 97.56 279 GLU B O 1
ATOM 5632 N N . LEU B 1 280 ? -8.141 -15.773 -24.094 1 97.31 280 LEU B N 1
ATOM 5633 C CA . LEU B 1 280 ? -8.969 -15.898 -22.906 1 97.31 280 LEU B CA 1
ATOM 5634 C C . LEU B 1 280 ? -10.445 -15.836 -23.266 1 97.31 280 LEU B C 1
ATOM 5636 O O . LEU B 1 280 ? -10.922 -14.828 -23.797 1 97.31 280 LEU B O 1
ATOM 5640 N N . ASN B 1 281 ? -11.133 -16.906 -22.953 1 94.62 281 ASN B N 1
ATOM 5641 C CA . ASN B 1 281 ? -12.539 -17.016 -23.312 1 94.62 281 ASN B CA 1
ATOM 5642 C C . ASN B 1 281 ? -12.766 -16.672 -24.797 1 94.62 281 ASN B C 1
ATOM 5644 O O . ASN B 1 281 ? -13.625 -15.859 -25.125 1 94.62 281 ASN B O 1
ATOM 5648 N N . HIS B 1 282 ? -11.922 -17.141 -25.656 1 93.81 282 HIS B N 1
ATOM 5649 C CA . HIS B 1 282 ? -11.992 -17.078 -27.109 1 93.81 282 HIS B CA 1
ATOM 5650 C C . HIS B 1 282 ? -11.703 -15.68 -27.609 1 93.81 282 HIS B C 1
ATOM 5652 O O . HIS B 1 282 ? -12.031 -15.352 -28.766 1 93.81 282 HIS B O 1
ATOM 5658 N N . GLN B 1 283 ? -11.148 -14.867 -26.812 1 97.25 283 GLN B N 1
ATOM 5659 C CA . GLN B 1 283 ? -10.742 -13.539 -27.234 1 97.25 283 GLN B CA 1
ATOM 5660 C C . GLN B 1 283 ? -9.234 -13.461 -27.453 1 97.25 283 GLN B C 1
ATOM 5662 O O . GLN B 1 283 ? -8.453 -13.82 -26.578 1 97.25 283 GLN B O 1
ATOM 5667 N N . THR B 1 284 ? -8.852 -12.938 -28.594 1 98.25 284 THR B N 1
ATOM 5668 C CA . THR B 1 284 ? -7.445 -12.68 -28.875 1 98.25 284 THR B CA 1
ATOM 5669 C C . THR B 1 284 ? -6.93 -11.5 -28.047 1 98.25 284 THR B C 1
ATOM 5671 O O . THR B 1 284 ? -7.715 -10.805 -27.406 1 98.25 284 THR B O 1
ATOM 5674 N N . VAL B 1 285 ? -5.645 -11.312 -28.062 1 98.31 285 VAL B N 1
ATOM 5675 C CA . VAL B 1 285 ? -5.023 -10.25 -27.281 1 98.31 285 VAL B CA 1
ATOM 5676 C C . VAL B 1 285 ? -5.625 -8.898 -27.656 1 98.31 285 VAL B C 1
ATOM 5678 O O . VAL B 1 285 ? -6.055 -8.133 -26.797 1 98.31 285 VAL B O 1
ATOM 5681 N N . PRO B 1 286 ? -5.77 -8.555 -28.969 1 98.5 286 PRO B N 1
ATOM 5682 C CA . PRO B 1 286 ? -6.387 -7.27 -29.312 1 98.5 286 PRO B CA 1
ATOM 5683 C C . PRO B 1 286 ? -7.844 -7.18 -28.859 1 98.5 286 PRO B C 1
ATOM 5685 O O . PRO B 1 286 ? -8.289 -6.121 -28.406 1 98.5 286 PRO B O 1
ATOM 5688 N N . GLN B 1 287 ? -8.586 -8.289 -29.047 1 98.69 287 GLN B N 1
ATOM 5689 C CA . GLN B 1 287 ? -9.984 -8.305 -28.609 1 98.69 287 GLN B CA 1
ATOM 5690 C C . GLN B 1 287 ? -10.094 -8.133 -27.094 1 98.69 287 GLN B C 1
ATOM 5692 O O . GLN B 1 287 ? -10.977 -7.434 -26.609 1 98.69 287 GLN B O 1
ATOM 5697 N N . LEU B 1 288 ? -9.219 -8.797 -26.422 1 98.56 288 LEU B N 1
ATOM 5698 C CA . LEU B 1 288 ? -9.18 -8.695 -24.969 1 98.56 288 LEU B CA 1
ATOM 5699 C C . LEU B 1 288 ? -8.859 -7.266 -24.531 1 98.56 288 LEU B C 1
ATOM 5701 O O . LEU B 1 288 ? -9.484 -6.742 -23.609 1 98.56 288 LEU B O 1
ATOM 5705 N N . GLU B 1 289 ? -7.887 -6.609 -25.156 1 98.62 289 GLU B N 1
ATOM 5706 C CA . GLU B 1 289 ? -7.555 -5.219 -24.859 1 98.62 289 GLU B CA 1
ATOM 5707 C C . GLU B 1 289 ? -8.766 -4.309 -25.047 1 98.62 289 GLU B C 1
ATOM 5709 O O . GLU B 1 289 ? -9.016 -3.424 -24.234 1 98.62 289 GLU B O 1
ATOM 5714 N N . ASN B 1 290 ? -9.492 -4.512 -26.125 1 98.5 290 ASN B N 1
ATOM 5715 C CA . ASN B 1 290 ? -10.695 -3.723 -26.375 1 98.5 290 ASN B CA 1
ATOM 5716 C C . ASN B 1 290 ? -11.734 -3.92 -25.281 1 98.5 290 ASN B C 1
ATOM 5718 O O . ASN B 1 290 ? -12.383 -2.963 -24.859 1 98.5 290 ASN B O 1
ATOM 5722 N N . LEU B 1 291 ? -11.906 -5.164 -24.891 1 98.38 291 LEU B N 1
ATOM 5723 C CA . LEU B 1 291 ? -12.836 -5.457 -23.812 1 98.38 291 LEU B CA 1
ATOM 5724 C C . LEU B 1 291 ? -12.422 -4.742 -22.531 1 98.38 291 LEU B C 1
ATOM 5726 O O . LEU B 1 291 ? -13.25 -4.141 -21.844 1 98.38 291 LEU B O 1
ATOM 5730 N N . LEU B 1 292 ? -11.164 -4.797 -22.188 1 98.5 292 LEU B N 1
ATOM 5731 C CA . LEU B 1 292 ? -10.641 -4.188 -20.953 1 98.5 292 LEU B CA 1
ATOM 5732 C C . LEU B 1 292 ? -10.82 -2.672 -21 1 98.5 292 LEU B C 1
ATOM 5734 O O . LEU B 1 292 ? -11.18 -2.062 -19.984 1 98.5 292 LEU B O 1
ATOM 5738 N N . LYS B 1 293 ? -10.578 -2.057 -22.125 1 98.06 293 LYS B N 1
ATOM 5739 C CA . LYS B 1 293 ? -10.781 -0.618 -22.266 1 98.06 293 LYS B CA 1
ATOM 5740 C C . LYS B 1 293 ? -12.25 -0.244 -22.062 1 98.06 293 LYS B C 1
ATOM 5742 O O . LYS B 1 293 ? -12.555 0.765 -21.422 1 98.06 293 LYS B O 1
ATOM 5747 N N . ARG B 1 294 ? -13.156 -1.024 -22.609 1 97.69 294 ARG B N 1
ATOM 5748 C CA . ARG B 1 294 ? -14.586 -0.774 -22.438 1 97.69 294 ARG B CA 1
ATOM 5749 C C . ARG B 1 294 ? -14.992 -0.86 -20.969 1 97.69 294 ARG B C 1
ATOM 5751 O O . ARG B 1 294 ? -15.812 -0.072 -20.5 1 97.69 294 ARG B O 1
ATOM 5758 N N . ARG B 1 295 ? -14.406 -1.816 -20.297 1 97.12 295 ARG B N 1
ATOM 5759 C CA . ARG B 1 295 ? -14.711 -2.01 -18.875 1 97.12 295 ARG B CA 1
ATOM 5760 C C . ARG B 1 295 ? -14.266 -0.81 -18.047 1 97.12 295 ARG B C 1
ATOM 5762 O O . ARG B 1 295 ? -14.828 -0.545 -16.984 1 97.12 295 ARG B O 1
ATOM 5769 N N . GLN B 1 296 ? -13.289 -0.059 -18.531 1 97.06 296 GLN B N 1
ATOM 5770 C CA . GLN B 1 296 ? -12.727 1.067 -17.797 1 97.06 296 GLN B CA 1
ATOM 5771 C C . GLN B 1 296 ? -13.445 2.367 -18.141 1 97.06 296 GLN B C 1
ATOM 5773 O O . GLN B 1 296 ? -13.094 3.432 -17.625 1 97.06 296 GLN B O 1
ATOM 5778 N N . GLU B 1 297 ? -14.422 2.326 -19 1 96.5 297 GLU B N 1
ATOM 5779 C CA . GLU B 1 297 ? -15.086 3.527 -19.484 1 96.5 297 GLU B CA 1
ATOM 5780 C C . GLU B 1 297 ? -15.93 4.18 -18.406 1 96.5 297 GLU B C 1
ATOM 5782 O O . GLU B 1 297 ? -16.125 5.398 -18.406 1 96.5 297 GLU B O 1
ATOM 5787 N N . TYR B 1 298 ? -16.469 3.346 -17.469 1 94.38 298 TYR B N 1
ATOM 5788 C CA . TYR B 1 298 ? -17.328 3.871 -16.422 1 94.38 298 TYR B CA 1
ATOM 5789 C C . TYR B 1 298 ? -16.672 3.697 -15.047 1 94.38 298 TYR B C 1
ATOM 5791 O O . TYR B 1 298 ? -15.938 2.738 -14.82 1 94.38 298 TYR B O 1
ATOM 5799 N N . GLY B 1 299 ? -17 4.656 -14.219 1 95.94 299 GLY B N 1
ATOM 5800 C CA . GLY B 1 299 ? -16.422 4.641 -12.883 1 95.94 299 GLY B CA 1
ATOM 5801 C C . GLY B 1 299 ? -16.75 3.375 -12.109 1 95.94 299 GLY B C 1
ATOM 5802 O O . GLY B 1 299 ? -17.844 2.822 -12.242 1 95.94 299 GLY B O 1
ATOM 5803 N N . ARG B 1 300 ? -15.82 2.926 -11.32 1 97.56 300 ARG B N 1
ATOM 5804 C CA . ARG B 1 300 ? -15.953 1.725 -10.5 1 97.56 300 ARG B CA 1
ATOM 5805 C C . ARG B 1 300 ? -15.5 1.989 -9.07 1 97.56 300 ARG B C 1
ATOM 5807 O O . ARG B 1 300 ? -14.727 2.91 -8.82 1 97.56 300 ARG B O 1
ATOM 5814 N N . VAL B 1 301 ? -16.047 1.27 -8.18 1 97.88 301 VAL B N 1
ATOM 5815 C CA . VAL B 1 301 ? -15.688 1.399 -6.77 1 97.88 301 VAL B CA 1
ATOM 5816 C C . VAL B 1 301 ? -15.156 0.067 -6.246 1 97.88 301 VAL B C 1
ATOM 5818 O O . VAL B 1 301 ? -15.641 -0.998 -6.637 1 97.88 301 VAL B O 1
ATOM 5821 N N . PHE B 1 302 ? -14.133 0.095 -5.445 1 98.31 302 PHE B N 1
ATOM 5822 C CA . PHE B 1 302 ? -13.414 -1.078 -4.961 1 98.31 302 PHE B CA 1
ATOM 5823 C C . PHE B 1 302 ? -13.242 -1.018 -3.447 1 98.31 302 PHE B C 1
ATOM 5825 O O . PHE B 1 302 ? -13.172 0.069 -2.869 1 98.31 302 PHE B O 1
ATOM 5832 N N . ALA B 1 303 ? -13.258 -2.158 -2.783 1 98.06 303 ALA B N 1
ATOM 5833 C CA . ALA B 1 303 ? -12.711 -2.316 -1.439 1 98.06 303 ALA B CA 1
ATOM 5834 C C . ALA B 1 303 ? -11.234 -2.689 -1.488 1 98.06 303 ALA B C 1
ATOM 5836 O O . ALA B 1 303 ? -10.867 -3.719 -2.057 1 98.06 303 ALA B O 1
ATOM 5837 N N . GLY B 1 304 ? -10.359 -1.836 -1.023 1 97.5 304 GLY B N 1
ATOM 5838 C CA . GLY B 1 304 ? -8.922 -2.07 -1.024 1 97.5 304 GLY B CA 1
ATOM 5839 C C . GLY B 1 304 ? -8.414 -2.686 0.266 1 97.5 304 GLY B C 1
ATOM 5840 O O . GLY B 1 304 ? -8.742 -2.213 1.356 1 97.5 304 GLY B O 1
ATOM 5841 N N . PHE B 1 305 ? -7.609 -3.768 0.177 1 96.81 305 PHE B N 1
ATOM 5842 C CA . PHE B 1 305 ? -7.141 -4.496 1.35 1 96.81 305 PHE B CA 1
ATOM 5843 C C . PHE B 1 305 ? -5.617 -4.551 1.379 1 96.81 305 PHE B C 1
ATOM 5845 O O . PHE B 1 305 ? -4.98 -4.793 0.352 1 96.81 305 PHE B O 1
ATOM 5852 N N . LEU B 1 306 ? -5.016 -4.25 2.547 1 94.44 306 LEU B N 1
ATOM 5853 C CA . LEU B 1 306 ? -3.643 -4.645 2.842 1 94.44 306 LEU B CA 1
ATOM 5854 C C . LEU B 1 306 ? -3.596 -6.055 3.428 1 94.44 306 LEU B C 1
ATOM 5856 O O . LEU B 1 306 ? -4.109 -6.293 4.523 1 94.44 306 LEU B O 1
ATOM 5860 N N . ILE B 1 307 ? -2.986 -6.891 2.705 1 94.62 307 ILE B N 1
ATOM 5861 C CA . ILE B 1 307 ? -3.004 -8.297 3.102 1 94.62 307 ILE B CA 1
ATOM 5862 C C . ILE B 1 307 ? -1.625 -8.703 3.621 1 94.62 307 ILE B C 1
ATOM 5864 O O . ILE B 1 307 ? -0.603 -8.328 3.039 1 94.62 307 ILE B O 1
ATOM 5868 N N . HIS B 1 308 ? -1.58 -9.375 4.75 1 91.31 308 HIS B N 1
ATOM 5869 C CA . HIS B 1 308 ? -0.357 -9.953 5.297 1 91.31 308 HIS B CA 1
ATOM 5870 C C . HIS B 1 308 ? -0.588 -11.375 5.785 1 91.31 308 HIS B C 1
ATOM 5872 O O . HIS B 1 308 ? -1.732 -11.828 5.879 1 91.31 308 HIS B O 1
ATOM 5878 N N . ASN B 1 309 ? 0.529 -11.992 6.012 1 87.88 309 ASN B N 1
ATOM 5879 C CA . ASN B 1 309 ? 0.46 -13.383 6.469 1 87.88 309 ASN B CA 1
ATOM 5880 C C . ASN B 1 309 ? -0.173 -13.484 7.852 1 87.88 309 ASN B C 1
ATOM 5882 O O . ASN B 1 309 ? 0.265 -12.82 8.789 1 87.88 309 ASN B O 1
ATOM 5886 N N . ASN B 1 310 ? -1.19 -14.328 7.953 1 83.5 310 ASN B N 1
ATOM 5887 C CA . ASN B 1 310 ? -1.816 -14.555 9.25 1 83.5 310 ASN B CA 1
ATOM 5888 C C . ASN B 1 310 ? -1.708 -16.016 9.68 1 83.5 310 ASN B C 1
ATOM 5890 O O . ASN B 1 310 ? -2.334 -16.422 10.656 1 83.5 310 ASN B O 1
ATOM 5894 N N . GLY B 1 311 ? -1.034 -16.797 8.883 1 85.31 311 GLY B N 1
ATOM 5895 C CA . GLY B 1 311 ? -0.736 -18.172 9.234 1 85.31 311 GLY B CA 1
ATOM 5896 C C . GLY B 1 311 ? -1.878 -19.125 8.938 1 85.31 311 GLY B C 1
ATOM 5897 O O . GLY B 1 311 ? -1.776 -20.328 9.203 1 85.31 311 GLY B O 1
ATOM 5898 N N . LEU B 1 312 ? -2.977 -18.547 8.406 1 85 312 LEU B N 1
ATOM 5899 C CA . LEU B 1 312 ? -4.129 -19.406 8.117 1 85 312 LEU B CA 1
ATOM 5900 C C . LEU B 1 312 ? -4.75 -19.031 6.777 1 85 312 LEU B C 1
ATOM 5902 O O . LEU B 1 312 ? -4.715 -17.875 6.367 1 85 312 LEU B O 1
ATOM 5906 N N . SER B 1 313 ? -5.293 -20.094 6.145 1 89.56 313 SER B N 1
ATOM 5907 C CA . SER B 1 313 ? -6.105 -19.844 4.961 1 89.56 313 SER B CA 1
ATOM 5908 C C . SER B 1 313 ? -7.531 -19.438 5.34 1 89.56 313 SER B C 1
ATOM 5910 O O . SER B 1 313 ? -8.102 -19.984 6.289 1 89.56 313 SER B O 1
ATOM 5912 N N . ALA B 1 314 ? -8.062 -18.469 4.672 1 91.69 314 ALA B N 1
ATOM 5913 C CA . ALA B 1 314 ? -9.398 -17.984 5.02 1 91.69 314 ALA B CA 1
ATOM 5914 C C . ALA B 1 314 ? -10.078 -17.359 3.814 1 91.69 314 ALA B C 1
ATOM 5916 O O . ALA B 1 314 ? -9.414 -16.938 2.865 1 91.69 314 ALA B O 1
ATOM 5917 N N . ASP B 1 315 ? -11.391 -17.406 3.848 1 93.44 315 ASP B N 1
ATOM 5918 C CA . ASP B 1 315 ? -12.195 -16.609 2.928 1 93.44 315 ASP B CA 1
ATOM 5919 C C . ASP B 1 315 ? -12.625 -15.289 3.568 1 93.44 315 ASP B C 1
ATOM 5921 O O . ASP B 1 315 ? -13.047 -15.266 4.727 1 93.44 315 ASP B O 1
ATOM 5925 N N . VAL B 1 316 ? -12.43 -14.242 2.895 1 96.06 316 VAL B N 1
ATOM 5926 C CA . VAL B 1 316 ? -12.812 -12.906 3.346 1 96.06 316 VAL B CA 1
ATOM 5927 C C . VAL B 1 316 ? -14.023 -12.422 2.553 1 96.06 316 VAL B C 1
ATOM 5929 O O . VAL B 1 316 ? -13.938 -12.211 1.342 1 96.06 316 VAL B O 1
ATOM 5932 N N . THR B 1 317 ? -15.109 -12.242 3.242 1 96.44 317 THR B N 1
ATOM 5933 C CA . THR B 1 317 ? -16.344 -11.781 2.609 1 96.44 317 THR B CA 1
ATOM 5934 C C . THR B 1 317 ? -16.625 -10.328 2.967 1 96.44 317 THR B C 1
ATOM 5936 O O . THR B 1 317 ? -16.484 -9.93 4.125 1 96.44 317 THR B O 1
ATOM 5939 N N . VAL B 1 318 ? -17.016 -9.578 1.938 1 97.88 318 VAL B N 1
ATOM 5940 C CA . VAL B 1 318 ? -17.312 -8.156 2.123 1 97.88 318 VAL B CA 1
ATOM 5941 C C . VAL B 1 318 ? -18.812 -7.91 1.938 1 97.88 318 VAL B C 1
ATOM 5943 O O . VAL B 1 318 ? -19.406 -8.406 0.982 1 97.88 318 VAL B O 1
ATOM 5946 N N . TYR B 1 319 ? -19.359 -7.168 2.85 1 97.88 319 TYR B N 1
ATOM 5947 C CA . TYR B 1 319 ? -20.766 -6.762 2.797 1 97.88 319 TYR B CA 1
ATOM 5948 C C . TYR B 1 319 ? -20.891 -5.242 2.773 1 97.88 319 TYR B C 1
ATOM 5950 O O . TYR B 1 319 ? -20.062 -4.535 3.369 1 97.88 319 TYR B O 1
ATOM 5958 N N . VAL B 1 320 ? -21.891 -4.793 2.078 1 97.44 320 VAL B N 1
ATOM 5959 C CA . VAL B 1 320 ? -22.25 -3.381 2.117 1 97.44 320 VAL B CA 1
ATOM 5960 C C . VAL B 1 320 ? -23.344 -3.158 3.154 1 97.44 320 VAL B C 1
ATOM 5962 O O . VAL B 1 320 ? -24.375 -3.844 3.137 1 97.44 320 VAL B O 1
ATOM 5965 N N . CYS B 1 321 ? -23.062 -2.248 4.062 1 95.88 321 CYS B N 1
ATOM 5966 C CA . CYS B 1 321 ? -24.016 -1.889 5.102 1 95.88 321 CYS B CA 1
ATOM 5967 C C . CYS B 1 321 ? -24.703 -0.568 4.773 1 95.88 321 CYS B C 1
ATOM 5969 O O . CYS B 1 321 ? -24.031 0.448 4.566 1 95.88 321 CYS B O 1
ATOM 5971 N N . VAL B 1 322 ? -25.969 -0.583 4.719 1 94.62 322 VAL B N 1
ATOM 5972 C CA . VAL B 1 322 ? -26.75 0.624 4.445 1 94.62 322 VAL B CA 1
ATOM 5973 C C . VAL B 1 322 ? -27.703 0.898 5.602 1 94.62 322 VAL B C 1
ATOM 5975 O O . VAL B 1 322 ? -28.125 -0.028 6.293 1 94.62 322 VAL B O 1
ATOM 5978 N N . PRO B 1 323 ? -27.938 2.225 5.879 1 88.56 323 PRO B N 1
ATOM 5979 C CA . PRO B 1 323 ? -28.906 2.543 6.922 1 88.56 323 PRO B CA 1
ATOM 5980 C C . PRO B 1 323 ? -30.297 1.956 6.633 1 88.56 323 PRO B C 1
ATOM 5982 O O . PRO B 1 323 ? -30.734 1.94 5.48 1 88.56 323 PRO B O 1
ATOM 5985 N N . SER B 1 324 ? -30.688 1.214 7.699 1 81.25 324 SER B N 1
ATOM 5986 C CA . SER B 1 324 ? -32 0.609 7.566 1 81.25 324 SER B CA 1
ATOM 5987 C C . SER B 1 324 ? -32.906 1.012 8.719 1 81.25 324 SER B C 1
ATOM 5989 O O . SER B 1 324 ? -32.531 0.915 9.883 1 81.25 324 SER B O 1
ATOM 5991 N N . GLY B 1 325 ? -34.094 1.521 8.5 1 68.5 325 GLY B N 1
ATOM 5992 C CA . GLY B 1 325 ? -35.188 1.783 9.438 1 68.5 325 GLY B CA 1
ATOM 5993 C C . GLY B 1 325 ? -34.969 3.031 10.273 1 68.5 325 GLY B C 1
ATOM 5994 O O . GLY B 1 325 ? -33.969 3.742 10.086 1 68.5 325 GLY B O 1
ATOM 5995 N N . PRO B 1 326 ? -35.906 3.322 11.148 1 63.41 326 PRO B N 1
ATOM 5996 C CA . PRO B 1 326 ? -36.031 4.586 11.883 1 63.41 326 PRO B CA 1
ATOM 5997 C C . PRO B 1 326 ? -34.906 4.77 12.898 1 63.41 326 PRO B C 1
ATOM 5999 O O . PRO B 1 326 ? -34.531 5.902 13.227 1 63.41 326 PRO B O 1
ATOM 6002 N N . LYS B 1 327 ? -34.531 3.723 13.562 1 62.25 327 LYS B N 1
ATOM 6003 C CA . LYS B 1 327 ? -33.656 3.936 14.695 1 62.25 327 LYS B CA 1
ATOM 6004 C C . LYS B 1 327 ? -32.188 3.822 14.281 1 62.25 327 LYS B C 1
ATOM 6006 O O . LYS B 1 327 ? -31.312 3.535 15.109 1 62.25 327 LYS B O 1
ATOM 6011 N N . GLY B 1 328 ? -31.781 3.998 13.141 1 65.56 328 GLY B N 1
ATOM 6012 C CA . GLY B 1 328 ? -30.375 4.137 12.789 1 65.56 328 GLY B CA 1
ATOM 6013 C C . GLY B 1 328 ? -29.672 2.807 12.602 1 65.56 328 GLY B C 1
ATOM 6014 O O . GLY B 1 328 ? -28.438 2.736 12.664 1 65.56 328 GLY B O 1
ATOM 6015 N N . LYS B 1 329 ? -30.5 1.653 12.695 1 75.94 329 LYS B N 1
ATOM 6016 C CA . LYS B 1 329 ? -29.844 0.359 12.539 1 75.94 329 LYS B CA 1
ATOM 6017 C C . LYS B 1 329 ? -29.344 0.171 11.109 1 75.94 329 LYS B C 1
ATOM 6019 O O . LYS B 1 329 ? -29.953 0.682 10.156 1 75.94 329 LYS B O 1
ATOM 6024 N N . ASN B 1 330 ? -28.031 -0.371 10.906 1 88.12 330 ASN B N 1
ATOM 6025 C CA . ASN B 1 330 ? -27.469 -0.671 9.594 1 88.12 330 ASN B CA 1
ATOM 6026 C C . ASN B 1 330 ? -27.828 -2.08 9.141 1 88.12 330 ASN B C 1
ATOM 6028 O O . ASN B 1 330 ? -27.844 -3.014 9.945 1 88.12 330 ASN B O 1
ATOM 6032 N N . ASP B 1 331 ? -28.469 -2.248 7.969 1 93.44 331 ASP B N 1
ATOM 6033 C CA . ASP B 1 331 ? -28.594 -3.535 7.293 1 93.44 331 ASP B CA 1
ATOM 6034 C C . ASP B 1 331 ? -27.312 -3.906 6.555 1 93.44 331 ASP B C 1
ATOM 6036 O O . ASP B 1 331 ? -26.984 -3.293 5.539 1 93.44 331 ASP B O 1
ATOM 6040 N N . CYS B 1 332 ? -26.672 -4.949 7.066 1 94.88 332 CYS B N 1
ATOM 6041 C CA . CYS B 1 332 ? -25.375 -5.34 6.523 1 94.88 332 CYS B CA 1
ATOM 6042 C C . CYS B 1 332 ? -25.469 -6.691 5.828 1 94.88 332 CYS B C 1
ATOM 6044 O O . CYS B 1 332 ? -24.516 -7.477 5.859 1 94.88 332 CYS B O 1
ATOM 6046 N N . ASN B 1 333 ? -26.516 -6.992 5.188 1 94.88 333 ASN B N 1
ATOM 6047 C CA . ASN B 1 333 ? -26.719 -8.312 4.59 1 94.88 333 ASN B CA 1
ATOM 6048 C C . ASN B 1 333 ? -26.531 -8.273 3.076 1 94.88 333 ASN B C 1
ATOM 6050 O O . ASN B 1 333 ? -27.031 -9.148 2.367 1 94.88 333 ASN B O 1
ATOM 6054 N N . HIS B 1 334 ? -25.875 -7.262 2.584 1 97.38 334 HIS B N 1
ATOM 6055 C CA . HIS B 1 334 ? -25.656 -7.145 1.147 1 97.38 334 HIS B CA 1
ATOM 6056 C C . HIS B 1 334 ? -24.25 -7.582 0.767 1 97.38 334 HIS B C 1
ATOM 6058 O O . HIS B 1 334 ? -23.328 -6.758 0.722 1 97.38 334 HIS B O 1
ATOM 6064 N N . LYS B 1 335 ? -24.141 -8.875 0.408 1 97.5 335 LYS B N 1
ATOM 6065 C CA . LYS B 1 335 ? -22.828 -9.414 0.042 1 97.5 335 LYS B CA 1
ATOM 6066 C C . LYS B 1 335 ? -22.297 -8.758 -1.226 1 97.5 335 LYS B C 1
ATOM 6068 O O . LYS B 1 335 ? -22.984 -8.711 -2.246 1 97.5 335 LYS B O 1
ATOM 6073 N N . ALA B 1 336 ? -21.109 -8.258 -1.152 1 97.75 336 ALA B N 1
ATOM 6074 C CA . ALA B 1 336 ? -20.531 -7.508 -2.27 1 97.75 336 ALA B CA 1
ATOM 6075 C C . ALA B 1 336 ? -19.438 -8.305 -2.959 1 97.75 336 ALA B C 1
ATOM 6077 O O . ALA B 1 336 ? -19.094 -8.031 -4.109 1 97.75 336 ALA B O 1
ATOM 6078 N N . GLY B 1 337 ? -18.828 -9.273 -2.264 1 96.56 337 GLY B N 1
ATOM 6079 C CA . GLY B 1 337 ? -17.797 -10.094 -2.861 1 96.56 337 GLY B CA 1
ATOM 6080 C C . GLY B 1 337 ? -17.047 -10.93 -1.847 1 96.56 337 GLY B C 1
ATOM 6081 O O . GLY B 1 337 ? -17.281 -10.812 -0.642 1 96.56 337 GLY B O 1
ATOM 6082 N N . VAL B 1 338 ? -16.188 -11.789 -2.354 1 96.12 338 VAL B N 1
ATOM 6083 C CA . VAL B 1 338 ? -15.391 -12.672 -1.514 1 96.12 338 VAL B CA 1
ATOM 6084 C C . VAL B 1 338 ? -14.016 -12.883 -2.148 1 96.12 338 VAL B C 1
ATOM 6086 O O . VAL B 1 338 ? -13.875 -12.812 -3.371 1 96.12 338 VAL B O 1
ATOM 6089 N N . PHE B 1 339 ? -13.016 -12.977 -1.403 1 96.5 339 PHE B N 1
ATOM 6090 C CA . PHE B 1 339 ? -11.703 -13.414 -1.854 1 96.5 339 PHE B CA 1
ATOM 6091 C C . PHE B 1 339 ? -11.039 -14.312 -0.81 1 96.5 339 PHE B C 1
ATOM 6093 O O . PHE B 1 339 ? -11.531 -14.422 0.315 1 96.5 339 PHE B O 1
ATOM 6100 N N . SER B 1 340 ? -10.008 -14.984 -1.268 1 94.44 340 SER B N 1
ATOM 6101 C CA . SER B 1 340 ? -9.359 -15.953 -0.386 1 94.44 340 SER B CA 1
ATOM 6102 C C . SER B 1 340 ? -7.922 -15.547 -0.087 1 94.44 340 SER B C 1
ATOM 6104 O O . SER B 1 340 ? -7.215 -15.047 -0.965 1 94.44 340 SER B O 1
ATOM 6106 N N . VAL B 1 341 ? -7.539 -15.719 1.118 1 92.88 341 VAL B N 1
ATOM 6107 C CA . VAL B 1 341 ? -6.141 -15.594 1.527 1 92.88 341 VAL B CA 1
ATOM 6108 C C . VAL B 1 341 ? -5.594 -16.969 1.922 1 92.88 341 VAL B C 1
ATOM 6110 O O . VAL B 1 341 ? -6.316 -17.797 2.477 1 92.88 341 VAL B O 1
ATOM 6113 N N . LEU B 1 342 ? -4.395 -17.172 1.547 1 89.75 342 LEU B N 1
ATOM 6114 C CA . LEU B 1 342 ? -3.762 -18.438 1.898 1 89.75 342 LEU B CA 1
ATOM 6115 C C . LEU B 1 342 ? -2.688 -18.234 2.963 1 89.75 342 LEU B C 1
ATOM 6117 O O . LEU B 1 342 ? -1.994 -17.219 2.965 1 89.75 342 LEU B O 1
ATOM 6121 N N . GLY B 1 343 ? -2.586 -19.188 3.873 1 88.56 343 GLY B N 1
ATOM 6122 C CA . GLY B 1 343 ? -1.576 -19.203 4.918 1 88.56 343 GLY B CA 1
ATOM 6123 C C . GLY B 1 343 ? -1.29 -20.594 5.449 1 88.56 343 GLY B C 1
ATOM 6124 O O . GLY B 1 343 ? -2.107 -21.516 5.297 1 88.56 343 GLY B O 1
ATOM 6125 N N . GLY B 1 344 ? -0.143 -20.734 5.941 1 88.06 344 GLY B N 1
ATOM 6126 C CA . GLY B 1 344 ? 0.29 -22 6.508 1 88.06 344 GLY B CA 1
ATOM 6127 C C . GLY B 1 344 ? 1.285 -21.828 7.641 1 88.06 344 GLY B C 1
ATOM 6128 O O . GLY B 1 344 ? 1.823 -20.75 7.852 1 88.06 344 GLY B O 1
ATOM 6129 N N . GLU B 1 345 ? 1.513 -22.906 8.305 1 87.31 345 GLU B N 1
ATOM 6130 C CA . GLU B 1 345 ? 2.375 -22.922 9.484 1 87.31 345 GLU B CA 1
ATOM 6131 C C . GLU B 1 345 ? 3.82 -22.609 9.109 1 87.31 345 GLU B C 1
ATOM 6133 O O . GLU B 1 345 ? 4.531 -21.938 9.867 1 87.31 345 GLU B O 1
ATOM 6138 N N . LEU B 1 346 ? 4.238 -23.016 7.984 1 90.5 346 LEU B N 1
ATOM 6139 C CA . LEU B 1 346 ? 5.648 -22.922 7.621 1 90.5 346 LEU B CA 1
ATOM 6140 C C . LEU B 1 346 ? 5.871 -21.781 6.625 1 90.5 346 LEU B C 1
ATOM 6142 O O . LEU B 1 346 ? 6.98 -21.609 6.121 1 90.5 346 LEU B O 1
ATOM 6146 N N . GLU B 1 347 ? 4.828 -21.094 6.363 1 89.44 347 GLU B N 1
ATOM 6147 C CA . GLU B 1 347 ? 4.957 -20.016 5.391 1 89.44 347 GLU B CA 1
ATOM 6148 C C . GLU B 1 347 ? 5.879 -18.906 5.906 1 89.44 347 GLU B C 1
ATOM 6150 O O . GLU B 1 347 ? 5.836 -18.562 7.086 1 89.44 347 GLU B O 1
ATOM 6155 N N . MET B 1 348 ? 6.703 -18.438 5.023 1 86.38 348 MET B N 1
ATOM 6156 C CA . MET B 1 348 ? 7.5 -17.266 5.383 1 86.38 348 MET B CA 1
ATOM 6157 C C . MET B 1 348 ? 6.609 -16.062 5.633 1 86.38 348 MET B C 1
ATOM 6159 O O . MET B 1 348 ? 5.547 -15.922 5.023 1 86.38 348 MET B O 1
ATOM 6163 N N . PRO B 1 349 ? 7.078 -15.195 6.512 1 85 349 PRO B N 1
ATOM 6164 C CA . PRO B 1 349 ? 6.312 -13.961 6.707 1 85 349 PRO B CA 1
ATOM 6165 C C . PRO B 1 349 ? 6.281 -13.086 5.461 1 85 349 PRO B C 1
ATOM 6167 O O . PRO B 1 349 ? 7.27 -13.008 4.73 1 85 349 PRO B O 1
ATOM 6170 N N . PHE B 1 350 ? 5.105 -12.531 5.238 1 86.88 350 PHE B N 1
ATOM 6171 C CA . PHE B 1 350 ? 5.02 -11.586 4.129 1 86.88 350 PHE B CA 1
ATOM 6172 C C . PHE B 1 350 ? 3.971 -10.516 4.406 1 86.88 350 PHE B C 1
ATOM 6174 O O . PHE B 1 350 ? 3.082 -10.711 5.238 1 86.88 350 PHE B O 1
ATOM 6181 N N . THR B 1 351 ? 4.125 -9.383 3.814 1 86.44 351 THR B N 1
ATOM 6182 C CA . THR B 1 351 ? 3.166 -8.289 3.725 1 86.44 351 THR B CA 1
ATOM 6183 C C . THR B 1 351 ? 3.176 -7.672 2.326 1 86.44 351 THR B C 1
ATOM 6185 O O . THR B 1 351 ? 4.219 -7.23 1.844 1 86.44 351 THR B O 1
ATOM 6188 N N . PHE B 1 352 ? 1.985 -7.703 1.712 1 91.25 352 PHE B N 1
ATOM 6189 C CA . PHE B 1 352 ? 1.913 -6.934 0.477 1 91.25 352 PHE B CA 1
ATOM 6190 C C . PHE B 1 352 ? 2.129 -5.449 0.752 1 91.25 352 PHE B C 1
ATOM 6192 O O . PHE B 1 352 ? 1.613 -4.914 1.736 1 91.25 352 PHE B O 1
ATOM 6199 N N . ASP B 1 353 ? 2.912 -4.871 -0.089 1 90.12 353 ASP B N 1
ATOM 6200 C CA . ASP B 1 353 ? 3.102 -3.432 0.069 1 90.12 353 ASP B CA 1
ATOM 6201 C C . ASP B 1 353 ? 2.201 -2.65 -0.886 1 90.12 353 ASP B C 1
ATOM 6203 O O . ASP B 1 353 ? 2.455 -1.478 -1.167 1 90.12 353 ASP B O 1
ATOM 6207 N N . ARG B 1 354 ? 1.268 -3.307 -1.478 1 92.38 354 ARG B N 1
ATOM 6208 C CA . ARG B 1 354 ? 0.252 -2.77 -2.379 1 92.38 354 ARG B CA 1
ATOM 6209 C C . ARG B 1 354 ? -1.128 -3.32 -2.039 1 92.38 354 ARG B C 1
ATOM 6211 O O . ARG B 1 354 ? -1.245 -4.316 -1.322 1 92.38 354 ARG B O 1
ATOM 6218 N N . LEU B 1 355 ? -2.158 -2.691 -2.574 1 96 355 LEU B N 1
ATOM 6219 C CA . LEU B 1 355 ? -3.518 -3.072 -2.205 1 96 355 LEU B CA 1
ATOM 6220 C C . LEU B 1 355 ? -4.059 -4.137 -3.15 1 96 355 LEU B C 1
ATOM 6222 O O . LEU B 1 355 ? -3.84 -4.07 -4.363 1 96 355 LEU B O 1
ATOM 6226 N N . TYR B 1 356 ? -4.629 -5.117 -2.52 1 97.88 356 TYR B N 1
ATOM 6227 C CA . TYR B 1 356 ? -5.602 -5.898 -3.275 1 97.88 356 TYR B CA 1
ATOM 6228 C C . TYR B 1 356 ? -6.93 -5.16 -3.377 1 97.88 356 TYR B C 1
ATOM 6230 O O . TYR B 1 356 ? -7.422 -4.617 -2.387 1 97.88 356 TYR B O 1
ATOM 6238 N N . LYS B 1 357 ? -7.535 -5.117 -4.57 1 98.12 357 LYS B N 1
ATOM 6239 C CA . LYS B 1 357 ? -8.773 -4.379 -4.797 1 98.12 357 LYS B CA 1
ATOM 6240 C C . LYS B 1 357 ? -9.906 -5.316 -5.223 1 98.12 357 LYS B C 1
ATOM 6242 O O . LYS B 1 357 ? -9.82 -5.957 -6.273 1 98.12 357 LYS B O 1
ATOM 6247 N N . LEU B 1 358 ? -10.906 -5.418 -4.406 1 98.31 358 LEU B N 1
ATOM 6248 C CA . LEU B 1 358 ? -12.125 -6.168 -4.715 1 98.31 358 LEU B CA 1
ATOM 6249 C C . LEU B 1 358 ? -13.203 -5.246 -5.262 1 98.31 358 LEU B C 1
ATOM 6251 O O . LEU B 1 358 ? -13.648 -4.324 -4.566 1 98.31 358 LEU B O 1
ATOM 6255 N N . GLN B 1 359 ? -13.594 -5.445 -6.477 1 98.25 359 GLN B N 1
ATOM 6256 C CA . GLN B 1 359 ? -14.625 -4.602 -7.062 1 98.25 359 GLN B CA 1
ATOM 6257 C C . GLN B 1 359 ? -15.977 -4.848 -6.398 1 98.25 359 GLN B C 1
ATOM 6259 O O . GLN B 1 359 ? -16.422 -5.992 -6.273 1 98.25 359 GLN B O 1
ATOM 6264 N N . ILE B 1 360 ? -16.625 -3.811 -5.965 1 98.12 360 ILE B N 1
ATOM 6265 C CA . ILE B 1 360 ? -17.922 -3.939 -5.305 1 98.12 360 ILE B CA 1
ATOM 6266 C C . ILE B 1 360 ? -18.969 -3.109 -6.047 1 98.12 360 ILE B C 1
ATOM 6268 O O . ILE B 1 360 ? -20.062 -2.869 -5.531 1 98.12 360 ILE B O 1
ATOM 6272 N N . THR B 1 361 ? -18.734 -2.697 -7.223 1 98 361 THR B N 1
ATOM 6273 C CA . THR B 1 361 ? -19.531 -1.771 -8.031 1 98 361 THR B CA 1
ATOM 6274 C C . THR B 1 361 ? -20.953 -2.299 -8.227 1 98 361 THR B C 1
ATOM 6276 O O . THR B 1 361 ? -21.922 -1.559 -8.062 1 98 361 THR B O 1
ATOM 6279 N N . ASP B 1 362 ? -21.078 -3.566 -8.602 1 97.06 362 ASP B N 1
ATOM 6280 C CA . ASP B 1 362 ? -22.375 -4.125 -8.938 1 97.06 362 ASP B CA 1
ATOM 6281 C C . ASP B 1 362 ? -23.328 -4.059 -7.742 1 97.06 362 ASP B C 1
ATOM 6283 O O . ASP B 1 362 ? -24.5 -3.705 -7.891 1 97.06 362 ASP B O 1
ATOM 6287 N N . THR B 1 363 ? -22.797 -4.406 -6.566 1 97.75 363 THR B N 1
ATOM 6288 C CA . THR B 1 363 ? -23.625 -4.359 -5.359 1 97.75 363 THR B CA 1
ATOM 6289 C C . THR B 1 363 ? -24.031 -2.926 -5.039 1 97.75 363 THR B C 1
ATOM 6291 O O . THR B 1 363 ? -25.188 -2.668 -4.684 1 97.75 363 THR B O 1
ATOM 6294 N N . ILE B 1 364 ? -23.125 -1.988 -5.195 1 97.75 364 ILE B N 1
ATOM 6295 C CA . ILE B 1 364 ? -23.422 -0.581 -4.934 1 97.75 364 ILE B CA 1
ATOM 6296 C C . ILE B 1 364 ? -24.516 -0.094 -5.871 1 97.75 364 ILE B C 1
ATOM 6298 O O . ILE B 1 364 ? -25.469 0.553 -5.43 1 97.75 364 ILE B O 1
ATOM 6302 N N . LYS B 1 365 ? -24.422 -0.424 -7.109 1 97.19 365 LYS B N 1
ATOM 6303 C CA . LYS B 1 365 ? -25.422 -0.029 -8.094 1 97.19 365 LYS B CA 1
ATOM 6304 C C . LYS B 1 365 ? -26.766 -0.691 -7.809 1 97.19 365 LYS B C 1
ATOM 6306 O O . LYS B 1 365 ? -27.812 -0.053 -7.922 1 97.19 365 LYS B O 1
ATOM 6311 N N . GLN B 1 366 ? -26.75 -1.918 -7.461 1 97.25 366 GLN B N 1
ATOM 6312 C CA . GLN B 1 366 ? -27.984 -2.656 -7.168 1 97.25 366 GLN B CA 1
ATOM 6313 C C . GLN B 1 366 ? -28.734 -2.039 -5.992 1 97.25 366 GLN B C 1
ATOM 6315 O O . GLN B 1 366 ? -29.969 -2.082 -5.941 1 97.25 366 GLN B O 1
ATOM 6320 N N . LEU B 1 367 ? -28.031 -1.465 -5.066 1 96.25 367 LEU B N 1
ATOM 6321 C CA . LEU B 1 367 ? -28.609 -0.852 -3.877 1 96.25 367 LEU B CA 1
ATOM 6322 C C . LEU B 1 367 ? -29.062 0.578 -4.168 1 96.25 367 LEU B C 1
ATOM 6324 O O . LEU B 1 367 ? -29.547 1.271 -3.275 1 96.25 367 LEU B O 1
ATOM 6328 N N . GLY B 1 368 ? -28.844 1.051 -5.402 1 95 368 GLY B N 1
ATOM 6329 C CA . GLY B 1 368 ? -29.234 2.395 -5.785 1 95 368 GLY B CA 1
ATOM 6330 C C . GLY B 1 368 ? -28.312 3.469 -5.258 1 95 368 GLY B C 1
ATOM 6331 O O . GLY B 1 368 ? -28.703 4.633 -5.141 1 95 368 GLY B O 1
ATOM 6332 N N . LEU B 1 369 ? -27.141 3.098 -4.895 1 94.44 369 LEU B N 1
ATOM 6333 C CA . LEU B 1 369 ? -26.156 4.035 -4.355 1 94.44 369 LEU B CA 1
ATOM 6334 C C . LEU B 1 369 ? -25.25 4.57 -5.465 1 94.44 369 LEU B C 1
ATOM 6336 O O . LEU B 1 369 ? -25.141 3.957 -6.527 1 94.44 369 LEU B O 1
ATOM 6340 N N . LYS B 1 370 ? -24.656 5.684 -5.203 1 92.38 370 LYS B N 1
ATOM 6341 C CA . LYS B 1 370 ? -23.719 6.281 -6.156 1 92.38 370 LYS B CA 1
ATOM 6342 C C . LYS B 1 370 ? -22.328 5.676 -6.02 1 92.38 370 LYS B C 1
ATOM 6344 O O . LYS B 1 370 ? -21.812 5.523 -4.906 1 92.38 370 LYS B O 1
ATOM 6349 N N . VAL B 1 371 ? -21.672 5.438 -7.137 1 93.69 371 VAL B N 1
ATOM 6350 C CA . VAL B 1 371 ? -20.391 4.746 -7.141 1 93.69 371 VAL B CA 1
ATOM 6351 C C . VAL B 1 371 ? -19.281 5.707 -6.703 1 93.69 371 VAL B C 1
ATOM 6353 O O . VAL B 1 371 ? -18.266 5.281 -6.156 1 93.69 371 VAL B O 1
ATOM 6356 N N . ASN B 1 372 ? -19.453 7.012 -6.941 1 90.38 372 ASN B N 1
ATOM 6357 C CA . ASN B 1 372 ? -18.406 7.984 -6.625 1 90.38 372 ASN B CA 1
ATOM 6358 C C . ASN B 1 372 ? -18.672 8.672 -5.285 1 90.38 372 ASN B C 1
ATOM 6360 O O . ASN B 1 372 ? -18.094 9.727 -5 1 90.38 372 ASN B O 1
ATOM 6364 N N . ASN B 1 373 ? -19.578 8.148 -4.523 1 88.56 373 ASN B N 1
ATOM 6365 C CA . ASN B 1 373 ? -19.953 8.711 -3.227 1 88.56 373 ASN B CA 1
ATOM 6366 C C . ASN B 1 373 ? -20.219 7.609 -2.201 1 88.56 373 ASN B C 1
ATOM 6368 O O . ASN B 1 373 ? -21.234 6.91 -2.289 1 88.56 373 ASN B O 1
ATOM 6372 N N . ALA B 1 374 ? -19.359 7.531 -1.209 1 86.38 374 ALA B N 1
ATOM 6373 C CA . ALA B 1 374 ? -19.516 6.465 -0.222 1 86.38 374 ALA B CA 1
ATOM 6374 C C . ALA B 1 374 ? -20 7.023 1.114 1 86.38 374 ALA B C 1
ATOM 6376 O O . ALA B 1 374 ? -19.641 6.5 2.176 1 86.38 374 ALA B O 1
ATOM 6377 N N . ALA B 1 375 ? -20.688 8.023 1.085 1 86 375 ALA B N 1
ATOM 6378 C CA . ALA B 1 375 ? -21.188 8.656 2.307 1 86 375 ALA B CA 1
ATOM 6379 C C . ALA B 1 375 ? -22.312 7.84 2.928 1 86 375 ALA B C 1
ATOM 6381 O O . ALA B 1 375 ? -22.531 7.891 4.141 1 86 375 ALA B O 1
ATOM 6382 N N . SER B 1 376 ? -22.984 7.078 2.174 1 87.06 376 SER B N 1
ATOM 6383 C CA . SER B 1 376 ? -24.25 6.52 2.605 1 87.06 376 SER B CA 1
ATOM 6384 C C . SER B 1 376 ? -24.125 5.043 2.963 1 87.06 376 SER B C 1
ATOM 6386 O O . SER B 1 376 ? -25.125 4.34 3.119 1 87.06 376 SER B O 1
ATOM 6388 N N . TYR B 1 377 ? -22.906 4.531 2.957 1 93.25 377 TYR B N 1
ATOM 6389 C CA . TYR B 1 377 ? -22.766 3.119 3.299 1 93.25 377 TYR B CA 1
ATOM 6390 C C . TYR B 1 377 ? -21.406 2.852 3.945 1 93.25 377 TYR B C 1
ATOM 6392 O O . TYR B 1 377 ? -20.531 3.717 3.939 1 93.25 377 TYR B O 1
ATOM 6400 N N . GLN B 1 378 ? -21.297 1.708 4.594 1 92.12 378 GLN B N 1
ATOM 6401 C CA . GLN B 1 378 ? -20.078 1.179 5.188 1 92.12 378 GLN B CA 1
ATOM 6402 C C . GLN B 1 378 ? -19.828 -0.26 4.742 1 92.12 378 GLN B C 1
ATOM 6404 O O . GLN B 1 378 ? -20.703 -0.898 4.164 1 92.12 378 GLN B O 1
ATOM 6409 N N . LEU B 1 379 ? -18.625 -0.665 4.922 1 95.94 379 LEU B N 1
ATOM 6410 C CA . LEU B 1 379 ? -18.312 -2.053 4.602 1 95.94 379 LEU B CA 1
ATOM 6411 C C . LEU B 1 379 ? -18.172 -2.883 5.875 1 95.94 379 LEU B C 1
ATOM 6413 O O . LEU B 1 379 ? -17.641 -2.4 6.879 1 95.94 379 LEU B O 1
ATOM 6417 N N . LYS B 1 380 ? -18.656 -3.994 5.832 1 96 380 LYS B N 1
ATOM 6418 C CA . LYS B 1 380 ? -18.453 -5.016 6.855 1 96 380 LYS B CA 1
ATOM 6419 C C . LYS B 1 380 ? -17.672 -6.203 6.293 1 96 380 LYS B C 1
ATOM 6421 O O . LYS B 1 380 ? -17.938 -6.66 5.184 1 96 380 LYS B O 1
ATOM 6426 N N . VAL B 1 381 ? -16.672 -6.68 7.062 1 96.56 381 VAL B N 1
ATOM 6427 C CA . VAL B 1 381 ? -15.812 -7.777 6.617 1 96.56 381 VAL B CA 1
ATOM 6428 C C . VAL B 1 381 ? -16.016 -8.992 7.523 1 96.56 381 VAL B C 1
ATOM 6430 O O . VAL B 1 381 ? -16.062 -8.859 8.75 1 96.56 381 VAL B O 1
ATOM 6433 N N . GLU B 1 382 ? -16.25 -10.078 6.949 1 95.62 382 GLU B N 1
ATOM 6434 C CA . GLU B 1 382 ? -16.297 -11.359 7.641 1 95.62 382 GLU B CA 1
ATOM 6435 C C . GLU B 1 382 ? -15.188 -12.289 7.164 1 95.62 382 GLU B C 1
ATOM 6437 O O . GLU B 1 382 ? -15.008 -12.484 5.961 1 95.62 382 GLU B O 1
ATOM 6442 N N . ILE B 1 383 ? -14.422 -12.852 8.07 1 93.94 383 ILE B N 1
ATOM 6443 C CA . ILE B 1 383 ? -13.32 -13.742 7.734 1 93.94 383 ILE B CA 1
ATOM 6444 C C . ILE B 1 383 ? -13.602 -15.141 8.281 1 93.94 383 ILE B C 1
ATOM 6446 O O . ILE B 1 383 ? -13.781 -15.32 9.484 1 93.94 383 ILE B O 1
ATOM 6450 N N . LYS B 1 384 ? -13.641 -16.062 7.418 1 90.56 384 LYS B N 1
ATOM 6451 C CA . LYS B 1 384 ? -13.891 -17.453 7.793 1 90.56 384 LYS B CA 1
ATOM 6452 C C . LYS B 1 384 ? -12.68 -18.328 7.48 1 90.56 384 LYS B C 1
ATOM 6454 O O . LYS B 1 384 ? -12.289 -18.453 6.316 1 90.56 384 LYS B O 1
ATOM 6459 N N . ALA B 1 385 ? -12.141 -18.922 8.492 1 86.19 385 ALA B N 1
ATOM 6460 C CA . ALA B 1 385 ? -11.008 -19.828 8.305 1 86.19 385 ALA B CA 1
ATOM 6461 C C . ALA B 1 385 ? -11.453 -21.109 7.602 1 86.19 385 ALA B C 1
ATOM 6463 O O . ALA B 1 385 ? -12.633 -21.453 7.613 1 86.19 385 ALA B O 1
ATOM 6464 N N . VAL B 1 386 ? -10.531 -21.828 6.961 1 74.19 386 VAL B N 1
ATOM 6465 C CA . VAL B 1 386 ? -10.766 -23.062 6.207 1 74.19 386 VAL B CA 1
ATOM 6466 C C . VAL B 1 386 ? -11.445 -24.094 7.102 1 74.19 386 VAL B C 1
ATOM 6468 O O . VAL B 1 386 ? -12.398 -24.75 6.688 1 74.19 386 VAL B O 1
ATOM 6471 N N . PRO B 1 387 ? -11.008 -24.203 8.352 1 69.75 387 PRO B N 1
ATOM 6472 C CA . PRO B 1 387 ? -11.742 -25.172 9.156 1 69.75 387 PRO B CA 1
ATOM 6473 C C . PRO B 1 387 ? -13.133 -24.688 9.547 1 69.75 387 PRO B C 1
ATOM 6475 O O . PRO B 1 387 ? -13.859 -25.391 10.258 1 69.75 387 PRO B O 1
ATOM 6478 N N . GLY B 1 388 ? -13.523 -23.562 9.031 1 70.25 388 GLY B N 1
ATOM 6479 C CA . GLY B 1 388 ? -14.898 -23.109 9.164 1 70.25 388 GLY B CA 1
ATOM 6480 C C . GLY B 1 388 ? -15.086 -22.125 10.305 1 70.25 388 GLY B C 1
ATOM 6481 O O . GLY B 1 388 ? -16.172 -21.562 10.477 1 70.25 388 GLY B O 1
ATOM 6482 N N . THR B 1 389 ? -14.133 -21.859 11.023 1 81.12 389 THR B N 1
ATOM 6483 C CA . THR B 1 389 ? -14.234 -20.984 12.18 1 81.12 389 THR B CA 1
ATOM 6484 C C . THR B 1 389 ? -14.156 -19.516 11.758 1 81.12 389 THR B C 1
ATOM 6486 O O . THR B 1 389 ? -13.336 -19.156 10.914 1 81.12 389 THR B O 1
ATOM 6489 N N . LEU B 1 390 ? -15.117 -18.797 12.32 1 84.62 390 LEU B N 1
ATOM 6490 C CA . LEU B 1 390 ? -15.07 -17.344 12.086 1 84.62 390 LEU B CA 1
ATOM 6491 C C . LEU B 1 390 ? -13.914 -16.719 12.859 1 84.62 390 LEU B C 1
ATOM 6493 O O . LEU B 1 390 ? -13.734 -16.984 14.047 1 84.62 390 LEU B O 1
ATOM 6497 N N . LEU B 1 391 ? -13.172 -15.898 12.141 1 87.12 391 LEU B N 1
ATOM 6498 C CA . LEU B 1 391 ? -12.039 -15.203 12.75 1 87.12 391 LEU B CA 1
ATOM 6499 C C . LEU B 1 391 ? -12.391 -13.75 13.047 1 87.12 391 LEU B C 1
ATOM 6501 O O . LEU B 1 391 ? -13.391 -13.234 12.539 1 87.12 391 LEU B O 1
ATOM 6505 N N . ASP B 1 392 ? -11.539 -13.133 13.945 1 85.81 392 ASP B N 1
ATOM 6506 C CA . ASP B 1 392 ? -11.617 -11.695 14.164 1 85.81 392 ASP B CA 1
ATOM 6507 C C . ASP B 1 392 ? -11.391 -10.922 12.867 1 85.81 392 ASP B C 1
ATOM 6509 O O . ASP B 1 392 ? -10.359 -11.094 12.211 1 85.81 392 ASP B O 1
ATOM 6513 N N . PRO B 1 393 ? -12.32 -10.078 12.531 1 81.88 393 PRO B N 1
ATOM 6514 C CA . PRO B 1 393 ? -12.172 -9.352 11.266 1 81.88 393 PRO B CA 1
ATOM 6515 C C . PRO B 1 393 ? -10.984 -8.391 11.273 1 81.88 393 PRO B C 1
ATOM 6517 O O . PRO B 1 393 ? -10.523 -7.965 10.211 1 81.88 393 PRO B O 1
ATOM 6520 N N . HIS B 1 394 ? -10.43 -8.062 12.367 1 82.44 394 HIS B N 1
ATOM 6521 C CA . HIS B 1 394 ? -9.383 -7.055 12.461 1 82.44 394 HIS B CA 1
ATOM 6522 C C . HIS B 1 394 ? -8 -7.672 12.258 1 82.44 394 HIS B C 1
ATOM 6524 O O . HIS B 1 394 ? -6.984 -6.988 12.391 1 82.44 394 HIS B O 1
ATOM 6530 N N . ILE B 1 395 ? -8.07 -8.984 11.898 1 86.94 395 ILE B N 1
ATOM 6531 C CA . ILE B 1 395 ? -6.793 -9.578 11.523 1 86.94 395 ILE B CA 1
ATOM 6532 C C . ILE B 1 395 ? -6.266 -8.906 10.258 1 86.94 395 ILE B C 1
ATOM 6534 O O . ILE B 1 395 ? -5.062 -8.938 9.977 1 86.94 395 ILE B O 1
ATOM 6538 N N . LEU B 1 396 ? -7.18 -8.328 9.5 1 90 396 LEU B N 1
ATOM 6539 C CA . LEU B 1 396 ? -6.824 -7.438 8.398 1 90 396 LEU B CA 1
ATOM 6540 C C . LEU B 1 396 ? -7.211 -6 8.727 1 90 396 LEU B C 1
ATOM 6542 O O . LEU B 1 396 ? -8.219 -5.754 9.383 1 90 396 LEU B O 1
ATOM 6546 N N . PRO B 1 397 ? -6.355 -5.105 8.266 1 89.19 397 PRO B N 1
ATOM 6547 C CA . PRO B 1 397 ? -6.801 -3.715 8.391 1 89.19 397 PRO B CA 1
ATOM 6548 C C . PRO B 1 397 ? -8.125 -3.453 7.68 1 89.19 397 PRO B C 1
ATOM 6550 O O . PRO B 1 397 ? -8.453 -4.137 6.707 1 89.19 397 PRO B O 1
ATOM 6553 N N . ASP B 1 398 ? -8.867 -2.486 8.195 1 90.69 398 ASP B N 1
ATOM 6554 C CA . ASP B 1 398 ? -10.109 -2.1 7.535 1 90.69 398 ASP B CA 1
ATOM 6555 C C . ASP B 1 398 ? -9.859 -1.691 6.082 1 90.69 398 ASP B C 1
ATOM 6557 O O . ASP B 1 398 ? -8.867 -1.022 5.785 1 90.69 398 ASP B O 1
ATOM 6561 N N . PRO B 1 399 ? -10.734 -2.162 5.246 1 94.31 399 PRO B N 1
ATOM 6562 C CA . PRO B 1 399 ? -10.539 -1.831 3.832 1 94.31 399 PRO B CA 1
ATOM 6563 C C . PRO B 1 399 ? -10.812 -0.358 3.529 1 94.31 399 PRO B C 1
ATOM 6565 O O . PRO B 1 399 ? -11.672 0.26 4.164 1 94.31 399 PRO B O 1
ATOM 6568 N N . SER B 1 400 ? -10.078 0.167 2.545 1 93.5 400 SER B N 1
ATOM 6569 C CA . SER B 1 400 ? -10.383 1.473 1.967 1 93.5 400 SER B CA 1
ATOM 6570 C C . SER B 1 400 ? -11.453 1.366 0.89 1 93.5 400 SER B C 1
ATOM 6572 O O . SER B 1 400 ? -11.594 0.325 0.244 1 93.5 400 SER B O 1
ATOM 6574 N N . ILE B 1 401 ? -12.242 2.361 0.801 1 96.38 401 ILE B N 1
ATOM 6575 C CA . ILE B 1 401 ? -13.18 2.436 -0.315 1 96.38 401 ILE B CA 1
ATOM 6576 C C . ILE B 1 401 ? -12.625 3.359 -1.396 1 96.38 401 ILE B C 1
ATOM 6578 O O . ILE B 1 401 ? -12.477 4.562 -1.177 1 96.38 401 ILE B O 1
ATOM 6582 N N . ILE B 1 402 ? -12.352 2.785 -2.561 1 96.81 402 ILE B N 1
ATOM 6583 C CA . ILE B 1 402 ? -11.609 3.439 -3.631 1 96.81 402 ILE B CA 1
ATOM 6584 C C . ILE B 1 402 ? -12.516 3.643 -4.844 1 96.81 402 ILE B C 1
ATOM 6586 O O . ILE B 1 402 ? -13.188 2.707 -5.289 1 96.81 402 ILE B O 1
ATOM 6590 N N . PHE B 1 403 ? -12.602 4.824 -5.305 1 96.75 403 PHE B N 1
ATOM 6591 C CA . PHE B 1 403 ? -13.305 5.117 -6.547 1 96.75 403 PHE B CA 1
ATOM 6592 C C . PHE B 1 403 ? -12.32 5.285 -7.699 1 96.75 403 PHE B C 1
ATOM 6594 O O . PHE B 1 403 ? -11.336 6.02 -7.586 1 96.75 403 PHE B O 1
ATOM 6601 N N . GLU B 1 404 ? -12.43 4.531 -8.734 1 95.75 404 GLU B N 1
ATOM 6602 C CA . GLU B 1 404 ? -11.68 4.691 -9.977 1 95.75 404 GLU B CA 1
ATOM 6603 C C . GLU B 1 404 ? -12.547 5.332 -11.055 1 95.75 404 GLU B C 1
ATOM 6605 O O . GLU B 1 404 ? -13.461 4.699 -11.586 1 95.75 404 GLU B O 1
ATOM 6610 N N . PRO B 1 405 ? -12.25 6.605 -11.375 1 94.06 405 PRO B N 1
ATOM 6611 C CA . PRO B 1 405 ? -13.055 7.27 -12.406 1 94.06 405 PRO B CA 1
ATOM 6612 C C . PRO B 1 405 ? -12.93 6.602 -13.773 1 94.06 405 PRO B C 1
ATOM 6614 O O . PRO B 1 405 ? -11.852 6.137 -14.148 1 94.06 405 PRO B O 1
ATOM 6617 N N . GLY B 1 406 ? -14.062 6.605 -14.461 1 94.88 406 GLY B N 1
ATOM 6618 C CA . GLY B 1 406 ? -14.047 6.07 -15.812 1 94.88 406 GLY B CA 1
ATOM 6619 C C . GLY B 1 406 ? -13.359 6.98 -16.812 1 94.88 406 GLY B C 1
ATOM 6620 O O . GLY B 1 406 ? -13.312 8.195 -16.625 1 94.88 406 GLY B O 1
ATOM 6621 N N . THR B 1 407 ? -12.836 6.438 -17.891 1 92.69 407 THR B N 1
ATOM 6622 C CA . THR B 1 407 ? -12.133 7.211 -18.906 1 92.69 407 THR B CA 1
ATOM 6623 C C . THR B 1 407 ? -13.102 8.148 -19.625 1 92.69 407 THR B C 1
ATOM 6625 O O . THR B 1 407 ? -12.68 9.172 -20.172 1 92.69 407 THR B O 1
ATOM 6628 N N . LYS B 1 408 ? -14.375 7.887 -19.578 1 88.31 408 LYS B N 1
ATOM 6629 C CA . LYS B 1 408 ? -15.359 8.734 -20.234 1 88.31 408 LYS B CA 1
ATOM 6630 C C . LYS B 1 408 ? -15.961 9.742 -19.266 1 88.31 408 LYS B C 1
ATOM 6632 O O . LYS B 1 408 ? -16.734 10.617 -19.656 1 88.31 408 LYS B O 1
ATOM 6637 N N . GLU B 1 409 ? -15.68 9.594 -18.078 1 78.62 409 GLU B N 1
ATOM 6638 C CA . GLU B 1 409 ? -16.219 10.477 -17.047 1 78.62 409 GLU B CA 1
ATOM 6639 C C . GLU B 1 409 ? -15.195 11.523 -16.625 1 78.62 409 GLU B C 1
ATOM 6641 O O . GLU B 1 409 ? -15.492 12.406 -15.82 1 78.62 409 GLU B O 1
ATOM 6646 N N . ARG B 1 410 ? -14.047 11.32 -17.125 1 64.31 410 ARG B N 1
ATOM 6647 C CA . ARG B 1 410 ? -12.977 12.25 -16.781 1 64.31 410 ARG B CA 1
ATOM 6648 C C . ARG B 1 410 ? -13.086 13.539 -17.578 1 64.31 410 ARG B C 1
ATOM 6650 O O . ARG B 1 410 ? -13.578 13.539 -18.719 1 64.31 410 ARG B O 1
#

Nearest PDB structures (foldseek):
  4yd9-assembly1_J  TM=9.730E-01  e=1.678E-48  Todarodes pacificus
  3j32-assembly1_A  TM=9.565E-01  e=2.455E-48  Haliotis diversicolor
  4bed-assembly1_A  TM=9.527E-01  e=2.637E-46  Megathura crenulata
  4yd9-assembly1_Z  TM=9.502E-01  e=2.832E-44  Todarodes pacificus
  4yd9-assembly1_C  TM=9.556E-01  e=6.149E-36  Todarodes pacificus

pLDDT: mean 93.37, std 8.5, range [26.3, 98.88]